Protein AF-A0A7C1VZD8-F1 (afdb_monomer_lite)

Structure (mmCIF, N/CA/C/O backbone):
data_AF-A0A7C1VZD8-F1
#
_entry.id   AF-A0A7C1VZD8-F1
#
loop_
_atom_site.group_PDB
_atom_site.id
_atom_site.type_symbol
_atom_site.label_atom_id
_atom_site.label_alt_id
_atom_site.label_comp_id
_atom_site.label_asym_id
_atom_site.label_entity_id
_atom_site.label_seq_id
_atom_site.pdbx_PDB_ins_code
_atom_site.Cartn_x
_atom_site.Cartn_y
_atom_site.Cartn_z
_atom_site.occupancy
_atom_site.B_iso_or_equiv
_atom_site.auth_seq_id
_atom_site.auth_comp_id
_atom_site.auth_asym_id
_atom_site.auth_atom_id
_atom_site.pdbx_PDB_model_num
ATOM 1 N N . MET A 1 1 ? -9.426 -2.039 14.376 1.00 81.44 1 MET A N 1
ATOM 2 C CA . MET A 1 1 ? -8.478 -1.097 13.747 1.00 81.44 1 MET A CA 1
ATOM 3 C C . MET A 1 1 ? -7.310 -0.818 14.687 1.00 81.44 1 MET A C 1
ATOM 5 O O . MET A 1 1 ? -7.542 -0.571 15.871 1.00 81.44 1 MET A O 1
ATOM 9 N N . HIS A 1 2 ? -6.087 -0.858 14.158 1.00 85.06 2 HIS A N 1
ATOM 10 C CA . HIS A 1 2 ? -4.889 -0.290 14.780 1.00 85.06 2 HIS A CA 1
ATOM 11 C C . HIS A 1 2 ? -4.402 0.874 13.913 1.00 85.06 2 HIS A C 1
ATOM 13 O O . HIS A 1 2 ? -4.507 0.777 12.693 1.00 85.06 2 HIS A O 1
ATOM 19 N N . VAL A 1 3 ? -3.887 1.949 14.512 1.00 86.88 3 VAL A N 1
ATOM 20 C CA . VAL A 1 3 ? -3.355 3.100 13.761 1.00 86.88 3 VAL A CA 1
ATOM 21 C C . VAL A 1 3 ? -1.915 3.380 14.165 1.00 86.88 3 VAL A C 1
ATOM 23 O O . VAL A 1 3 ? -1.589 3.503 15.343 1.00 86.88 3 VAL A O 1
ATOM 26 N N . PHE A 1 4 ? -1.063 3.496 13.156 1.00 83.94 4 PHE A N 1
ATOM 27 C CA . PHE A 1 4 ? 0.312 3.948 13.282 1.00 83.94 4 PHE A CA 1
ATOM 28 C C . PHE A 1 4 ? 0.388 5.307 12.574 1.00 83.94 4 PHE A C 1
ATOM 30 O O . PHE A 1 4 ? 0.749 5.410 11.405 1.00 83.94 4 PHE A O 1
ATOM 37 N N . SER A 1 5 ? -0.088 6.320 13.298 1.00 76.44 5 SER A N 1
ATOM 38 C CA . SER A 1 5 ? 0.194 7.749 13.129 1.00 76.44 5 SER A CA 1
ATOM 39 C C . SER A 1 5 ? 0.705 8.216 14.487 1.00 76.44 5 SER A C 1
ATOM 41 O O . SER A 1 5 ? 0.190 7.725 15.492 1.00 76.44 5 SER A O 1
ATOM 43 N N . ASP A 1 6 ? 1.692 9.105 14.593 1.00 64.38 6 ASP A N 1
ATOM 44 C CA . ASP A 1 6 ? 2.244 9.473 15.902 1.00 64.38 6 ASP A CA 1
ATOM 45 C C . ASP A 1 6 ? 1.178 10.272 16.639 1.00 64.38 6 ASP A C 1
ATOM 47 O O . ASP A 1 6 ? 0.973 11.459 16.556 1.00 64.38 6 ASP A O 1
ATOM 51 N N . CYS A 1 7 ? 0.492 9.573 17.489 1.00 49.19 7 CYS A N 1
ATOM 52 C CA . CYS A 1 7 ? 0.736 9.630 18.897 1.00 49.19 7 CYS A CA 1
ATOM 53 C C . CYS A 1 7 ? 2.180 10.140 19.173 1.00 49.19 7 CYS A C 1
ATOM 55 O O . CYS A 1 7 ? 3.157 9.419 19.245 1.00 49.19 7 CYS A O 1
ATOM 57 N N . SER A 1 8 ? 2.428 11.424 19.170 1.00 42.25 8 SER A N 1
ATOM 58 C CA . SER A 1 8 ? 2.022 12.219 20.284 1.00 42.25 8 SER A CA 1
ATOM 59 C C . SER A 1 8 ? 0.791 13.077 20.046 1.00 42.25 8 SER A C 1
ATOM 61 O O . SER A 1 8 ? 0.352 13.685 21.024 1.00 42.25 8 SER A O 1
ATOM 63 N N . ASP A 1 9 ? 0.263 13.198 18.805 1.00 41.56 9 ASP A N 1
ATOM 64 C CA . ASP A 1 9 ? -0.510 14.416 18.554 1.00 41.56 9 ASP A CA 1
ATOM 65 C C . ASP A 1 9 ? -1.787 14.456 19.325 1.00 41.56 9 ASP A C 1
ATOM 67 O O . ASP A 1 9 ? -2.596 13.523 19.432 1.00 41.56 9 ASP A O 1
ATOM 71 N N . HIS A 1 10 ? -1.863 15.607 19.955 1.00 36.16 10 HIS A N 1
ATOM 72 C CA . HIS A 1 10 ? -2.097 15.650 21.372 1.00 36.16 10 HIS A CA 1
ATOM 73 C C . HIS A 1 10 ? -3.589 15.645 21.628 1.00 36.16 10 HIS A C 1
ATOM 75 O O . HIS A 1 10 ? -4.029 15.929 22.736 1.00 36.16 10 HIS A O 1
ATOM 81 N N . LYS A 1 11 ? -4.352 15.381 20.557 1.00 42.53 11 LYS A N 1
ATOM 82 C CA . LYS A 1 11 ? -5.785 15.293 20.522 1.00 42.53 11 LYS A CA 1
ATOM 83 C C . LYS A 1 11 ? -6.443 14.018 19.949 1.00 42.53 11 LYS A C 1
ATOM 85 O O . LYS A 1 11 ? -7.629 14.047 19.633 1.00 42.53 11 LYS A O 1
ATOM 90 N N . THR A 1 12 ? -5.730 12.887 19.865 1.00 43.66 12 THR A N 1
ATOM 91 C CA . THR A 1 12 ? -6.313 11.553 19.570 1.00 43.66 12 THR A CA 1
ATOM 92 C C . THR A 1 12 ? -6.434 10.529 20.729 1.00 43.66 12 THR A C 1
ATOM 94 O O . THR A 1 12 ? -7.185 9.568 20.548 1.00 43.66 12 THR A O 1
ATOM 97 N N . GLY A 1 13 ? -5.735 10.611 21.879 1.00 48.62 13 GLY A N 1
ATOM 98 C CA . GLY A 1 13 ? -6.029 9.707 23.018 1.00 48.62 13 GLY A CA 1
ATOM 99 C C . GLY A 1 13 ? -5.150 9.528 24.279 1.00 48.62 13 GLY A C 1
ATOM 100 O O . GLY A 1 13 ? -5.128 10.311 25.219 1.00 48.62 13 GLY A O 1
ATOM 101 N N . GLY A 1 14 ? -4.555 8.348 24.345 1.00 56.91 14 GLY A N 1
ATOM 102 C CA . GLY A 1 14 ? -3.680 7.724 25.340 1.00 56.91 14 GLY A CA 1
ATOM 103 C C . GLY A 1 14 ? -2.943 6.596 24.590 1.00 56.91 14 GLY A C 1
ATOM 104 O O . GLY A 1 14 ? -3.444 6.206 23.531 1.00 56.91 14 GLY A O 1
ATOM 105 N N . PRO A 1 15 ? -1.776 6.076 25.021 1.00 65.56 15 PRO A N 1
ATOM 106 C CA . PRO A 1 15 ? -1.068 4.997 24.305 1.00 65.56 15 PRO A CA 1
ATOM 107 C C . PRO A 1 15 ? -1.916 3.706 24.285 1.00 65.56 15 PRO A C 1
ATOM 109 O O . PRO A 1 15 ? -1.866 2.895 25.210 1.00 65.56 15 PRO A O 1
ATOM 112 N N . GLY A 1 16 ? -2.850 3.603 23.333 1.00 72.19 16 GLY A N 1
ATOM 113 C CA . GLY A 1 16 ? -4.194 3.213 23.767 1.00 72.19 16 GLY A CA 1
ATOM 114 C C . GLY A 1 16 ? -5.362 3.518 22.821 1.00 72.19 16 GLY A C 1
ATOM 115 O O . GLY A 1 16 ? -5.214 3.931 21.664 1.00 72.19 16 GLY A O 1
ATOM 116 N N . ARG A 1 17 ? -6.559 3.216 23.341 1.00 77.31 17 ARG A N 1
ATOM 117 C CA . ARG A 1 17 ? -7.814 2.972 22.612 1.00 77.31 17 ARG A CA 1
ATOM 118 C C . ARG A 1 17 ? -8.834 4.091 22.833 1.00 77.31 17 ARG A C 1
ATOM 120 O O . ARG A 1 17 ? -9.324 4.249 23.944 1.00 77.31 17 ARG A O 1
ATOM 127 N N . HIS A 1 18 ? -9.190 4.800 21.763 1.00 74.19 18 HIS A N 1
ATOM 128 C CA . HIS A 1 18 ? -10.120 5.940 21.786 1.00 74.19 18 HIS A CA 1
ATOM 129 C C . HIS A 1 18 ? -11.065 5.811 20.596 1.00 74.19 18 HIS A C 1
ATOM 131 O O . HIS A 1 18 ? -10.627 5.392 19.525 1.00 74.19 18 HIS A O 1
ATOM 137 N N . ASP A 1 19 ? -12.360 6.041 20.821 1.00 73.50 19 ASP A N 1
ATOM 138 C CA . ASP A 1 19 ? -13.444 5.758 19.865 1.00 73.50 19 ASP A CA 1
ATOM 139 C C . ASP A 1 19 ? -13.342 4.352 19.225 1.00 73.50 19 ASP A C 1
ATOM 141 O O . ASP A 1 19 ? -13.612 4.135 18.050 1.00 73.50 19 ASP A O 1
ATOM 145 N N . GLY A 1 20 ? -12.890 3.370 20.018 1.00 75.94 20 GLY A N 1
ATOM 146 C CA . GLY A 1 20 ? -12.677 1.979 19.597 1.00 75.94 20 GLY A CA 1
ATOM 147 C C . GLY A 1 20 ? -11.326 1.678 18.926 1.00 75.94 20 GLY A C 1
ATOM 148 O O . GLY A 1 20 ? -10.952 0.505 18.839 1.00 75.94 20 GLY A O 1
ATOM 149 N N . VAL A 1 21 ? -10.558 2.693 18.522 1.00 79.06 21 VAL A N 1
ATOM 150 C CA . VAL A 1 21 ? -9.318 2.555 17.737 1.00 79.06 21 VAL A CA 1
ATOM 151 C C . VAL A 1 21 ? -8.070 2.670 18.622 1.00 79.06 21 VAL A C 1
ATOM 153 O O . VAL A 1 21 ? -7.893 3.648 19.352 1.00 79.06 21 VAL A O 1
ATOM 156 N N . LEU A 1 22 ? -7.185 1.669 18.546 1.00 81.81 22 LEU A N 1
ATOM 157 C CA . LEU A 1 22 ? -5.940 1.568 19.323 1.00 81.81 22 LEU A CA 1
ATOM 158 C C . LEU A 1 22 ? -4.736 2.027 18.492 1.00 81.81 22 LEU A C 1
ATOM 160 O O . LEU A 1 22 ? -4.415 1.381 17.497 1.00 81.81 22 LEU A O 1
ATOM 164 N N . TYR A 1 23 ? -4.056 3.099 18.898 1.00 83.44 23 TYR A N 1
ATOM 165 C CA . TYR A 1 23 ? -2.905 3.621 18.151 1.00 83.44 23 TYR A CA 1
ATOM 166 C C . TYR A 1 23 ? -1.556 3.267 18.833 1.00 83.44 23 TYR A C 1
ATOM 168 O O . TYR A 1 23 ? -1.548 3.002 20.040 1.00 83.44 23 TYR A O 1
ATOM 176 N N . LYS A 1 24 ? -0.446 3.195 18.072 1.00 81.88 24 LYS A N 1
ATOM 177 C CA . LYS A 1 24 ? 0.853 2.600 18.489 1.00 81.88 24 LYS A CA 1
ATOM 178 C C . LYS A 1 24 ? 2.099 3.133 17.733 1.00 81.88 24 LYS A C 1
ATOM 180 O O . LYS A 1 24 ? 1.961 3.389 16.541 1.00 81.88 24 LYS A O 1
ATOM 185 N N . PRO A 1 25 ? 3.306 3.214 18.362 1.00 82.94 25 PRO A N 1
ATOM 186 C CA . PRO A 1 25 ? 4.580 3.718 17.784 1.00 82.94 25 PRO A CA 1
ATOM 187 C C . PRO A 1 25 ? 4.912 3.231 16.368 1.00 82.94 25 PRO A C 1
ATOM 189 O O . PRO A 1 25 ? 4.816 2.032 16.143 1.00 82.94 25 PRO A O 1
ATOM 192 N N . ILE A 1 26 ? 5.411 4.077 15.442 1.00 80.81 26 ILE A N 1
ATOM 193 C CA . ILE A 1 26 ? 5.810 3.565 14.105 1.00 80.81 26 ILE A CA 1
ATOM 194 C C . ILE A 1 26 ? 7.038 2.671 14.198 1.00 80.81 26 ILE A C 1
ATOM 196 O O . ILE A 1 26 ? 7.235 1.764 13.398 1.00 80.81 26 ILE A O 1
ATOM 200 N N . GLN A 1 27 ? 7.856 2.906 15.220 1.00 80.62 27 GLN A N 1
ATOM 201 C CA . GLN A 1 27 ? 8.948 2.024 15.598 1.00 80.62 27 GLN A CA 1
ATOM 202 C C . GLN A 1 27 ? 8.392 0.625 15.918 1.00 80.62 27 GLN A C 1
ATOM 204 O O . GLN A 1 27 ? 8.942 -0.362 15.453 1.00 80.62 27 GLN A O 1
ATOM 209 N N . GLN A 1 28 ? 7.222 0.552 16.567 1.00 80.62 28 GLN A N 1
ATOM 210 C CA . GLN A 1 28 ? 6.455 -0.685 16.740 1.00 80.62 28 GLN A CA 1
ATOM 211 C C . GLN A 1 28 ? 5.629 -1.088 15.504 1.00 80.62 28 GLN A C 1
ATOM 213 O O . GLN A 1 28 ? 5.027 -2.155 15.539 1.00 80.62 28 GLN A O 1
ATOM 218 N N . THR A 1 29 ? 5.560 -0.313 14.410 1.00 82.12 29 THR A N 1
ATOM 219 C CA . THR A 1 29 ? 4.930 -0.797 13.164 1.00 82.12 29 THR A CA 1
ATOM 220 C C . THR A 1 29 ? 5.700 -1.983 12.629 1.00 82.12 29 THR A C 1
ATOM 222 O O . THR A 1 29 ? 5.065 -2.959 12.246 1.00 82.12 29 THR A O 1
ATOM 225 N N . ARG A 1 30 ? 7.042 -1.944 12.628 1.00 79.50 30 ARG A N 1
ATOM 226 C CA . ARG A 1 30 ? 7.817 -3.093 12.150 1.00 79.50 30 ARG A CA 1
ATOM 227 C C . ARG A 1 30 ? 7.597 -4.294 13.065 1.00 79.50 30 ARG A C 1
ATOM 229 O O . ARG A 1 30 ? 7.067 -5.284 12.583 1.00 79.50 30 ARG A O 1
ATOM 236 N N . ASP A 1 31 ? 7.828 -4.149 14.370 1.00 74.88 31 ASP A N 1
ATOM 237 C CA . ASP A 1 31 ? 7.596 -5.205 15.371 1.00 74.88 31 ASP A CA 1
ATOM 238 C C . ASP A 1 31 ? 6.164 -5.780 15.338 1.00 74.88 31 ASP A C 1
ATOM 240 O O . ASP A 1 31 ? 5.955 -6.961 15.599 1.00 74.88 31 ASP A O 1
ATOM 244 N N . TRP A 1 32 ? 5.152 -4.962 15.022 1.00 78.25 32 TRP A N 1
ATOM 245 C CA . TRP A 1 32 ? 3.752 -5.393 14.947 1.00 78.25 32 TRP A CA 1
ATOM 246 C C . TRP A 1 32 ? 3.393 -6.080 13.629 1.00 78.25 32 TRP A C 1
ATOM 248 O O . TRP A 1 32 ? 2.681 -7.081 13.656 1.00 78.25 32 TRP A O 1
ATOM 258 N N . LEU A 1 33 ? 3.876 -5.568 12.493 1.00 78.88 33 LEU A N 1
ATOM 259 C CA . LEU A 1 33 ? 3.722 -6.217 11.187 1.00 78.88 33 LEU A CA 1
ATOM 260 C C . LEU A 1 33 ? 4.546 -7.510 11.099 1.00 78.88 33 LEU A C 1
ATOM 262 O O . LEU A 1 33 ? 4.155 -8.440 10.399 1.00 78.88 33 LEU A O 1
ATOM 266 N N . ASP A 1 34 ? 5.657 -7.581 11.832 1.00 69.75 34 ASP A N 1
ATOM 267 C CA . ASP A 1 34 ? 6.426 -8.803 12.046 1.00 69.75 34 ASP A CA 1
ATOM 268 C C . ASP A 1 34 ? 5.788 -9.744 13.076 1.00 69.75 34 ASP A C 1
ATOM 270 O O . ASP A 1 34 ? 6.075 -10.940 13.036 1.00 69.75 34 ASP A O 1
ATOM 274 N N . GLY A 1 35 ? 4.968 -9.208 13.986 1.00 61.72 35 GLY A N 1
ATOM 275 C CA . GLY A 1 35 ? 4.457 -9.886 15.178 1.00 61.72 35 GLY A CA 1
ATOM 276 C C . GLY A 1 35 ? 2.990 -10.330 15.127 1.00 61.72 35 GLY A C 1
ATOM 277 O O . GLY A 1 35 ? 2.506 -10.912 16.097 1.00 61.72 35 GLY A O 1
ATOM 278 N N . CYS A 1 36 ? 2.256 -10.039 14.050 1.00 64.81 36 CYS A N 1
ATOM 279 C CA . CYS A 1 36 ? 0.861 -10.448 13.862 1.00 64.81 36 CYS A CA 1
ATOM 280 C C . CYS A 1 36 ? 0.439 -10.271 12.393 1.00 64.81 36 CYS A C 1
ATOM 282 O O . CYS A 1 36 ? 0.688 -9.218 11.803 1.00 64.81 36 CYS A O 1
ATOM 284 N N . ASP A 1 37 ? -0.305 -11.226 11.835 1.00 71.50 37 ASP A N 1
ATOM 285 C CA . ASP A 1 37 ? -1.021 -11.028 10.568 1.00 71.50 37 ASP A CA 1
ATOM 286 C C . ASP A 1 37 ? -2.099 -9.937 10.720 1.00 71.50 37 ASP A C 1
ATOM 288 O O . ASP A 1 37 ? -2.683 -9.764 11.796 1.00 71.50 37 ASP A O 1
ATOM 292 N N . GLN A 1 38 ? -2.367 -9.185 9.651 1.00 82.69 38 GLN A N 1
ATOM 293 C CA . GLN A 1 38 ? -3.371 -8.112 9.637 1.00 82.69 38 GLN A CA 1
ATOM 294 C C . GLN A 1 38 ? -4.395 -8.366 8.529 1.00 82.69 38 GLN A C 1
ATOM 296 O O . GLN A 1 38 ? -4.066 -8.951 7.503 1.00 82.69 38 GLN A O 1
ATOM 301 N N . ASP A 1 39 ? -5.614 -7.861 8.682 1.00 84.50 39 ASP A N 1
ATOM 302 C CA . ASP A 1 39 ? -6.614 -7.934 7.610 1.00 84.50 39 ASP A CA 1
ATOM 303 C C . ASP A 1 39 ? -6.273 -6.922 6.507 1.00 84.50 39 ASP A C 1
ATOM 305 O O . ASP A 1 39 ? -6.018 -7.281 5.362 1.00 84.50 39 ASP A O 1
ATOM 309 N N . ILE A 1 40 ? -6.153 -5.646 6.885 1.00 90.25 40 ILE A N 1
ATOM 310 C CA . ILE A 1 40 ? -5.876 -4.533 5.971 1.00 90.25 40 ILE A CA 1
ATOM 311 C C . ILE A 1 40 ? -4.768 -3.657 6.564 1.00 90.25 40 ILE A C 1
ATOM 313 O O . ILE A 1 40 ? -4.827 -3.275 7.736 1.00 90.25 40 ILE A O 1
ATOM 317 N N . LEU A 1 41 ? -3.777 -3.310 5.744 1.00 91.62 41 LEU A N 1
ATOM 318 C CA . LEU A 1 41 ? -2.768 -2.291 6.016 1.00 91.62 41 LEU A CA 1
ATOM 319 C C . LEU A 1 41 ? -2.993 -1.095 5.086 1.00 91.62 41 LEU A C 1
ATOM 321 O O . LEU A 1 41 ? -2.834 -1.204 3.873 1.00 91.62 41 LEU A O 1
ATOM 325 N N . ILE A 1 42 ? -3.304 0.059 5.674 1.00 92.62 42 ILE A N 1
ATOM 326 C CA . ILE A 1 42 ? -3.376 1.343 4.971 1.00 92.62 42 ILE A CA 1
ATOM 327 C C . ILE A 1 42 ? -2.182 2.188 5.418 1.00 92.62 42 ILE A C 1
ATOM 329 O O . ILE A 1 42 ? -2.046 2.481 6.607 1.00 92.62 42 ILE A O 1
ATOM 333 N N . ALA A 1 43 ? -1.326 2.594 4.483 1.00 90.38 43 ALA A N 1
ATOM 334 C CA . ALA A 1 43 ? -0.207 3.491 4.751 1.00 90.38 43 ALA A CA 1
ATOM 335 C C . ALA A 1 43 ? -0.498 4.878 4.164 1.00 90.38 43 ALA A C 1
ATOM 337 O O . ALA A 1 43 ? -0.535 5.055 2.947 1.00 90.38 43 ALA A O 1
ATOM 338 N N . GLN A 1 44 ? -0.707 5.879 5.020 1.00 88.00 44 GLN A N 1
ATOM 339 C CA . GLN A 1 44 ? -1.001 7.241 4.574 1.00 88.00 44 GLN A CA 1
ATOM 340 C C . GLN A 1 44 ? 0.294 7.961 4.173 1.00 88.00 44 GLN A C 1
ATOM 342 O O . GLN A 1 44 ? 1.182 8.171 4.999 1.00 88.00 44 GLN A O 1
ATOM 347 N N . ARG A 1 45 ? 0.418 8.310 2.885 1.00 79.56 45 ARG A N 1
ATOM 348 C CA . ARG A 1 45 ? 1.564 9.031 2.289 1.00 79.56 45 ARG A CA 1
ATOM 349 C C . ARG A 1 45 ? 2.948 8.442 2.619 1.00 79.56 45 ARG A C 1
ATOM 351 O O . ARG A 1 45 ? 3.954 9.154 2.582 1.00 79.56 45 ARG A O 1
ATOM 358 N N . SER A 1 46 ? 3.055 7.144 2.920 1.00 81.88 46 SER A N 1
ATOM 359 C CA . SER A 1 46 ? 4.330 6.488 3.241 1.00 81.88 46 SER A CA 1
ATOM 360 C C . SER A 1 46 ? 4.483 5.123 2.581 1.00 81.88 46 SER A C 1
ATOM 362 O O . SER A 1 46 ? 3.599 4.281 2.657 1.00 81.88 46 SER A O 1
ATOM 364 N N . LEU A 1 47 ? 5.656 4.902 1.987 1.00 81.44 47 LEU A N 1
ATOM 365 C CA . LEU A 1 47 ? 6.051 3.649 1.341 1.00 81.44 47 LEU A CA 1
ATOM 366 C C . LEU A 1 47 ? 6.849 2.728 2.277 1.00 81.44 47 LEU A C 1
ATOM 368 O O . LEU A 1 47 ? 7.071 1.567 1.949 1.00 81.44 47 LEU A O 1
ATOM 372 N N . SER A 1 48 ? 7.296 3.227 3.438 1.00 81.00 48 SER A N 1
ATOM 373 C CA . SER A 1 48 ? 8.184 2.476 4.336 1.00 81.00 48 SER A CA 1
ATOM 374 C C . SER A 1 48 ? 7.626 1.138 4.848 1.00 81.00 48 SER A C 1
ATOM 376 O O . SER A 1 48 ? 8.441 0.229 5.008 1.00 81.00 48 SER A O 1
ATOM 378 N N . PRO A 1 49 ? 6.303 0.932 5.050 1.00 85.19 49 PRO A N 1
ATOM 379 C CA . PRO A 1 49 ? 5.782 -0.391 5.401 1.00 85.19 49 PRO A CA 1
ATOM 380 C C . PRO A 1 49 ? 5.943 -1.419 4.274 1.00 85.19 49 PRO A C 1
ATOM 382 O O . PRO A 1 49 ? 6.110 -2.601 4.552 1.00 85.19 49 PRO A O 1
ATOM 385 N N . PHE A 1 50 ? 5.918 -0.973 3.014 1.00 87.25 50 PHE A N 1
ATOM 386 C CA . PHE A 1 50 ? 5.883 -1.837 1.831 1.00 87.25 50 PHE A CA 1
ATOM 387 C C . PHE A 1 50 ? 7.271 -2.208 1.283 1.00 87.25 50 PHE A C 1
ATOM 389 O O . PHE A 1 50 ? 7.373 -3.089 0.434 1.00 87.25 50 PHE A O 1
ATOM 396 N N . ALA A 1 51 ? 8.346 -1.594 1.788 1.00 80.50 51 ALA A N 1
ATOM 397 C CA . ALA A 1 51 ? 9.724 -1.889 1.375 1.00 80.50 51 ALA A CA 1
ATOM 398 C C . ALA A 1 51 ? 10.193 -3.324 1.715 1.00 80.50 51 ALA A C 1
ATOM 400 O O . ALA A 1 51 ? 11.173 -3.800 1.156 1.00 80.50 51 ALA A O 1
ATOM 401 N N . ASN A 1 52 ? 9.494 -4.009 2.624 1.00 77.12 52 ASN A N 1
ATOM 402 C CA . ASN A 1 52 ? 9.706 -5.408 2.997 1.00 77.12 52 ASN A CA 1
ATOM 403 C C . ASN A 1 52 ? 8.356 -6.136 2.984 1.00 77.12 52 ASN A C 1
ATOM 405 O O . ASN A 1 52 ? 7.328 -5.504 3.220 1.00 77.12 52 ASN A O 1
ATOM 409 N N . GLN A 1 53 ? 8.347 -7.457 2.774 1.00 77.50 53 GLN A N 1
ATOM 410 C CA . GLN A 1 53 ? 7.112 -8.254 2.750 1.00 77.50 53 GLN A CA 1
ATOM 411 C C . GLN A 1 53 ? 6.265 -8.028 4.012 1.00 77.50 53 GLN A C 1
ATOM 413 O O . GLN A 1 53 ? 6.791 -7.953 5.128 1.00 77.50 53 GLN A O 1
ATOM 418 N N . VAL A 1 54 ? 4.944 -7.950 3.821 1.00 77.44 54 VAL A N 1
ATOM 419 C CA . VAL A 1 54 ? 3.958 -7.844 4.904 1.00 77.44 54 VAL A CA 1
ATOM 420 C C . VAL A 1 54 ? 2.897 -8.944 4.770 1.00 77.44 54 VAL A C 1
ATOM 422 O O . VAL A 1 54 ? 2.576 -9.393 3.662 1.00 77.44 54 VAL A O 1
ATOM 425 N N . ARG A 1 55 ? 2.361 -9.381 5.917 1.00 72.50 55 ARG A N 1
ATOM 426 C CA . ARG A 1 55 ? 1.299 -10.397 6.053 1.00 72.50 55 ARG A CA 1
ATOM 427 C C . ARG A 1 55 ? -0.098 -9.821 6.282 1.00 72.50 55 ARG A C 1
ATOM 429 O O . ARG A 1 55 ? -1.015 -10.526 6.690 1.00 72.50 55 ARG A O 1
ATOM 436 N N . SER A 1 56 ? -0.273 -8.535 6.004 1.00 85.81 56 SER A N 1
ATOM 437 C CA . SER A 1 56 ? -1.588 -7.967 5.723 1.00 85.81 56 SER A CA 1
ATOM 438 C C . SER A 1 56 ? -2.229 -8.709 4.548 1.00 85.81 56 SER A C 1
ATOM 440 O O . SER A 1 56 ? -1.523 -9.039 3.587 1.00 85.81 56 SER A O 1
ATOM 442 N N . LYS A 1 57 ? -3.541 -8.963 4.596 1.00 86.25 57 LYS A N 1
ATOM 443 C CA . LYS A 1 57 ? -4.257 -9.546 3.451 1.00 86.25 57 LYS A CA 1
ATOM 444 C C . LYS A 1 57 ? -4.398 -8.514 2.324 1.00 86.25 57 LYS A C 1
ATOM 446 O O . LYS A 1 57 ? -4.057 -8.814 1.191 1.00 86.25 57 LYS A O 1
ATOM 451 N N . LEU A 1 58 ? -4.731 -7.268 2.668 1.00 89.56 58 LEU A N 1
ATOM 452 C CA . LEU A 1 58 ? -4.839 -6.143 1.731 1.00 89.56 58 LEU A CA 1
ATOM 453 C C . LEU A 1 58 ? -3.857 -5.000 2.078 1.00 89.56 58 LEU A C 1
ATOM 455 O O . LEU A 1 58 ? -3.737 -4.617 3.244 1.00 89.56 58 LEU A O 1
ATOM 459 N N . ASN A 1 59 ? -3.168 -4.446 1.076 1.00 91.44 59 ASN A N 1
ATOM 460 C CA . ASN A 1 59 ? -2.153 -3.387 1.174 1.00 91.44 59 ASN A CA 1
ATOM 461 C C . ASN A 1 59 ? -2.540 -2.153 0.342 1.00 91.44 59 ASN A C 1
ATOM 463 O O . ASN A 1 59 ? -2.505 -2.195 -0.888 1.00 91.44 59 ASN A O 1
ATOM 467 N N . ILE A 1 60 ? -2.831 -1.032 1.008 1.00 92.69 60 ILE A N 1
ATOM 468 C CA . ILE A 1 60 ? -3.288 0.209 0.363 1.00 92.69 60 ILE A CA 1
ATOM 469 C C . ILE A 1 60 ? -2.352 1.376 0.696 1.00 92.69 60 ILE A C 1
ATOM 471 O O . ILE A 1 60 ? -2.103 1.684 1.865 1.00 92.69 60 ILE A O 1
ATOM 475 N N . LEU A 1 61 ? -1.876 2.079 -0.330 1.00 91.50 61 LEU A N 1
ATOM 476 C CA . LEU A 1 61 ? -1.180 3.355 -0.194 1.00 91.50 61 LEU A CA 1
ATOM 477 C C . LEU A 1 61 ? -2.191 4.509 -0.279 1.00 91.50 61 LEU A C 1
ATOM 479 O O . LEU A 1 61 ? -2.612 4.896 -1.370 1.00 91.50 61 LEU A O 1
ATOM 483 N N . TRP A 1 62 ? -2.547 5.097 0.867 1.00 90.38 62 TRP A N 1
ATOM 484 C CA . TRP A 1 62 ? -3.397 6.291 0.905 1.00 90.38 62 TRP A CA 1
ATOM 485 C C . TRP A 1 62 ? -2.566 7.546 0.609 1.00 90.38 62 TRP A C 1
ATOM 487 O O . TRP A 1 62 ? -2.149 8.273 1.521 1.00 90.38 62 TRP A O 1
ATOM 497 N N . ASN A 1 63 ? -2.294 7.795 -0.673 1.00 83.31 63 ASN A N 1
ATOM 498 C CA . ASN A 1 63 ? -1.756 9.072 -1.126 1.00 83.31 63 ASN A CA 1
ATOM 499 C C . ASN A 1 63 ? -2.899 10.020 -1.519 1.00 83.31 63 ASN A C 1
ATOM 501 O O . ASN A 1 63 ? -3.808 9.643 -2.257 1.00 83.31 63 ASN A O 1
ATOM 505 N N . HIS A 1 64 ? -2.881 11.232 -0.971 1.00 74.00 64 HIS A N 1
ATOM 506 C CA . HIS A 1 64 ? -3.954 12.217 -1.139 1.00 74.00 64 HIS A CA 1
ATOM 507 C C . HIS A 1 64 ? -3.452 13.621 -1.498 1.00 74.00 64 HIS A C 1
ATOM 509 O O . HIS A 1 64 ? -4.268 14.520 -1.648 1.00 74.00 64 HIS A O 1
ATOM 515 N N . ASP A 1 65 ? -2.142 13.777 -1.706 1.00 69.56 65 ASP A N 1
ATOM 516 C CA . ASP A 1 65 ? -1.536 14.971 -2.299 1.00 69.56 65 ASP A CA 1
ATOM 517 C C . ASP A 1 65 ? -0.880 14.611 -3.640 1.00 69.56 65 ASP A C 1
ATOM 519 O O . ASP A 1 65 ? -0.747 13.434 -4.002 1.00 69.56 65 ASP A O 1
ATOM 523 N N . ILE A 1 66 ? -0.395 15.632 -4.348 1.00 67.44 66 ILE A N 1
ATOM 524 C CA . ILE A 1 66 ? 0.459 15.452 -5.522 1.00 67.44 66 ILE A CA 1
ATOM 525 C C . ILE A 1 66 ? 1.750 14.686 -5.180 1.00 67.44 66 ILE A C 1
ATOM 527 O O . ILE A 1 66 ? 2.362 14.865 -4.124 1.00 67.44 66 ILE A O 1
ATOM 531 N N . CYS A 1 67 ? 2.198 13.828 -6.094 1.00 69.81 67 CYS A N 1
ATOM 532 C CA . CYS A 1 67 ? 3.483 13.152 -5.982 1.00 69.81 67 CYS A CA 1
ATOM 533 C C . CYS A 1 67 ? 4.603 14.035 -6.556 1.00 69.81 67 CYS A C 1
ATOM 535 O O . CYS A 1 67 ? 4.458 14.640 -7.617 1.00 69.81 67 CYS A O 1
ATOM 537 N N . GLY A 1 68 ? 5.748 14.094 -5.873 1.00 65.94 68 GLY A N 1
ATOM 538 C CA . GLY A 1 68 ? 6.940 14.783 -6.371 1.00 65.94 68 GLY A CA 1
ATOM 539 C C . GLY A 1 68 ? 7.777 13.891 -7.293 1.00 65.94 68 GLY A C 1
ATOM 540 O O . GLY A 1 68 ? 8.093 12.754 -6.933 1.00 65.94 68 GLY A O 1
ATOM 541 N N . LYS A 1 69 ? 8.220 14.423 -8.444 1.00 63.72 69 LYS A N 1
ATOM 542 C CA . LYS A 1 69 ? 9.065 13.714 -9.437 1.00 63.72 69 LYS A CA 1
ATOM 543 C C . LYS A 1 69 ? 10.326 13.088 -8.812 1.00 63.72 69 LYS A C 1
ATOM 545 O O . LYS A 1 69 ? 10.707 11.976 -9.177 1.00 63.72 69 LYS A O 1
ATOM 550 N N . SER A 1 70 ? 10.881 13.725 -7.780 1.00 60.00 70 SER A N 1
ATOM 551 C CA . SER A 1 70 ? 12.037 13.262 -6.997 1.00 60.00 70 SER A CA 1
ATOM 552 C C . SER A 1 70 ? 11.818 11.984 -6.164 1.00 60.00 70 SER A C 1
ATOM 554 O O . SER A 1 70 ? 12.792 11.412 -5.672 1.00 60.00 70 SER A O 1
ATOM 556 N N . PHE A 1 71 ? 10.579 11.495 -6.016 1.00 63.16 71 PHE A N 1
ATOM 557 C CA . PHE A 1 71 ? 10.268 10.247 -5.302 1.00 63.16 71 PHE A CA 1
ATOM 558 C C . PHE A 1 71 ? 10.045 9.031 -6.215 1.00 63.16 71 PHE A C 1
ATOM 560 O O . PHE A 1 71 ? 9.996 7.915 -5.697 1.00 63.16 71 PHE A O 1
ATOM 567 N N . ARG A 1 72 ? 9.966 9.205 -7.548 1.00 76.56 72 ARG A N 1
ATOM 568 C CA . ARG A 1 72 ? 9.633 8.151 -8.537 1.00 76.56 72 ARG A CA 1
ATOM 569 C C . ARG A 1 72 ? 10.324 6.808 -8.264 1.00 76.56 72 ARG A C 1
ATOM 571 O O . ARG A 1 72 ? 9.659 5.780 -8.181 1.00 76.56 72 ARG A O 1
ATOM 578 N N . GLN A 1 73 ? 11.643 6.815 -8.075 1.00 71.19 73 GLN A N 1
ATOM 579 C CA . GLN A 1 73 ? 12.432 5.591 -7.868 1.00 71.19 73 GLN A CA 1
ATOM 580 C C . GLN A 1 73 ? 12.067 4.831 -6.580 1.00 71.19 73 GLN A C 1
ATOM 582 O O . GLN A 1 73 ? 12.150 3.609 -6.563 1.00 71.19 73 GLN A O 1
ATOM 587 N N . VAL A 1 74 ? 11.612 5.523 -5.528 1.00 75.00 74 VAL A N 1
ATOM 588 C CA . VAL A 1 74 ? 11.233 4.905 -4.242 1.00 75.00 74 VAL A CA 1
ATOM 589 C C . VAL A 1 74 ? 9.858 4.233 -4.327 1.00 75.00 74 VAL A C 1
ATOM 591 O O . VAL A 1 74 ? 9.644 3.189 -3.711 1.00 75.00 74 VAL A O 1
ATOM 594 N N . TYR A 1 75 ? 8.938 4.776 -5.134 1.00 80.94 75 TYR A N 1
ATOM 595 C CA . TYR A 1 75 ? 7.685 4.088 -5.472 1.00 80.94 75 TYR A CA 1
ATOM 596 C C . TYR A 1 75 ? 7.984 2.785 -6.230 1.00 80.94 75 TYR A C 1
ATOM 598 O O . TYR A 1 75 ? 7.546 1.718 -5.804 1.00 80.94 75 TYR A O 1
ATOM 606 N N . HIS A 1 76 ? 8.827 2.839 -7.267 1.00 80.12 76 HIS A N 1
ATOM 607 C CA . HIS A 1 76 ? 9.236 1.676 -8.079 1.00 80.12 76 HIS A CA 1
ATOM 608 C C . HIS A 1 76 ? 10.067 0.600 -7.342 1.00 80.12 76 HIS A C 1
ATOM 610 O O . HIS A 1 76 ? 10.402 -0.425 -7.935 1.00 80.12 76 HIS A O 1
ATOM 616 N N . THR A 1 77 ? 10.366 0.778 -6.050 1.00 79.88 77 THR A N 1
ATOM 617 C CA . THR A 1 77 ? 10.890 -0.293 -5.175 1.00 79.88 77 THR A CA 1
ATOM 618 C C . THR A 1 77 ? 9.852 -0.906 -4.227 1.00 79.88 77 THR A C 1
ATOM 620 O O . THR A 1 77 ? 10.135 -1.918 -3.592 1.00 79.88 77 THR A O 1
ATOM 623 N N . ALA A 1 78 ? 8.656 -0.318 -4.125 1.00 85.69 78 ALA A N 1
ATOM 624 C CA . ALA A 1 78 ? 7.605 -0.709 -3.180 1.00 85.69 78 ALA A CA 1
ATOM 625 C C . ALA A 1 78 ? 6.324 -1.251 -3.848 1.00 85.69 78 ALA A C 1
ATOM 627 O O . ALA A 1 78 ? 5.572 -1.977 -3.200 1.00 85.69 78 ALA A O 1
ATOM 628 N N . LEU A 1 79 ? 6.076 -0.939 -5.130 1.00 86.81 79 LEU A N 1
ATOM 629 C CA . LEU A 1 79 ? 4.843 -1.312 -5.850 1.00 86.81 79 LEU A CA 1
ATOM 630 C C . LEU A 1 79 ? 4.535 -2.820 -5.873 1.00 86.81 79 LEU A C 1
ATOM 632 O O . LEU A 1 79 ? 3.374 -3.181 -5.994 1.00 86.81 79 LEU A O 1
ATOM 636 N N . TRP A 1 80 ? 5.528 -3.705 -5.722 1.00 86.69 80 TRP A N 1
ATOM 637 C CA . TRP A 1 80 ? 5.324 -5.166 -5.732 1.00 86.69 80 TRP A CA 1
ATOM 638 C C . TRP A 1 80 ? 4.535 -5.678 -4.515 1.00 86.69 80 TRP A C 1
ATOM 640 O O . TRP A 1 80 ? 4.068 -6.812 -4.503 1.00 86.69 80 TRP A O 1
ATOM 650 N N . ASN A 1 81 ? 4.413 -4.840 -3.484 1.00 87.81 81 ASN A N 1
ATOM 651 C CA . ASN A 1 81 ? 3.793 -5.131 -2.196 1.00 87.81 81 ASN A CA 1
ATOM 652 C C . ASN A 1 81 ? 2.625 -4.165 -1.909 1.00 87.81 81 ASN A C 1
ATOM 654 O O . ASN A 1 81 ? 2.183 -4.055 -0.766 1.00 87.81 81 ASN A O 1
ATOM 658 N N . ILE A 1 82 ? 2.144 -3.441 -2.923 1.00 89.81 82 ILE A N 1
ATOM 659 C CA . ILE A 1 82 ? 1.005 -2.520 -2.849 1.00 89.81 82 ILE A CA 1
ATOM 660 C C . ILE A 1 82 ? -0.068 -3.060 -3.791 1.00 89.81 82 ILE A C 1
ATOM 662 O O . ILE A 1 82 ? 0.186 -3.187 -4.986 1.00 89.81 82 ILE A O 1
ATOM 666 N N . ASP A 1 83 ? -1.252 -3.351 -3.252 1.00 88.50 83 ASP A N 1
ATOM 667 C CA . ASP A 1 83 ? -2.380 -3.830 -4.055 1.00 88.50 83 ASP A CA 1
ATOM 668 C C . ASP A 1 83 ? -3.098 -2.632 -4.707 1.00 88.50 83 ASP A C 1
ATOM 670 O O . ASP A 1 83 ? -3.409 -2.670 -5.894 1.00 88.50 83 ASP A O 1
ATOM 674 N N . TYR A 1 84 ? -3.284 -1.531 -3.955 1.00 90.06 84 TYR A N 1
ATOM 675 C CA . TYR A 1 84 ? -3.943 -0.306 -4.438 1.00 90.06 84 TYR A CA 1
ATOM 676 C C . TYR A 1 84 ? -3.269 0.998 -3.975 1.00 90.06 84 TYR A C 1
ATOM 678 O O . TYR A 1 84 ? -2.748 1.100 -2.861 1.00 90.06 84 TYR A O 1
ATOM 686 N N . ILE A 1 85 ? -3.351 2.036 -4.809 1.00 89.56 85 ILE A N 1
ATOM 687 C CA . ILE A 1 85 ? -2.954 3.427 -4.543 1.00 89.56 85 ILE A CA 1
ATOM 688 C C . ILE A 1 85 ? -4.194 4.313 -4.666 1.00 89.56 85 ILE A C 1
ATOM 690 O O . ILE A 1 85 ? -4.942 4.208 -5.634 1.00 89.56 85 ILE A O 1
ATOM 694 N N . THR A 1 86 ? -4.421 5.224 -3.726 1.00 89.50 86 THR A N 1
ATOM 695 C CA . THR A 1 86 ? -5.557 6.154 -3.818 1.00 89.50 86 THR A CA 1
ATOM 696 C C . THR A 1 86 ? -5.221 7.463 -4.542 1.00 89.50 86 THR A C 1
ATOM 698 O O . THR A 1 86 ? -4.063 7.879 -4.618 1.00 89.50 86 THR A O 1
ATOM 701 N N . GLY A 1 87 ? -6.258 8.201 -4.933 1.00 83.94 87 GLY A N 1
ATOM 702 C CA . GLY A 1 87 ? -6.229 9.667 -5.032 1.00 83.94 87 GLY A CA 1
ATOM 703 C C . GLY A 1 87 ? -7.535 10.268 -4.502 1.00 83.94 87 GLY A C 1
ATOM 704 O O . GLY A 1 87 ? -8.534 9.559 -4.414 1.00 83.94 87 GLY A O 1
ATOM 705 N N . LEU A 1 88 ? -7.559 11.557 -4.140 1.00 78.12 88 LEU A N 1
ATOM 706 C CA . LEU A 1 88 ? -8.802 12.264 -3.754 1.00 78.12 88 LEU A CA 1
ATOM 707 C C . LEU A 1 88 ? -9.658 12.703 -4.949 1.00 78.12 88 LEU A C 1
ATOM 709 O O . LEU A 1 88 ? -10.751 13.240 -4.775 1.00 78.12 88 LEU A O 1
ATOM 713 N N . SER A 1 89 ? -9.098 12.597 -6.149 1.00 72.94 89 SER A N 1
ATOM 714 C CA . SER A 1 89 ? -9.645 13.154 -7.375 1.00 72.94 89 SER A CA 1
ATOM 715 C C . SER A 1 89 ? -8.921 12.522 -8.574 1.00 72.94 89 SER A C 1
ATOM 717 O O . SER A 1 89 ? -7.819 11.981 -8.421 1.00 72.94 89 SER A O 1
ATOM 719 N N . GLU A 1 90 ? -9.516 12.584 -9.757 1.00 78.94 90 GLU A N 1
ATOM 720 C CA . GLU A 1 90 ? -8.931 12.125 -11.014 1.00 78.94 90 GLU A CA 1
ATOM 721 C C . GLU A 1 90 ? -7.657 12.916 -11.353 1.00 78.94 90 GLU A C 1
ATOM 723 O O . GLU A 1 90 ? -6.647 12.314 -11.708 1.00 78.94 90 GLU A O 1
ATOM 728 N N . PHE A 1 91 ? -7.632 14.235 -11.112 1.00 74.62 91 PHE A N 1
ATOM 729 C CA . PHE A 1 91 ? -6.411 15.053 -11.176 1.00 74.62 91 PHE A CA 1
ATOM 730 C C . PHE A 1 91 ? -5.291 14.481 -10.290 1.00 74.62 91 PHE A C 1
ATOM 732 O O . PHE A 1 91 ? -4.165 14.325 -10.758 1.00 74.62 91 PHE A O 1
ATOM 739 N N . HIS A 1 92 ? -5.585 14.085 -9.045 1.00 75.62 92 HIS A N 1
ATOM 740 C CA . HIS A 1 92 ? -4.580 13.468 -8.164 1.00 75.62 92 HIS A CA 1
ATOM 741 C C . HIS A 1 92 ? -4.104 12.098 -8.667 1.00 75.62 92 HIS A C 1
ATOM 743 O O . HIS A 1 92 ? -2.962 11.721 -8.409 1.00 75.62 92 HIS A O 1
ATOM 749 N N . ILE A 1 93 ? -4.951 11.333 -9.357 1.00 84.00 93 ILE A N 1
ATOM 750 C CA . ILE A 1 93 ? -4.557 10.057 -9.970 1.00 84.00 93 ILE A CA 1
ATOM 751 C C . ILE A 1 93 ? -3.690 10.318 -11.204 1.00 84.00 93 ILE A C 1
ATOM 753 O O . ILE A 1 93 ? -2.600 9.766 -11.302 1.00 84.00 93 ILE A O 1
ATOM 757 N N . ASN A 1 94 ? -4.109 11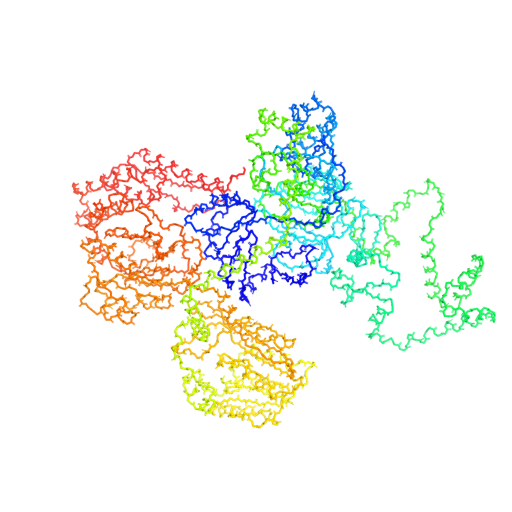.209 -12.099 1.00 82.12 94 ASN A N 1
ATOM 758 C CA . ASN A 1 94 ? -3.406 11.510 -13.345 1.00 82.12 94 ASN A CA 1
ATOM 759 C C . ASN A 1 94 ? -2.048 12.197 -13.089 1.00 82.12 94 ASN A C 1
ATOM 761 O O . ASN A 1 94 ? -1.049 11.842 -13.716 1.00 82.12 94 ASN A O 1
ATOM 765 N N . GLN A 1 95 ? -1.963 13.078 -12.087 1.00 84.25 95 GLN A N 1
ATOM 766 C CA . GLN A 1 95 ? -0.702 13.668 -11.623 1.00 84.25 95 GLN A CA 1
ATOM 767 C C . GLN A 1 95 ? 0.252 12.597 -11.059 1.00 84.25 95 GLN A C 1
ATOM 769 O O . GLN A 1 95 ? 1.456 12.631 -11.336 1.00 84.25 95 GLN A O 1
ATOM 774 N N . GLN A 1 96 ? -0.269 11.608 -10.320 1.00 82.38 96 GLN A N 1
ATOM 775 C CA . GLN A 1 96 ? 0.517 10.464 -9.846 1.00 82.38 96 GLN A CA 1
ATOM 776 C C . GLN A 1 96 ? 0.958 9.552 -10.999 1.00 82.38 96 GLN A C 1
ATOM 778 O O . GLN A 1 96 ? 2.126 9.160 -11.028 1.00 82.38 96 GLN A O 1
ATOM 783 N N . LYS A 1 97 ? 0.074 9.265 -11.964 1.00 83.81 97 LYS A N 1
ATOM 784 C CA . LYS A 1 97 ? 0.363 8.505 -13.191 1.00 83.81 97 LYS A CA 1
ATOM 785 C C . LYS A 1 97 ? 1.531 9.122 -13.968 1.00 83.81 97 LYS A C 1
ATOM 787 O O . LYS A 1 97 ? 2.561 8.467 -14.140 1.00 83.81 97 LYS A O 1
ATOM 792 N N . GLU A 1 98 ? 1.443 10.407 -14.332 1.00 81.25 98 GLU A N 1
ATOM 793 C CA . GLU A 1 98 ? 2.526 11.138 -15.019 1.00 81.25 98 GLU A CA 1
ATOM 794 C C . GLU A 1 98 ? 3.817 11.142 -14.184 1.00 81.25 98 GLU A C 1
ATOM 796 O O . GLU A 1 98 ? 4.898 10.769 -14.658 1.00 81.25 98 GLU A O 1
ATOM 801 N N . THR A 1 99 ? 3.713 11.517 -12.905 1.00 76.25 99 THR A N 1
ATOM 802 C CA . THR A 1 99 ? 4.876 11.635 -12.019 1.00 76.25 99 THR A CA 1
ATOM 803 C C . THR A 1 99 ? 5.616 10.316 -11.883 1.00 76.25 99 THR A C 1
ATOM 805 O O . THR A 1 99 ? 6.848 10.297 -11.948 1.00 76.25 99 THR A O 1
ATOM 808 N N . LEU A 1 100 ? 4.903 9.206 -11.726 1.00 76.06 100 LEU A N 1
ATOM 809 C CA . LEU A 1 100 ? 5.502 7.893 -11.522 1.00 76.06 100 LEU A CA 1
ATOM 810 C C . LEU A 1 100 ? 5.839 7.174 -12.840 1.00 76.06 100 LEU A C 1
ATOM 812 O O . LEU A 1 100 ? 6.539 6.164 -12.784 1.00 76.06 100 LEU A O 1
ATOM 816 N N . ARG A 1 101 ? 5.425 7.710 -14.003 1.00 75.62 101 ARG A N 1
ATOM 817 C CA . ARG A 1 101 ? 5.378 6.998 -15.297 1.00 75.62 101 ARG A CA 1
ATOM 818 C C . ARG A 1 101 ? 4.627 5.661 -15.145 1.00 75.62 101 ARG A C 1
ATOM 820 O O . ARG A 1 101 ? 5.140 4.610 -15.513 1.00 75.62 101 ARG A O 1
ATOM 827 N N . ILE A 1 102 ? 3.449 5.737 -14.521 1.00 76.06 102 ILE A N 1
ATOM 828 C CA . ILE A 1 102 ? 2.463 4.660 -14.372 1.00 76.06 102 ILE A CA 1
ATOM 829 C C . ILE A 1 102 ? 1.330 4.983 -15.344 1.00 76.06 102 ILE A C 1
ATOM 831 O O . ILE A 1 102 ? 0.522 5.863 -15.070 1.00 76.06 102 ILE A O 1
ATOM 835 N N . ASP A 1 103 ? 1.309 4.325 -16.497 1.00 70.19 103 ASP A N 1
ATOM 836 C CA . ASP A 1 103 ? 0.212 4.417 -17.466 1.00 70.19 103 ASP A CA 1
ATOM 837 C C . ASP A 1 103 ? -0.890 3.385 -17.164 1.00 70.19 103 ASP A C 1
ATOM 839 O O . ASP A 1 103 ? -0.771 2.568 -16.247 1.00 70.19 103 ASP A O 1
ATOM 843 N N . ASP A 1 104 ? -1.974 3.405 -17.941 1.00 66.75 104 ASP A N 1
ATOM 844 C CA . ASP A 1 104 ? -3.108 2.483 -17.773 1.00 66.75 104 ASP A CA 1
ATOM 845 C C . ASP A 1 104 ? -2.726 1.007 -17.994 1.00 66.75 104 ASP A C 1
ATOM 847 O O . ASP A 1 104 ? -3.453 0.101 -17.588 1.00 66.75 104 ASP A O 1
ATOM 851 N N . THR A 1 105 ? -1.550 0.724 -18.568 1.00 59.91 105 THR A N 1
ATOM 852 C CA . THR A 1 105 ? -1.066 -0.650 -18.735 1.00 59.91 105 THR A CA 1
ATOM 853 C C . THR A 1 105 ? -0.510 -1.254 -17.437 1.00 59.91 105 THR A C 1
ATOM 855 O O . THR A 1 105 ? -0.227 -2.450 -17.410 1.00 59.91 105 THR A O 1
ATOM 858 N N . PHE A 1 106 ? -0.383 -0.476 -16.353 1.00 63.84 106 PHE A N 1
ATOM 859 C CA . PHE A 1 106 ? -0.077 -0.972 -15.000 1.00 63.84 106 PHE A CA 1
ATOM 860 C C . PHE A 1 106 ? -1.309 -1.598 -14.304 1.00 63.84 106 PHE A C 1
ATOM 862 O O . PHE A 1 106 ? -1.173 -2.157 -13.215 1.00 63.84 106 PHE A O 1
ATOM 869 N N . GLY A 1 107 ? -2.494 -1.527 -14.927 1.00 60.47 107 GLY A N 1
ATOM 870 C CA . GLY A 1 107 ? -3.760 -2.044 -14.398 1.00 60.47 107 GLY A CA 1
ATOM 871 C C . GLY A 1 107 ? -4.452 -1.105 -13.403 1.00 60.47 107 GLY A C 1
ATOM 872 O O . GLY A 1 107 ? -3.904 -0.077 -12.999 1.00 60.47 107 GLY A O 1
ATOM 873 N N . ASP A 1 108 ? -5.660 -1.486 -12.976 1.00 70.50 108 ASP A N 1
ATOM 874 C CA . ASP A 1 108 ? -6.543 -0.697 -12.097 1.00 70.50 108 ASP A CA 1
ATOM 875 C C . ASP A 1 108 ? -6.102 -0.689 -10.617 1.00 70.50 108 ASP A C 1
ATOM 877 O O . ASP A 1 108 ? -6.895 -0.864 -9.690 1.00 70.50 108 ASP A O 1
ATOM 881 N N . ILE A 1 109 ? -4.813 -0.438 -10.371 1.00 82.31 109 ILE A N 1
ATOM 882 C CA . ILE A 1 109 ? -4.263 -0.218 -9.026 1.00 82.31 109 ILE A CA 1
ATOM 883 C C . ILE A 1 109 ? -4.737 1.110 -8.413 1.00 82.31 109 ILE A C 1
ATOM 885 O O . ILE A 1 109 ? -4.542 1.330 -7.220 1.00 82.31 109 ILE A O 1
ATOM 889 N N . PHE A 1 110 ? -5.321 2.023 -9.199 1.00 87.38 110 PHE A N 1
ATOM 890 C CA . PHE A 1 110 ? -5.756 3.334 -8.716 1.00 87.38 110 PHE A CA 1
ATOM 891 C C . PHE A 1 110 ? -7.213 3.344 -8.255 1.00 87.38 110 PHE A C 1
ATOM 893 O O . PHE A 1 110 ? -8.135 3.097 -9.027 1.00 87.38 110 PHE A O 1
ATOM 900 N N . TRP A 1 111 ? -7.428 3.743 -7.003 1.00 88.56 111 TRP A N 1
ATOM 901 C CA . TRP A 1 111 ? -8.752 3.928 -6.416 1.00 88.56 111 TRP A CA 1
ATOM 902 C C . TRP A 1 111 ? -9.030 5.416 -6.163 1.00 88.56 111 TRP A C 1
ATOM 904 O O . TRP A 1 111 ? -8.408 6.051 -5.307 1.00 88.56 111 TRP A O 1
ATOM 914 N N . GLN A 1 112 ? -9.995 5.987 -6.889 1.00 87.31 112 GLN A N 1
ATOM 915 C CA . GLN A 1 112 ? -10.500 7.321 -6.567 1.00 87.31 112 GLN A CA 1
ATOM 916 C C . GLN A 1 112 ? -11.323 7.275 -5.276 1.00 87.31 112 GLN A C 1
ATOM 918 O O . GLN A 1 112 ? -12.287 6.522 -5.146 1.00 87.31 112 GLN A O 1
ATOM 923 N N . THR A 1 113 ? -10.915 8.110 -4.331 1.00 84.94 113 THR A N 1
ATOM 924 C CA . THR A 1 113 ? -11.566 8.385 -3.047 1.00 84.94 113 THR A CA 1
ATOM 925 C C . THR A 1 113 ? -12.034 9.842 -3.037 1.00 84.94 113 THR A C 1
ATOM 927 O O . THR A 1 113 ? -11.837 10.565 -4.013 1.00 84.94 113 THR A O 1
ATOM 930 N N . ARG A 1 114 ? -12.646 10.304 -1.943 1.00 72.19 114 ARG A N 1
ATOM 931 C CA . ARG A 1 114 ? -13.115 11.689 -1.793 1.00 72.19 114 ARG A CA 1
ATOM 932 C C . ARG A 1 114 ? -13.026 12.161 -0.346 1.00 72.19 114 ARG A C 1
ATOM 934 O O . ARG A 1 114 ? -13.109 11.357 0.580 1.00 72.19 114 ARG A O 1
ATOM 941 N N . ASN A 1 115 ? -12.898 13.472 -0.155 1.00 69.75 115 ASN A N 1
ATOM 942 C CA . ASN A 1 115 ? -12.986 14.090 1.168 1.00 69.75 115 ASN A CA 1
ATOM 943 C C . ASN A 1 115 ? -14.431 14.096 1.696 1.00 69.75 115 ASN A C 1
ATOM 945 O O . ASN A 1 115 ? -15.388 14.172 0.922 1.00 69.75 115 ASN A O 1
ATOM 949 N N . GLY A 1 116 ? -14.575 14.080 3.023 1.00 71.56 116 GLY A N 1
ATOM 950 C CA . GLY A 1 116 ? -15.842 14.312 3.712 1.00 71.56 116 GLY A CA 1
ATOM 951 C C . GLY A 1 116 ? -15.871 15.633 4.489 1.00 71.56 116 GLY A C 1
ATOM 952 O O . GLY A 1 116 ? -14.837 16.202 4.840 1.00 71.56 116 GLY A O 1
ATOM 953 N N . ILE A 1 117 ? -17.079 16.099 4.807 1.00 71.88 117 ILE A N 1
ATOM 954 C CA . ILE A 1 117 ? -17.339 17.212 5.729 1.00 71.88 117 ILE A CA 1
ATOM 955 C C . ILE A 1 117 ? -18.150 16.754 6.941 1.00 71.88 117 ILE A C 1
ATOM 957 O O . ILE A 1 117 ? -18.938 15.804 6.882 1.00 71.88 117 ILE A O 1
ATOM 961 N N . ASP A 1 118 ? -17.989 17.466 8.055 1.00 76.56 118 ASP A N 1
ATOM 962 C CA . ASP A 1 118 ? -18.813 17.266 9.242 1.00 76.56 118 ASP A CA 1
ATOM 963 C C . ASP A 1 118 ? -20.128 18.051 9.119 1.00 76.56 118 ASP A C 1
ATOM 965 O O . ASP A 1 118 ? -20.202 19.261 9.349 1.00 76.56 118 ASP A O 1
ATOM 969 N N . LEU A 1 119 ? -21.197 17.351 8.733 1.00 76.00 119 LEU A N 1
ATOM 970 C CA . LEU A 1 119 ? -22.525 17.944 8.558 1.00 76.00 119 LEU A CA 1
ATOM 971 C C . LEU A 1 119 ? -23.124 18.486 9.872 1.00 76.00 119 LEU A C 1
ATOM 973 O O . LEU A 1 119 ? -24.103 19.237 9.821 1.00 76.00 119 LEU A O 1
ATOM 977 N N . ALA A 1 120 ? -22.566 18.148 11.043 1.00 75.44 120 ALA A N 1
ATOM 978 C CA . ALA A 1 120 ? -23.039 18.663 12.323 1.00 75.44 120 ALA A CA 1
ATOM 979 C C . ALA A 1 120 ? -22.617 20.118 12.585 1.00 75.44 120 ALA A C 1
ATOM 981 O O . ALA A 1 120 ? -23.382 20.846 13.223 1.00 75.44 120 ALA A O 1
ATOM 982 N N . ASP A 1 121 ? -21.467 20.562 12.073 1.00 71.06 121 ASP A N 1
ATOM 983 C CA . ASP A 1 121 ? -20.903 21.888 12.373 1.00 71.06 121 ASP A CA 1
ATOM 984 C C . ASP A 1 121 ? -21.696 23.045 11.720 1.00 71.06 121 ASP A C 1
ATOM 986 O O . ASP A 1 121 ? -21.705 24.177 12.209 1.00 71.06 121 ASP A O 1
ATOM 990 N N . PHE A 1 122 ? -22.463 22.763 10.661 1.00 69.56 122 PHE A N 1
ATOM 991 C CA . PHE A 1 122 ? -23.254 23.759 9.917 1.00 69.56 122 PHE A CA 1
ATOM 992 C C . PHE A 1 122 ? -24.570 24.181 10.602 1.00 69.56 122 PHE A C 1
ATOM 994 O O . PHE A 1 122 ? -25.264 25.075 10.112 1.00 69.56 122 PHE A O 1
ATOM 1001 N N . LYS A 1 123 ? -24.915 23.602 11.764 1.00 61.78 123 LYS A N 1
ATOM 1002 C CA . LYS A 1 123 ? -26.184 23.841 12.496 1.00 61.78 123 LYS A CA 1
ATOM 1003 C C . LYS A 1 123 ? -26.427 25.297 12.936 1.00 61.78 123 LYS A C 1
ATOM 1005 O O . LYS A 1 123 ? -27.535 25.625 13.352 1.00 61.78 123 LYS A O 1
ATOM 1010 N N . TYR A 1 124 ? -25.428 26.174 12.825 1.00 52.50 124 TYR A N 1
ATOM 1011 C CA . TYR A 1 124 ? -25.497 27.590 13.215 1.00 52.50 124 TYR A CA 1
ATOM 1012 C C . TYR A 1 124 ? -25.561 28.571 12.024 1.00 52.50 124 TYR A C 1
ATOM 1014 O O . TYR A 1 124 ? -25.493 29.787 12.217 1.00 52.50 124 TYR A O 1
ATOM 1022 N N . SER A 1 125 ? -25.737 28.061 10.799 1.00 58.91 125 SER A N 1
ATOM 1023 C CA . SER A 1 125 ? -25.843 28.825 9.544 1.00 58.91 125 SER A CA 1
ATOM 1024 C C . SER A 1 125 ? -27.172 29.602 9.417 1.00 58.91 125 SER A C 1
ATOM 1026 O O . SER A 1 125 ? -28.063 29.218 8.659 1.00 58.91 125 SER A O 1
ATOM 1028 N N . THR A 1 126 ? -27.332 30.700 10.168 1.00 55.00 126 THR A N 1
ATOM 1029 C CA . THR A 1 126 ? -28.608 31.451 10.288 1.00 55.00 126 THR A CA 1
ATOM 1030 C C . THR A 1 126 ? -28.564 32.916 9.832 1.00 55.00 126 THR A C 1
ATOM 1032 O O . THR A 1 126 ? -29.561 33.630 9.951 1.00 55.00 126 THR A O 1
ATOM 1035 N N . ALA A 1 127 ? -27.437 33.401 9.302 1.00 62.00 127 ALA A N 1
ATOM 1036 C CA . ALA A 1 127 ? -27.339 34.779 8.818 1.00 62.00 127 ALA A CA 1
ATOM 1037 C C . ALA A 1 127 ? -28.160 34.998 7.529 1.00 62.00 127 ALA A C 1
ATOM 1039 O O . ALA A 1 127 ? -28.207 34.141 6.648 1.00 62.00 127 ALA A O 1
ATOM 1040 N N . LYS A 1 128 ? -28.792 36.173 7.390 1.00 71.50 128 LYS A N 1
ATOM 1041 C CA . LYS A 1 128 ? -29.486 36.550 6.150 1.00 71.50 128 LYS A CA 1
ATOM 1042 C C . LYS A 1 128 ? -28.458 36.934 5.081 1.00 71.50 128 LYS A C 1
ATOM 1044 O O . LYS A 1 128 ? -27.807 37.971 5.207 1.00 71.50 128 LYS A O 1
ATOM 1049 N N . LYS A 1 129 ? -28.373 36.120 4.025 1.00 81.69 129 LYS A N 1
ATOM 1050 C CA . LYS A 1 129 ? -27.561 36.356 2.820 1.00 81.69 129 LYS A CA 1
ATOM 1051 C C . LYS A 1 129 ? -27.751 37.770 2.263 1.00 81.69 129 LYS A C 1
ATOM 1053 O O . LYS A 1 129 ? -28.887 38.227 2.100 1.00 81.69 129 LYS A O 1
ATOM 1058 N N . LYS A 1 130 ? -26.648 38.429 1.904 1.00 85.19 130 LYS A N 1
ATOM 1059 C CA . LYS A 1 130 ? -26.631 39.723 1.204 1.00 85.19 130 LYS A CA 1
ATOM 1060 C C . LYS A 1 130 ? -25.979 39.562 -0.171 1.00 85.19 130 LYS A C 1
ATOM 1062 O O . LYS A 1 130 ? -24.796 39.256 -0.244 1.00 85.19 130 LYS A O 1
ATOM 1067 N N . ARG A 1 131 ? -26.732 39.794 -1.256 1.00 83.44 131 ARG A N 1
ATOM 1068 C CA . ARG A 1 131 ? -26.290 39.536 -2.647 1.00 83.44 131 ARG A CA 1
ATOM 1069 C C . ARG A 1 131 ? -24.956 40.202 -3.017 1.00 83.44 131 ARG A C 1
ATOM 1071 O O . ARG A 1 131 ? -24.132 39.557 -3.644 1.00 83.44 131 ARG A O 1
ATOM 1078 N N . LYS A 1 132 ? -24.725 41.443 -2.576 1.00 90.19 132 LYS A N 1
ATOM 1079 C CA . LYS A 1 132 ? -23.506 42.226 -2.862 1.00 90.19 132 LYS A CA 1
ATOM 1080 C C . LYS A 1 132 ? -22.299 41.914 -1.951 1.00 90.19 132 LYS A C 1
ATOM 1082 O O . LYS A 1 132 ? -21.291 42.608 -2.023 1.00 90.19 132 LYS A O 1
ATOM 1087 N N . HIS A 1 133 ? -22.390 40.910 -1.070 1.00 93.69 133 HIS A N 1
ATOM 1088 C CA . HIS A 1 133 ? -21.283 40.500 -0.195 1.00 93.69 133 HIS A CA 1
ATOM 1089 C C . HIS A 1 133 ? -20.482 39.343 -0.818 1.00 93.69 133 HIS A C 1
ATOM 1091 O O . HIS A 1 133 ? -20.992 38.223 -0.939 1.00 93.69 133 HIS A O 1
ATOM 1097 N N . LEU A 1 134 ? -19.216 39.610 -1.136 1.00 94.25 134 LEU A N 1
ATOM 1098 C CA . LEU A 1 134 ? -18.197 38.639 -1.534 1.00 94.25 134 LEU A CA 1
ATOM 1099 C C . LEU A 1 134 ? -17.415 38.137 -0.312 1.00 94.25 134 LEU A C 1
ATOM 1101 O O . LEU A 1 134 ? -17.235 38.873 0.659 1.00 94.25 134 LEU A O 1
ATOM 1105 N N . VAL A 1 135 ? -16.893 36.915 -0.374 1.00 92.94 135 VAL A N 1
ATOM 1106 C CA . VAL A 1 135 ? -15.942 36.372 0.606 1.00 92.94 135 VAL A CA 1
ATOM 1107 C C . VAL A 1 135 ? -14.744 35.717 -0.086 1.00 92.94 135 VAL A C 1
ATOM 1109 O O . VAL A 1 135 ? -14.887 35.074 -1.123 1.00 92.94 135 VAL A O 1
ATOM 1112 N N . TYR A 1 136 ? -13.570 35.877 0.518 1.00 90.81 136 TYR A N 1
ATOM 1113 C CA . TYR A 1 136 ? -12.341 35.142 0.224 1.00 90.81 136 TYR A CA 1
ATOM 1114 C C . TYR A 1 136 ? -11.819 34.576 1.548 1.00 90.81 136 TYR A C 1
ATOM 1116 O O . TYR A 1 136 ? -11.784 35.305 2.537 1.00 90.81 136 TYR A O 1
ATOM 1124 N N . SER A 1 137 ? -11.430 33.302 1.606 1.00 85.81 137 SER A N 1
ATOM 1125 C CA . SER A 1 137 ? -10.905 32.694 2.845 1.00 85.81 137 SER A CA 1
ATOM 1126 C C . SER A 1 137 ? -9.870 31.606 2.564 1.00 85.81 137 SER A C 1
ATOM 1128 O O . SER A 1 137 ? -10.023 30.443 2.941 1.00 85.81 137 SER A O 1
ATOM 1130 N N . SER A 1 138 ? -8.844 32.003 1.821 1.00 75.62 138 SER A N 1
ATOM 1131 C CA . SER A 1 138 ? -7.733 31.155 1.407 1.00 75.62 138 SER A CA 1
ATOM 1132 C C . SER A 1 138 ? -6.402 31.877 1.605 1.00 75.62 138 SER A C 1
ATOM 1134 O O . SER A 1 138 ? -6.331 32.978 2.151 1.00 75.62 138 SER A O 1
ATOM 1136 N N . ARG A 1 139 ? -5.332 31.205 1.191 1.00 68.56 139 ARG A N 1
ATOM 1137 C CA . ARG A 1 139 ? -3.964 31.712 1.088 1.00 68.56 139 ARG A CA 1
ATOM 1138 C C . ARG A 1 139 ? -3.873 32.823 0.039 1.00 68.56 139 ARG A C 1
ATOM 1140 O O . ARG A 1 139 ? -4.185 32.510 -1.098 1.00 68.56 139 ARG A O 1
ATOM 1147 N N . PRO A 1 140 ? -3.466 34.064 0.358 1.00 77.69 140 PRO A N 1
ATOM 1148 C CA . PRO A 1 140 ? -3.412 35.160 -0.612 1.00 77.69 140 PRO A CA 1
ATOM 1149 C C . PRO A 1 140 ? -2.669 34.912 -1.933 1.00 77.69 140 PRO A C 1
ATOM 1151 O O . PRO A 1 140 ? -3.080 35.477 -2.947 1.00 77.69 140 PRO A O 1
ATOM 1154 N N . GLU A 1 141 ? -1.665 34.030 -1.961 1.00 74.19 141 GLU A N 1
ATOM 1155 C CA . GLU A 1 141 ? -0.998 33.555 -3.189 1.00 74.19 141 GLU A CA 1
ATOM 1156 C C . GLU A 1 141 ? -1.974 32.862 -4.154 1.00 74.19 141 GLU A C 1
ATOM 1158 O O . GLU A 1 141 ? -1.804 32.885 -5.370 1.00 74.19 141 GLU A O 1
ATOM 1163 N N . ARG A 1 142 ? -3.055 32.292 -3.616 1.00 75.56 142 ARG A N 1
ATOM 1164 C CA . ARG A 1 142 ? -4.165 31.666 -4.342 1.00 75.56 142 ARG A CA 1
ATOM 1165 C C . ARG A 1 142 ? -5.162 32.719 -4.828 1.00 75.56 142 ARG A C 1
ATOM 1167 O O . ARG A 1 142 ? -6.372 32.615 -4.615 1.00 75.56 142 ARG A O 1
ATOM 1174 N N . GLY A 1 143 ? -4.650 33.798 -5.418 1.00 78.25 143 GLY A N 1
ATOM 1175 C CA . GLY A 1 143 ? -5.452 34.767 -6.160 1.00 78.25 143 GLY A CA 1
ATOM 1176 C C . GLY A 1 143 ? -6.009 35.983 -5.416 1.00 78.25 143 GLY A C 1
ATOM 1177 O O . GLY A 1 143 ? -6.734 36.758 -6.043 1.00 78.25 143 GLY A O 1
ATOM 1178 N N . LEU A 1 144 ? -5.701 36.221 -4.132 1.00 88.62 144 LEU A N 1
ATOM 1179 C CA . LEU A 1 144 ? -6.182 37.445 -3.461 1.00 88.62 144 LEU A CA 1
ATOM 1180 C C . LEU A 1 144 ? -5.649 38.704 -4.156 1.00 88.62 144 LEU A C 1
ATOM 1182 O O . LEU A 1 144 ? -6.363 39.698 -4.274 1.00 88.62 144 LEU A O 1
ATOM 1186 N N . GLU A 1 145 ? -4.422 38.643 -4.672 1.00 89.94 145 GLU A N 1
ATOM 1187 C CA . GLU A 1 145 ? -3.822 39.714 -5.463 1.00 89.94 145 GLU A CA 1
ATOM 1188 C C . GLU A 1 145 ? -4.712 40.160 -6.629 1.00 89.94 145 GLU A C 1
ATOM 1190 O O . GLU A 1 145 ? -4.953 41.356 -6.792 1.00 89.94 145 GLU A O 1
ATOM 1195 N N . ASN A 1 146 ? -5.290 39.230 -7.392 1.00 90.56 146 ASN A N 1
ATOM 1196 C CA . ASN A 1 146 ? -6.170 39.563 -8.517 1.00 90.56 146 ASN A CA 1
ATOM 1197 C C . ASN A 1 146 ? -7.454 40.284 -8.084 1.00 90.56 146 ASN A C 1
ATOM 1199 O O . ASN A 1 146 ? -8.015 41.063 -8.861 1.00 90.56 146 ASN A O 1
ATOM 1203 N N . LEU A 1 147 ? -7.898 40.073 -6.840 1.00 91.31 147 LEU A N 1
ATOM 1204 C CA . LEU A 1 147 ? -9.026 40.801 -6.270 1.00 91.31 147 LEU A CA 1
ATOM 1205 C C . LEU A 1 147 ? -8.671 42.255 -5.924 1.00 91.31 147 LEU A C 1
ATOM 1207 O O . LEU A 1 147 ? -9.512 43.122 -6.150 1.00 91.31 147 LEU A O 1
ATOM 1211 N N . VAL A 1 148 ? -7.470 42.543 -5.401 1.00 92.62 148 VAL A N 1
ATOM 1212 C CA . VAL A 1 148 ? -7.190 43.822 -4.698 1.00 92.62 148 VAL A CA 1
ATOM 1213 C C . VAL A 1 148 ? -6.038 44.673 -5.260 1.00 92.62 148 VAL A C 1
ATOM 1215 O O . VAL A 1 148 ? -5.893 45.836 -4.870 1.00 92.62 148 VAL A O 1
ATOM 1218 N N . LYS A 1 149 ? -5.229 44.156 -6.194 1.00 88.81 149 LYS A N 1
ATOM 1219 C CA . LYS A 1 149 ? -4.150 44.919 -6.855 1.00 88.81 149 LYS A CA 1
ATOM 1220 C C . LYS A 1 149 ? -4.670 46.179 -7.585 1.00 88.81 149 LYS A C 1
ATOM 1222 O O . LYS A 1 149 ? -5.876 46.285 -7.828 1.00 88.81 149 LYS A O 1
ATOM 1227 N N . PRO A 1 150 ? -3.810 47.160 -7.922 1.00 86.75 150 PRO A N 1
ATOM 1228 C CA . PRO A 1 150 ? -4.183 48.274 -8.801 1.00 86.75 150 PRO A CA 1
ATOM 1229 C C . PRO A 1 150 ? -4.804 47.775 -10.114 1.00 86.75 150 PRO A C 1
ATOM 1231 O O . PRO A 1 150 ? -4.330 46.791 -10.679 1.00 86.75 150 PRO A O 1
ATOM 1234 N N . ASP A 1 151 ? -5.903 48.403 -10.544 1.00 85.38 151 ASP A N 1
ATOM 1235 C CA . ASP A 1 151 ? -6.770 47.951 -11.654 1.00 85.38 151 ASP A CA 1
ATOM 1236 C C . ASP A 1 151 ? -7.309 46.501 -11.541 1.00 85.38 151 ASP A C 1
ATOM 1238 O O . ASP A 1 151 ? -7.862 45.949 -12.496 1.00 85.38 151 ASP A O 1
ATOM 1242 N N . GLY A 1 152 ? -7.216 45.892 -10.354 1.00 87.69 152 GLY A N 1
ATOM 1243 C CA . GLY A 1 152 ? -7.764 44.574 -10.033 1.00 87.69 152 GLY A CA 1
ATOM 1244 C C . GLY A 1 152 ? -9.293 44.538 -9.929 1.00 87.69 152 GLY A C 1
ATOM 1245 O O . GLY A 1 152 ? -9.990 45.554 -10.031 1.00 87.69 152 GLY A O 1
ATOM 1246 N N . ILE A 1 153 ? -9.825 43.335 -9.698 1.00 93.19 153 ILE A N 1
ATOM 1247 C CA . ILE A 1 153 ? -11.262 43.030 -9.808 1.00 93.19 153 ILE A CA 1
ATOM 1248 C C . ILE A 1 153 ? -12.125 43.931 -8.908 1.00 93.19 153 ILE A C 1
ATOM 1250 O O . ILE A 1 153 ? -13.122 44.474 -9.384 1.00 93.19 153 ILE A O 1
ATOM 1254 N N . MET A 1 154 ? -11.747 44.159 -7.645 1.00 94.62 154 MET A N 1
ATOM 1255 C CA . MET A 1 154 ? -12.522 45.025 -6.745 1.00 94.62 154 MET A CA 1
ATOM 1256 C C . MET A 1 154 ? -12.497 46.492 -7.164 1.00 94.62 154 MET A C 1
ATOM 1258 O O . MET A 1 154 ? -13.530 47.154 -7.099 1.00 94.62 154 MET A O 1
ATOM 1262 N N . GLU A 1 155 ? -11.360 47.009 -7.633 1.00 92.12 155 GLU A N 1
ATOM 1263 C CA . GLU A 1 155 ? -11.273 48.410 -8.054 1.00 92.12 155 GLU A CA 1
ATOM 1264 C C . GLU A 1 155 ? -12.114 48.667 -9.315 1.00 92.12 155 GLU A C 1
ATOM 1266 O O . GLU A 1 155 ? -12.757 49.711 -9.430 1.00 92.12 155 GLU A O 1
ATOM 1271 N N . LYS A 1 156 ? -12.178 47.692 -10.233 1.00 92.62 156 LYS A N 1
ATOM 1272 C CA . LYS A 1 156 ? -13.098 47.708 -11.380 1.00 92.62 156 LYS A CA 1
ATOM 1273 C C . LYS A 1 156 ? -14.571 47.611 -10.940 1.00 92.62 156 LYS A C 1
ATOM 1275 O O . LYS A 1 156 ? -15.393 48.383 -11.426 1.00 92.62 156 LYS A O 1
ATOM 1280 N N . LEU A 1 157 ? -14.916 46.725 -9.998 1.00 93.06 157 LEU A N 1
ATOM 1281 C CA . LEU A 1 157 ? -16.293 46.552 -9.496 1.00 93.06 157 LEU A CA 1
ATOM 1282 C C . LEU A 1 157 ? -16.833 47.786 -8.767 1.00 93.06 157 LEU A C 1
ATOM 1284 O O . LEU A 1 157 ? -17.970 48.185 -9.007 1.00 93.06 157 LEU A O 1
ATOM 1288 N N . LEU A 1 158 ? -16.030 48.417 -7.909 1.00 91.88 158 LEU A N 1
ATOM 1289 C CA . LEU A 1 158 ? -16.444 49.581 -7.113 1.00 91.88 158 LEU A CA 1
ATOM 1290 C C . LEU A 1 158 ? -16.683 50.836 -7.976 1.00 91.88 158 LEU A C 1
ATOM 1292 O O . LEU A 1 158 ? -17.434 51.722 -7.574 1.00 91.88 158 LEU A O 1
ATOM 1296 N N . LYS A 1 159 ? -16.103 50.886 -9.187 1.00 92.25 159 LYS A N 1
ATOM 1297 C CA . LYS A 1 159 ? -16.407 51.887 -10.230 1.00 92.25 159 LYS A CA 1
ATOM 1298 C C . LYS A 1 159 ? -17.768 51.640 -10.917 1.00 92.25 159 LYS A C 1
ATOM 1300 O O . LYS A 1 159 ? -18.275 52.548 -11.569 1.00 92.25 159 LYS A O 1
ATOM 1305 N N . ILE A 1 160 ? -18.354 50.443 -10.777 1.00 91.88 160 ILE A N 1
ATOM 1306 C CA . ILE A 1 160 ? -19.646 50.035 -11.367 1.00 91.88 160 ILE A CA 1
ATOM 1307 C C . ILE A 1 160 ? -20.773 50.080 -10.321 1.00 91.88 160 ILE A C 1
ATOM 1309 O O . ILE A 1 160 ? -21.840 50.629 -10.589 1.00 91.88 160 ILE A O 1
ATOM 1313 N N . ASP A 1 161 ? -20.544 49.513 -9.134 1.00 90.75 161 ASP A N 1
ATOM 1314 C CA . ASP A 1 161 ? -21.515 49.442 -8.038 1.00 90.75 161 ASP A CA 1
ATOM 1315 C C . ASP A 1 161 ? -20.797 49.617 -6.682 1.00 90.75 161 ASP A C 1
ATOM 1317 O O . ASP A 1 161 ? -20.149 48.685 -6.194 1.00 90.75 161 ASP A O 1
ATOM 1321 N N . PRO A 1 162 ? -20.897 50.799 -6.045 1.00 88.81 162 PRO A N 1
ATOM 1322 C CA . PRO A 1 162 ? -20.164 51.097 -4.819 1.00 88.81 162 PRO A CA 1
ATOM 1323 C C . PRO A 1 162 ? -20.720 50.382 -3.576 1.00 88.81 162 PRO A C 1
ATOM 1325 O O . PRO A 1 162 ? -20.116 50.492 -2.514 1.00 88.81 162 PRO A O 1
ATOM 1328 N N . GLU A 1 163 ? -21.842 49.655 -3.658 1.00 90.12 163 GLU A N 1
ATOM 1329 C CA . GLU A 1 163 ? -22.364 48.861 -2.531 1.00 90.12 163 GLU A CA 1
ATOM 1330 C C . GLU A 1 163 ? -21.765 47.440 -2.456 1.00 90.12 163 GLU A C 1
ATOM 1332 O O . GLU A 1 163 ? -22.069 46.688 -1.524 1.00 90.12 163 GLU A O 1
ATOM 1337 N N . ILE A 1 164 ? -20.931 47.039 -3.423 1.00 94.19 164 ILE A N 1
ATOM 1338 C CA . ILE A 1 164 ? -20.239 45.742 -3.393 1.00 94.19 164 ILE A CA 1
ATOM 1339 C C . ILE A 1 164 ? -19.229 45.728 -2.242 1.00 94.19 164 ILE A C 1
ATOM 1341 O O . ILE A 1 164 ? -18.460 46.665 -2.061 1.00 94.19 164 ILE A O 1
ATOM 1345 N N . THR A 1 165 ? -19.250 44.660 -1.440 1.00 95.00 165 THR A N 1
ATOM 1346 C CA . THR A 1 165 ? -18.419 44.522 -0.234 1.00 95.00 165 THR A CA 1
ATOM 1347 C C . THR A 1 165 ? -17.633 43.211 -0.270 1.00 95.00 165 THR A C 1
ATOM 1349 O O . THR A 1 165 ? -18.241 42.158 -0.468 1.00 95.00 165 THR A O 1
ATOM 1352 N N . LEU A 1 166 ? -16.316 43.241 -0.038 1.00 95.38 166 LEU A N 1
ATOM 1353 C CA . LEU A 1 166 ? -15.457 42.046 0.023 1.00 95.38 166 LEU A CA 1
ATOM 1354 C C . LEU A 1 166 ? -14.957 41.783 1.447 1.00 95.38 166 LEU A C 1
ATOM 1356 O O . LEU A 1 166 ? -14.271 42.617 2.034 1.00 95.38 166 LEU A O 1
ATOM 1360 N N . PHE A 1 167 ? -15.234 40.583 1.958 1.00 94.50 167 PHE A N 1
ATOM 1361 C CA . PHE A 1 167 ? -14.729 40.095 3.240 1.00 94.50 167 PHE A CA 1
ATOM 1362 C C . PHE A 1 167 ? -13.589 39.100 3.022 1.00 94.50 167 PHE A C 1
ATOM 1364 O O . PHE A 1 167 ? -13.810 37.982 2.559 1.00 94.50 167 PHE A O 1
ATOM 1371 N N . VAL A 1 168 ? -12.372 39.495 3.381 1.00 90.94 168 VAL A N 1
ATOM 1372 C CA . VAL A 1 168 ? -11.182 38.642 3.306 1.00 90.94 168 VAL A CA 1
ATOM 1373 C C . VAL A 1 168 ? -10.959 38.012 4.679 1.00 90.94 168 VAL A C 1
ATOM 1375 O O . VAL A 1 168 ? -10.373 38.621 5.571 1.00 90.94 168 VAL A O 1
ATOM 1378 N N . ALA A 1 169 ? -11.460 36.793 4.867 1.00 85.19 169 ALA A N 1
ATOM 1379 C CA . ALA A 1 169 ? -11.115 35.930 5.996 1.00 85.19 169 ALA A CA 1
ATOM 1380 C C . ALA A 1 169 ? -9.825 35.161 5.680 1.00 85.19 169 ALA A C 1
ATOM 1382 O O . ALA A 1 169 ? -9.791 33.929 5.693 1.00 85.19 169 ALA A O 1
ATOM 1383 N N . GLY A 1 170 ? -8.775 35.901 5.319 1.00 66.69 170 GLY A N 1
ATOM 1384 C CA . GLY A 1 170 ? -7.437 35.343 5.231 1.00 66.69 170 GLY A CA 1
ATOM 1385 C C . GLY A 1 170 ? -7.008 34.904 6.624 1.00 66.69 170 GLY A C 1
ATOM 1386 O O . GLY A 1 170 ? -7.213 35.626 7.598 1.00 66.69 170 GLY A O 1
ATOM 1387 N N . TYR A 1 171 ? -6.420 33.718 6.736 1.00 57.94 171 TYR A N 1
ATOM 1388 C CA . TYR A 1 171 ? -5.716 33.342 7.957 1.00 57.94 171 TYR A CA 1
ATOM 1389 C C . TYR A 1 171 ? -4.506 34.268 8.076 1.00 57.94 171 TYR A C 1
ATOM 1391 O O . TYR A 1 171 ? -3.611 34.140 7.239 1.00 57.94 171 TYR A O 1
ATOM 1399 N N . ASP A 1 172 ? -4.481 35.169 9.065 1.00 50.44 172 ASP A N 1
ATOM 1400 C CA . ASP A 1 172 ? -3.608 36.364 9.062 1.00 50.44 172 ASP A CA 1
ATOM 1401 C C . ASP A 1 172 ? -2.100 36.064 8.948 1.00 50.44 172 ASP A C 1
ATOM 1403 O O . ASP A 1 172 ? -1.321 36.951 8.603 1.00 50.44 172 ASP A O 1
ATOM 1407 N N . HIS A 1 173 ? -1.682 34.809 9.167 1.00 50.03 173 HIS A N 1
ATOM 1408 C CA . HIS A 1 173 ? -0.290 34.418 9.026 1.00 50.03 173 HIS A CA 1
ATOM 1409 C C . HIS A 1 173 ? 0.219 34.757 7.605 1.00 50.03 173 HIS A C 1
ATOM 1411 O O . HIS A 1 173 ? -0.396 34.304 6.643 1.00 50.03 173 HIS A O 1
ATOM 1417 N N . THR A 1 174 ? 1.327 35.514 7.479 1.00 48.34 174 THR A N 1
ATOM 1418 C CA . THR A 1 174 ? 2.096 35.749 6.222 1.00 48.34 174 THR A CA 1
ATOM 1419 C C . THR A 1 174 ? 3.596 35.381 6.312 1.00 48.34 174 THR A C 1
ATOM 1421 O O . THR A 1 174 ? 4.164 35.554 7.400 1.00 48.34 174 THR A O 1
ATOM 1424 N N . VAL A 1 175 ? 4.222 34.841 5.238 1.00 51.22 175 VAL A N 1
ATOM 1425 C CA . VAL A 1 175 ? 5.610 34.301 5.265 1.00 51.22 175 VAL A CA 1
ATOM 1426 C C . VAL A 1 175 ? 6.752 35.200 4.822 1.00 51.22 175 VAL A C 1
ATOM 1428 O O . VAL A 1 175 ? 6.847 35.491 3.650 1.00 51.22 175 VAL A O 1
ATOM 1431 N N . PRO A 1 176 ? 7.741 35.440 5.691 1.00 52.16 176 PRO A N 1
ATOM 1432 C CA . PRO A 1 176 ? 9.498 36.671 5.432 1.00 52.16 176 PRO A CA 1
ATOM 1433 C C . PRO A 1 176 ? 10.106 36.822 4.033 1.00 52.16 176 PRO A C 1
ATOM 1435 O O . PRO A 1 176 ? 11.015 37.638 3.875 1.00 52.16 176 PRO A O 1
ATOM 1438 N N . ASP A 1 177 ? 9.466 36.231 3.019 1.00 51.38 177 ASP A N 1
ATOM 1439 C CA . ASP A 1 177 ? 9.608 36.611 1.600 1.00 51.38 177 ASP A CA 1
ATOM 1440 C C . ASP A 1 177 ? 8.303 37.208 0.992 1.00 51.38 177 ASP A C 1
ATOM 1442 O O . ASP A 1 177 ? 8.297 37.645 -0.157 1.00 51.38 177 ASP A O 1
ATOM 1446 N N . LEU A 1 178 ? 7.195 37.262 1.749 1.00 59.06 178 LEU A N 1
ATOM 1447 C CA . LEU A 1 178 ? 5.811 37.557 1.333 1.00 59.06 178 LEU A CA 1
ATOM 1448 C C . LEU A 1 178 ? 5.040 38.524 2.278 1.00 59.06 178 LEU A C 1
ATOM 1450 O O . LEU A 1 178 ? 3.882 38.798 1.998 1.00 59.06 178 LEU A O 1
ATOM 1454 N N . GLN A 1 179 ? 5.611 39.171 3.304 1.00 73.88 179 GLN A N 1
ATOM 1455 C CA . GLN A 1 179 ? 4.957 40.290 4.055 1.00 73.88 179 GLN A CA 1
ATOM 1456 C C . GLN A 1 179 ? 4.911 41.445 3.101 1.00 73.88 179 GLN A C 1
ATOM 1458 O O . GLN A 1 179 ? 3.913 42.124 2.990 1.00 73.88 179 GLN A O 1
ATOM 1463 N N . ASN A 1 180 ? 6.005 41.659 2.378 1.00 77.31 180 ASN A N 1
ATOM 1464 C CA . ASN A 1 180 ? 6.058 42.672 1.342 1.00 77.31 180 ASN A CA 1
ATOM 1465 C C . ASN A 1 180 ? 4.956 42.407 0.287 1.00 77.31 180 ASN A C 1
ATOM 1467 O O . ASN A 1 180 ? 4.484 43.347 -0.343 1.00 77.31 180 ASN A O 1
ATOM 1471 N N . TYR A 1 181 ? 4.493 41.151 0.171 1.00 79.19 181 TYR A N 1
ATOM 1472 C CA . TYR A 1 181 ? 3.322 40.736 -0.595 1.00 79.19 181 TYR A CA 1
ATOM 1473 C C . TYR A 1 181 ? 1.993 40.945 0.175 1.00 79.19 181 TYR A C 1
ATOM 1475 O O . TYR A 1 181 ? 1.187 41.753 -0.275 1.00 79.19 181 TYR A O 1
ATOM 1483 N N . TYR A 1 182 ? 1.718 40.341 1.344 1.00 83.94 182 TYR A N 1
ATOM 1484 C CA . TYR A 1 182 ? 0.411 40.537 2.005 1.00 83.94 182 TYR A CA 1
ATOM 1485 C C . TYR A 1 182 ? 0.253 41.907 2.684 1.00 83.94 182 TYR A C 1
ATOM 1487 O O . TYR A 1 182 ? -0.871 42.371 2.762 1.00 83.94 182 TYR A O 1
ATOM 1495 N N . ASP A 1 183 ? 1.293 42.589 3.168 1.00 84.19 183 ASP A N 1
ATOM 1496 C CA . ASP A 1 183 ? 1.206 43.988 3.638 1.00 84.19 183 ASP A CA 1
ATOM 1497 C C . ASP A 1 183 ? 0.796 44.896 2.477 1.00 84.19 183 ASP A C 1
ATOM 1499 O O . ASP A 1 183 ? -0.029 45.789 2.661 1.00 84.19 183 ASP A O 1
ATOM 1503 N N . MET A 1 184 ? 1.305 44.633 1.265 1.00 87.56 184 MET A N 1
ATOM 1504 C CA . MET A 1 184 ? 0.829 45.287 0.045 1.00 87.56 184 MET A CA 1
ATOM 1505 C C . MET A 1 184 ? -0.647 44.946 -0.203 1.00 87.56 184 MET A C 1
ATOM 1507 O O . MET A 1 184 ? -1.449 45.858 -0.392 1.00 87.56 184 MET A O 1
ATOM 1511 N N . LEU A 1 185 ? -1.049 43.670 -0.153 1.00 88.31 185 LEU A N 1
ATOM 1512 C CA . LEU A 1 185 ? -2.451 43.273 -0.373 1.00 88.31 185 LEU A CA 1
ATOM 1513 C C . LEU A 1 185 ? -3.410 43.796 0.715 1.00 88.31 185 LEU A C 1
ATOM 1515 O O . LEU A 1 185 ? -4.521 44.211 0.401 1.00 88.31 185 LEU A O 1
ATOM 1519 N N . ASN A 1 186 ? -2.983 43.843 1.975 1.00 87.75 186 ASN A N 1
ATOM 1520 C CA . ASN A 1 186 ? -3.747 44.346 3.116 1.00 87.75 186 ASN A CA 1
ATOM 1521 C C . ASN A 1 186 ? -3.811 45.878 3.122 1.00 87.75 186 ASN A C 1
ATOM 1523 O O . ASN A 1 186 ? -4.866 46.441 3.411 1.00 87.75 186 ASN A O 1
ATOM 1527 N N . GLY A 1 187 ? -2.730 46.555 2.722 1.00 88.62 187 GLY A N 1
ATOM 1528 C CA . GLY A 1 187 ? -2.732 47.986 2.422 1.00 88.62 187 GLY A CA 1
ATOM 1529 C C . GLY A 1 187 ? -3.733 48.310 1.314 1.00 88.62 187 GLY A C 1
ATOM 1530 O O . GLY A 1 187 ? -4.605 49.153 1.503 1.00 88.62 187 GLY A O 1
ATOM 1531 N N . ARG A 1 188 ? -3.714 47.549 0.213 1.00 91.75 188 ARG A N 1
ATOM 1532 C CA . ARG A 1 188 ? -4.709 47.649 -0.867 1.00 91.75 188 ARG A CA 1
ATOM 1533 C C . ARG A 1 188 ? -6.143 47.373 -0.401 1.00 91.75 188 ARG A C 1
ATOM 1535 O O . ARG A 1 188 ? -7.055 48.085 -0.810 1.00 91.75 188 ARG A O 1
ATOM 1542 N N . ILE A 1 189 ? -6.360 46.400 0.485 1.00 92.81 189 ILE A N 1
ATOM 1543 C CA . ILE A 1 189 ? -7.671 46.148 1.114 1.00 92.81 189 ILE A CA 1
ATOM 1544 C C . ILE A 1 189 ? -8.135 47.343 1.959 1.00 92.81 189 ILE A C 1
ATOM 1546 O O . ILE A 1 189 ? -9.329 47.620 1.980 1.00 92.81 189 ILE A O 1
ATOM 1550 N N . ALA A 1 190 ? -7.223 48.050 2.632 1.00 90.12 190 ALA A N 1
ATOM 1551 C CA . ALA A 1 190 ? -7.538 49.236 3.429 1.00 90.12 190 ALA A CA 1
ATOM 1552 C C . ALA A 1 190 ? -7.723 50.518 2.587 1.00 90.12 190 ALA A C 1
ATOM 1554 O O . ALA A 1 190 ? -8.460 51.413 2.999 1.00 90.12 190 ALA A O 1
ATOM 1555 N N . GLU A 1 191 ? -7.083 50.612 1.418 1.00 91.62 191 GLU A N 1
ATOM 1556 C CA . GLU A 1 191 ? -7.284 51.692 0.439 1.00 91.62 191 GLU A CA 1
ATOM 1557 C C . GLU A 1 191 ? -8.626 51.579 -0.304 1.00 91.62 191 GLU A C 1
ATOM 1559 O O . GLU A 1 191 ? -9.235 52.595 -0.646 1.00 91.62 191 GLU A O 1
ATOM 1564 N N . LEU A 1 192 ? -9.085 50.354 -0.581 1.00 89.94 192 LEU A N 1
ATOM 1565 C CA . LEU A 1 192 ? -10.304 50.100 -1.348 1.00 89.94 192 LEU A CA 1
ATOM 1566 C C . LEU A 1 192 ? -11.569 50.255 -0.478 1.00 89.94 192 LEU A C 1
ATOM 1568 O O . LEU A 1 192 ? -11.724 49.540 0.516 1.00 89.94 192 LEU A O 1
ATOM 1572 N N . PRO A 1 193 ? -12.535 51.119 -0.852 1.00 88.12 193 PRO A N 1
ATOM 1573 C CA . PRO A 1 193 ? -13.779 51.251 -0.100 1.00 88.12 193 PRO A CA 1
ATOM 1574 C C . PRO A 1 193 ? -14.573 49.939 -0.128 1.00 88.12 193 PRO A C 1
ATOM 1576 O O . PRO A 1 193 ? -14.649 49.268 -1.151 1.00 88.12 193 PRO A O 1
ATOM 1579 N N . ASN A 1 194 ? -15.187 49.582 1.002 1.00 89.62 194 ASN A N 1
ATOM 1580 C CA . ASN A 1 194 ? -15.967 48.349 1.187 1.00 89.62 194 ASN A CA 1
ATOM 1581 C C . ASN A 1 194 ? -15.188 47.025 0.986 1.00 89.62 194 ASN A C 1
ATOM 1583 O O . ASN A 1 194 ? -15.785 45.947 1.002 1.00 89.62 194 ASN A O 1
ATOM 1587 N N . CYS A 1 195 ? -13.857 47.063 0.907 1.00 92.94 195 CYS A N 1
ATOM 1588 C CA . CYS A 1 195 ? -13.017 45.904 1.204 1.00 92.94 195 CYS A CA 1
ATOM 1589 C C . CYS A 1 195 ? -12.767 45.818 2.723 1.00 92.94 195 CYS A C 1
ATOM 1591 O O . CYS A 1 195 ? -12.733 46.826 3.428 1.00 92.94 195 CYS A O 1
ATOM 1593 N N . THR A 1 196 ? -12.650 44.610 3.279 1.00 92.38 196 THR A N 1
ATOM 1594 C CA . THR A 1 196 ? -12.381 44.408 4.714 1.00 92.38 196 THR A CA 1
ATOM 1595 C C . THR A 1 196 ? -11.672 43.078 4.954 1.00 92.38 196 THR A C 1
ATOM 1597 O O . THR A 1 196 ? -12.245 42.015 4.707 1.00 92.38 196 THR A O 1
ATOM 1600 N N . HIS A 1 197 ? -10.456 43.119 5.505 1.00 88.25 197 HIS A N 1
ATOM 1601 C CA . HIS A 1 197 ? -9.830 41.933 6.088 1.00 88.25 197 HIS A CA 1
ATOM 1602 C C . HIS A 1 197 ? -10.496 41.647 7.442 1.00 88.25 197 HIS A C 1
ATOM 1604 O O . HIS A 1 197 ? -10.489 42.501 8.327 1.00 88.25 197 HIS A O 1
ATOM 1610 N N . VAL A 1 198 ? -11.118 40.476 7.592 1.00 86.06 198 VAL A N 1
ATOM 1611 C CA . VAL A 1 198 ? -11.774 40.041 8.845 1.00 86.06 198 VAL A CA 1
ATOM 1612 C C . VAL A 1 198 ? -10.947 39.030 9.636 1.00 86.06 198 VAL A C 1
ATOM 1614 O O . VAL A 1 198 ? -11.325 38.688 10.755 1.00 86.06 198 VAL A O 1
ATOM 1617 N N . GLY A 1 199 ? -9.834 38.583 9.055 1.00 79.12 199 GLY A N 1
ATOM 1618 C CA . GLY A 1 199 ? -8.867 37.701 9.686 1.00 79.12 199 GLY A CA 1
ATOM 1619 C C . GLY A 1 199 ? -9.305 36.247 9.836 1.00 79.12 199 GLY A C 1
ATOM 1620 O O . GLY A 1 199 ? -10.319 35.809 9.284 1.00 79.12 199 GLY A O 1
ATOM 1621 N N . HIS A 1 200 ? -8.512 35.495 10.595 1.00 79.38 200 HIS A N 1
ATOM 1622 C CA . HIS A 1 200 ? -8.713 34.081 10.866 1.00 79.38 200 HIS A CA 1
ATOM 1623 C C . HIS A 1 200 ? -9.996 33.833 11.674 1.00 79.38 200 HIS A C 1
ATOM 1625 O O . HIS A 1 200 ? -10.208 34.384 12.759 1.00 79.38 200 HIS A O 1
ATOM 1631 N N . LEU A 1 201 ? -10.843 32.930 11.171 1.00 72.94 201 LEU A N 1
ATOM 1632 C CA . LEU A 1 201 ? -12.105 32.551 11.799 1.00 72.94 201 LEU A CA 1
ATOM 1633 C C . LEU A 1 201 ? -12.151 31.034 12.063 1.00 72.94 201 LEU A C 1
ATOM 1635 O O . LEU A 1 201 ? -12.018 30.265 11.113 1.00 72.94 201 LEU A O 1
ATOM 1639 N N . PRO A 1 202 ? -12.437 30.570 13.299 1.00 66.62 202 PRO A N 1
ATOM 1640 C CA . PRO A 1 202 ? -12.720 29.153 13.550 1.00 66.62 202 PRO A CA 1
ATOM 1641 C C . PRO A 1 202 ? -13.982 28.712 12.787 1.00 66.62 202 PRO A C 1
ATOM 1643 O O . PRO A 1 202 ? -14.871 29.541 12.564 1.00 66.62 202 PRO A O 1
ATOM 1646 N N . LYS A 1 203 ? -14.099 27.424 12.417 1.00 68.88 203 LYS A N 1
ATOM 1647 C CA . LYS A 1 203 ? -15.107 26.918 11.458 1.00 68.88 203 LYS A CA 1
ATOM 1648 C C . LYS A 1 203 ? -16.519 27.458 11.675 1.00 68.88 203 LYS A C 1
ATOM 1650 O O . LYS A 1 203 ? -17.092 28.018 10.752 1.00 68.88 203 LYS A O 1
ATOM 1655 N N . HIS A 1 204 ? -17.081 27.426 12.884 1.00 70.50 204 HIS A N 1
ATOM 1656 C CA . HIS A 1 204 ? -18.446 27.934 13.119 1.00 70.50 204 HIS A CA 1
ATOM 1657 C C . HIS A 1 204 ? -18.597 29.461 12.930 1.00 70.50 204 HIS A C 1
ATOM 1659 O O . HIS A 1 204 ? -19.695 29.925 12.613 1.00 70.50 204 HIS A O 1
ATOM 1665 N N . ARG A 1 205 ? -17.526 30.260 13.075 1.00 76.56 205 ARG A N 1
ATOM 1666 C CA . ARG A 1 205 ? -17.504 31.685 12.677 1.00 76.56 205 ARG A CA 1
ATOM 1667 C C . ARG A 1 205 ? -17.270 31.859 11.180 1.00 76.56 205 ARG A C 1
ATOM 1669 O O . ARG A 1 205 ? -17.936 32.703 10.584 1.00 76.56 205 ARG A O 1
ATOM 1676 N N . LEU A 1 206 ? -16.392 31.061 10.576 1.00 81.12 206 LEU A N 1
ATOM 1677 C CA . LEU A 1 206 ? -16.158 31.058 9.131 1.00 81.12 206 LEU A CA 1
ATOM 1678 C C . LEU A 1 206 ? -17.452 30.709 8.376 1.00 81.12 206 LEU A C 1
ATOM 1680 O O . LEU A 1 206 ? -17.892 31.452 7.504 1.00 81.12 206 LEU A O 1
ATOM 1684 N N . TYR A 1 207 ? -18.162 29.674 8.824 1.00 82.69 207 TYR A N 1
ATOM 1685 C CA . TYR A 1 207 ? -19.469 29.268 8.306 1.00 82.69 207 TYR A CA 1
ATOM 1686 C C . TYR A 1 207 ? -20.524 30.356 8.524 1.00 82.69 207 TYR A C 1
ATOM 1688 O O . TYR A 1 207 ? -21.400 30.543 7.683 1.00 82.69 207 TYR A O 1
ATOM 1696 N N . LYS A 1 208 ? -20.448 31.126 9.618 1.00 80.56 208 LYS A N 1
ATOM 1697 C CA . LYS A 1 208 ? -21.328 32.283 9.851 1.00 80.56 208 LYS A CA 1
ATOM 1698 C C . LYS A 1 208 ? -21.016 33.452 8.906 1.00 80.56 208 LYS A C 1
ATOM 1700 O O . LYS A 1 208 ? -21.954 34.124 8.474 1.00 80.56 208 LYS A O 1
ATOM 1705 N N . LEU A 1 209 ? -19.749 33.674 8.545 1.00 84.81 209 LEU A N 1
ATOM 1706 C CA . LEU A 1 209 ? -19.364 34.623 7.494 1.00 84.81 209 LEU A CA 1
ATOM 1707 C C . LEU A 1 209 ? -19.885 34.152 6.131 1.00 84.81 209 LEU A C 1
ATOM 1709 O O . LEU A 1 209 ? -20.600 34.904 5.468 1.00 84.81 209 LEU A O 1
ATOM 1713 N N . PHE A 1 210 ? -19.622 32.894 5.765 1.00 86.25 210 PHE A N 1
ATOM 1714 C CA . PHE A 1 210 ? -20.175 32.255 4.570 1.00 86.25 210 PHE A CA 1
ATOM 1715 C C . PHE A 1 210 ? -21.705 32.377 4.531 1.00 86.25 210 PHE A C 1
ATOM 1717 O O . PHE A 1 210 ? -22.266 32.752 3.510 1.00 86.25 210 PHE A O 1
ATOM 1724 N N . SER A 1 211 ? -22.399 32.170 5.652 1.00 81.25 211 SER A N 1
ATOM 1725 C CA . SER A 1 211 ? -23.858 32.339 5.764 1.00 81.25 211 SER A CA 1
ATOM 1726 C C . SER A 1 211 ? -24.338 33.762 5.444 1.00 81.25 211 SER A C 1
ATOM 1728 O O . SER A 1 211 ? -25.463 33.933 4.980 1.00 81.25 211 SER A O 1
ATOM 1730 N N . GLY A 1 212 ? -23.522 34.789 5.704 1.00 83.00 212 GLY A N 1
ATOM 1731 C CA . GLY A 1 212 ? -23.838 36.184 5.380 1.00 83.00 212 GLY A CA 1
ATOM 1732 C C . GLY A 1 212 ? -23.475 36.574 3.943 1.00 83.00 212 GLY A C 1
ATOM 1733 O O . GLY A 1 212 ? -24.232 37.305 3.297 1.00 83.00 212 GLY A O 1
ATOM 1734 N N . ALA A 1 213 ? -22.345 36.073 3.441 1.00 87.62 213 ALA A N 1
ATOM 1735 C CA . ALA A 1 213 ? -21.862 36.314 2.085 1.00 87.62 213 ALA A CA 1
ATOM 1736 C C . ALA A 1 213 ? -22.676 35.549 1.028 1.00 87.62 213 ALA A C 1
ATOM 1738 O O . ALA A 1 213 ? -23.185 34.451 1.273 1.00 87.62 213 ALA A O 1
ATOM 1739 N N . ALA A 1 214 ? -22.804 36.127 -0.164 1.00 86.44 214 ALA A N 1
ATOM 1740 C CA . ALA A 1 214 ? -23.489 35.497 -1.287 1.00 86.44 214 ALA A CA 1
ATOM 1741 C C . ALA A 1 214 ? -22.537 34.684 -2.171 1.00 86.44 214 ALA A C 1
ATOM 1743 O O . ALA A 1 214 ? -22.921 33.598 -2.610 1.00 86.44 214 ALA A O 1
ATOM 1744 N N . ILE A 1 215 ? -21.326 35.191 -2.420 1.00 92.38 215 ILE A N 1
ATOM 1745 C CA . ILE A 1 215 ? -20.388 34.633 -3.403 1.00 92.38 215 ILE A CA 1
ATOM 1746 C C . ILE A 1 215 ? -19.008 34.441 -2.761 1.00 92.38 215 ILE A C 1
ATOM 1748 O O . ILE A 1 215 ? -18.518 35.349 -2.093 1.00 92.38 215 ILE A O 1
ATOM 1752 N N . TYR A 1 216 ? -18.382 33.288 -2.984 1.00 92.12 216 TYR A N 1
ATOM 1753 C CA . TYR A 1 216 ? -16.976 33.017 -2.693 1.00 92.12 216 TYR A CA 1
ATOM 1754 C C . TYR A 1 216 ? -16.200 33.226 -3.994 1.00 92.12 216 TYR A C 1
ATOM 1756 O O . TYR A 1 216 ? -16.482 32.551 -4.985 1.00 92.12 216 TYR A O 1
ATOM 1764 N N . ALA A 1 217 ? -15.296 34.202 -4.011 1.00 90.56 217 ALA A N 1
ATOM 1765 C CA . ALA A 1 217 ? -14.578 34.626 -5.212 1.00 90.56 217 ALA A CA 1
ATOM 1766 C C . ALA A 1 217 ? -13.124 34.147 -5.139 1.00 90.56 217 ALA A C 1
ATOM 1768 O O . ALA A 1 217 ? -12.426 34.510 -4.197 1.00 90.56 217 ALA A O 1
ATOM 1769 N N . TYR A 1 218 ? -12.666 33.351 -6.109 1.00 88.31 218 TYR A N 1
ATOM 1770 C CA . TYR A 1 218 ? -11.385 32.640 -6.028 1.00 88.31 218 TYR A CA 1
ATOM 1771 C C . TYR A 1 218 ? -10.586 32.597 -7.350 1.00 88.31 218 TYR A C 1
ATOM 1773 O O . TYR A 1 218 ? -10.443 31.536 -7.961 1.00 88.31 218 TYR A O 1
ATOM 1781 N N . PRO A 1 219 ? -10.059 33.746 -7.816 1.00 87.06 219 PRO A N 1
ATOM 1782 C CA . PRO A 1 219 ? -9.262 33.839 -9.042 1.00 87.06 219 PRO A CA 1
ATOM 1783 C C . PRO A 1 219 ? -7.801 33.403 -8.802 1.00 87.06 219 PRO A C 1
ATOM 1785 O O . PRO A 1 219 ? -6.892 34.236 -8.807 1.00 87.06 219 PRO A O 1
ATOM 1788 N N . SER A 1 220 ? -7.597 32.108 -8.539 1.00 81.12 220 SER A N 1
ATOM 1789 C CA . SER A 1 220 ? -6.306 31.468 -8.223 1.00 81.12 220 SER A CA 1
ATOM 1790 C C . SER A 1 220 ? -5.614 30.866 -9.455 1.00 81.12 220 SER A C 1
ATOM 1792 O O . SER A 1 220 ? -6.276 30.202 -10.245 1.00 81.12 220 SER A O 1
ATOM 1794 N N . ASP A 1 221 ? -4.291 31.019 -9.569 1.00 67.94 221 ASP A N 1
ATOM 1795 C CA . ASP A 1 221 ? -3.428 30.240 -10.485 1.00 67.94 221 ASP A CA 1
ATOM 1796 C C . ASP A 1 221 ? -2.577 29.186 -9.712 1.00 67.94 221 ASP A C 1
ATOM 1798 O O . ASP A 1 221 ? -1.604 28.657 -10.238 1.00 67.94 221 ASP A O 1
ATOM 1802 N N . PHE A 1 222 ? -2.888 28.909 -8.434 1.00 54.56 222 PHE A N 1
ATOM 1803 C CA . PHE A 1 222 ? -2.017 28.189 -7.482 1.00 54.56 222 PHE A CA 1
ATOM 1804 C C . PHE A 1 222 ? -2.548 26.798 -7.077 1.00 54.56 222 PHE A C 1
ATOM 1806 O O . PHE A 1 222 ? -3.711 26.666 -6.688 1.00 54.56 222 PHE A O 1
ATOM 1813 N N . GLU A 1 223 ? -1.663 25.791 -7.047 1.00 52.47 223 GLU A N 1
ATOM 1814 C CA . GLU A 1 223 ? -1.927 24.403 -6.612 1.00 52.47 223 GLU A CA 1
ATOM 1815 C C . GLU A 1 223 ? -1.647 24.191 -5.097 1.00 52.47 223 GLU A C 1
ATOM 1817 O O . GLU A 1 223 ? -0.610 24.589 -4.574 1.00 52.47 223 GLU A O 1
ATOM 1822 N N . GLU A 1 224 ? -2.581 23.603 -4.336 1.00 46.47 224 GLU A N 1
ATOM 1823 C CA . GLU A 1 224 ? -2.718 23.845 -2.880 1.00 46.47 224 GLU A CA 1
ATOM 1824 C C . GLU A 1 224 ? -1.932 22.930 -1.893 1.00 46.47 224 GLU A C 1
ATOM 1826 O O . GLU A 1 224 ? -2.306 21.774 -1.728 1.00 46.47 224 GLU A O 1
ATOM 1831 N N . ILE A 1 225 ? -0.942 23.432 -1.111 1.00 50.38 225 ILE A N 1
ATOM 1832 C CA . ILE A 1 225 ? -0.252 22.629 -0.046 1.00 50.38 225 ILE A CA 1
ATOM 1833 C C . ILE A 1 225 ? 0.533 23.457 1.032 1.00 50.38 225 ILE A C 1
ATOM 1835 O O . ILE A 1 225 ? 1.315 24.304 0.611 1.00 50.38 225 ILE A O 1
ATOM 1839 N N . SER A 1 226 ? 0.474 23.162 2.363 1.00 47.69 226 SER A N 1
ATOM 1840 C CA . SER A 1 226 ? 1.153 23.908 3.501 1.00 47.69 226 SER A CA 1
ATOM 1841 C C . SER A 1 226 ? 1.461 23.056 4.788 1.00 47.69 226 SER A C 1
ATOM 1843 O O . SER A 1 226 ? 0.639 22.193 5.079 1.00 47.69 226 SER A O 1
ATOM 1845 N N . CYS A 1 227 ? 2.593 23.207 5.553 1.00 70.19 227 CYS A N 1
ATOM 1846 C CA . CYS A 1 227 ? 3.032 22.220 6.620 1.00 70.19 227 CYS A CA 1
ATOM 1847 C C . CYS A 1 227 ? 4.158 22.641 7.666 1.00 70.19 227 CYS A C 1
ATOM 1849 O O . CYS A 1 227 ? 4.989 23.465 7.326 1.00 70.19 227 CYS A O 1
ATOM 1851 N N . VAL A 1 228 ? 4.344 22.003 8.853 1.00 75.88 228 VAL A N 1
ATOM 1852 C CA . VAL A 1 228 ? 5.482 22.163 9.850 1.00 75.88 228 VAL A CA 1
ATOM 1853 C C . VAL A 1 228 ? 6.519 21.021 9.928 1.00 75.88 228 VAL A C 1
ATOM 1855 O O . VAL A 1 228 ? 6.157 19.895 9.653 1.00 75.88 228 VAL A O 1
ATOM 1858 N N . THR A 1 229 ? 7.784 21.219 10.349 1.00 80.19 229 THR A N 1
ATOM 1859 C CA . THR A 1 229 ? 8.784 20.114 10.447 1.00 80.19 229 THR A CA 1
ATOM 1860 C C . THR A 1 229 ? 8.638 19.237 11.672 1.00 80.19 229 THR A C 1
ATOM 1862 O O . THR A 1 229 ? 8.158 19.661 12.717 1.00 80.19 229 THR A O 1
ATOM 1865 N N . GLY A 1 230 ? 9.172 18.023 11.549 1.00 80.06 230 GLY A N 1
ATOM 1866 C CA . GLY A 1 230 ? 9.038 16.942 12.513 1.00 80.06 230 GLY A CA 1
ATOM 1867 C C . GLY A 1 230 ? 9.517 17.202 13.942 1.00 80.06 230 GLY A C 1
ATOM 1868 O O . GLY A 1 230 ? 8.922 16.715 14.890 1.00 80.06 230 GLY A O 1
ATOM 1869 N N . ASP A 1 231 ? 10.554 17.987 14.159 1.00 82.25 231 ASP A N 1
ATOM 1870 C CA . ASP A 1 231 ? 11.049 18.269 15.511 1.00 82.25 231 ASP A CA 1
ATOM 1871 C C . ASP A 1 231 ? 10.149 19.222 16.333 1.00 82.25 231 ASP A C 1
ATOM 1873 O O . ASP A 1 231 ? 10.385 19.434 17.525 1.00 82.25 231 ASP A O 1
ATOM 1877 N N . THR A 1 232 ? 9.069 19.737 15.738 1.00 87.38 232 THR A N 1
ATOM 1878 C CA . THR A 1 232 ? 8.111 20.678 16.343 1.00 87.38 232 THR A CA 1
ATOM 1879 C C . THR A 1 232 ? 7.287 20.047 17.483 1.00 87.38 232 THR A C 1
ATOM 1881 O O . THR A 1 232 ? 6.291 19.369 17.252 1.00 87.38 232 THR A O 1
ATOM 1884 N N . LEU A 1 233 ? 7.706 20.267 18.733 1.00 88.69 233 LEU A N 1
ATOM 1885 C CA . LEU A 1 233 ? 7.069 19.862 19.992 1.00 88.69 233 LEU A CA 1
ATOM 1886 C C . LEU A 1 233 ? 5.646 20.434 20.200 1.00 88.69 233 LEU A C 1
ATOM 1888 O O . LEU A 1 233 ? 5.514 21.515 20.766 1.00 88.69 233 LEU A O 1
ATOM 1892 N N . ILE A 1 234 ? 4.557 19.728 19.888 1.00 90.69 234 ILE A N 1
ATOM 1893 C CA . ILE A 1 234 ? 3.207 20.205 20.271 1.00 90.69 234 ILE A CA 1
ATOM 1894 C C . ILE A 1 234 ? 2.980 20.023 21.790 1.00 90.69 234 ILE A C 1
ATOM 1896 O O . ILE A 1 234 ? 3.603 19.185 22.456 1.00 90.69 234 ILE A O 1
ATOM 1900 N N . ASP A 1 235 ? 2.105 20.850 22.373 1.00 84.94 235 ASP A N 1
ATOM 1901 C CA . ASP A 1 235 ? 2.029 21.094 23.811 1.00 84.94 235 ASP A CA 1
ATOM 1902 C C . ASP A 1 235 ? 0.617 20.913 24.423 1.00 84.94 235 ASP A C 1
ATOM 1904 O O . ASP A 1 235 ? -0.404 21.424 23.956 1.00 84.94 235 ASP A O 1
ATOM 1908 N N . CYS A 1 236 ? 0.556 20.092 25.480 1.00 88.56 236 CYS A N 1
ATOM 1909 C CA . CYS A 1 236 ? -0.619 19.255 25.753 1.00 88.56 236 CYS A CA 1
ATOM 1910 C C . CYS A 1 236 ? -0.648 18.546 27.140 1.00 88.56 236 CYS A C 1
ATOM 1912 O O . CYS A 1 236 ? 0.398 18.529 27.801 1.00 88.56 236 CYS A O 1
ATOM 1914 N N . PRO A 1 237 ? -1.793 17.979 27.597 1.00 86.38 237 PRO A N 1
ATOM 1915 C CA . PRO A 1 237 ? -1.937 17.163 28.816 1.00 86.38 237 PRO A CA 1
ATOM 1916 C C . PRO A 1 237 ? -1.161 15.839 28.760 1.00 86.38 237 PRO A C 1
ATOM 1918 O O . PRO A 1 237 ? -1.408 15.016 27.895 1.00 86.38 237 PRO A O 1
ATOM 1921 N N . ARG A 1 238 ? -0.231 15.578 29.678 1.00 83.00 238 ARG A N 1
ATOM 1922 C CA . ARG A 1 238 ? 0.641 14.388 29.591 1.00 83.00 238 ARG A CA 1
ATOM 1923 C C . ARG A 1 238 ? 1.123 13.901 30.948 1.00 83.00 238 ARG A C 1
ATOM 1925 O O . ARG A 1 238 ? 0.929 14.572 31.964 1.00 83.00 238 ARG A O 1
ATOM 1932 N N . ASP A 1 239 ? 1.828 12.771 30.942 1.00 81.75 239 ASP A N 1
ATOM 1933 C CA . ASP A 1 239 ? 2.851 12.513 31.950 1.00 81.75 239 ASP A CA 1
ATOM 1934 C C . ASP A 1 239 ? 4.056 13.433 31.709 1.00 81.75 239 ASP A C 1
ATOM 1936 O O . ASP A 1 239 ? 4.846 13.276 30.774 1.00 81.75 239 ASP A O 1
ATOM 1940 N N . TYR A 1 240 ? 4.183 14.412 32.596 1.00 67.81 240 TYR A N 1
ATOM 1941 C CA . TYR A 1 240 ? 5.228 15.423 32.581 1.00 67.81 240 TYR A CA 1
ATOM 1942 C C . TYR A 1 240 ? 6.582 14.961 33.134 1.00 67.81 240 TYR A C 1
ATOM 1944 O O . TYR A 1 240 ? 7.545 15.738 33.110 1.00 67.81 240 TYR A O 1
ATOM 1952 N N . ILE A 1 241 ? 6.673 13.732 33.646 1.00 73.94 241 ILE A N 1
ATOM 1953 C CA . ILE A 1 241 ? 7.941 13.057 33.945 1.00 73.94 241 ILE A CA 1
ATOM 1954 C C . ILE A 1 241 ? 8.491 12.454 32.649 1.00 73.94 241 ILE A C 1
ATOM 1956 O O . ILE A 1 241 ? 9.660 12.664 32.329 1.00 73.94 241 ILE A O 1
ATOM 1960 N N . LYS A 1 242 ? 7.631 11.768 31.888 1.00 65.31 242 LYS A N 1
ATOM 1961 C CA . LYS A 1 242 ? 7.976 11.106 30.623 1.00 65.31 242 LYS A CA 1
ATOM 1962 C C . LYS A 1 242 ? 8.254 12.103 29.492 1.00 65.31 242 LYS A C 1
ATOM 1964 O O . LYS A 1 242 ? 9.218 11.930 28.753 1.00 65.31 242 LYS A O 1
ATOM 1969 N N . TYR A 1 243 ? 7.462 13.176 29.405 1.00 76.25 243 TYR A N 1
ATOM 1970 C CA . TYR A 1 243 ? 7.597 14.211 28.377 1.00 76.25 243 TYR A CA 1
ATOM 1971 C C . TYR A 1 243 ? 7.610 15.616 28.993 1.00 76.25 243 TYR A C 1
ATOM 1973 O O . TYR A 1 243 ? 6.555 16.209 29.235 1.00 76.25 243 TYR A O 1
ATOM 1981 N N . PRO A 1 244 ? 8.793 16.192 29.270 1.00 70.38 244 PRO A N 1
ATOM 1982 C CA . PRO A 1 244 ? 8.888 17.468 29.970 1.00 70.38 244 PRO A CA 1
ATOM 1983 C C . PRO A 1 244 ? 8.328 18.645 29.151 1.00 70.38 244 PRO A C 1
ATOM 1985 O O . PRO A 1 244 ? 7.466 19.379 29.641 1.00 70.38 244 PRO A O 1
ATOM 1988 N N . SER A 1 245 ? 8.778 18.812 27.905 1.00 67.00 245 SER A N 1
ATOM 1989 C CA . SER A 1 245 ? 8.692 20.091 27.170 1.00 67.00 245 SER A CA 1
ATOM 1990 C C . SER A 1 245 ? 7.571 20.183 26.127 1.00 67.00 245 SER A C 1
ATOM 1992 O O . SER A 1 245 ? 7.327 21.251 25.590 1.00 67.00 245 SER A O 1
ATOM 1994 N N . GLY A 1 246 ? 6.888 19.077 25.856 1.00 76.44 246 GLY A N 1
ATOM 1995 C CA . GLY A 1 246 ? 6.071 18.866 24.659 1.00 76.44 246 GLY A CA 1
ATOM 1996 C C . GLY A 1 246 ? 6.568 17.589 23.989 1.00 76.44 246 GLY A C 1
ATOM 1997 O O . GLY A 1 246 ? 7.438 16.916 24.559 1.00 76.44 246 GLY A O 1
ATOM 1998 N N . ILE A 1 247 ? 6.024 17.229 22.830 1.00 82.38 247 ILE A N 1
ATOM 1999 C CA . ILE A 1 247 ? 6.431 16.010 22.116 1.00 82.38 247 ILE A CA 1
ATOM 2000 C C . ILE A 1 247 ? 6.468 16.299 20.584 1.00 82.38 247 ILE A C 1
ATOM 2002 O O . ILE A 1 247 ? 5.560 16.984 20.132 1.00 82.38 247 ILE A O 1
ATOM 2006 N N . PRO A 1 248 ? 7.523 15.938 19.807 1.00 88.94 248 PRO A N 1
ATOM 2007 C CA . PRO A 1 248 ? 7.787 16.488 18.441 1.00 88.94 248 PRO A CA 1
ATOM 2008 C C . PRO A 1 248 ? 6.825 16.035 17.328 1.00 88.94 248 PRO A C 1
ATOM 2010 O O . PRO A 1 248 ? 6.458 14.892 17.398 1.00 88.94 248 PRO A O 1
ATOM 2013 N N . ILE A 1 249 ? 6.501 16.776 16.253 1.00 81.06 249 ILE A N 1
ATOM 2014 C CA . ILE A 1 249 ? 5.496 16.393 15.209 1.00 81.06 249 ILE A CA 1
ATOM 2015 C C . ILE A 1 249 ? 5.881 15.339 14.160 1.00 81.06 249 ILE A C 1
ATOM 2017 O O . ILE A 1 249 ? 4.984 14.804 13.522 1.00 81.06 249 ILE A O 1
ATOM 2021 N N . ASN A 1 250 ? 7.140 14.902 14.032 1.00 76.56 250 ASN A N 1
ATOM 2022 C CA . ASN A 1 250 ? 7.420 13.591 13.437 1.00 76.56 250 ASN A CA 1
ATOM 2023 C C . ASN A 1 250 ? 6.923 12.571 14.436 1.00 76.56 250 ASN A C 1
ATOM 2025 O O . ASN A 1 250 ? 5.974 11.874 14.119 1.00 76.56 250 ASN A O 1
ATOM 2029 N N . VAL A 1 251 ? 7.413 12.687 15.676 1.00 81.56 251 VAL A N 1
ATOM 2030 C CA . VAL A 1 251 ? 6.921 12.034 16.892 1.00 81.56 251 VAL A CA 1
ATOM 2031 C C . VAL A 1 251 ? 5.448 12.399 17.212 1.00 81.56 251 VAL A C 1
ATOM 2033 O O . VAL A 1 251 ? 4.978 11.927 18.237 1.00 81.56 251 VAL A O 1
ATOM 2036 N N . LEU A 1 252 ? 4.710 13.174 16.377 1.00 70.56 252 LEU A N 1
ATOM 2037 C CA . LEU A 1 252 ? 3.255 13.428 16.375 1.00 70.56 252 LEU A CA 1
ATOM 2038 C C . LEU A 1 252 ? 2.564 13.177 14.977 1.00 70.56 252 LEU A C 1
ATOM 2040 O O . LEU A 1 252 ? 1.386 13.458 14.810 1.00 70.56 252 LEU A O 1
ATOM 2044 N N . ALA A 1 253 ? 3.237 12.595 13.969 1.00 64.19 253 ALA A N 1
ATOM 2045 C CA . ALA A 1 253 ? 2.643 11.895 12.816 1.00 64.19 253 ALA A CA 1
ATOM 2046 C C . ALA A 1 253 ? 3.117 10.442 12.437 1.00 64.19 253 ALA A C 1
ATOM 2048 O O . ALA A 1 253 ? 2.450 9.847 11.595 1.00 64.19 253 ALA A O 1
ATOM 2049 N N . GLU A 1 254 ? 4.119 9.773 13.057 1.00 69.19 254 GLU A N 1
ATOM 2050 C CA . GLU A 1 254 ? 4.457 8.320 12.881 1.00 69.19 254 GLU A CA 1
ATOM 2051 C C . GLU A 1 254 ? 3.702 7.206 13.727 1.00 69.19 254 GLU A C 1
ATOM 2053 O O . GLU A 1 254 ? 2.982 6.432 13.116 1.00 69.19 254 GLU A O 1
ATOM 2058 N N . GLY A 1 255 ? 3.834 7.009 15.067 1.00 69.81 255 GLY A N 1
ATOM 2059 C CA . GLY A 1 255 ? 2.938 6.184 15.946 1.00 69.81 255 GLY A CA 1
ATOM 2060 C C . GLY A 1 255 ? 2.734 6.295 17.530 1.00 69.81 255 GLY A C 1
ATOM 2061 O O . GLY A 1 255 ? 1.747 5.748 17.988 1.00 69.81 255 GLY A O 1
ATOM 2062 N N . LYS A 1 256 ? 3.555 6.869 18.441 1.00 71.19 256 LYS A N 1
ATOM 2063 C CA . LYS A 1 256 ? 3.855 6.468 19.884 1.00 71.19 256 LYS A CA 1
ATOM 2064 C C . LYS A 1 256 ? 2.847 6.771 21.044 1.00 71.19 256 LYS A C 1
ATOM 2066 O O . LYS A 1 256 ? 2.257 5.840 21.589 1.00 71.19 256 LYS A O 1
ATOM 2071 N N . GLU A 1 257 ? 2.664 8.029 21.466 1.00 68.50 257 GLU A N 1
ATOM 2072 C CA . GLU A 1 257 ? 1.903 8.520 22.645 1.00 68.50 257 GLU A CA 1
ATOM 2073 C C . GLU A 1 257 ? 0.495 9.111 22.377 1.00 68.50 257 GLU A C 1
ATOM 2075 O O . GLU A 1 257 ? 0.363 10.252 21.976 1.00 68.50 257 GLU A O 1
ATOM 2080 N N . LYS A 1 258 ? -0.624 8.411 22.572 1.00 69.12 258 LYS A N 1
ATOM 2081 C CA . LYS A 1 258 ? -1.951 9.079 22.504 1.00 69.12 258 LYS A CA 1
ATOM 2082 C C . LYS A 1 258 ? -2.045 10.260 23.489 1.00 69.12 258 LYS A C 1
ATOM 2084 O O . LYS A 1 258 ? -1.708 10.030 24.645 1.00 69.12 258 LYS A O 1
ATOM 2089 N N . VAL A 1 259 ? -2.617 11.414 23.128 1.00 73.44 259 VAL A N 1
ATOM 2090 C CA . VAL A 1 259 ? -3.283 12.340 24.082 1.00 73.44 259 VAL A CA 1
ATOM 2091 C C . VAL A 1 259 ? -4.592 12.860 23.467 1.00 73.44 259 VAL A C 1
ATOM 2093 O O . VAL A 1 259 ? -4.581 13.090 22.274 1.00 73.44 259 VAL A O 1
ATOM 2096 N N . ASP A 1 260 ? -5.731 12.954 24.177 1.00 75.50 260 ASP A N 1
ATOM 2097 C CA . ASP A 1 260 ? -7.079 13.266 23.611 1.00 75.50 260 ASP A CA 1
ATOM 2098 C C . ASP A 1 260 ? -7.376 14.757 23.342 1.00 75.50 260 ASP A C 1
ATOM 2100 O O . ASP A 1 260 ? -8.294 15.064 22.580 1.00 75.50 260 ASP A O 1
ATOM 2104 N N . PHE A 1 261 ? -6.599 15.698 23.897 1.00 84.56 261 PHE A N 1
ATOM 2105 C CA . PHE A 1 261 ? -6.863 17.142 23.797 1.00 84.56 261 PHE A CA 1
ATOM 2106 C C . PHE A 1 261 ? -5.596 18.049 23.818 1.00 84.56 261 PHE A C 1
ATOM 2108 O O . PHE A 1 261 ? -5.059 18.272 24.898 1.00 84.56 261 PHE A O 1
ATOM 2115 N N . VAL A 1 262 ? -5.134 18.663 22.704 1.00 90.19 262 VAL A N 1
ATOM 2116 C CA . VAL A 1 262 ? -4.060 19.698 22.762 1.00 90.19 262 VAL A CA 1
ATOM 2117 C C . VAL A 1 262 ? -4.629 20.988 23.331 1.00 90.19 262 VAL A C 1
ATOM 2119 O O . VAL A 1 262 ? -5.814 21.298 23.159 1.00 90.19 262 VAL A O 1
ATOM 2122 N N . TYR A 1 263 ? -3.737 21.802 23.890 1.00 88.38 263 TYR A N 1
ATOM 2123 C CA . TYR A 1 263 ? -4.025 23.197 24.175 1.00 88.38 263 TYR A CA 1
ATOM 2124 C C . TYR A 1 263 ? -4.131 24.026 22.889 1.00 88.38 263 TYR A C 1
ATOM 2126 O O . TYR A 1 263 ? -3.138 24.454 22.305 1.00 88.38 263 TYR A O 1
ATOM 2134 N N . ALA A 1 264 ? -5.364 24.225 22.434 1.00 88.12 264 ALA A N 1
ATOM 2135 C CA . ALA A 1 264 ? -5.703 25.204 21.409 1.00 88.12 264 ALA A CA 1
ATOM 2136 C C . ALA A 1 264 ? -5.981 26.565 22.069 1.00 88.12 264 ALA A C 1
ATOM 2138 O O . ALA A 1 264 ? -6.188 26.652 23.282 1.00 88.12 264 ALA A O 1
ATOM 2139 N N . TYR A 1 265 ? -6.046 27.631 21.281 1.00 85.38 265 TYR A N 1
ATOM 2140 C CA . TYR A 1 265 ? -6.487 28.941 21.745 1.00 85.38 265 TYR A CA 1
ATOM 2141 C C . TYR A 1 265 ? -7.921 29.227 21.291 1.00 85.38 265 TYR A C 1
ATOM 2143 O O . TYR A 1 265 ? -8.245 29.174 20.100 1.00 85.38 265 TYR A O 1
ATOM 2151 N N . ASP A 1 266 ? -8.792 29.539 22.250 1.00 82.62 266 ASP A N 1
ATOM 2152 C CA . ASP A 1 266 ? -10.150 30.006 21.987 1.00 82.62 266 ASP A CA 1
ATOM 2153 C C . ASP A 1 266 ? -10.113 31.524 21.800 1.00 82.62 266 ASP A C 1
ATOM 2155 O O . ASP A 1 266 ? -10.257 32.295 22.751 1.00 82.62 266 ASP A O 1
ATOM 2159 N N . ILE A 1 267 ? -9.896 31.942 20.550 1.00 71.19 267 ILE A N 1
ATOM 2160 C CA . ILE A 1 267 ? -9.791 33.351 20.136 1.00 71.19 267 ILE A CA 1
ATOM 2161 C C . ILE A 1 267 ? -11.025 34.161 20.579 1.00 71.19 267 ILE A C 1
ATOM 2163 O O . ILE A 1 267 ? -10.911 35.351 20.864 1.00 71.19 267 ILE A O 1
ATOM 2167 N N . GLU A 1 268 ? -12.204 33.535 20.707 1.00 68.69 268 GLU A N 1
ATOM 2168 C CA . GLU A 1 268 ? -13.421 34.230 21.147 1.00 68.69 268 GLU A CA 1
ATOM 2169 C C . GLU A 1 268 ? -13.403 34.613 22.625 1.00 68.69 268 GLU A C 1
ATOM 2171 O O . GLU A 1 268 ? -13.958 35.645 23.004 1.00 68.69 268 GLU A O 1
ATOM 2176 N N . LYS A 1 269 ? -12.812 33.754 23.458 1.00 74.56 269 LYS A N 1
ATOM 2177 C CA . LYS A 1 269 ? -12.704 33.942 24.910 1.00 74.56 269 LYS A CA 1
ATOM 2178 C C . LYS A 1 269 ? -11.352 34.513 25.341 1.00 74.56 269 LYS A C 1
ATOM 2180 O O . LYS A 1 269 ? -11.197 34.861 26.510 1.00 74.56 269 LYS A O 1
ATOM 2185 N N . GLN A 1 270 ? -10.398 34.586 24.411 1.00 77.81 270 GLN A N 1
ATOM 2186 C CA . GLN A 1 270 ? -8.994 34.933 24.636 1.00 77.81 270 GLN A CA 1
ATOM 2187 C C . GLN A 1 270 ? -8.331 34.072 25.729 1.00 77.81 270 GLN A C 1
ATOM 2189 O O . GLN A 1 270 ? -7.488 34.540 26.496 1.00 77.81 270 GLN A O 1
ATOM 2194 N N . GLU A 1 271 ? -8.718 32.793 25.811 1.00 83.50 271 GLU A N 1
ATOM 2195 C CA . GLU A 1 271 ? -8.185 31.840 26.788 1.00 83.50 271 GLU A CA 1
ATOM 2196 C C . GLU A 1 271 ? -7.714 30.534 26.138 1.00 83.50 271 GLU A C 1
ATOM 2198 O O . GLU A 1 271 ? -8.188 30.127 25.074 1.00 83.50 271 GLU A O 1
ATOM 2203 N N . ILE A 1 272 ? -6.759 29.866 26.791 1.00 87.06 272 ILE A N 1
ATOM 2204 C CA . ILE A 1 272 ? -6.351 28.507 26.416 1.00 87.06 272 ILE A CA 1
ATOM 2205 C C . ILE A 1 272 ? -7.552 27.569 26.591 1.00 87.06 272 ILE A C 1
ATOM 2207 O O . ILE A 1 272 ? -8.222 27.593 27.625 1.00 87.06 272 ILE A O 1
ATOM 2211 N N . ALA A 1 273 ? -7.797 26.731 25.589 1.00 88.06 273 ALA A N 1
ATOM 2212 C CA . ALA A 1 273 ? -8.875 25.754 25.511 1.00 88.06 273 ALA A CA 1
ATOM 2213 C C . ALA A 1 273 ? -8.335 24.363 25.146 1.00 88.06 273 ALA A C 1
ATOM 2215 O O . ALA A 1 273 ? -7.145 24.181 24.906 1.00 88.06 273 ALA A O 1
ATOM 2216 N N . MET A 1 274 ? -9.221 23.370 25.110 1.00 88.50 274 MET A N 1
ATOM 2217 C CA . MET A 1 274 ? -8.909 22.011 24.670 1.00 88.50 274 MET A CA 1
ATOM 2218 C C . MET A 1 274 ? -9.730 21.666 23.425 1.00 88.50 274 MET A C 1
ATOM 2220 O O . MET A 1 274 ? -10.956 21.769 23.454 1.00 88.50 274 MET A O 1
ATOM 2224 N N . GLY A 1 275 ? -9.064 21.268 22.340 1.00 78.25 275 GLY A N 1
ATOM 2225 C CA . GLY A 1 275 ? -9.698 20.787 21.101 1.00 78.25 275 GLY A CA 1
ATOM 2226 C C . GLY A 1 275 ? -9.337 19.330 20.815 1.00 78.25 275 GLY A C 1
ATOM 2227 O O . GLY A 1 275 ? -8.278 18.901 21.267 1.00 78.25 275 GLY A O 1
ATOM 2228 N N . LYS A 1 276 ? -10.174 18.603 20.056 1.00 81.69 276 LYS A N 1
ATOM 2229 C CA . LYS A 1 276 ? -9.965 17.198 19.631 1.00 81.69 276 LYS A CA 1
ATOM 2230 C C . LYS A 1 276 ? -9.293 17.106 18.235 1.00 81.69 276 LYS A C 1
ATOM 2232 O O . LYS A 1 276 ? -9.456 18.031 17.445 1.00 81.69 276 LYS A O 1
ATOM 2237 N N . VAL A 1 277 ? -8.479 16.088 17.925 1.00 68.75 277 VAL A N 1
ATOM 2238 C CA . VAL A 1 277 ? -7.840 15.885 16.612 1.00 68.75 277 VAL A CA 1
ATOM 2239 C C . VAL A 1 277 ? -8.891 15.186 15.779 1.00 68.75 277 VAL A C 1
ATOM 2241 O O . VAL A 1 277 ? -9.448 14.179 16.220 1.00 68.75 277 VAL A O 1
ATOM 2244 N N . LYS A 1 278 ? -9.113 15.682 14.564 1.00 64.69 278 LYS A N 1
ATOM 2245 C CA . LYS A 1 278 ? -9.737 14.862 13.518 1.00 64.69 278 LYS A CA 1
ATOM 2246 C C . LYS A 1 278 ? -8.666 14.118 12.714 1.00 64.69 278 LYS A C 1
ATOM 2248 O O . LYS A 1 278 ? -8.854 12.947 12.408 1.00 64.69 278 LYS A O 1
ATOM 2253 N N . TRP A 1 279 ? -7.506 14.741 12.483 1.00 65.56 279 TRP A N 1
ATOM 2254 C CA . TRP A 1 279 ? -6.366 14.126 11.796 1.00 65.56 279 TRP A CA 1
ATOM 2255 C C . TRP A 1 279 ? -5.013 14.764 12.155 1.00 65.56 279 TRP A C 1
ATOM 2257 O O . TRP A 1 279 ? -4.961 15.944 12.483 1.00 65.56 279 TRP A O 1
ATOM 2267 N N . VAL A 1 280 ? -3.921 14.002 12.056 1.00 59.94 280 VAL A N 1
ATOM 2268 C CA . VAL A 1 280 ? -2.539 14.509 12.056 1.00 59.94 280 VAL A CA 1
ATOM 2269 C C . VAL A 1 280 ? -1.671 13.619 11.169 1.00 59.94 280 VAL A C 1
ATOM 2271 O O . VAL A 1 280 ? -1.736 12.394 11.285 1.00 59.94 280 VAL A O 1
ATOM 2274 N N . ALA A 1 281 ? -0.882 14.207 10.266 1.00 54.88 281 ALA A N 1
ATOM 2275 C CA . ALA A 1 281 ? -0.010 13.440 9.376 1.00 54.88 281 ALA A CA 1
ATOM 2276 C C . ALA A 1 281 ? 1.096 14.284 8.717 1.00 54.88 281 ALA A C 1
ATOM 2278 O O . ALA A 1 281 ? 1.002 15.502 8.598 1.00 54.88 281 ALA A O 1
ATOM 2279 N N . LYS A 1 282 ? 2.116 13.600 8.180 1.00 63.16 282 LYS A N 1
ATOM 2280 C CA . LYS A 1 282 ? 3.155 14.163 7.297 1.00 63.16 282 LYS A CA 1
ATOM 2281 C C . LYS A 1 282 ? 2.546 14.649 5.980 1.00 63.16 282 LYS A C 1
ATOM 2283 O O . LYS A 1 282 ? 2.127 13.793 5.207 1.00 63.16 282 LYS A O 1
ATOM 2288 N N . THR A 1 283 ? 2.485 15.959 5.745 1.00 49.09 283 THR A N 1
ATOM 2289 C CA . THR A 1 283 ? 1.765 16.649 4.654 1.00 49.09 283 THR A CA 1
ATOM 2290 C C . THR A 1 283 ? 2.599 17.030 3.433 1.00 49.09 283 THR A C 1
ATOM 2292 O O . THR A 1 283 ? 2.054 17.074 2.340 1.00 49.09 283 THR A O 1
ATOM 2295 N N . LYS A 1 284 ? 3.911 17.252 3.554 1.00 52.88 284 LYS A N 1
ATOM 2296 C CA . LYS A 1 284 ? 4.830 17.323 2.398 1.00 52.88 284 LYS A CA 1
ATOM 2297 C C . LYS A 1 284 ? 6.151 16.635 2.760 1.00 52.88 284 LYS A C 1
ATOM 2299 O O . LYS A 1 284 ? 6.485 16.459 3.933 1.00 52.88 284 LYS A O 1
ATOM 2304 N N . LYS A 1 285 ? 6.917 16.224 1.749 1.00 56.69 285 LYS A N 1
ATOM 2305 C CA . LYS A 1 285 ? 8.244 15.608 1.915 1.00 56.69 285 LYS A CA 1
ATOM 2306 C C . LYS A 1 285 ? 9.287 16.385 1.146 1.00 56.69 285 LYS A C 1
ATOM 2308 O O . LYS A 1 285 ? 9.041 16.704 -0.015 1.00 56.69 285 LYS A O 1
ATOM 2313 N N . LYS A 1 286 ? 10.434 16.656 1.775 1.00 54.78 286 LYS A N 1
ATOM 2314 C CA . LYS A 1 286 ? 11.440 17.601 1.255 1.00 54.78 286 LYS A CA 1
ATOM 2315 C C . LYS A 1 286 ? 10.799 18.889 0.721 1.00 54.78 286 LYS A C 1
ATOM 2317 O O . LYS A 1 286 ? 11.180 19.373 -0.342 1.00 54.78 286 LYS A O 1
ATOM 2322 N N . ALA A 1 287 ? 9.800 19.419 1.423 1.00 55.00 287 ALA A N 1
ATOM 2323 C CA . ALA A 1 287 ? 9.364 20.773 1.118 1.00 55.00 287 ALA A CA 1
ATOM 2324 C C . ALA A 1 287 ? 10.520 21.725 1.436 1.00 55.00 287 ALA A C 1
ATOM 2326 O O . ALA A 1 287 ? 11.350 21.398 2.285 1.00 55.00 287 ALA A O 1
ATOM 2327 N N . GLU A 1 288 ? 10.572 22.889 0.789 1.00 79.44 288 GLU A N 1
ATOM 2328 C CA . GLU A 1 288 ? 11.400 23.997 1.274 1.00 79.44 288 GLU A CA 1
ATOM 2329 C C . GLU A 1 288 ? 11.116 24.179 2.774 1.00 79.44 288 GLU A C 1
ATOM 2331 O O . GLU A 1 288 ? 9.973 24.015 3.199 1.00 79.44 288 GLU A O 1
ATOM 2336 N N . VAL A 1 289 ? 12.132 24.429 3.597 1.00 80.44 289 VAL A N 1
ATOM 2337 C CA . VAL A 1 289 ? 11.973 24.556 5.048 1.00 80.44 289 VAL A CA 1
ATOM 2338 C C . VAL A 1 289 ? 12.833 25.685 5.591 1.00 80.44 289 VAL A C 1
ATOM 2340 O O . VAL A 1 289 ? 14.027 25.800 5.306 1.00 80.44 289 VAL A O 1
ATOM 2343 N N . TRP A 1 290 ? 12.204 26.493 6.434 1.00 89.00 290 TRP A N 1
ATOM 2344 C CA . TRP A 1 290 ? 12.823 27.575 7.187 1.00 89.00 290 TRP A CA 1
ATOM 2345 C C . TRP A 1 290 ? 12.807 27.227 8.665 1.00 89.00 290 TRP A C 1
ATOM 2347 O O . TRP A 1 290 ? 11.946 26.469 9.109 1.00 89.00 290 TRP A O 1
ATOM 2357 N N . LYS A 1 291 ? 13.749 27.784 9.424 1.00 89.19 291 LYS A N 1
ATOM 2358 C CA . LYS A 1 291 ? 13.845 27.623 10.874 1.00 89.19 291 LYS A CA 1
ATOM 2359 C C . LYS A 1 291 ? 13.766 28.977 11.559 1.00 89.19 291 LYS A C 1
ATOM 2361 O O . LYS A 1 291 ? 14.575 29.863 11.300 1.00 89.19 291 LYS A O 1
ATOM 2366 N N . LEU A 1 292 ? 12.826 29.079 12.486 1.00 89.19 292 LEU A N 1
ATOM 2367 C CA . LEU A 1 292 ? 12.665 30.133 13.475 1.00 89.19 292 LEU A CA 1
ATOM 2368 C C . LEU A 1 292 ? 13.383 29.754 14.766 1.00 89.19 292 LEU A C 1
ATOM 2370 O O . LEU A 1 292 ? 13.299 28.616 15.220 1.00 89.19 292 LEU A O 1
ATOM 2374 N N . ILE A 1 293 ? 14.028 30.734 15.385 1.00 88.56 293 ILE A N 1
ATOM 2375 C CA . ILE A 1 293 ? 14.634 30.639 16.713 1.00 88.56 293 ILE A CA 1
ATOM 2376 C C . ILE A 1 293 ? 14.004 31.725 17.590 1.00 88.56 293 ILE A C 1
ATOM 2378 O O . ILE A 1 293 ? 13.890 32.875 17.154 1.00 88.56 293 ILE A O 1
ATOM 2382 N N . LEU A 1 294 ? 13.580 31.384 18.810 1.00 86.56 294 LEU A N 1
ATOM 2383 C CA . LEU A 1 294 ? 12.969 32.318 19.765 1.00 86.56 294 LEU A CA 1
ATOM 2384 C C . LEU A 1 294 ? 13.973 32.929 20.765 1.00 86.56 294 LEU A C 1
ATOM 2386 O O . LEU A 1 294 ? 15.129 32.517 20.844 1.00 86.56 294 LEU A O 1
ATOM 2390 N N . ASP A 1 295 ? 13.525 33.914 21.555 1.00 78.31 295 ASP A N 1
ATOM 2391 C CA . ASP A 1 295 ? 14.311 34.686 22.536 1.00 78.31 295 ASP A CA 1
ATOM 2392 C C . ASP A 1 295 ? 14.855 33.872 23.723 1.00 78.31 295 ASP A C 1
ATOM 2394 O O . ASP A 1 295 ? 15.588 34.404 24.556 1.00 78.31 295 ASP A O 1
ATOM 2398 N N . ASP A 1 296 ? 14.546 32.579 23.766 1.00 72.69 296 ASP A N 1
ATOM 2399 C CA . ASP A 1 296 ? 15.106 31.587 24.681 1.00 72.69 296 ASP A CA 1
ATOM 2400 C C . ASP A 1 296 ? 15.820 30.409 24.007 1.00 72.69 296 ASP A C 1
ATOM 2402 O O . ASP A 1 296 ? 16.201 29.453 24.683 1.00 72.69 296 ASP A O 1
ATOM 2406 N N . GLY A 1 297 ? 16.039 30.482 22.693 1.00 70.00 297 GLY A N 1
ATOM 2407 C CA . GLY A 1 297 ? 16.657 29.411 21.916 1.00 70.00 297 GLY A CA 1
ATOM 2408 C C . GLY A 1 297 ? 15.706 28.268 21.557 1.00 70.00 297 GLY A C 1
ATOM 2409 O O . GLY A 1 297 ? 16.167 27.256 21.036 1.00 70.00 297 GLY A O 1
ATOM 2410 N N . THR A 1 298 ? 14.397 28.403 21.799 1.00 80.94 298 THR A N 1
ATOM 2411 C CA . THR A 1 298 ? 13.410 27.461 21.258 1.00 80.94 298 THR A CA 1
ATOM 2412 C C . THR A 1 298 ? 13.400 27.561 19.734 1.00 80.94 298 THR A C 1
ATOM 2414 O O . THR A 1 298 ? 13.001 28.586 19.181 1.00 80.94 298 THR A O 1
ATOM 2417 N N . GLU A 1 299 ? 13.845 26.506 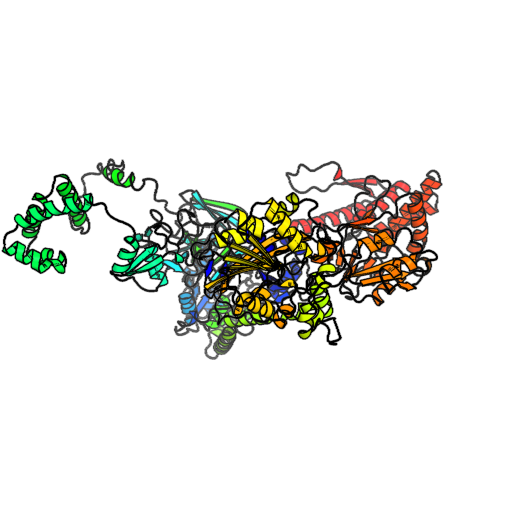19.053 1.00 87.00 299 GLU A N 1
ATOM 2418 C CA . GLU A 1 299 ? 13.786 26.406 17.593 1.00 87.00 299 GLU A CA 1
ATOM 2419 C C . GLU A 1 299 ? 12.457 25.785 17.144 1.00 87.00 299 GLU A C 1
ATOM 2421 O O . GLU A 1 299 ? 11.930 24.891 17.809 1.00 87.00 299 GLU A O 1
ATOM 2426 N N . ILE A 1 300 ? 11.917 26.246 16.015 1.00 88.00 300 ILE A N 1
ATOM 2427 C CA . ILE A 1 300 ? 10.771 25.648 15.319 1.00 88.00 300 ILE A CA 1
ATOM 2428 C C . ILE A 1 300 ? 11.020 25.765 13.820 1.00 88.00 300 ILE A C 1
ATOM 2430 O O . ILE A 1 300 ? 11.455 26.818 13.355 1.00 88.00 300 ILE A O 1
ATOM 2434 N N . LYS A 1 301 ? 10.731 24.723 13.046 1.00 91.56 301 LYS A N 1
ATOM 2435 C CA . LYS A 1 301 ? 10.884 24.759 11.591 1.00 91.56 301 LYS A CA 1
ATOM 2436 C C . LYS A 1 301 ? 9.594 24.322 10.900 1.00 91.56 301 LYS A C 1
ATOM 2438 O O . LYS A 1 301 ? 8.723 23.681 11.488 1.00 91.56 301 LYS A O 1
ATOM 2443 N N . ALA A 1 302 ? 9.427 24.739 9.654 1.00 86.81 302 ALA A N 1
ATOM 2444 C CA . ALA A 1 302 ? 8.234 24.482 8.856 1.00 86.81 302 ALA A CA 1
ATOM 2445 C C . ALA A 1 302 ? 8.487 24.781 7.386 1.00 86.81 302 ALA A C 1
ATOM 2447 O O . ALA A 1 302 ? 9.553 25.286 7.031 1.00 86.81 302 ALA A O 1
ATOM 2448 N N . THR A 1 303 ? 7.486 24.516 6.546 1.00 78.50 303 THR A N 1
ATOM 2449 C CA . THR A 1 303 ? 7.497 24.976 5.161 1.00 78.50 303 THR A CA 1
ATOM 2450 C C . THR A 1 303 ? 7.711 26.480 5.092 1.00 78.50 303 THR A C 1
ATOM 2452 O O . THR A 1 303 ? 7.376 27.162 6.070 1.00 78.50 303 THR A O 1
ATOM 2455 N N . PRO A 1 304 ? 8.216 27.011 3.951 1.00 73.25 304 PRO A N 1
ATOM 2456 C CA . PRO A 1 304 ? 8.260 28.438 3.689 1.00 73.25 304 PRO A CA 1
ATOM 2457 C C . PRO A 1 304 ? 6.997 29.076 4.221 1.00 73.25 304 PRO A C 1
ATOM 2459 O O . PRO A 1 304 ? 7.130 29.934 5.082 1.00 73.25 304 PRO A O 1
ATOM 2462 N N . ASP A 1 305 ? 5.865 28.501 3.764 1.00 62.69 305 ASP A N 1
ATOM 2463 C CA . ASP A 1 305 ? 4.437 28.809 3.844 1.00 62.69 305 ASP A CA 1
ATOM 2464 C C . ASP A 1 305 ? 3.686 28.410 5.149 1.00 62.69 305 ASP A C 1
ATOM 2466 O O . ASP A 1 305 ? 2.463 28.389 5.116 1.00 62.69 305 ASP A O 1
ATOM 2470 N N . HIS A 1 306 ? 4.303 28.101 6.305 1.00 70.56 306 HIS A N 1
ATOM 2471 C CA . HIS A 1 306 ? 3.515 27.711 7.512 1.00 70.56 306 HIS A CA 1
ATOM 2472 C C . HIS A 1 306 ? 3.246 28.800 8.570 1.00 70.56 306 HIS A C 1
ATOM 2474 O O . HIS A 1 306 ? 4.032 29.706 8.805 1.00 70.56 306 HIS A O 1
ATOM 2480 N N . LYS A 1 307 ? 2.118 28.641 9.262 1.00 75.06 307 LYS A N 1
ATOM 2481 C CA . LYS A 1 307 ? 1.266 29.582 9.994 1.00 75.06 307 LYS A CA 1
ATOM 2482 C C . LYS A 1 307 ? 1.508 29.612 11.546 1.00 75.06 307 LYS A C 1
ATOM 2484 O O . LYS A 1 307 ? 1.091 28.688 12.222 1.00 75.06 307 LYS A O 1
ATOM 2489 N N . PHE A 1 308 ? 2.133 30.673 12.122 1.00 82.81 308 PHE A N 1
ATOM 2490 C CA . PHE A 1 308 ? 2.510 30.944 13.560 1.00 82.81 308 PHE A CA 1
ATOM 2491 C C . PHE A 1 308 ? 1.885 32.175 14.322 1.00 82.81 308 PHE A C 1
ATOM 2493 O O . PHE A 1 308 ? 1.995 33.337 13.943 1.00 82.81 308 PHE A O 1
ATOM 2500 N N . MET A 1 309 ? 1.193 31.989 15.448 1.00 79.75 309 MET A N 1
ATOM 2501 C CA . MET A 1 309 ? 0.297 33.019 16.025 1.00 79.75 309 MET A CA 1
ATOM 2502 C C . MET A 1 309 ? 1.059 34.115 16.785 1.00 79.75 309 MET A C 1
ATOM 2504 O O . MET A 1 309 ? 1.897 33.804 17.628 1.00 79.75 309 MET A O 1
ATOM 2508 N N . LEU A 1 310 ? 0.707 35.389 16.576 1.00 83.12 310 LEU A N 1
ATOM 2509 C CA . LEU A 1 310 ? 1.178 36.531 17.367 1.00 83.12 310 LEU A CA 1
ATOM 2510 C C . LEU A 1 310 ? 0.367 36.709 18.654 1.00 83.12 310 LEU A C 1
ATOM 2512 O O . LEU A 1 310 ? -0.812 36.375 18.750 1.00 83.12 310 LEU A O 1
ATOM 2516 N N . ARG A 1 311 ? 0.966 37.360 19.651 1.00 77.25 311 ARG A N 1
ATOM 2517 C CA . ARG A 1 311 ? 0.337 37.629 20.954 1.00 77.25 311 ARG A CA 1
ATOM 2518 C C . ARG A 1 311 ? -0.892 38.557 20.905 1.00 77.25 311 ARG A C 1
ATOM 2520 O O . ARG A 1 311 ? -1.591 38.668 21.908 1.00 77.25 311 ARG A O 1
ATOM 2527 N N . GLY A 1 312 ? -1.170 39.192 19.762 1.00 68.50 312 GLY A N 1
ATOM 2528 C CA . GLY A 1 312 ? -2.425 39.913 19.498 1.00 68.50 312 GLY A CA 1
ATOM 2529 C C . GLY A 1 312 ? -3.642 38.993 19.324 1.00 68.50 312 GLY A C 1
ATOM 2530 O O . GLY A 1 312 ? -4.775 39.433 19.497 1.00 68.50 312 GLY A O 1
ATOM 2531 N N . SER A 1 313 ? -3.418 37.692 19.100 1.00 66.00 313 SER A N 1
ATOM 2532 C CA . SER A 1 313 ? -4.348 36.724 18.486 1.00 66.00 313 SER A CA 1
ATOM 2533 C C . SER A 1 313 ? -4.436 36.835 16.966 1.00 66.00 313 SER A C 1
ATOM 2535 O O . SER A 1 313 ? -4.974 35.915 16.359 1.00 66.00 313 SER A O 1
ATOM 2537 N N . ASP A 1 314 ? -3.864 37.891 16.376 1.00 65.56 314 ASP A N 1
ATOM 2538 C CA . ASP A 1 314 ? -3.489 37.928 14.965 1.00 65.56 314 ASP A CA 1
ATOM 2539 C C . ASP A 1 314 ? -2.399 36.892 14.676 1.00 65.56 314 ASP A C 1
ATOM 2541 O O . ASP A 1 314 ? -1.650 36.444 15.549 1.00 65.56 314 ASP A O 1
ATOM 2545 N N . TYR A 1 315 ? -2.318 36.494 13.426 1.00 68.06 315 TYR A N 1
ATOM 2546 C CA . TYR A 1 315 ? -1.531 35.380 12.936 1.00 68.06 315 TYR A CA 1
ATOM 2547 C C . TYR A 1 315 ? -0.307 35.925 12.116 1.00 68.06 315 TYR A C 1
ATOM 2549 O O . TYR A 1 315 ? -0.442 36.924 11.423 1.00 68.06 315 TYR A O 1
ATOM 2557 N N . LYS A 1 316 ? 0.910 35.332 12.175 1.00 70.25 316 LYS A N 1
ATOM 2558 C CA . LYS A 1 316 ? 2.074 35.588 11.255 1.00 70.25 316 LYS A CA 1
ATOM 2559 C C . LYS A 1 316 ? 2.769 34.267 10.841 1.00 70.25 316 LYS A C 1
ATOM 2561 O O . LYS A 1 316 ? 2.507 33.257 11.451 1.00 70.25 316 LYS A O 1
ATOM 2566 N N . GLU A 1 317 ? 3.549 34.133 9.782 1.00 77.75 317 GLU A N 1
ATOM 2567 C CA . GLU A 1 317 ? 3.926 32.799 9.217 1.00 77.75 317 GLU A CA 1
ATOM 2568 C C . GLU A 1 317 ? 5.469 32.615 9.281 1.00 77.75 317 GLU A C 1
ATOM 2570 O O . GLU A 1 317 ? 6.139 33.468 9.864 1.00 77.75 317 GLU A O 1
ATOM 2575 N N . LEU A 1 318 ? 6.064 31.518 8.774 1.00 78.00 318 LEU A N 1
ATOM 2576 C CA . LEU A 1 318 ? 7.423 31.096 9.171 1.00 78.00 318 LEU A CA 1
ATOM 2577 C C . LEU A 1 318 ? 8.655 31.761 8.525 1.00 78.00 318 LEU A C 1
ATOM 2579 O O . LEU A 1 318 ? 9.547 32.073 9.297 1.00 78.00 318 LEU A O 1
ATOM 2583 N N . LYS A 1 319 ? 8.729 31.994 7.200 1.00 74.56 319 LYS A N 1
ATOM 2584 C CA . LYS A 1 319 ? 9.649 32.955 6.482 1.00 74.56 319 LYS A CA 1
ATOM 2585 C C . LYS A 1 319 ? 9.697 34.648 6.430 1.00 74.56 319 LYS A C 1
ATOM 2587 O O . LYS A 1 319 ? 10.657 34.579 5.608 1.00 74.56 319 LYS A O 1
ATOM 2592 N N . ASP A 1 320 ? 8.661 36.417 7.488 1.00 73.62 320 ASP A N 1
ATOM 2593 C CA . ASP A 1 320 ? 8.327 37.865 7.711 1.00 73.62 320 ASP A CA 1
ATOM 2594 C C . ASP A 1 320 ? 8.242 38.206 9.204 1.00 73.62 320 ASP A C 1
ATOM 2596 O O . ASP A 1 320 ? 8.314 39.386 9.568 1.00 73.62 320 ASP A O 1
ATOM 2600 N N . LEU A 1 321 ? 7.954 37.211 10.064 1.00 73.88 321 LEU A N 1
ATOM 2601 C CA . LEU A 1 321 ? 8.259 37.245 11.489 1.00 73.88 321 LEU A CA 1
ATOM 2602 C C . LEU A 1 321 ? 9.651 37.870 11.640 1.00 73.88 321 LEU A C 1
ATOM 2604 O O . LEU A 1 321 ? 10.665 37.316 11.227 1.00 73.88 321 LEU A O 1
ATOM 2608 N N . LYS A 1 322 ? 9.679 39.100 12.145 1.00 82.88 322 LYS A N 1
ATOM 2609 C CA . LYS A 1 322 ? 10.881 39.927 12.242 1.00 82.88 322 LYS A CA 1
ATOM 2610 C C . LYS A 1 322 ? 11.426 39.800 13.656 1.00 82.88 322 LYS A C 1
ATOM 2612 O O . LYS A 1 322 ? 10.658 39.668 14.608 1.00 82.88 322 LYS A O 1
ATOM 2617 N N . CYS A 1 323 ? 12.748 39.854 13.807 1.00 81.75 323 CYS A N 1
ATOM 2618 C CA . CYS A 1 323 ? 13.420 39.786 15.105 1.00 81.75 323 CYS A CA 1
ATOM 2619 C C . CYS A 1 323 ? 12.785 40.785 16.098 1.00 81.75 323 CYS A C 1
ATOM 2621 O O . CYS A 1 323 ? 12.859 41.998 15.902 1.00 81.75 323 CYS A O 1
ATOM 2623 N N . GLY A 1 324 ? 12.143 40.274 17.153 1.00 78.94 324 GLY A N 1
ATOM 2624 C CA . GLY A 1 324 ? 11.375 41.039 18.141 1.00 78.94 324 GLY A CA 1
ATOM 2625 C C . GLY A 1 324 ? 9.853 40.818 18.131 1.00 78.94 324 GLY A C 1
ATOM 2626 O O . GLY A 1 324 ? 9.217 41.091 19.162 1.00 78.94 324 GLY A O 1
ATOM 2627 N N . ASP A 1 325 ? 9.271 40.296 17.044 1.00 80.25 325 ASP A N 1
ATOM 2628 C CA . ASP A 1 325 ? 7.852 39.906 16.966 1.00 80.25 325 ASP A CA 1
ATOM 2629 C C . ASP A 1 325 ? 7.527 38.884 18.062 1.00 80.25 325 ASP A C 1
ATOM 2631 O O . ASP A 1 325 ? 8.347 38.030 18.383 1.00 80.25 325 ASP A O 1
ATOM 2635 N N . SER A 1 326 ? 6.358 39.001 18.700 1.00 84.88 326 SER A N 1
ATOM 2636 C CA . SER A 1 326 ? 6.018 38.229 19.911 1.00 84.88 326 SER A CA 1
ATOM 2637 C C . SER A 1 326 ? 4.892 37.245 19.628 1.00 84.88 326 SER A C 1
ATOM 2639 O O . SER A 1 326 ? 3.780 37.675 19.315 1.00 84.88 326 SER A O 1
ATOM 2641 N N . LEU A 1 327 ? 5.163 35.948 19.765 1.00 88.75 327 LEU A N 1
ATOM 2642 C CA . LEU A 1 327 ? 4.193 34.891 19.494 1.00 88.75 327 LEU A CA 1
ATOM 2643 C C . LEU A 1 327 ? 3.202 34.701 20.657 1.00 88.75 327 LEU A C 1
ATOM 2645 O O . LEU A 1 327 ? 3.433 35.175 21.773 1.00 88.75 327 LEU A O 1
ATOM 2649 N N . MET A 1 328 ? 2.069 34.045 20.392 1.00 88.88 328 MET A N 1
ATOM 2650 C CA . MET A 1 328 ? 1.046 33.713 21.390 1.00 88.88 328 MET A CA 1
ATOM 2651 C C . MET A 1 328 ? 1.488 32.495 22.212 1.00 88.88 328 MET A C 1
ATOM 2653 O O . MET A 1 328 ? 1.534 31.409 21.641 1.00 88.88 328 MET A O 1
ATOM 2657 N N . PRO A 1 329 ? 1.769 32.627 23.522 1.00 85.62 329 PRO A N 1
ATOM 2658 C CA . PRO A 1 329 ? 2.437 31.580 24.286 1.00 85.62 329 PRO A CA 1
ATOM 2659 C C . PRO A 1 329 ? 1.488 30.736 25.156 1.00 85.62 329 PRO A C 1
ATOM 2661 O O . PRO A 1 329 ? 0.507 31.235 25.715 1.00 85.62 329 PRO A O 1
ATOM 2664 N N . LEU A 1 330 ? 1.853 29.475 25.387 1.00 83.94 330 LEU A N 1
ATOM 2665 C CA . LEU A 1 330 ? 1.237 28.575 26.360 1.00 83.94 330 LEU A CA 1
ATOM 2666 C C . LEU A 1 330 ? 2.106 28.469 27.622 1.00 83.94 330 LEU A C 1
ATOM 2668 O O . LEU A 1 330 ? 3.068 27.709 27.688 1.00 83.94 330 LEU A O 1
ATOM 2672 N N . TYR A 1 331 ? 1.743 29.200 28.677 1.00 78.94 331 TYR A N 1
ATOM 2673 C CA . TYR A 1 331 ? 2.501 29.160 29.930 1.00 78.94 331 TYR A CA 1
ATOM 2674 C C . TYR A 1 331 ? 2.021 28.063 30.892 1.00 78.94 331 TYR A C 1
ATOM 2676 O O . TYR A 1 331 ? 0.870 28.053 31.342 1.00 78.94 331 TYR A O 1
ATOM 2684 N N . LYS A 1 332 ? 2.959 27.202 31.301 1.00 71.38 332 LYS A N 1
ATOM 2685 C CA . LYS A 1 332 ? 2.789 26.152 32.319 1.00 71.38 332 LYS A CA 1
ATOM 2686 C C . LYS A 1 332 ? 3.765 26.361 33.478 1.00 71.38 332 LYS A C 1
ATOM 2688 O O . LYS A 1 332 ? 4.893 26.802 33.271 1.00 71.38 332 LYS A O 1
ATOM 2693 N N . HIS A 1 333 ? 3.351 26.043 34.704 1.00 65.81 333 HIS A N 1
ATOM 2694 C CA . HIS A 1 333 ? 4.187 26.171 35.900 1.00 65.81 333 HIS A CA 1
ATOM 2695 C C . HIS A 1 333 ? 4.191 24.880 36.716 1.00 65.81 333 HIS A C 1
ATOM 2697 O O . HIS A 1 333 ? 3.163 24.222 36.882 1.00 65.81 333 HIS A O 1
ATOM 2703 N N . ALA A 1 334 ? 5.386 24.503 37.187 1.00 60.81 334 ALA A N 1
ATOM 2704 C CA . ALA A 1 334 ? 5.662 23.268 37.927 1.00 60.81 334 ALA A CA 1
ATOM 2705 C C . ALA A 1 334 ? 5.092 21.981 37.285 1.00 60.81 334 ALA A C 1
ATOM 2707 O O . ALA A 1 334 ? 4.993 20.962 37.958 1.00 60.81 334 ALA A O 1
ATOM 2708 N N . ARG A 1 335 ? 4.735 22.024 35.990 1.00 61.34 335 ARG A N 1
ATOM 2709 C CA . ARG A 1 335 ? 4.089 20.940 35.232 1.00 61.34 335 ARG A CA 1
ATOM 2710 C C . ARG A 1 335 ? 2.765 20.426 35.846 1.00 61.34 335 ARG A C 1
ATOM 2712 O O . ARG A 1 335 ? 2.415 19.265 35.666 1.00 61.34 335 ARG A O 1
ATOM 2719 N N . ILE A 1 336 ? 2.055 21.284 36.592 1.00 65.88 336 ILE A N 1
ATOM 2720 C CA . ILE A 1 336 ? 0.771 20.964 37.262 1.00 65.88 336 ILE A CA 1
ATOM 2721 C C . ILE A 1 336 ? -0.259 22.106 37.256 1.00 65.88 336 ILE A C 1
ATOM 2723 O O . ILE A 1 336 ? -1.445 21.855 37.483 1.00 65.88 336 ILE A O 1
ATOM 2727 N N . ASP A 1 337 ? 0.171 23.346 37.005 1.00 73.31 337 ASP A N 1
ATOM 2728 C CA . ASP A 1 337 ? -0.698 24.509 36.825 1.00 73.31 337 ASP A CA 1
ATOM 2729 C C . ASP A 1 337 ? -0.524 25.071 35.404 1.00 73.31 337 ASP A C 1
ATOM 2731 O O . ASP A 1 337 ? 0.600 25.243 34.920 1.00 73.31 337 ASP A O 1
ATOM 2735 N N . VAL A 1 338 ? -1.637 25.413 34.754 1.00 80.62 338 VAL A N 1
ATOM 2736 C CA . VAL A 1 338 ? -1.684 26.070 33.437 1.00 80.62 338 VAL A CA 1
ATOM 2737 C C . VAL A 1 338 ? -2.253 27.483 33.579 1.00 80.62 338 VAL A C 1
ATOM 2739 O O . VAL A 1 338 ? -3.173 27.722 34.370 1.00 80.62 338 VAL A O 1
ATOM 2742 N N . ASN A 1 339 ? -1.693 28.440 32.841 1.00 80.88 339 ASN A N 1
ATOM 2743 C CA . ASN A 1 339 ? -2.220 29.798 32.755 1.00 80.88 339 ASN A CA 1
ATOM 2744 C C . ASN A 1 339 ? -3.164 29.885 31.556 1.00 80.88 339 ASN A C 1
ATOM 2746 O O . ASN A 1 339 ? -2.746 29.672 30.421 1.00 80.88 339 ASN A O 1
ATOM 2750 N N . LEU A 1 340 ? -4.425 30.245 31.788 1.00 79.12 340 LEU A N 1
ATOM 2751 C CA . LEU A 1 340 ? -5.440 30.322 30.730 1.00 79.12 340 LEU A CA 1
ATOM 2752 C C . LEU A 1 340 ? -5.329 31.611 29.890 1.00 79.12 340 LEU A C 1
ATOM 2754 O O . LEU A 1 340 ? -6.343 32.172 29.496 1.00 79.12 340 LEU A O 1
ATOM 2758 N N . ASN A 1 341 ? -4.115 32.136 29.703 1.00 73.25 341 ASN A N 1
ATOM 2759 C CA . ASN A 1 341 ? -3.756 33.454 29.144 1.00 73.25 341 ASN A CA 1
ATOM 2760 C C . ASN A 1 341 ? -4.416 34.694 29.809 1.00 73.25 341 ASN A C 1
ATOM 2762 O O . ASN A 1 341 ? -3.979 35.823 29.618 1.00 73.25 341 ASN A O 1
ATOM 2766 N N . ASN A 1 342 ? -5.402 34.502 30.687 1.00 66.56 342 ASN A N 1
ATOM 2767 C CA . ASN A 1 342 ? -6.148 35.547 31.395 1.00 66.56 342 ASN A CA 1
ATOM 2768 C C . ASN A 1 342 ? -5.550 35.923 32.773 1.00 66.56 342 ASN A C 1
ATOM 2770 O O . ASN A 1 342 ? -6.237 36.468 33.644 1.00 66.56 342 ASN A O 1
ATOM 2774 N N . GLY A 1 343 ? -4.272 35.592 32.998 1.00 63.50 343 GLY A N 1
ATOM 2775 C CA . GLY A 1 343 ? -3.525 35.870 34.231 1.00 63.50 343 GLY A CA 1
ATOM 2776 C C . GLY A 1 343 ? -3.870 34.964 35.420 1.00 63.50 343 GLY A C 1
ATOM 2777 O O . GLY A 1 343 ? -3.271 35.109 36.490 1.00 63.50 343 GLY A O 1
ATOM 2778 N N . LYS A 1 344 ? -4.816 34.029 35.264 1.00 64.94 344 LYS A N 1
ATOM 2779 C CA . LYS A 1 344 ? -5.197 33.065 36.302 1.00 64.94 344 LYS A CA 1
ATOM 2780 C C . LYS A 1 344 ? -4.532 31.725 36.020 1.00 64.94 344 LYS A C 1
ATOM 2782 O O . LYS A 1 344 ? -4.802 31.074 35.014 1.00 64.94 344 LYS A O 1
ATOM 2787 N N . TRP A 1 345 ? -3.719 31.298 36.976 1.00 78.75 345 TRP A N 1
ATOM 2788 C CA . TRP A 1 345 ? -3.251 29.923 37.068 1.00 78.75 345 TRP A CA 1
ATOM 2789 C C . TRP A 1 345 ? -4.365 29.040 37.631 1.00 78.75 345 TRP A C 1
ATOM 2791 O O . TRP A 1 345 ? -4.995 29.389 38.635 1.00 78.75 345 TRP A O 1
ATOM 2801 N N . THR A 1 346 ? -4.598 27.900 36.991 1.00 78.75 346 THR A N 1
ATOM 2802 C CA . THR A 1 346 ? -5.458 26.828 37.495 1.00 78.75 346 THR A CA 1
ATOM 2803 C C . THR A 1 346 ? -4.699 25.514 37.464 1.00 78.75 346 THR A C 1
ATOM 2805 O O . THR A 1 346 ? -3.916 25.276 36.547 1.00 78.75 346 THR A O 1
ATOM 2808 N N . SER A 1 347 ? -5.009 24.634 38.418 1.00 81.69 347 SER A N 1
ATOM 2809 C CA . SER A 1 347 ? -4.547 23.253 38.365 1.00 81.69 347 SER A CA 1
ATOM 2810 C C . SER A 1 347 ? -5.031 22.617 37.067 1.00 81.69 347 SER A C 1
ATOM 2812 O O . SER A 1 347 ? -6.219 22.688 36.726 1.00 81.69 347 SER A O 1
ATOM 2814 N N . GLU A 1 348 ? -4.082 22.046 36.338 1.00 82.50 348 GLU A N 1
ATOM 2815 C CA . GLU A 1 348 ? -4.242 21.583 34.968 1.00 82.50 348 GLU A CA 1
ATOM 2816 C C . GLU A 1 348 ? -5.259 20.438 34.887 1.00 82.50 348 GLU A C 1
ATOM 2818 O O . GLU A 1 348 ? -6.216 20.519 34.121 1.00 82.50 348 GLU A O 1
ATOM 2823 N N . SER A 1 349 ? -5.162 19.443 35.775 1.00 82.50 349 SER A N 1
ATOM 2824 C CA . SER A 1 349 ? -6.134 18.345 35.877 1.00 82.50 349 SER A CA 1
ATOM 2825 C C . SER A 1 349 ? -7.572 18.822 36.132 1.00 82.50 349 SER A C 1
ATOM 2827 O O . SER A 1 349 ? -8.524 18.258 35.588 1.00 82.50 349 SER A O 1
ATOM 2829 N N . ARG A 1 350 ? -7.762 19.901 36.910 1.00 86.44 350 ARG A N 1
ATOM 2830 C CA . ARG A 1 350 ? -9.093 20.502 37.124 1.00 86.44 350 ARG A CA 1
ATOM 2831 C C . ARG A 1 350 ? -9.596 21.246 35.887 1.00 86.44 350 ARG A C 1
ATOM 2833 O O . ARG A 1 350 ? -10.807 21.286 35.684 1.00 86.44 350 ARG A O 1
ATOM 2840 N N . PHE A 1 351 ? -8.706 21.828 35.087 1.00 86.25 351 PHE A N 1
ATOM 2841 C CA . PHE A 1 351 ? -9.066 22.448 33.814 1.00 86.25 351 PHE A CA 1
ATOM 2842 C C . PHE A 1 351 ? -9.471 21.392 32.779 1.00 86.25 351 PHE A C 1
ATOM 2844 O O . PHE A 1 351 ? -10.575 21.468 32.243 1.00 86.25 351 PHE A O 1
ATOM 2851 N N . ILE A 1 352 ? -8.633 20.369 32.590 1.00 88.62 352 ILE A N 1
ATOM 2852 C CA . ILE A 1 352 ? -8.845 19.242 31.670 1.00 88.62 352 ILE A CA 1
ATOM 2853 C C . ILE A 1 352 ? -10.221 18.609 31.892 1.00 88.62 352 ILE A C 1
ATOM 2855 O O . ILE A 1 352 ? -11.046 18.587 30.978 1.00 88.62 352 ILE A O 1
ATOM 2859 N N . MET A 1 353 ? -10.529 18.201 33.129 1.00 86.31 353 MET A N 1
ATOM 2860 C CA . MET A 1 353 ? -11.820 17.571 33.419 1.00 86.31 353 MET A CA 1
ATOM 2861 C C . MET A 1 353 ? -13.018 18.508 33.238 1.00 86.31 353 MET A C 1
ATOM 2863 O O . MET A 1 353 ? -14.096 18.022 32.921 1.00 86.31 353 MET A O 1
ATOM 2867 N N . GLN A 1 354 ? -12.861 19.831 33.382 1.00 87.50 354 GLN A N 1
ATOM 2868 C CA . GLN A 1 354 ? -13.944 20.788 33.107 1.00 87.50 354 GLN A CA 1
ATOM 2869 C C . GLN A 1 354 ? -14.208 20.989 31.611 1.00 87.50 354 GLN A C 1
ATOM 2871 O O . GLN A 1 354 ? -15.359 21.202 31.232 1.00 87.50 354 GLN A O 1
ATOM 2876 N N . GLN A 1 355 ? -13.178 20.896 30.764 1.00 84.19 355 GLN A N 1
ATOM 2877 C CA . GLN A 1 355 ? -13.367 20.902 29.310 1.00 84.19 355 GLN A CA 1
ATOM 2878 C C . GLN A 1 355 ? -14.048 19.604 28.850 1.00 84.19 355 GLN A C 1
ATOM 2880 O O . GLN A 1 355 ? -15.027 19.668 28.112 1.00 84.19 355 GLN A O 1
ATOM 2885 N N . ILE A 1 356 ? -13.604 18.447 29.358 1.00 83.38 356 ILE A N 1
ATOM 2886 C CA . ILE A 1 356 ? -14.137 17.122 28.985 1.00 83.38 356 ILE A CA 1
ATOM 2887 C C . ILE A 1 356 ? -15.622 16.970 29.350 1.00 83.38 356 ILE A C 1
ATOM 2889 O O . ILE A 1 356 ? -16.407 16.509 28.527 1.00 83.38 356 ILE A O 1
ATOM 2893 N N . ILE A 1 357 ? -16.045 17.388 30.550 1.00 83.75 357 ILE A N 1
ATOM 2894 C CA . ILE A 1 357 ? -17.461 17.291 30.964 1.00 83.75 357 ILE A CA 1
ATOM 2895 C C . ILE A 1 357 ? -18.339 18.457 30.472 1.00 83.75 357 ILE A C 1
ATOM 2897 O O . ILE A 1 357 ? -19.514 18.527 30.831 1.00 83.75 357 ILE A O 1
ATOM 2901 N N . GLY A 1 358 ? -17.776 19.422 29.735 1.00 79.00 358 GLY A N 1
ATOM 2902 C CA . GLY A 1 358 ? -18.489 20.600 29.223 1.00 79.00 358 GLY A CA 1
ATOM 2903 C C . GLY A 1 358 ? -19.049 21.565 30.281 1.00 79.00 358 GLY A C 1
ATOM 2904 O O . GLY A 1 358 ? -19.783 22.493 29.936 1.00 79.00 358 GLY A O 1
ATOM 2905 N N . ARG A 1 359 ? -18.732 21.376 31.570 1.00 88.56 359 ARG A N 1
ATOM 2906 C CA . ARG A 1 359 ? -19.216 22.210 32.683 1.00 88.56 359 ARG A CA 1
ATOM 2907 C C . ARG A 1 359 ? -18.154 22.422 33.756 1.00 88.56 359 ARG A C 1
ATOM 2909 O O . ARG A 1 359 ? -17.195 21.667 33.888 1.00 88.56 359 ARG A O 1
ATOM 2916 N N . LYS A 1 360 ? -18.375 23.428 34.603 1.00 83.62 360 LYS A N 1
ATOM 2917 C CA . LYS A 1 360 ? -17.569 23.619 35.815 1.00 83.62 360 LYS A CA 1
ATOM 2918 C C . LYS A 1 360 ? -17.848 22.496 36.820 1.00 83.62 360 LYS A C 1
ATOM 2920 O O . LYS A 1 360 ? -18.976 22.014 36.940 1.00 83.62 360 LYS A O 1
ATOM 2925 N N . LEU A 1 361 ? -16.799 22.100 37.538 1.00 81.44 361 LEU A N 1
ATOM 2926 C CA . LEU A 1 361 ? -16.883 21.150 38.644 1.00 81.44 361 LEU A CA 1
ATOM 2927 C C . LEU A 1 361 ? -17.378 21.868 39.900 1.00 81.44 361 LEU A C 1
ATOM 2929 O O . LEU A 1 361 ? -16.847 22.924 40.268 1.00 81.44 361 LEU A O 1
ATOM 2933 N N . GLU A 1 362 ? -18.340 21.260 40.580 1.00 83.62 362 GLU A N 1
ATOM 2934 C CA . GLU A 1 362 ? -18.939 21.763 41.810 1.00 83.62 362 GLU A CA 1
ATOM 2935 C C . GLU A 1 362 ? -17.925 21.818 42.971 1.00 83.62 362 GLU A C 1
ATOM 2937 O O . GLU A 1 362 ? -16.916 21.102 42.966 1.00 83.62 362 GLU A O 1
ATOM 2942 N N . PRO A 1 363 ? -18.180 22.609 44.034 1.00 72.56 363 PRO A N 1
ATOM 2943 C CA . PRO A 1 363 ? -17.311 22.673 45.216 1.00 72.56 363 PRO A CA 1
ATOM 2944 C C . PRO A 1 363 ? -17.197 21.362 46.014 1.00 72.56 363 PRO A C 1
ATOM 2946 O O . PRO A 1 363 ? -16.413 21.295 46.957 1.00 72.56 363 PRO A O 1
ATOM 2949 N N . LYS A 1 364 ? -18.002 20.345 45.676 1.00 75.69 364 LYS A N 1
ATOM 2950 C CA . LYS A 1 364 ? -17.973 18.994 46.263 1.00 75.69 364 LYS A CA 1
ATOM 2951 C C . LYS A 1 364 ? -17.334 17.949 45.337 1.00 75.69 364 LYS A C 1
ATOM 2953 O O . LYS A 1 364 ? -17.159 16.814 45.772 1.00 75.69 364 LYS A O 1
ATOM 2958 N N . GLU A 1 365 ? -17.006 18.323 44.099 1.00 79.44 365 GLU A N 1
ATOM 2959 C CA . GLU A 1 365 ? -16.420 17.453 43.075 1.00 79.44 365 GLU A CA 1
ATOM 2960 C C . GLU A 1 365 ? -14.908 17.687 42.981 1.00 79.44 365 GLU A C 1
ATOM 2962 O O . GLU A 1 365 ? -14.423 18.779 42.641 1.00 79.44 365 GLU A O 1
ATOM 2967 N N . HIS A 1 366 ? -14.154 16.647 43.318 1.00 82.44 366 HIS A N 1
ATOM 2968 C CA . HIS A 1 366 ? -12.698 16.633 43.339 1.00 82.44 366 HIS A CA 1
ATOM 2969 C C . HIS A 1 366 ? -12.187 15.758 42.193 1.00 82.44 366 HIS A C 1
ATOM 2971 O O . HIS A 1 366 ? -12.662 14.638 42.022 1.00 82.44 366 HIS A O 1
ATOM 2977 N N . VAL A 1 367 ? -11.199 16.252 41.444 1.00 83.69 367 VAL A N 1
ATOM 2978 C CA . VAL A 1 367 ? -10.466 15.422 40.478 1.00 83.69 367 VAL A CA 1
ATOM 2979 C C . VAL A 1 367 ? -9.458 14.574 41.246 1.00 83.69 367 VAL A C 1
ATOM 2981 O O . VAL A 1 367 ? -8.734 15.111 42.086 1.00 83.69 367 VAL A O 1
ATOM 2984 N N . HIS A 1 368 ? -9.436 13.275 40.973 1.00 85.06 368 HIS A N 1
ATOM 2985 C CA . HIS A 1 368 ? -8.509 12.310 41.551 1.00 85.06 368 HIS A CA 1
ATOM 2986 C C . HIS A 1 368 ? -7.581 11.783 40.456 1.00 85.06 368 HIS A C 1
ATOM 2988 O O . HIS A 1 368 ? -8.059 11.315 39.424 1.00 85.06 368 HIS A O 1
ATOM 2994 N N . HIS A 1 369 ? -6.271 11.851 40.695 1.00 86.06 369 HIS A N 1
ATOM 2995 C CA . HIS A 1 369 ? -5.269 11.131 39.910 1.00 86.06 369 HIS A CA 1
ATOM 2996 C C . HIS A 1 369 ? -5.320 9.654 40.307 1.00 86.06 369 HIS A C 1
ATOM 2998 O O . HIS A 1 369 ? -5.046 9.329 41.465 1.00 86.06 369 HIS A O 1
ATOM 3004 N N . ILE A 1 370 ? -5.702 8.778 39.377 1.00 82.56 370 ILE A N 1
ATOM 3005 C CA . ILE A 1 370 ? -5.983 7.355 39.635 1.00 82.56 370 ILE A CA 1
ATOM 3006 C C . ILE A 1 370 ? -4.700 6.603 40.031 1.00 82.56 370 ILE A C 1
ATOM 3008 O O . ILE A 1 370 ? -4.727 5.774 40.940 1.00 82.56 370 ILE A O 1
ATOM 3012 N N . ASP A 1 371 ? -3.565 6.949 39.421 1.00 74.00 371 ASP A N 1
ATOM 3013 C CA . ASP A 1 371 ? -2.225 6.466 39.789 1.00 74.00 371 ASP A CA 1
ATOM 3014 C C . ASP A 1 371 ? -1.629 7.138 41.050 1.00 74.00 371 ASP A C 1
ATOM 3016 O O . ASP A 1 371 ? -0.580 6.727 41.552 1.00 74.00 371 ASP A O 1
ATOM 3020 N N . GLY A 1 372 ? -2.278 8.180 41.581 1.00 69.94 372 GLY A N 1
ATOM 3021 C CA . GLY A 1 372 ? -1.776 9.004 42.683 1.00 69.94 372 GLY A CA 1
ATOM 3022 C C . GLY A 1 372 ? -0.602 9.935 42.332 1.00 69.94 372 GLY A C 1
ATOM 3023 O O . GLY A 1 372 ? -0.112 10.639 43.223 1.00 69.94 372 GLY A O 1
ATOM 3024 N N . ASN A 1 373 ? -0.157 9.977 41.073 1.00 73.75 373 ASN A N 1
ATOM 3025 C CA . ASN A 1 373 ? 0.896 10.857 40.571 1.00 73.75 373 ASN A CA 1
ATOM 3026 C C . ASN A 1 373 ? 0.294 12.164 40.034 1.00 73.75 373 ASN A C 1
ATOM 3028 O O . ASN A 1 373 ? -0.202 12.245 38.912 1.00 73.75 373 ASN A O 1
ATOM 3032 N N . THR A 1 374 ? 0.423 13.241 40.809 1.00 71.50 374 THR A N 1
ATOM 3033 C CA . THR A 1 374 ? -0.121 14.560 40.447 1.00 71.50 374 THR A CA 1
ATOM 3034 C C . THR A 1 374 ? 0.545 15.232 39.237 1.00 71.50 374 THR A C 1
ATOM 3036 O O . THR A 1 374 ? 0.100 16.307 38.848 1.00 71.50 374 THR A O 1
ATOM 3039 N N . PHE A 1 375 ? 1.603 14.642 38.664 1.00 73.81 375 PHE A N 1
ATOM 3040 C CA . PHE A 1 375 ? 2.271 15.106 37.438 1.00 73.81 375 PHE A CA 1
ATOM 3041 C C . PHE A 1 375 ? 1.833 14.342 36.175 1.00 73.81 375 PHE A C 1
ATOM 3043 O O . PHE A 1 375 ? 2.252 14.698 35.075 1.00 73.81 375 PHE A O 1
ATOM 3050 N N . ASN A 1 376 ? 0.986 13.315 36.309 1.00 81.06 376 ASN A N 1
ATOM 3051 C CA . ASN A 1 376 ? 0.357 12.635 35.181 1.00 81.06 376 ASN A CA 1
ATOM 3052 C C . ASN A 1 376 ? -1.040 13.221 34.941 1.00 81.06 376 ASN A C 1
ATOM 3054 O O . ASN A 1 376 ? -2.043 12.708 35.436 1.00 81.06 376 ASN A O 1
ATOM 3058 N N . ASN A 1 377 ? -1.102 14.321 34.188 1.00 81.00 377 ASN A N 1
ATOM 3059 C CA . ASN A 1 377 ? -2.354 15.018 33.879 1.00 81.00 377 ASN A CA 1
ATOM 3060 C C . ASN A 1 377 ? -3.041 14.477 32.610 1.00 81.00 377 ASN A C 1
ATOM 3062 O O . ASN A 1 377 ? -3.937 15.124 32.080 1.00 81.00 377 ASN A O 1
ATOM 3066 N N . SER A 1 378 ? -2.650 13.298 32.119 1.00 85.94 378 SER A N 1
ATOM 3067 C CA . SER A 1 378 ? -3.303 12.633 30.983 1.00 85.94 378 SER A CA 1
ATOM 3068 C C . SER A 1 378 ? -4.798 12.394 31.282 1.00 85.94 378 SER A C 1
ATOM 3070 O O . SER A 1 378 ? -5.100 11.904 32.372 1.00 85.94 378 SER A O 1
ATOM 3072 N N . PRO A 1 379 ? -5.746 12.679 30.362 1.00 85.31 379 PRO A N 1
ATOM 3073 C CA . PRO A 1 379 ? -7.190 12.597 30.630 1.00 85.31 379 PRO A CA 1
ATOM 3074 C C . PRO A 1 379 ? -7.671 11.271 31.234 1.00 85.31 379 PRO A C 1
ATOM 3076 O O . PRO A 1 379 ? -8.499 11.263 32.141 1.00 85.31 379 PRO A O 1
ATOM 3079 N N . SER A 1 380 ? -7.104 10.150 30.784 1.00 82.56 380 SER A N 1
ATOM 3080 C CA . SER A 1 380 ? -7.413 8.796 31.259 1.00 82.56 380 SER A CA 1
ATOM 3081 C C . SER A 1 380 ? -6.969 8.499 32.700 1.00 82.56 380 SER A C 1
ATOM 3083 O O . SER A 1 380 ? -7.432 7.520 33.280 1.00 82.56 380 SER A O 1
ATOM 3085 N N . ASN A 1 381 ? -6.113 9.333 33.301 1.00 83.62 381 ASN A N 1
ATOM 3086 C CA . ASN A 1 381 ? -5.691 9.223 34.701 1.00 83.62 381 ASN A CA 1
ATOM 3087 C C . ASN A 1 381 ? -6.579 10.037 35.668 1.00 83.62 381 ASN A C 1
ATOM 3089 O O . ASN A 1 381 ? -6.315 10.066 36.869 1.00 83.62 381 ASN A O 1
ATOM 3093 N N . LEU A 1 382 ? -7.607 10.735 35.173 1.00 85.62 382 LEU A N 1
ATOM 3094 C CA . LEU A 1 382 ? -8.370 11.714 35.948 1.00 85.62 382 LEU A CA 1
ATOM 3095 C C . LEU A 1 382 ? -9.839 11.290 36.108 1.00 85.62 382 LEU A C 1
ATOM 3097 O O . LEU A 1 382 ? -10.633 11.383 35.176 1.00 85.62 382 LEU A O 1
ATOM 3101 N N . GLU A 1 383 ? -10.237 10.890 37.319 1.00 88.56 383 GLU A N 1
ATOM 3102 C CA . GLU A 1 383 ? -11.652 10.650 37.660 1.00 88.56 383 GLU A CA 1
ATOM 3103 C C . GLU A 1 383 ? -12.243 11.797 38.498 1.00 88.56 383 GLU A C 1
ATOM 3105 O O . GLU A 1 383 ? -11.529 12.522 39.195 1.00 88.56 383 GLU A O 1
ATOM 3110 N N . ILE A 1 384 ? -13.569 11.960 38.462 1.00 88.25 384 ILE A N 1
ATOM 3111 C CA . ILE A 1 384 ? -14.297 12.928 39.295 1.00 88.25 384 ILE A CA 1
ATOM 3112 C C . ILE A 1 384 ? -14.983 12.174 40.432 1.00 88.25 384 ILE A C 1
ATOM 3114 O O . ILE A 1 384 ? -15.840 11.325 40.203 1.00 88.25 384 ILE A O 1
ATOM 3118 N N . LEU A 1 385 ? -14.637 12.526 41.668 1.00 84.12 385 LEU A N 1
ATOM 3119 C CA . LEU A 1 385 ? -15.179 11.920 42.880 1.00 84.12 385 LEU A CA 1
ATOM 3120 C C . LEU A 1 385 ? -15.856 12.961 43.767 1.00 84.12 385 LEU A C 1
ATOM 3122 O O . LEU A 1 385 ? -15.493 14.142 43.766 1.00 84.12 385 LEU A O 1
ATOM 3126 N N . SER A 1 386 ? -16.783 12.511 44.615 1.00 80.25 386 SER A N 1
ATOM 3127 C CA . SER A 1 386 ? -17.230 13.347 45.726 1.00 80.25 386 SER A CA 1
ATOM 3128 C C . SER A 1 386 ? -16.080 13.569 46.719 1.00 80.25 386 SER A C 1
ATOM 3130 O O . SER A 1 386 ? -15.195 12.723 46.882 1.00 80.25 386 SER A O 1
ATOM 3132 N N . ALA A 1 387 ? -16.112 14.681 47.451 1.00 67.25 387 ALA A N 1
ATOM 3133 C CA . ALA A 1 387 ? -15.142 14.960 48.511 1.00 67.25 387 ALA A CA 1
ATOM 3134 C C . ALA A 1 387 ? -15.105 13.883 49.626 1.00 67.25 387 ALA A C 1
ATOM 3136 O O . ALA A 1 387 ? -14.086 13.759 50.308 1.00 67.25 387 ALA A O 1
ATOM 3137 N N . SER A 1 388 ? -16.177 13.092 49.803 1.00 67.56 388 SER A N 1
ATOM 3138 C CA . SER A 1 388 ? -16.181 11.899 50.671 1.00 67.56 388 SER A CA 1
ATOM 3139 C C . SER A 1 388 ? -15.303 10.801 50.080 1.00 67.56 388 SER A C 1
ATOM 3141 O O . SER A 1 388 ? -14.408 10.280 50.745 1.00 67.56 388 SER A O 1
ATOM 3143 N N . ASP A 1 389 ? -15.526 10.473 48.814 1.00 70.88 389 ASP A N 1
ATOM 3144 C CA . ASP A 1 389 ? -15.037 9.225 48.228 1.00 70.88 389 ASP A CA 1
ATOM 3145 C C . ASP A 1 389 ? -13.600 9.392 47.734 1.00 70.88 389 ASP A C 1
ATOM 3147 O O . ASP A 1 389 ? -12.773 8.502 47.930 1.00 70.88 389 ASP A O 1
ATOM 3151 N N . HIS A 1 390 ? -13.253 10.600 47.271 1.00 76.12 390 HIS A N 1
ATOM 3152 C CA . HIS A 1 390 ? -11.866 11.036 47.123 1.00 76.12 390 HIS A CA 1
ATOM 3153 C C . HIS A 1 390 ? -11.112 10.909 48.453 1.00 76.12 390 HIS A C 1
ATOM 3155 O O . HIS A 1 390 ? -9.975 10.435 48.476 1.00 76.12 390 HIS A O 1
ATOM 3161 N N . ALA A 1 391 ? -11.706 11.318 49.581 1.00 61.25 391 ALA A N 1
ATOM 3162 C CA . ALA A 1 391 ? -11.057 11.180 50.882 1.00 61.25 391 ALA A CA 1
ATOM 3163 C C . ALA A 1 391 ? -10.930 9.704 51.297 1.00 61.25 391 ALA A C 1
ATOM 3165 O O . ALA A 1 391 ? -9.862 9.311 51.764 1.00 61.25 391 ALA A O 1
ATOM 3166 N N . GLN A 1 392 ? -11.955 8.871 51.082 1.00 60.47 392 GLN A N 1
ATOM 3167 C CA . GLN A 1 392 ? -11.873 7.434 51.360 1.00 60.47 392 GLN A CA 1
ATOM 3168 C C . GLN A 1 392 ? -10.779 6.753 50.525 1.00 60.47 392 GLN A C 1
ATOM 3170 O O . GLN A 1 392 ? -9.885 6.151 51.123 1.00 60.47 392 GLN A O 1
ATOM 3175 N N . LYS A 1 393 ? -10.772 6.912 49.191 1.00 64.56 393 LYS A N 1
ATOM 3176 C CA . LYS A 1 393 ? -9.710 6.394 48.303 1.00 64.56 393 LYS A CA 1
ATOM 3177 C C . LYS A 1 393 ? -8.321 6.883 48.747 1.00 64.56 393 LYS A C 1
ATOM 3179 O O . LYS A 1 393 ? -7.439 6.068 48.997 1.00 64.56 393 LYS A O 1
ATOM 3184 N N . THR A 1 394 ? -8.156 8.183 49.018 1.00 58.66 394 THR A N 1
ATOM 3185 C CA . THR A 1 394 ? -6.868 8.778 49.459 1.00 58.66 394 THR A CA 1
ATOM 3186 C C . THR A 1 394 ? -6.392 8.308 50.852 1.00 58.66 394 THR A C 1
ATOM 3188 O O . THR A 1 394 ? -5.207 8.443 51.182 1.00 58.66 394 THR A O 1
ATOM 3191 N N . PHE A 1 395 ? -7.278 7.780 51.709 1.00 46.44 395 PHE A N 1
ATOM 3192 C CA . PHE A 1 395 ? -6.932 7.360 53.077 1.00 46.44 395 PHE A CA 1
ATOM 3193 C C . PHE A 1 395 ? -7.001 5.847 53.346 1.00 46.44 395 PHE A C 1
ATOM 3195 O O . PHE A 1 395 ? -6.470 5.421 54.381 1.00 46.44 395 PHE A O 1
ATOM 3202 N N . LYS A 1 396 ? -7.566 5.024 52.449 1.00 44.19 396 LYS A N 1
ATOM 3203 C CA . LYS A 1 396 ? -7.672 3.557 52.596 1.00 44.19 396 LYS A CA 1
ATOM 3204 C C . LYS A 1 396 ? -6.300 2.875 52.439 1.00 44.19 396 LYS A C 1
ATOM 3206 O O . LYS A 1 396 ? -5.966 2.312 51.409 1.00 44.19 396 LYS A O 1
ATOM 3211 N N . GLY A 1 397 ? -5.498 2.958 53.501 1.00 45.81 397 GLY A N 1
ATOM 3212 C CA . GLY A 1 397 ? -4.145 2.391 53.607 1.00 45.81 397 GLY A CA 1
ATOM 3213 C C . GLY A 1 397 ? -3.282 3.053 54.692 1.00 45.81 397 GLY A C 1
ATOM 3214 O O . GLY A 1 397 ? -2.405 2.423 55.280 1.00 45.81 397 GLY A O 1
ATOM 3215 N N . ARG A 1 398 ? -3.557 4.316 55.054 1.00 41.34 398 ARG A N 1
ATOM 3216 C CA . ARG A 1 398 ? -2.728 5.086 56.003 1.00 41.34 398 ARG A CA 1
ATOM 3217 C C . ARG A 1 398 ? -3.133 4.877 57.473 1.00 41.34 398 ARG A C 1
ATOM 3219 O O . ARG A 1 398 ? -3.712 5.770 58.098 1.00 41.34 398 ARG A O 1
ATOM 3226 N N . LYS A 1 399 ? -2.749 3.735 58.066 1.00 36.91 399 LYS A N 1
ATOM 3227 C CA . LYS A 1 399 ? -2.752 3.529 59.536 1.00 36.91 399 LYS A CA 1
ATOM 3228 C C . LYS A 1 399 ? -1.834 4.564 60.220 1.00 36.91 399 LYS A C 1
ATOM 3230 O O . LYS A 1 399 ? -0.620 4.392 60.275 1.00 36.91 399 LYS A O 1
ATOM 3235 N N . LYS A 1 400 ? -2.400 5.653 60.756 1.00 41.59 400 LYS A N 1
ATOM 3236 C CA . LYS A 1 400 ? -1.648 6.675 61.519 1.00 41.59 400 LYS A CA 1
ATOM 3237 C C . LYS A 1 400 ? -1.253 6.146 62.904 1.00 41.59 400 LYS A C 1
ATOM 3239 O O . LYS A 1 400 ? -2.084 5.560 63.596 1.00 41.59 400 LYS A O 1
ATOM 3244 N N . SER A 1 401 ? -0.005 6.380 63.316 1.00 41.59 401 SER A N 1
ATOM 3245 C CA . SER A 1 401 ? 0.558 5.811 64.550 1.00 41.59 401 SER A CA 1
ATOM 3246 C C . SER A 1 401 ? -0.095 6.361 65.837 1.00 41.59 401 SER A C 1
ATOM 3248 O O . SER A 1 401 ? -0.554 7.513 65.855 1.00 41.59 401 SER A O 1
ATOM 3250 N N . PRO A 1 402 ? -0.115 5.587 66.947 1.00 40.81 402 PRO A N 1
ATOM 3251 C CA . PRO A 1 402 ? -0.775 5.986 68.198 1.00 40.81 402 PRO A CA 1
ATOM 3252 C C . PRO A 1 402 ? -0.308 7.338 68.757 1.00 40.81 402 PRO A C 1
ATOM 3254 O O . PRO A 1 402 ? -1.130 8.141 69.203 1.00 40.81 402 PRO A O 1
ATOM 3257 N N . GLN A 1 403 ? 0.991 7.639 68.643 1.00 42.69 403 GLN A N 1
ATOM 3258 C CA . GLN A 1 403 ? 1.597 8.897 69.101 1.00 42.69 403 GLN A CA 1
ATOM 3259 C C . GLN A 1 403 ? 0.926 10.152 68.506 1.00 42.69 403 GLN A C 1
ATOM 3261 O O . GLN A 1 403 ? 0.896 11.202 69.153 1.00 42.69 403 GLN A O 1
ATOM 3266 N N . SER A 1 404 ? 0.348 10.059 67.299 1.00 39.12 404 SER A N 1
ATOM 3267 C CA . SER A 1 404 ? -0.342 11.186 66.661 1.00 39.12 404 SER A CA 1
ATOM 3268 C C . SER A 1 404 ? -1.719 11.487 67.261 1.00 39.12 404 SER A C 1
ATOM 3270 O O . SER A 1 404 ? -2.175 12.623 67.130 1.00 39.12 404 SER A O 1
ATOM 3272 N N . LYS A 1 405 ? -2.395 10.520 67.901 1.00 42.12 405 LYS A N 1
ATOM 3273 C CA . LYS A 1 405 ? -3.703 10.760 68.544 1.00 42.12 405 LYS A CA 1
ATOM 3274 C C . LYS A 1 405 ? -3.542 11.522 69.861 1.00 42.12 405 LYS A C 1
ATOM 3276 O O . LYS A 1 405 ? -4.313 12.434 70.148 1.00 42.12 405 LYS A O 1
ATOM 3281 N N . GLN A 1 406 ? -2.518 11.185 70.644 1.00 44.22 406 GLN A N 1
ATOM 3282 C CA . GLN A 1 406 ? -2.378 11.683 72.015 1.00 44.22 406 GLN A CA 1
ATOM 3283 C C . GLN A 1 406 ? -2.079 13.192 72.069 1.00 44.22 406 GLN A C 1
ATOM 3285 O O . GLN A 1 406 ? -2.727 13.920 72.816 1.00 44.22 406 GLN A O 1
ATOM 3290 N N . LYS A 1 407 ? -1.201 13.705 71.191 1.00 48.47 407 LYS A N 1
ATOM 3291 C CA . LYS A 1 407 ? -0.819 15.135 71.172 1.00 48.47 407 LYS A CA 1
ATOM 3292 C C . LYS A 1 407 ? -1.949 16.115 70.799 1.00 48.47 407 LYS A C 1
ATOM 3294 O O . LYS A 1 407 ? -1.792 17.308 71.049 1.00 48.47 407 LYS A O 1
ATOM 3299 N N . GLN A 1 408 ? -3.075 15.662 70.232 1.00 43.72 408 GLN A N 1
ATOM 3300 C CA . GLN A 1 408 ? -4.232 16.535 69.953 1.00 43.72 408 GLN A CA 1
ATOM 3301 C C . GLN A 1 408 ? -5.201 16.690 71.141 1.00 43.72 408 GLN A C 1
ATOM 3303 O O . GLN A 1 408 ? -5.881 17.712 71.222 1.00 43.72 408 GLN A O 1
ATOM 3308 N N . SER A 1 409 ? -5.242 15.733 72.077 1.00 49.56 409 SER A N 1
ATOM 3309 C CA . SER A 1 409 ? -6.157 15.752 73.234 1.00 49.56 409 SER A CA 1
ATOM 3310 C C . SER A 1 409 ? -5.963 16.997 74.111 1.00 49.56 409 SER A C 1
ATOM 3312 O O . SER A 1 409 ? -6.913 17.716 74.430 1.00 49.56 409 SER A O 1
ATOM 3314 N N . ASP A 1 410 ? -4.721 17.269 74.508 1.00 51.94 410 ASP A N 1
ATOM 3315 C CA . ASP A 1 410 ? -4.494 18.015 75.751 1.00 51.94 410 ASP A CA 1
ATOM 3316 C C . ASP A 1 410 ? -4.470 19.537 75.562 1.00 51.94 410 ASP A C 1
ATOM 3318 O O . ASP A 1 410 ? -4.846 20.279 76.470 1.00 51.94 410 ASP A O 1
ATOM 3322 N N . SER A 1 411 ? -4.130 20.021 74.361 1.00 52.50 411 SER A N 1
ATOM 3323 C CA . SER A 1 411 ? -4.301 21.441 74.015 1.00 52.50 411 SER A CA 1
ATOM 3324 C C . SER A 1 411 ? -5.784 21.797 73.835 1.00 52.50 411 SER A C 1
ATOM 3326 O O . SER A 1 411 ? -6.216 22.848 74.310 1.00 52.50 411 SER A O 1
ATOM 3328 N N . TYR A 1 412 ? -6.594 20.898 73.253 1.00 55.59 412 TYR A N 1
ATOM 3329 C CA . TYR A 1 412 ? -8.042 21.110 73.137 1.00 55.59 412 TYR A CA 1
ATOM 3330 C C . TYR A 1 412 ? -8.727 21.107 74.511 1.00 55.59 412 TYR A C 1
ATOM 3332 O O . TYR A 1 412 ? -9.529 21.998 74.781 1.00 55.59 412 TYR A O 1
ATOM 3340 N N . LYS A 1 413 ? -8.358 20.183 75.413 1.00 57.22 413 LYS A N 1
ATOM 3341 C CA . LYS A 1 413 ? -8.839 20.180 76.809 1.00 57.22 413 LYS A CA 1
ATOM 3342 C C . LYS A 1 413 ? -8.515 21.489 77.537 1.00 57.22 413 LYS A C 1
ATOM 3344 O O . LYS A 1 413 ? -9.411 22.072 78.138 1.00 57.22 413 LYS A O 1
ATOM 3349 N N . LYS A 1 414 ? -7.272 21.985 77.452 1.00 58.78 414 LYS A N 1
ATOM 3350 C CA . LYS A 1 414 ? -6.877 23.253 78.100 1.00 58.78 414 LYS A CA 1
ATOM 3351 C C . LYS A 1 414 ? -7.643 24.460 77.549 1.00 58.78 414 LYS A C 1
ATOM 3353 O O . LYS A 1 414 ? -8.126 25.262 78.341 1.00 58.78 414 LYS A O 1
ATOM 3358 N N . PHE A 1 415 ? -7.826 24.548 76.230 1.00 59.38 415 PHE A N 1
ATOM 3359 C CA . PHE A 1 415 ? -8.667 25.587 75.624 1.00 59.38 415 PHE A CA 1
ATOM 3360 C C . PHE A 1 415 ? -10.130 25.486 76.082 1.00 59.38 415 PHE A C 1
ATOM 3362 O O . PHE A 1 415 ? -10.698 26.473 76.537 1.00 59.38 415 PHE A O 1
ATOM 3369 N N . TYR A 1 416 ? -10.725 24.293 76.046 1.00 61.53 416 TYR A N 1
ATOM 3370 C CA . TYR A 1 416 ? -12.116 24.074 76.455 1.00 61.53 416 TYR A CA 1
ATOM 3371 C C . TYR A 1 416 ? -12.367 24.428 77.935 1.00 61.53 416 TYR A C 1
ATOM 3373 O O . TYR A 1 416 ? -13.426 24.951 78.272 1.00 61.53 416 TYR A O 1
ATOM 3381 N N . ILE A 1 417 ? -11.382 24.205 78.814 1.00 62.31 417 ILE A N 1
ATOM 3382 C CA . ILE A 1 417 ? -11.433 24.604 80.232 1.00 62.31 417 ILE A CA 1
ATOM 3383 C C . ILE A 1 417 ? -11.291 26.130 80.410 1.00 62.31 417 ILE A C 1
ATOM 3385 O O . ILE A 1 417 ? -11.868 26.676 81.344 1.00 62.31 417 ILE A O 1
ATOM 3389 N N . SER A 1 418 ? -10.591 26.834 79.513 1.00 58.91 418 SER A N 1
ATOM 3390 C CA . SER A 1 418 ? -10.439 28.302 79.575 1.00 58.91 418 SER A CA 1
ATOM 3391 C C . SER A 1 418 ? -11.669 29.108 79.125 1.00 58.91 418 SER A C 1
ATOM 3393 O O . SER A 1 418 ? -11.675 30.326 79.277 1.00 58.91 418 SER A O 1
ATOM 3395 N N . LEU A 1 419 ? -12.699 28.446 78.587 1.00 65.25 419 LEU A N 1
ATOM 3396 C CA . LEU A 1 419 ? -13.960 29.072 78.175 1.00 65.25 419 LEU A CA 1
ATOM 3397 C C . LEU A 1 419 ? -14.976 29.129 79.330 1.00 65.25 419 LEU A C 1
ATOM 3399 O O . LEU A 1 419 ? -14.994 28.222 80.171 1.00 65.25 419 LEU A O 1
ATOM 3403 N N . THR A 1 420 ? -15.858 30.132 79.334 1.00 65.94 420 THR A N 1
ATOM 3404 C CA . THR A 1 420 ? -17.018 30.240 80.243 1.00 65.94 420 THR A CA 1
ATOM 3405 C C . THR A 1 420 ? -18.076 29.173 79.942 1.00 65.94 420 THR A C 1
ATOM 3407 O O . THR A 1 420 ? -18.018 28.480 78.924 1.00 65.94 420 THR A O 1
ATOM 3410 N N . GLU A 1 421 ? -19.068 28.995 80.819 1.00 59.50 421 GLU A N 1
ATOM 3411 C CA . GLU A 1 421 ? -20.094 27.969 80.594 1.00 59.50 421 GLU A CA 1
ATOM 3412 C C . GLU A 1 421 ? -20.996 28.277 79.383 1.00 59.50 421 GLU A C 1
ATOM 3414 O O . GLU A 1 421 ? -21.390 27.362 78.659 1.00 59.50 421 GLU A O 1
ATOM 3419 N N . GLU A 1 422 ? -21.262 29.554 79.102 1.00 58.88 422 GLU A N 1
ATOM 3420 C CA . GLU A 1 422 ? -22.023 29.986 77.924 1.00 58.88 422 GLU A CA 1
ATOM 3421 C C . GLU A 1 422 ? -21.197 29.859 76.637 1.00 58.88 422 GLU A C 1
ATOM 3423 O O . GLU A 1 422 ? -21.680 29.271 75.667 1.00 58.88 422 GLU A O 1
ATOM 3428 N N . GLU A 1 423 ? -19.916 30.257 76.655 1.00 61.09 423 GLU A N 1
ATOM 3429 C CA . GLU A 1 423 ? -18.976 30.002 75.551 1.00 61.09 423 GLU A CA 1
ATOM 3430 C C . GLU A 1 423 ? -18.882 28.492 75.238 1.00 61.09 423 GLU A C 1
ATOM 3432 O O . GLU A 1 423 ? -18.867 28.091 74.072 1.00 61.09 423 GLU A O 1
ATOM 3437 N N . ARG A 1 424 ? -18.876 27.617 76.259 1.00 65.19 424 ARG A N 1
ATOM 3438 C CA . ARG A 1 424 ? -18.909 26.148 76.082 1.00 65.19 424 ARG A CA 1
ATOM 3439 C C . ARG A 1 424 ? -20.249 25.646 75.538 1.00 65.19 424 ARG A C 1
ATOM 3441 O O . ARG A 1 424 ? -20.248 24.711 74.732 1.00 65.19 424 ARG A O 1
ATOM 3448 N N . LYS A 1 425 ? -21.378 26.225 75.964 1.00 58.44 425 LYS A N 1
ATOM 3449 C CA . LYS A 1 425 ? -22.718 25.895 75.445 1.00 58.44 425 LYS A CA 1
ATOM 3450 C C . LYS A 1 425 ? -22.804 26.236 73.953 1.00 58.44 425 LYS A C 1
ATOM 3452 O O . LYS A 1 425 ? -23.169 25.354 73.176 1.00 58.44 425 LYS A O 1
ATOM 3457 N N . GLU A 1 426 ? -22.358 27.418 73.521 1.00 57.81 426 GLU A N 1
ATOM 3458 C CA . GLU A 1 426 ? -22.237 27.764 72.092 1.00 57.81 426 GLU A CA 1
ATOM 3459 C C . GLU A 1 426 ? -21.269 26.843 71.333 1.00 57.81 426 GLU A C 1
ATOM 3461 O O . GLU A 1 426 ? -21.619 26.324 70.269 1.00 57.81 426 GLU A O 1
ATOM 3466 N N . LEU A 1 427 ? -20.070 26.591 71.873 1.00 62.00 427 LEU A N 1
ATOM 3467 C CA . LEU A 1 427 ? -19.058 25.750 71.221 1.00 62.00 427 LEU A CA 1
ATOM 3468 C C . LEU A 1 427 ? -19.555 24.309 71.001 1.00 62.00 427 LEU A C 1
ATOM 3470 O O . LEU A 1 427 ? -19.213 23.684 69.996 1.00 62.00 427 LEU A O 1
ATOM 3474 N N . ASN A 1 428 ? -20.367 23.776 71.920 1.00 59.56 428 ASN A N 1
ATOM 3475 C CA . ASN A 1 428 ? -21.003 22.468 71.762 1.00 59.56 428 ASN A CA 1
ATOM 3476 C C . ASN A 1 428 ? -22.226 22.507 70.835 1.00 59.56 428 ASN A C 1
ATOM 3478 O O . ASN A 1 428 ? -22.393 21.588 70.035 1.00 59.56 428 ASN A O 1
ATOM 3482 N N . LYS A 1 429 ? -23.046 23.563 70.883 1.00 57.03 429 LYS A N 1
ATOM 3483 C CA . LYS A 1 429 ? -24.210 23.731 69.993 1.00 57.03 429 LYS A CA 1
ATOM 3484 C C . LYS A 1 429 ? -23.784 23.840 68.521 1.00 57.03 429 LYS A C 1
ATOM 3486 O O . LYS A 1 429 ? -24.417 23.255 67.651 1.00 57.03 429 LYS A O 1
ATOM 3491 N N . ASN A 1 430 ? -22.648 24.490 68.256 1.00 51.50 430 ASN A N 1
ATOM 3492 C CA . ASN A 1 430 ? -22.056 24.636 66.921 1.00 51.50 430 ASN A CA 1
ATOM 3493 C C . ASN A 1 430 ? -21.096 23.495 66.512 1.00 51.50 430 ASN A C 1
ATOM 3495 O O . ASN A 1 430 ? -20.512 23.541 65.428 1.00 51.50 430 ASN A O 1
ATOM 3499 N N . LYS A 1 431 ? -20.925 22.451 67.338 1.00 48.00 431 LYS A N 1
ATOM 3500 C CA . LYS A 1 431 ? -19.902 21.400 67.146 1.00 48.00 431 LYS A CA 1
ATOM 3501 C C . LYS A 1 431 ? -20.108 20.544 65.890 1.00 48.00 431 LYS A C 1
ATOM 3503 O O . LYS A 1 431 ? -19.133 20.010 65.370 1.00 48.00 431 LYS A O 1
ATOM 3508 N N . TYR A 1 432 ? -21.346 20.455 65.397 1.00 44.72 432 TYR A N 1
ATOM 3509 C CA . TYR A 1 432 ? -21.714 19.731 64.173 1.00 44.72 432 TYR A CA 1
ATOM 3510 C C . TYR A 1 432 ? -21.750 20.604 62.903 1.00 44.72 432 TYR A C 1
ATOM 3512 O O . TYR A 1 432 ? -21.544 20.080 61.814 1.00 44.72 432 TYR A O 1
ATOM 3520 N N . ASN A 1 433 ? -21.936 21.927 63.017 1.00 40.78 433 ASN A N 1
ATOM 3521 C CA . ASN A 1 433 ? -22.177 22.812 61.860 1.00 40.78 433 ASN A CA 1
ATOM 3522 C C . ASN A 1 433 ? -20.915 23.515 61.316 1.00 40.78 433 ASN A C 1
ATOM 3524 O O . ASN A 1 433 ? -20.990 24.304 60.375 1.00 40.78 433 ASN A O 1
ATOM 3528 N N . GLY A 1 434 ? -19.743 23.219 61.883 1.00 38.22 434 GLY A N 1
ATOM 3529 C CA . GLY A 1 434 ? -18.459 23.754 61.430 1.00 38.22 434 GLY A CA 1
ATOM 3530 C C . GLY A 1 434 ? -18.177 25.190 61.894 1.00 38.22 434 GLY A C 1
ATOM 3531 O O . GLY A 1 434 ? -19.064 26.010 62.121 1.00 38.22 434 GLY A O 1
ATOM 3532 N N . GLY A 1 435 ? -16.890 25.523 62.030 1.00 45.88 435 GLY A N 1
ATOM 3533 C CA . GLY A 1 435 ? -16.427 26.742 62.716 1.00 45.88 435 GLY A CA 1
ATOM 3534 C C . GLY A 1 435 ? -16.773 28.091 62.065 1.00 45.88 435 GLY A C 1
ATOM 3535 O O . GLY A 1 435 ? -16.349 29.120 62.584 1.00 45.88 435 GLY A O 1
ATOM 3536 N N . ARG A 1 436 ? -17.515 28.112 60.949 1.00 45.69 436 ARG A N 1
ATOM 3537 C CA . ARG A 1 436 ? -17.902 29.340 60.234 1.00 45.69 436 ARG A CA 1
ATOM 3538 C C . ARG A 1 436 ? -19.092 30.052 60.887 1.00 45.69 436 ARG A C 1
ATOM 3540 O O . ARG A 1 436 ? -19.137 31.273 60.849 1.00 45.69 436 ARG A O 1
ATOM 3547 N N . ALA A 1 437 ? -19.999 29.311 61.532 1.00 46.44 437 ALA A N 1
ATOM 3548 C CA . ALA A 1 437 ? -21.102 29.898 62.297 1.00 46.44 437 ALA A CA 1
ATOM 3549 C C . ALA A 1 437 ? -20.577 30.708 63.496 1.00 46.44 437 ALA A C 1
ATOM 3551 O O . ALA A 1 437 ? -20.890 31.886 63.624 1.00 46.44 437 ALA A O 1
ATOM 3552 N N . LEU A 1 438 ? -19.682 30.109 64.293 1.00 52.88 438 LEU A N 1
ATOM 3553 C CA . LEU A 1 438 ? -19.042 30.764 65.440 1.00 52.88 438 LEU A CA 1
ATOM 3554 C C . LEU A 1 438 ? -18.188 31.977 65.029 1.00 52.88 438 LEU A C 1
ATOM 3556 O O . LEU A 1 438 ? -18.158 32.978 65.725 1.00 52.88 438 LEU A O 1
ATOM 3560 N N . TRP A 1 439 ? -17.504 31.925 63.880 1.00 54.69 439 TRP A N 1
ATOM 3561 C CA . TRP A 1 439 ? -16.737 33.079 63.385 1.00 54.69 439 TRP A CA 1
ATOM 3562 C C . TRP A 1 439 ? -17.627 34.296 63.073 1.00 54.69 439 TRP A C 1
ATOM 3564 O O . TRP A 1 439 ? -17.202 35.442 63.230 1.00 54.69 439 TRP A O 1
ATOM 3574 N N . ASN A 1 440 ? -18.867 34.032 62.655 1.00 53.00 440 ASN A N 1
ATOM 3575 C CA . ASN A 1 440 ? -19.848 35.039 62.273 1.00 53.00 440 ASN A CA 1
ATOM 3576 C C . ASN A 1 440 ? -20.748 35.499 63.439 1.00 53.00 440 ASN A C 1
ATOM 3578 O O . ASN A 1 440 ? -21.426 36.508 63.269 1.00 53.00 440 ASN A O 1
ATOM 3582 N N . SER A 1 441 ? -20.776 34.808 64.590 1.00 53.66 441 SER A N 1
ATOM 3583 C CA . SER A 1 441 ? -21.551 35.251 65.766 1.00 53.66 441 SER A CA 1
ATOM 3584 C C . SER A 1 441 ? -20.868 36.378 66.551 1.00 53.66 441 SER A C 1
ATOM 3586 O O . SER A 1 441 ? -21.559 37.172 67.188 1.00 53.66 441 SER A O 1
ATOM 3588 N N . PHE A 1 442 ? -19.540 36.508 66.446 1.00 65.94 442 PHE A N 1
ATOM 3589 C CA . PHE A 1 442 ? -18.804 37.687 66.916 1.00 65.94 442 PHE A CA 1
ATOM 3590 C C . PHE A 1 442 ? -19.195 38.932 66.105 1.00 65.94 442 PHE A C 1
ATOM 3592 O O . PHE A 1 442 ? -19.138 38.918 64.868 1.00 65.94 442 PHE A O 1
ATOM 3599 N N . LYS A 1 443 ? -19.562 40.008 66.805 1.00 58.81 443 LYS A N 1
ATOM 3600 C CA . LYS A 1 443 ? -20.190 41.227 66.266 1.00 58.81 443 LYS A CA 1
ATOM 3601 C C . LYS A 1 443 ? -19.199 42.193 65.617 1.00 58.81 443 LYS A C 1
ATOM 3603 O O . LYS A 1 443 ? -19.586 42.967 64.747 1.00 58.81 443 LYS A O 1
ATOM 3608 N N . ASN A 1 444 ? -17.940 42.162 66.041 1.00 62.81 444 ASN A N 1
ATOM 3609 C CA . ASN A 1 444 ? -16.871 43.072 65.617 1.00 62.81 444 ASN A CA 1
ATOM 3610 C C . ASN A 1 444 ? -15.531 42.315 65.491 1.00 62.81 444 ASN A C 1
ATOM 3612 O O . ASN A 1 444 ? -15.463 41.104 65.722 1.00 62.81 444 ASN A O 1
ATOM 3616 N N . GLU A 1 445 ? -14.469 42.998 65.056 1.00 51.22 445 GLU A N 1
ATOM 3617 C CA . GLU A 1 445 ? -13.150 42.367 64.898 1.00 51.22 445 GLU A CA 1
ATOM 3618 C C . GLU A 1 445 ? -12.394 42.195 66.223 1.00 51.22 445 GLU A C 1
ATOM 3620 O O . GLU A 1 445 ? -11.614 41.251 66.340 1.00 51.22 445 GLU A O 1
ATOM 3625 N N . ASP A 1 446 ? -12.673 43.016 67.237 1.00 60.81 446 ASP A N 1
ATOM 3626 C CA . ASP A 1 446 ? -12.027 42.931 68.552 1.00 60.81 446 ASP A CA 1
ATOM 3627 C C . ASP A 1 446 ? -12.453 41.671 69.325 1.00 60.81 446 ASP A C 1
ATOM 3629 O O . ASP A 1 446 ? -11.597 40.929 69.804 1.00 60.81 446 ASP A O 1
ATOM 3633 N N . GLU A 1 447 ? -13.750 41.335 69.340 1.00 62.41 447 GLU A N 1
ATOM 3634 C CA . GLU A 1 447 ? -14.273 40.059 69.862 1.00 62.41 447 GLU A CA 1
ATOM 3635 C C . GLU A 1 447 ? -13.601 38.855 69.172 1.00 62.41 447 GLU A C 1
ATOM 3637 O O . GLU A 1 447 ? -13.230 37.870 69.820 1.00 62.41 447 GLU A O 1
ATOM 3642 N N . ARG A 1 448 ? -13.384 38.938 67.849 1.00 58.34 448 ARG A N 1
ATOM 3643 C CA . ARG A 1 448 ? -12.678 37.895 67.083 1.00 58.34 448 ARG A CA 1
ATOM 3644 C C . ARG A 1 448 ? -11.204 37.825 67.481 1.00 58.34 448 ARG A C 1
ATOM 3646 O O . ARG A 1 448 ? -10.691 36.725 67.697 1.00 58.34 448 ARG A O 1
ATOM 3653 N N . ALA A 1 449 ? -10.525 38.964 67.599 1.00 56.00 449 ALA A N 1
ATOM 3654 C CA . ALA A 1 449 ? -9.124 39.044 68.000 1.00 56.00 449 ALA A CA 1
ATOM 3655 C C . ALA A 1 449 ? -8.904 38.500 69.421 1.00 56.00 449 ALA A C 1
ATOM 3657 O O . ALA A 1 449 ? -7.976 37.716 69.639 1.00 56.00 449 ALA A O 1
ATOM 3658 N N . GLU A 1 450 ? -9.787 38.826 70.366 1.00 60.75 450 GLU A N 1
ATOM 3659 C CA . GLU A 1 450 ? -9.729 38.342 71.746 1.00 60.75 450 GLU A CA 1
ATOM 3660 C C . GLU A 1 450 ? -10.009 36.831 71.836 1.00 60.75 450 GLU A C 1
ATOM 3662 O O . GLU A 1 450 ? -9.266 36.100 72.498 1.00 60.75 450 GLU A O 1
ATOM 3667 N N . PHE A 1 451 ? -10.996 36.310 71.097 1.00 63.84 451 PHE A N 1
ATOM 3668 C CA . PHE A 1 451 ? -11.236 34.864 71.007 1.00 63.84 451 PHE A CA 1
ATOM 3669 C C . PHE A 1 451 ? -10.040 34.107 70.394 1.00 63.84 451 PHE A C 1
ATOM 3671 O O . PHE A 1 451 ? -9.659 33.028 70.866 1.00 63.84 451 PHE A O 1
ATOM 3678 N N . ILE A 1 452 ? -9.387 34.681 69.377 1.00 56.69 452 ILE A N 1
ATOM 3679 C CA . ILE A 1 452 ? -8.144 34.146 68.794 1.00 56.69 452 ILE A CA 1
ATOM 3680 C C . ILE A 1 452 ? -6.991 34.202 69.810 1.00 56.69 452 ILE A C 1
ATOM 3682 O O . ILE A 1 452 ? -6.205 33.250 69.889 1.00 56.69 452 ILE A O 1
ATOM 3686 N N . ALA A 1 453 ? -6.889 35.262 70.616 1.00 59.91 453 ALA A N 1
ATOM 3687 C CA . ALA A 1 453 ? -5.885 35.400 71.671 1.00 59.91 453 ALA A CA 1
ATOM 3688 C C . ALA A 1 453 ? -6.085 34.356 72.786 1.00 59.91 453 ALA A C 1
ATOM 3690 O O . ALA A 1 453 ? -5.148 33.607 73.085 1.00 59.91 453 ALA A O 1
ATOM 3691 N N . LYS A 1 454 ? -7.315 34.206 73.310 1.00 62.31 454 LYS A N 1
ATOM 3692 C CA . LYS A 1 454 ? -7.712 33.110 74.219 1.00 62.31 454 LYS A CA 1
ATOM 3693 C C . LYS A 1 454 ? -7.258 31.763 73.646 1.00 62.31 454 LYS A C 1
ATOM 3695 O O . LYS A 1 454 ? -6.485 31.044 74.282 1.00 62.31 454 LYS A O 1
ATOM 3700 N N . ARG A 1 455 ? -7.641 31.457 72.399 1.00 58.06 455 ARG A N 1
ATOM 3701 C CA . ARG A 1 455 ? -7.358 30.167 71.747 1.00 58.06 455 ARG A CA 1
ATOM 3702 C C . ARG A 1 455 ? -5.876 29.903 71.470 1.00 58.06 455 ARG A C 1
ATOM 3704 O O . ARG A 1 455 ? -5.441 28.764 71.622 1.00 58.06 455 ARG A O 1
ATOM 3711 N N . THR A 1 456 ? -5.096 30.911 71.078 1.00 53.22 456 THR A N 1
ATOM 3712 C CA . THR A 1 456 ? -3.646 30.763 70.834 1.00 53.22 456 THR A CA 1
ATOM 3713 C C . THR A 1 456 ? -2.837 30.695 72.133 1.00 53.22 456 THR A C 1
ATOM 3715 O O . THR A 1 456 ? -1.791 30.041 72.165 1.00 53.22 456 THR A O 1
ATOM 3718 N N . SER A 1 457 ? -3.319 31.291 73.230 1.00 52.12 457 SER A N 1
ATOM 3719 C CA . SER A 1 457 ? -2.645 31.221 74.534 1.00 52.12 457 SER A CA 1
ATOM 3720 C C . SER A 1 457 ? -2.466 29.771 75.024 1.00 52.12 457 SER A C 1
ATOM 3722 O O . SER A 1 457 ? -1.387 29.412 75.502 1.00 52.12 457 SER A O 1
ATOM 3724 N N . CYS A 1 458 ? -3.463 28.908 74.796 1.00 50.25 458 CYS A N 1
ATOM 3725 C CA . CYS A 1 458 ? -3.493 27.501 75.217 1.00 50.25 458 CYS A CA 1
ATOM 3726 C C . CYS A 1 458 ? -2.630 26.545 74.363 1.00 50.25 458 CYS A C 1
ATOM 3728 O O . CYS A 1 458 ? -2.686 25.324 74.553 1.00 50.25 458 CYS A O 1
ATOM 3730 N N . VAL A 1 459 ? -1.846 27.070 73.415 1.00 49.97 459 VAL A N 1
ATOM 3731 C CA . VAL A 1 459 ? -0.983 26.290 72.514 1.00 49.97 459 VAL A CA 1
ATOM 3732 C C . VAL A 1 459 ? 0.496 26.570 72.809 1.00 49.97 459 VAL A C 1
ATOM 3734 O O . VAL A 1 459 ? 0.869 27.674 73.217 1.00 49.97 459 VAL A O 1
ATOM 3737 N N . SER A 1 460 ? 1.353 25.565 72.598 1.00 53.47 460 SER A N 1
ATOM 3738 C CA . SER A 1 460 ? 2.812 25.682 72.725 1.00 53.47 460 SER A CA 1
ATOM 3739 C C . SER A 1 460 ? 3.400 26.737 71.772 1.00 53.47 460 SER A C 1
ATOM 3741 O O . SER A 1 460 ? 2.758 27.136 70.796 1.00 53.47 460 SER A O 1
ATOM 3743 N N . LYS A 1 461 ? 4.644 27.178 72.032 1.00 44.56 461 LYS A N 1
ATOM 3744 C CA . LYS A 1 461 ? 5.330 28.225 71.244 1.00 44.56 461 LYS A CA 1
ATOM 3745 C C . LYS A 1 461 ? 5.276 27.961 69.726 1.00 44.56 461 LYS A C 1
ATOM 3747 O O . LYS A 1 461 ? 4.935 28.872 68.973 1.00 44.56 461 LYS A O 1
ATOM 3752 N N . ASP A 1 462 ? 5.497 26.722 69.284 1.00 45.72 462 ASP A N 1
ATOM 3753 C CA . ASP A 1 462 ? 5.441 26.348 67.858 1.00 45.72 462 ASP A CA 1
ATOM 3754 C C . ASP A 1 462 ? 4.028 26.399 67.262 1.00 45.72 462 ASP A C 1
ATOM 3756 O O . ASP A 1 462 ? 3.846 26.752 66.095 1.00 45.72 462 ASP A O 1
ATOM 3760 N N . GLY A 1 463 ? 3.005 26.080 68.060 1.00 47.00 463 GLY A N 1
ATOM 3761 C CA . GLY A 1 463 ? 1.610 26.188 67.639 1.00 47.00 463 GLY A CA 1
ATOM 3762 C C . GLY A 1 463 ? 1.161 27.641 67.493 1.00 47.00 463 GLY A C 1
ATOM 3763 O O . GLY A 1 463 ? 0.531 27.983 66.492 1.00 47.00 463 GLY A O 1
ATOM 3764 N N . ARG A 1 464 ? 1.575 28.522 68.419 1.00 47.56 464 ARG A N 1
ATOM 3765 C CA . ARG A 1 464 ? 1.378 29.978 68.290 1.00 47.56 464 ARG A CA 1
ATOM 3766 C C . ARG A 1 464 ? 2.036 30.519 67.023 1.00 47.56 464 ARG A C 1
ATOM 3768 O O . ARG A 1 464 ? 1.409 31.294 66.305 1.00 47.56 464 ARG A O 1
ATOM 3775 N N . LYS A 1 465 ? 3.264 30.076 66.719 1.00 43.62 465 LYS A N 1
ATOM 3776 C CA . LYS A 1 465 ? 3.982 30.452 65.492 1.00 43.62 465 LYS A CA 1
ATOM 3777 C C . LYS A 1 465 ? 3.179 30.069 64.241 1.00 43.62 465 LYS A C 1
ATOM 3779 O O . LYS A 1 465 ? 2.825 30.952 63.464 1.00 43.62 465 LYS A O 1
ATOM 3784 N N . ARG A 1 466 ? 2.773 28.798 64.115 1.00 44.72 466 ARG A N 1
ATOM 3785 C CA . ARG A 1 466 ? 1.985 28.311 62.964 1.00 44.72 466 ARG A CA 1
ATOM 3786 C C . ARG A 1 466 ? 0.612 28.975 62.823 1.00 44.72 466 ARG A C 1
ATOM 3788 O O . ARG A 1 466 ? 0.185 29.229 61.701 1.00 44.72 466 ARG A O 1
ATOM 3795 N N . GLN A 1 467 ? -0.088 29.280 63.919 1.00 44.12 467 GLN A N 1
ATOM 3796 C CA . GLN A 1 467 ? -1.377 29.985 63.837 1.00 44.12 467 GLN A CA 1
ATOM 3797 C C . GLN A 1 467 ? -1.218 31.467 63.466 1.00 44.12 467 GLN A C 1
ATOM 3799 O O . GLN A 1 467 ? -2.024 31.977 62.688 1.00 44.12 467 GLN A O 1
ATOM 3804 N N . LYS A 1 468 ? -0.158 32.145 63.933 1.00 43.06 468 LYS A N 1
ATOM 3805 C CA . LYS A 1 468 ? 0.148 33.525 63.520 1.00 43.06 468 LYS A CA 1
ATOM 3806 C C . LYS A 1 468 ? 0.559 33.597 62.042 1.00 43.06 468 LYS A C 1
ATOM 3808 O O . LYS A 1 468 ? 0.094 34.478 61.326 1.00 43.06 468 LYS A O 1
ATOM 3813 N N . GLU A 1 469 ? 1.346 32.631 61.565 1.00 41.59 469 GLU A N 1
ATOM 3814 C CA . GLU A 1 469 ? 1.689 32.457 60.142 1.00 41.59 469 GLU A CA 1
ATOM 3815 C C . GLU A 1 469 ? 0.456 32.156 59.267 1.00 41.59 469 GLU A C 1
ATOM 3817 O O . GLU A 1 469 ? 0.374 32.636 58.137 1.00 41.59 469 GLU A O 1
ATOM 3822 N N . ALA A 1 470 ? -0.521 31.397 59.778 1.00 41.00 470 ALA A N 1
ATOM 3823 C CA . ALA A 1 470 ? -1.771 31.125 59.069 1.00 41.00 470 ALA A CA 1
ATOM 3824 C C . ALA A 1 470 ? -2.662 32.374 58.943 1.00 41.00 470 ALA A C 1
ATOM 3826 O O . ALA A 1 470 ? -3.183 32.635 57.862 1.00 41.00 470 ALA A O 1
ATOM 3827 N N . LEU A 1 471 ? -2.800 33.172 60.009 1.00 38.50 471 LEU A N 1
ATOM 3828 C CA . LEU A 1 471 ? -3.584 34.416 59.990 1.00 38.50 471 LEU A CA 1
ATOM 3829 C C . LEU A 1 471 ? -2.946 35.499 59.106 1.00 38.50 471 LEU A C 1
ATOM 3831 O O . LEU A 1 471 ? -3.649 36.125 58.317 1.00 38.50 471 LEU A O 1
ATOM 3835 N N . LEU A 1 472 ? -1.615 35.647 59.130 1.00 40.12 472 LEU A N 1
ATOM 3836 C CA . LEU A 1 472 ? -0.893 36.559 58.227 1.00 40.12 472 LEU A CA 1
ATOM 3837 C C . LEU A 1 472 ? -1.093 36.226 56.734 1.00 40.12 472 LEU A C 1
ATOM 3839 O O . LEU A 1 472 ? -1.008 37.116 55.892 1.00 40.12 472 LEU A O 1
ATOM 3843 N N . LYS A 1 473 ? -1.407 34.969 56.389 1.00 38.41 473 LYS A N 1
ATOM 3844 C CA . LYS A 1 473 ? -1.761 34.574 55.013 1.00 38.41 473 LYS A CA 1
ATOM 3845 C C . LYS A 1 473 ? -3.198 34.920 54.607 1.00 38.41 473 LYS A C 1
ATOM 3847 O O . LYS A 1 473 ? -3.482 34.905 53.412 1.00 38.41 473 LYS A O 1
ATOM 3852 N N . VAL A 1 474 ? -4.094 35.227 55.548 1.00 35.44 474 VAL A N 1
ATOM 3853 C CA . VAL A 1 474 ? -5.488 35.599 55.243 1.00 35.44 474 VAL A CA 1
ATOM 3854 C C . VAL A 1 474 ? -5.578 37.069 54.824 1.00 35.44 474 VAL A C 1
ATOM 3856 O O . VAL A 1 474 ? -6.208 37.372 53.813 1.00 35.44 474 VAL A O 1
ATOM 3859 N N . CYS A 1 475 ? -4.886 37.973 55.525 1.00 33.34 475 CYS A N 1
ATOM 3860 C CA . CYS A 1 475 ? -4.980 39.418 55.271 1.00 33.34 475 CYS A CA 1
ATOM 3861 C C . CYS A 1 475 ? -4.419 39.860 53.904 1.00 33.34 475 CYS A C 1
ATOM 3863 O O . CYS A 1 475 ? -4.812 40.900 53.393 1.00 33.34 475 CYS A O 1
ATOM 3865 N N . HIS A 1 476 ? -3.548 39.071 53.265 1.00 37.41 476 HIS A N 1
ATOM 3866 C CA . HIS A 1 476 ? -2.973 39.408 51.953 1.00 37.41 476 HIS A CA 1
ATOM 3867 C C . HIS A 1 476 ? -3.851 39.042 50.737 1.00 37.41 476 HIS A C 1
ATOM 3869 O O . HIS A 1 476 ? -3.391 39.182 49.605 1.00 37.41 476 HIS A O 1
ATOM 3875 N N . LYS A 1 477 ? -5.101 38.587 50.929 1.00 35.12 477 LYS A N 1
ATOM 3876 C CA . LYS A 1 477 ? -6.044 38.295 49.825 1.00 35.12 477 LYS A CA 1
ATOM 3877 C C . LYS A 1 477 ? -7.145 39.341 49.592 1.00 35.12 477 LYS A C 1
ATOM 3879 O O . LYS A 1 477 ? -7.945 39.154 48.680 1.00 35.12 477 LYS A O 1
ATOM 3884 N N . GLY A 1 478 ? -7.166 40.437 50.351 1.00 27.38 478 GLY A N 1
ATOM 3885 C CA . GLY A 1 478 ? -8.009 41.608 50.086 1.00 27.38 478 GLY A CA 1
ATOM 3886 C C . GLY A 1 478 ? -7.163 42.877 50.121 1.00 27.38 478 GLY A C 1
ATOM 3887 O O . GLY A 1 478 ? -6.694 43.262 51.185 1.00 27.38 478 GLY A O 1
ATOM 3888 N N . GLY A 1 479 ? -6.922 43.498 48.965 1.00 27.66 479 GLY A N 1
ATOM 3889 C CA . GLY A 1 479 ? -6.087 44.695 48.861 1.00 27.66 479 GLY A CA 1
ATOM 3890 C C . GLY A 1 479 ? -6.910 45.975 48.742 1.00 27.66 479 GLY A C 1
ATOM 3891 O O . GLY A 1 479 ? -7.556 46.180 47.720 1.00 27.66 479 GLY A O 1
ATOM 3892 N N . ILE A 1 480 ? -6.825 46.856 49.742 1.00 28.16 480 ILE A N 1
ATOM 3893 C CA . ILE A 1 480 ? -7.204 48.276 49.657 1.00 28.16 480 ILE A CA 1
ATOM 3894 C C . ILE A 1 480 ? -6.136 49.094 50.402 1.00 28.16 480 ILE A C 1
ATOM 3896 O O . ILE A 1 480 ? -5.775 48.713 51.507 1.00 28.16 480 ILE A O 1
ATOM 3900 N N . ALA A 1 481 ? -5.678 50.194 49.782 1.00 28.58 481 ALA A N 1
ATOM 3901 C CA . ALA A 1 481 ? -4.892 51.326 50.321 1.00 28.58 481 ALA A CA 1
ATOM 3902 C C . ALA A 1 481 ? -3.671 51.014 51.234 1.00 28.58 481 ALA A C 1
ATOM 3904 O O . ALA A 1 481 ? -3.763 50.405 52.289 1.00 28.58 481 ALA A O 1
ATOM 3905 N N . CYS A 1 482 ? -2.478 51.537 50.945 1.00 29.75 482 CYS A N 1
ATOM 3906 C CA . CYS A 1 482 ? -2.238 52.983 50.987 1.00 29.75 482 CYS A CA 1
ATOM 3907 C C . CYS A 1 482 ? -1.061 53.427 50.090 1.00 29.75 482 CYS A C 1
ATOM 3909 O O . CYS A 1 482 ? -0.248 52.607 49.668 1.00 29.75 482 CYS A O 1
ATOM 3911 N N . GLN A 1 483 ? -0.970 54.727 49.800 1.00 31.27 483 GLN A N 1
ATOM 3912 C CA . GLN A 1 483 ? 0.013 55.320 48.881 1.00 31.27 483 GLN A CA 1
ATOM 3913 C C . GLN A 1 483 ? 1.167 56.029 49.613 1.00 31.27 483 GLN A C 1
ATOM 3915 O O . GLN A 1 483 ? 0.987 56.544 50.714 1.00 31.27 483 GLN A O 1
ATOM 3920 N N . THR A 1 484 ? 2.324 56.158 48.956 1.00 31.16 484 THR A N 1
ATOM 3921 C CA . THR A 1 484 ? 3.008 57.455 48.706 1.00 31.16 484 THR A CA 1
ATOM 3922 C C . THR A 1 484 ? 4.186 57.248 47.727 1.00 31.16 484 THR A C 1
ATOM 3924 O O . THR A 1 484 ? 4.765 56.162 47.735 1.00 31.16 484 THR A O 1
ATOM 3927 N N . PRO A 1 485 ? 4.536 58.209 46.840 1.00 34.97 485 PRO A N 1
ATOM 3928 C CA . PRO A 1 485 ? 5.171 57.834 45.562 1.00 34.97 485 PRO A CA 1
ATOM 3929 C C . PRO A 1 485 ? 6.711 57.850 45.522 1.00 34.97 485 PRO A C 1
ATOM 3931 O O . PRO A 1 485 ? 7.309 57.084 44.774 1.00 34.97 485 PRO A O 1
ATOM 3934 N N . GLU A 1 486 ? 7.376 58.720 46.287 1.00 34.69 486 GLU A N 1
ATOM 3935 C CA . GLU A 1 486 ? 8.756 59.149 45.964 1.00 34.69 486 GLU A CA 1
ATOM 3936 C C . GLU A 1 486 ? 9.863 58.478 46.801 1.00 34.69 486 GLU A C 1
ATOM 3938 O O . GLU A 1 486 ? 11.049 58.783 46.657 1.00 34.69 486 GLU A O 1
ATOM 3943 N N . LYS A 1 487 ? 9.507 57.558 47.706 1.00 32.19 487 LYS A N 1
ATOM 3944 C CA . LYS A 1 487 ? 10.456 56.841 48.578 1.00 32.19 487 LYS A CA 1
ATOM 3945 C C . LYS A 1 487 ? 10.085 55.350 48.631 1.00 32.19 487 LYS A C 1
ATOM 3947 O O . LYS A 1 487 ? 9.031 55.018 49.149 1.00 32.19 487 LYS A O 1
ATOM 3952 N N . ARG A 1 488 ? 10.917 54.402 48.174 1.00 32.47 488 ARG A N 1
ATOM 3953 C CA . ARG A 1 488 ? 12.338 54.481 47.761 1.00 32.47 488 ARG A CA 1
ATOM 3954 C C . ARG A 1 488 ? 12.670 53.518 46.614 1.00 32.47 488 ARG A C 1
ATOM 3956 O O . ARG A 1 488 ? 12.548 52.304 46.771 1.00 32.47 488 ARG A O 1
ATOM 3963 N N . ASN A 1 489 ? 13.283 54.054 45.557 1.00 34.19 489 ASN A N 1
ATOM 3964 C CA . ASN A 1 489 ? 13.855 53.296 44.434 1.00 34.19 489 ASN A CA 1
ATOM 3965 C C . ASN A 1 489 ? 15.069 52.405 44.791 1.00 34.19 489 ASN A C 1
ATOM 3967 O O . ASN A 1 489 ? 15.642 51.797 43.900 1.00 34.19 489 ASN A O 1
ATOM 3971 N N . THR A 1 490 ? 15.432 52.252 46.070 1.00 36.84 490 THR A N 1
ATOM 3972 C CA . THR A 1 490 ? 16.528 51.373 46.532 1.00 36.84 490 THR A CA 1
ATOM 3973 C C . THR A 1 490 ? 16.051 50.043 47.128 1.00 36.84 490 THR A C 1
ATOM 3975 O O . THR A 1 490 ? 16.769 49.045 47.074 1.00 36.84 490 THR A O 1
ATOM 3978 N N . GLN A 1 491 ? 14.798 49.932 47.601 1.00 30.34 491 GLN A N 1
ATOM 3979 C CA . GLN A 1 491 ? 14.220 48.600 47.871 1.00 30.34 491 GLN A CA 1
ATOM 3980 C C . GLN A 1 491 ? 13.976 47.831 46.555 1.00 30.34 491 GLN A C 1
ATOM 3982 O O . GLN A 1 491 ? 14.008 46.597 46.535 1.00 30.34 491 GLN A O 1
ATOM 3987 N N . SER A 1 492 ? 13.860 48.584 45.452 1.00 35.28 492 SER A N 1
ATOM 3988 C CA . SER A 1 492 ? 13.938 48.123 44.061 1.00 35.28 492 SER A CA 1
ATOM 3989 C C . SER A 1 492 ? 15.275 47.458 43.700 1.00 35.28 492 SER A C 1
ATOM 3991 O O . SER A 1 492 ? 15.367 46.885 42.624 1.00 35.28 492 SER A O 1
ATOM 3993 N N . GLU A 1 493 ? 16.312 47.486 44.543 1.00 33.16 493 GLU A N 1
ATOM 3994 C CA . GLU A 1 493 ? 17.612 46.859 44.238 1.00 33.16 493 GLU A CA 1
ATOM 3995 C C . GLU A 1 493 ? 17.917 45.648 45.125 1.00 33.16 493 GLU A C 1
ATOM 3997 O O . GLU A 1 493 ? 18.439 44.652 44.633 1.00 33.16 493 GLU A O 1
ATOM 4002 N N . TYR A 1 494 ? 17.518 45.645 46.402 1.00 31.33 494 TYR A N 1
ATOM 4003 C CA . TYR A 1 494 ? 17.870 44.530 47.297 1.00 31.33 494 TYR A CA 1
ATOM 4004 C C . TYR A 1 494 ? 16.824 43.403 47.367 1.00 31.33 494 TYR A C 1
ATOM 4006 O O . TYR A 1 494 ? 17.183 42.247 47.581 1.00 31.33 494 TYR A O 1
ATOM 4014 N N . MET A 1 495 ? 15.539 43.670 47.082 1.00 32.72 495 MET A N 1
ATOM 4015 C CA . MET A 1 495 ? 14.569 42.582 46.840 1.00 32.72 495 MET A CA 1
ATOM 4016 C C . MET A 1 495 ? 14.701 41.966 45.434 1.00 32.72 495 MET A C 1
ATOM 4018 O O . MET A 1 495 ? 14.183 40.867 45.221 1.00 32.72 495 MET A O 1
ATOM 4022 N N . LYS A 1 496 ? 15.458 42.594 44.514 1.00 40.53 496 LYS A N 1
ATOM 4023 C CA . LYS A 1 496 ? 15.959 41.927 43.296 1.00 40.53 496 LYS A CA 1
ATOM 4024 C C . LYS A 1 496 ? 16.980 40.822 43.628 1.00 40.53 496 LYS A C 1
ATOM 4026 O O . LYS A 1 496 ? 17.010 39.823 42.923 1.00 40.53 496 LYS A O 1
ATOM 4031 N N . ASN A 1 497 ? 17.700 40.924 44.754 1.00 33.34 497 ASN A N 1
ATOM 4032 C CA . ASN A 1 497 ? 18.755 39.981 45.165 1.00 33.34 497 ASN A CA 1
ATOM 4033 C C . ASN A 1 497 ? 18.309 38.875 46.153 1.00 33.34 497 ASN A C 1
ATOM 4035 O O . ASN A 1 497 ? 19.138 38.242 46.799 1.00 33.34 497 ASN A O 1
ATOM 4039 N N . GLY A 1 498 ? 17.004 38.583 46.235 1.00 39.59 498 GLY A N 1
ATOM 4040 C CA . GLY A 1 498 ? 16.495 37.314 46.778 1.00 39.59 498 GLY A CA 1
ATOM 4041 C C . GLY A 1 498 ? 16.630 37.104 48.297 1.00 39.59 498 GLY A C 1
ATOM 4042 O O . GLY A 1 498 ? 17.484 36.358 48.757 1.00 39.59 498 GLY A O 1
ATOM 4043 N N . GLY A 1 499 ? 15.699 37.662 49.081 1.00 33.94 499 GLY A N 1
ATOM 4044 C CA . GLY A 1 499 ? 15.560 37.376 50.522 1.00 33.94 499 GLY A CA 1
ATOM 4045 C C . GLY A 1 499 ? 14.439 36.375 50.840 1.00 33.94 499 GLY A C 1
ATOM 4046 O O . GLY A 1 499 ? 14.625 35.161 50.848 1.00 33.94 499 GLY A O 1
ATOM 4047 N N . SER A 1 500 ? 13.224 36.878 51.077 1.00 32.28 500 SER A N 1
ATOM 4048 C CA . SER A 1 500 ? 12.051 36.045 51.402 1.00 32.28 500 SER A CA 1
ATOM 4049 C C . SER A 1 500 ? 11.370 35.428 50.179 1.00 32.28 500 SER A C 1
ATOM 4051 O O . SER A 1 500 ? 10.755 34.369 50.307 1.00 32.28 500 SER A O 1
ATOM 4053 N N . LYS A 1 501 ? 11.554 36.011 48.979 1.00 35.31 501 LYS A N 1
ATOM 4054 C CA . LYS A 1 501 ? 11.347 35.253 47.738 1.00 35.31 501 LYS A CA 1
ATOM 4055 C C . LYS A 1 501 ? 12.251 34.021 47.755 1.00 35.31 501 LYS A C 1
ATOM 4057 O O . LYS A 1 501 ? 11.697 32.943 47.628 1.00 35.31 501 LYS A O 1
ATOM 4062 N N . LYS A 1 502 ? 13.559 34.125 48.056 1.00 32.00 502 LYS A N 1
ATOM 4063 C CA . LYS A 1 502 ? 14.475 32.964 48.122 1.00 32.00 502 LYS A CA 1
ATOM 4064 C C . LYS A 1 502 ? 14.019 31.847 49.068 1.00 32.00 502 LYS A C 1
ATOM 4066 O O . LYS A 1 502 ? 14.149 30.697 48.693 1.00 32.00 502 LYS A O 1
ATOM 4071 N N . ALA A 1 503 ? 13.356 32.104 50.196 1.00 29.98 503 ALA A N 1
ATOM 4072 C CA . ALA A 1 503 ? 12.830 31.004 51.030 1.00 29.98 503 ALA A CA 1
ATOM 4073 C C . ALA A 1 503 ? 11.764 30.116 50.336 1.00 29.98 503 ALA A C 1
ATOM 4075 O O . ALA A 1 503 ? 11.663 28.931 50.649 1.00 29.98 503 ALA A O 1
ATOM 4076 N N . ASN A 1 504 ? 10.993 30.660 49.383 1.00 31.86 504 ASN A N 1
ATOM 4077 C CA . ASN A 1 504 ? 10.082 29.887 48.525 1.00 31.86 504 ASN A CA 1
ATOM 4078 C C . ASN A 1 504 ? 10.593 29.721 47.083 1.00 31.86 504 ASN A C 1
ATOM 4080 O O . ASN A 1 504 ? 10.075 28.871 46.384 1.00 31.86 504 ASN A O 1
ATOM 4084 N N . LYS A 1 505 ? 11.629 30.447 46.653 1.00 32.53 505 LYS A N 1
ATOM 4085 C CA . LYS A 1 505 ? 12.333 30.270 45.374 1.00 32.53 505 LYS A CA 1
ATOM 4086 C C . LYS A 1 505 ? 13.441 29.210 45.445 1.00 32.53 505 LYS A C 1
ATOM 4088 O O . LYS A 1 505 ? 13.755 28.602 44.446 1.00 32.53 505 LYS A O 1
ATOM 4093 N N . ILE A 1 506 ? 13.969 28.911 46.630 1.00 35.59 506 ILE A N 1
ATOM 4094 C CA . ILE A 1 506 ? 14.853 27.759 46.903 1.00 35.59 506 ILE A CA 1
ATOM 4095 C C . ILE A 1 506 ? 14.013 26.499 47.198 1.00 35.59 506 ILE A C 1
ATOM 4097 O O . ILE A 1 506 ? 14.534 25.392 47.268 1.00 35.59 506 ILE A O 1
ATOM 4101 N N . ARG A 1 507 ? 12.684 26.646 47.337 1.00 34.22 507 ARG A N 1
ATOM 4102 C CA . ARG A 1 507 ? 11.738 25.519 47.388 1.00 34.22 507 ARG A CA 1
ATOM 4103 C C . ARG A 1 507 ? 10.866 25.370 46.132 1.00 34.22 507 ARG A C 1
ATOM 4105 O O . ARG A 1 507 ? 10.234 24.333 45.984 1.00 34.22 507 ARG A O 1
ATOM 4112 N N . TRP A 1 508 ? 10.869 26.376 45.256 1.00 38.84 508 TRP A N 1
ATOM 4113 C CA . TRP A 1 508 ? 10.204 26.431 43.950 1.00 38.84 508 TRP A CA 1
ATOM 4114 C C . TRP A 1 508 ? 11.027 27.380 43.036 1.00 38.84 508 TRP A C 1
ATOM 4116 O O . TRP A 1 508 ? 10.733 28.575 42.982 1.00 38.84 508 TRP A O 1
ATOM 4126 N N . GLY A 1 509 ? 12.107 26.871 42.411 1.00 27.33 509 GLY A N 1
ATOM 4127 C CA . GLY A 1 509 ? 13.123 27.610 41.613 1.00 27.33 509 GLY A CA 1
ATOM 4128 C C . GLY A 1 509 ? 12.563 28.772 40.781 1.00 27.33 509 GLY A C 1
ATOM 4129 O O . GLY A 1 509 ? 11.533 28.634 40.136 1.00 27.33 509 GLY A O 1
ATOM 4130 N N . GLU A 1 510 ? 13.154 29.964 40.660 1.00 34.25 510 GLU A N 1
ATOM 4131 C CA . GLU A 1 510 ? 14.582 30.330 40.505 1.00 34.25 510 GLU A CA 1
ATOM 4132 C C . GLU A 1 510 ? 15.323 29.676 39.325 1.00 34.25 510 GLU A C 1
ATOM 4134 O O . GLU A 1 510 ? 16.415 30.121 39.002 1.00 34.25 510 GLU A O 1
ATOM 4139 N N . GLU A 1 511 ? 14.659 28.773 38.597 1.00 35.00 511 GLU A N 1
ATOM 4140 C CA . GLU A 1 511 ? 15.052 28.298 37.258 1.00 35.00 511 GLU A CA 1
ATOM 4141 C C . GLU A 1 511 ? 14.062 28.759 36.171 1.00 35.00 511 GLU A C 1
ATOM 4143 O O . GLU A 1 511 ? 14.438 28.910 35.016 1.00 35.00 511 GLU A O 1
ATOM 4148 N N . ALA A 1 512 ? 12.808 29.070 36.530 1.00 39.50 512 ALA A N 1
ATOM 4149 C CA . ALA A 1 512 ? 11.834 29.652 35.605 1.00 39.50 512 ALA A CA 1
ATOM 4150 C C . ALA A 1 512 ? 12.096 31.157 35.376 1.00 39.50 512 ALA A C 1
ATOM 4152 O O . ALA A 1 512 ? 11.446 32.020 35.982 1.00 39.50 512 ALA A O 1
ATOM 4153 N N . THR A 1 513 ? 13.062 31.483 34.514 1.00 39.53 513 THR A N 1
ATOM 4154 C CA . THR A 1 513 ? 13.116 32.786 33.833 1.00 39.53 513 THR A CA 1
ATOM 4155 C C . THR A 1 513 ? 11.932 32.922 32.873 1.00 39.53 513 THR A C 1
ATOM 4157 O O . THR A 1 513 ? 11.493 31.955 32.260 1.00 39.53 513 THR A O 1
ATOM 4160 N N . LEU A 1 514 ? 11.352 34.124 32.803 1.00 52.19 514 LEU A N 1
ATOM 4161 C CA . LEU A 1 514 ? 10.166 34.403 31.990 1.00 52.19 514 LEU A CA 1
ATOM 4162 C C . LEU A 1 514 ? 10.582 34.824 30.581 1.00 52.19 514 LEU A C 1
ATOM 4164 O O . LEU A 1 514 ? 10.854 36.000 30.338 1.00 52.19 514 LEU A O 1
ATOM 4168 N N . ASN A 1 515 ? 10.594 33.854 29.676 1.00 51.44 515 ASN A N 1
ATOM 4169 C CA . ASN A 1 515 ? 10.902 34.048 28.265 1.00 51.44 515 ASN A CA 1
ATOM 4170 C C . ASN A 1 515 ? 9.641 34.508 27.514 1.00 51.44 515 ASN A C 1
ATOM 4172 O O . ASN A 1 515 ? 8.531 34.046 27.816 1.00 51.44 515 ASN A O 1
ATOM 4176 N N . ASN A 1 516 ? 9.766 35.438 26.562 1.00 58.38 516 ASN A N 1
ATOM 4177 C CA . ASN A 1 516 ? 8.595 36.088 25.961 1.00 58.38 516 ASN A CA 1
ATOM 4178 C C . ASN A 1 516 ? 8.112 35.467 24.648 1.00 58.38 516 ASN A C 1
ATOM 4180 O O . ASN A 1 516 ? 7.106 35.950 24.124 1.00 58.38 516 ASN A O 1
ATOM 4184 N N . HIS A 1 517 ? 8.759 34.392 24.186 1.00 76.00 517 HIS A N 1
ATOM 4185 C CA . HIS A 1 517 ? 8.434 33.679 22.946 1.00 76.00 517 HIS A CA 1
ATOM 4186 C C . HIS A 1 517 ? 8.473 34.654 21.756 1.00 76.00 517 HIS A C 1
ATOM 4188 O O . HIS A 1 517 ? 7.552 34.748 20.942 1.00 76.00 517 HIS A O 1
ATOM 4194 N N . LYS A 1 518 ? 9.533 35.468 21.725 1.00 82.81 518 LYS A N 1
ATOM 4195 C CA . LYS A 1 518 ? 9.813 36.439 20.667 1.00 82.81 518 LYS A CA 1
ATOM 4196 C C . LYS A 1 518 ? 10.718 35.831 19.615 1.00 82.81 518 LYS A C 1
ATOM 4198 O O . LYS A 1 518 ? 11.644 35.123 19.968 1.00 82.81 518 LYS A O 1
ATOM 4203 N N . VAL A 1 519 ? 10.524 36.189 18.355 1.00 87.12 519 VAL A N 1
ATOM 4204 C CA . VAL A 1 519 ? 11.448 35.864 17.261 1.00 87.12 519 VAL A CA 1
ATOM 4205 C C . VAL A 1 519 ? 12.830 36.448 17.571 1.00 87.12 519 VAL A C 1
ATOM 4207 O O . VAL A 1 519 ? 12.953 37.661 17.747 1.00 87.12 519 VAL A O 1
ATOM 4210 N N . ALA A 1 520 ? 13.865 35.613 17.616 1.00 82.00 520 ALA A N 1
ATOM 4211 C CA . ALA A 1 520 ? 15.262 36.030 17.738 1.00 82.00 520 ALA A CA 1
ATOM 4212 C C . ALA A 1 520 ? 15.945 36.090 16.364 1.00 82.00 520 ALA A C 1
ATOM 4214 O O . ALA A 1 520 ? 16.552 37.106 16.027 1.00 82.00 520 ALA A O 1
ATOM 4215 N N . SER A 1 521 ? 15.786 35.048 15.547 1.00 83.19 521 SER A N 1
ATOM 4216 C CA . SER A 1 521 ? 16.255 34.985 14.157 1.00 83.19 521 SER A CA 1
ATOM 4217 C C . SER A 1 521 ? 15.447 33.964 13.364 1.00 83.19 521 SER A C 1
ATOM 4219 O O . SER A 1 521 ? 14.810 33.086 13.948 1.00 83.19 521 SER A O 1
ATOM 4221 N N . ILE A 1 522 ? 15.474 34.084 12.036 1.00 84.00 522 ILE A N 1
ATOM 4222 C CA . ILE A 1 522 ? 14.893 33.102 11.120 1.00 84.00 522 ILE A CA 1
ATOM 4223 C C . ILE A 1 522 ? 15.824 32.955 9.922 1.00 84.00 522 ILE A C 1
ATOM 4225 O O . ILE A 1 522 ? 16.356 33.947 9.423 1.00 84.00 522 ILE A O 1
ATOM 4229 N N . GLU A 1 523 ? 16.036 31.718 9.495 1.00 83.25 523 GLU A N 1
ATOM 4230 C CA . GLU A 1 523 ? 16.968 31.345 8.436 1.00 83.25 523 GLU A CA 1
ATOM 4231 C C . GLU A 1 523 ? 16.365 30.253 7.544 1.00 83.25 523 GLU A C 1
ATOM 4233 O O . GLU A 1 523 ? 15.665 29.358 8.029 1.00 83.25 523 GLU A O 1
ATOM 4238 N N . PHE A 1 524 ? 16.637 30.308 6.236 1.00 81.06 524 PHE A N 1
ATOM 4239 C CA . PHE A 1 524 ? 16.396 29.162 5.361 1.00 81.06 524 PHE A CA 1
ATOM 4240 C C . PHE A 1 524 ? 17.251 27.992 5.858 1.00 81.06 524 PHE A C 1
ATOM 4242 O O . PHE A 1 524 ? 18.462 28.131 6.032 1.00 81.06 524 PHE A O 1
ATOM 4249 N N . TYR A 1 525 ? 16.612 26.853 6.114 1.00 78.94 525 TYR A N 1
ATOM 4250 C CA . TYR A 1 525 ? 17.226 25.737 6.829 1.00 78.94 525 TYR A CA 1
ATOM 4251 C C . TYR A 1 525 ? 17.544 24.555 5.908 1.00 78.94 525 TYR A C 1
ATOM 4253 O O . TYR A 1 525 ? 18.534 23.855 6.119 1.00 78.94 525 TYR A O 1
ATOM 4261 N N . GLY A 1 526 ? 16.740 24.340 4.864 1.00 74.12 526 GLY A N 1
ATOM 4262 C CA . GLY A 1 526 ? 16.967 23.287 3.881 1.00 74.12 526 GLY A CA 1
ATOM 4263 C C . GLY A 1 526 ? 15.665 22.742 3.311 1.00 74.12 526 GLY A C 1
ATOM 4264 O O . GLY A 1 526 ? 14.726 23.489 3.055 1.00 74.12 526 GLY A O 1
ATOM 4265 N N . TYR A 1 527 ? 15.620 21.423 3.122 1.00 78.75 527 TYR A N 1
ATOM 4266 C CA . TYR A 1 527 ? 14.449 20.712 2.618 1.00 78.75 527 TYR A CA 1
ATOM 4267 C C . TYR A 1 527 ? 14.145 19.506 3.511 1.00 78.75 527 TYR A C 1
ATOM 4269 O O . TYR A 1 527 ? 14.835 18.489 3.424 1.00 78.75 527 TYR A O 1
ATOM 4277 N N . GLU A 1 528 ? 13.128 19.604 4.372 1.00 72.88 528 GLU A N 1
ATOM 4278 C CA . GLU A 1 528 ? 12.768 18.543 5.327 1.00 72.88 528 GLU A CA 1
ATOM 4279 C C . GLU A 1 528 ? 11.360 17.973 5.087 1.00 72.88 528 GLU A C 1
ATOM 4281 O O . GLU A 1 528 ? 10.553 18.487 4.309 1.00 72.88 528 GLU A O 1
ATOM 4286 N N . ASP A 1 529 ? 11.079 16.854 5.755 1.00 68.38 529 ASP A N 1
ATOM 4287 C CA . ASP A 1 529 ? 9.735 16.293 5.844 1.00 68.38 529 ASP A CA 1
ATOM 4288 C C . ASP A 1 529 ? 8.899 17.084 6.852 1.00 68.38 529 ASP A C 1
ATOM 4290 O O . ASP A 1 529 ? 9.349 17.403 7.957 1.00 68.38 529 ASP A O 1
ATOM 4294 N N . VAL A 1 530 ? 7.661 17.368 6.459 1.00 71.50 530 VAL A N 1
ATOM 4295 C CA . VAL A 1 530 ? 6.779 18.320 7.128 1.00 71.50 530 VAL A CA 1
ATOM 4296 C C . VAL A 1 530 ? 5.348 17.774 7.251 1.00 71.50 530 VAL A C 1
ATOM 4298 O O . VAL A 1 530 ? 4.960 16.852 6.539 1.00 71.50 530 VAL A O 1
ATOM 4301 N N . TYR A 1 531 ? 4.575 18.313 8.188 1.00 77.38 531 TYR A N 1
ATOM 4302 C CA . TYR A 1 531 ? 3.449 17.694 8.886 1.00 77.38 531 TYR A CA 1
ATOM 4303 C C . TYR A 1 531 ? 2.344 18.728 9.178 1.00 77.38 531 TYR A C 1
ATOM 4305 O O . TYR A 1 531 ? 2.624 19.920 9.219 1.00 77.38 531 TYR A O 1
ATOM 4313 N N . ASP A 1 532 ? 1.090 18.319 9.368 1.00 73.12 532 ASP A N 1
ATOM 4314 C CA . ASP A 1 532 ? 0.001 19.215 9.804 1.00 73.12 532 ASP A CA 1
ATOM 4315 C C . ASP A 1 532 ? -1.083 18.437 10.577 1.00 73.12 532 ASP A C 1
ATOM 4317 O O . ASP A 1 532 ? -1.099 17.200 10.553 1.00 73.12 532 ASP A O 1
ATOM 4321 N N . MET A 1 533 ? -1.976 19.151 11.271 1.00 61.84 533 MET A N 1
ATOM 4322 C CA . MET A 1 533 ? -2.972 18.593 12.190 1.00 61.84 533 MET A CA 1
ATOM 4323 C C . MET A 1 533 ? -4.335 19.310 12.111 1.00 61.84 533 MET A C 1
ATOM 4325 O O . MET A 1 533 ? -4.468 20.484 12.468 1.00 61.84 533 MET A O 1
ATOM 4329 N N . GLU A 1 534 ? -5.404 18.577 11.763 1.00 64.56 534 GLU A N 1
ATOM 4330 C CA . GLU A 1 534 ? -6.766 19.090 11.922 1.00 64.56 534 GLU A CA 1
ATOM 4331 C C . GLU A 1 534 ? -7.199 19.063 13.386 1.00 64.56 534 GLU A C 1
ATOM 4333 O O . GLU A 1 534 ? -7.288 18.033 14.062 1.00 64.56 534 GLU A O 1
ATOM 4338 N N . VAL A 1 535 ? -7.616 20.249 13.810 1.00 55.09 535 VAL A N 1
ATOM 4339 C CA . VAL A 1 535 ? -8.196 20.544 15.105 1.00 55.09 535 VAL A CA 1
ATOM 4340 C C . VAL A 1 535 ? -9.703 20.699 14.981 1.00 55.09 535 VAL A C 1
ATOM 4342 O O . VAL A 1 535 ? -10.164 21.665 14.381 1.00 55.09 535 VAL A O 1
ATOM 4345 N N . GLU A 1 536 ? -10.479 19.839 15.628 1.00 53.91 536 GLU A N 1
ATOM 4346 C CA . GLU A 1 536 ? -11.910 20.059 15.813 1.00 53.91 536 GLU A CA 1
ATOM 4347 C C . GLU A 1 536 ? -12.165 21.433 16.450 1.00 53.91 536 GLU A C 1
ATOM 4349 O O . GLU A 1 536 ? -11.537 21.783 17.458 1.00 53.91 536 GLU A O 1
ATOM 4354 N N . LYS A 1 537 ? -13.116 22.188 15.877 1.00 51.19 537 LYS A N 1
ATOM 4355 C CA . LYS A 1 537 ? -13.703 23.444 16.386 1.00 51.19 537 LYS A CA 1
ATOM 4356 C C . LYS A 1 537 ? -12.771 24.665 16.478 1.00 51.19 537 LYS A C 1
ATOM 4358 O O . LYS A 1 537 ? -13.257 25.788 16.355 1.00 51.19 537 LYS A O 1
ATOM 4363 N N . TYR A 1 538 ? -11.469 24.489 16.704 1.00 57.69 538 TYR A N 1
ATOM 4364 C CA . TYR A 1 538 ? -10.529 25.594 16.952 1.00 57.69 538 TYR A CA 1
ATOM 4365 C C . TYR A 1 538 ? -9.579 25.888 15.786 1.00 57.69 538 TYR A C 1
ATOM 4367 O O . TYR A 1 538 ? -9.132 27.025 15.659 1.00 57.69 538 TYR A O 1
ATOM 4375 N N . HIS A 1 539 ? -9.279 24.892 14.947 1.00 59.91 539 HIS A N 1
ATOM 4376 C CA . HIS A 1 539 ? -8.403 25.002 13.762 1.00 59.91 539 HIS A CA 1
ATOM 4377 C C . HIS A 1 539 ? -6.984 25.523 14.058 1.00 59.91 539 HIS A C 1
ATOM 4379 O O . HIS A 1 539 ? -6.281 25.965 13.156 1.00 59.91 539 HIS A O 1
ATOM 4385 N N . ASN A 1 540 ? -6.556 25.420 15.326 1.00 74.56 540 ASN A N 1
ATOM 4386 C CA . ASN A 1 540 ? -5.254 25.877 15.801 1.00 74.56 540 ASN A CA 1
ATOM 4387 C C . ASN A 1 540 ? -4.672 25.030 16.962 1.00 74.56 540 ASN A C 1
ATOM 4389 O O . ASN A 1 540 ? -5.419 24.368 17.695 1.00 74.56 540 ASN A O 1
ATOM 4393 N N . PHE A 1 541 ? -3.343 25.003 17.122 1.00 83.38 541 PHE A N 1
ATOM 4394 C CA . PHE A 1 541 ? -2.646 24.116 18.069 1.00 83.38 541 PHE A CA 1
ATOM 4395 C C . PHE A 1 541 ? -1.309 24.644 18.611 1.00 83.38 541 PHE A C 1
ATOM 4397 O O . PHE A 1 541 ? -0.587 25.316 17.894 1.00 83.38 541 PHE A O 1
ATOM 4404 N N . ALA A 1 542 ? -0.969 24.351 19.873 1.00 86.06 542 ALA A N 1
ATOM 4405 C CA . ALA A 1 542 ? 0.250 24.855 20.519 1.00 86.06 542 ALA A CA 1
ATOM 4406 C C . ALA A 1 542 ? 1.531 24.076 20.142 1.00 86.06 542 ALA A C 1
ATOM 4408 O O . ALA A 1 542 ? 1.818 23.063 20.765 1.00 86.06 542 ALA A O 1
ATOM 4409 N N . ALA A 1 543 ? 2.316 24.569 19.187 1.00 84.19 543 ALA A N 1
ATOM 4410 C CA . ALA A 1 543 ? 3.661 24.140 18.798 1.00 84.19 543 ALA A CA 1
ATOM 4411 C C . ALA A 1 543 ? 4.800 24.864 19.523 1.00 84.19 543 ALA A C 1
ATOM 4413 O O . ALA A 1 543 ? 4.883 26.081 19.495 1.00 84.19 543 ALA A O 1
ATOM 4414 N N . ASN A 1 544 ? 5.719 24.126 20.139 1.00 84.25 544 ASN A N 1
ATOM 4415 C CA . ASN A 1 544 ? 6.894 24.602 20.879 1.00 84.25 544 ASN A CA 1
ATOM 4416 C C . ASN A 1 544 ? 6.548 25.748 21.850 1.00 84.25 544 ASN A C 1
ATOM 4418 O O . ASN A 1 544 ? 7.267 26.737 21.969 1.00 84.25 544 ASN A O 1
ATOM 4422 N N . GLY A 1 545 ? 5.396 25.629 22.518 1.00 74.81 545 GLY A N 1
ATOM 4423 C CA . GLY A 1 545 ? 4.864 26.652 23.416 1.00 74.81 545 GLY A CA 1
ATOM 4424 C C . GLY A 1 545 ? 4.149 27.832 22.738 1.00 74.81 545 GLY A C 1
ATOM 4425 O O . GLY A 1 545 ? 3.715 28.722 23.461 1.00 74.81 545 GLY A O 1
ATOM 4426 N N . VAL A 1 546 ? 3.977 27.863 21.409 1.00 82.88 546 VAL A N 1
ATOM 4427 C CA . VAL A 1 546 ? 3.279 28.919 20.633 1.00 82.88 546 VAL A CA 1
ATOM 4428 C C . VAL A 1 546 ? 2.188 28.354 19.708 1.00 82.88 546 VAL A C 1
ATOM 4430 O O . VAL A 1 546 ? 2.214 27.176 19.419 1.00 82.88 546 VAL A O 1
ATOM 4433 N N . ILE A 1 547 ? 1.193 29.112 19.233 1.00 85.94 547 ILE A N 1
ATOM 4434 C CA . ILE A 1 547 ? 0.039 28.516 18.500 1.00 85.94 547 ILE A CA 1
ATOM 4435 C C . ILE A 1 547 ? 0.198 28.522 16.952 1.00 85.94 547 ILE A C 1
ATOM 4437 O O . ILE A 1 547 ? 0.696 29.506 16.423 1.00 85.94 547 ILE A O 1
ATOM 4441 N N . ILE A 1 548 ? -0.251 27.484 16.222 1.00 77.88 548 ILE A N 1
ATOM 4442 C CA . ILE A 1 548 ? -0.207 27.297 14.737 1.00 77.88 548 ILE A CA 1
ATOM 4443 C C . ILE A 1 548 ? -1.551 26.760 14.142 1.00 77.88 548 ILE A C 1
ATOM 4445 O O . ILE A 1 548 ? -2.493 26.643 14.922 1.00 77.88 548 ILE A O 1
ATOM 4449 N N . HIS A 1 549 ? -1.710 26.475 12.825 1.00 64.44 549 HIS A N 1
ATOM 4450 C CA . HIS A 1 549 ? -3.020 26.451 12.081 1.00 64.44 549 HIS A CA 1
ATOM 4451 C C . HIS A 1 549 ? -3.203 25.384 10.937 1.00 64.44 549 HIS A C 1
ATOM 4453 O O . HIS A 1 549 ? -2.203 24.950 10.386 1.00 64.44 549 HIS A O 1
ATOM 4459 N N . ASN A 1 550 ? -4.454 25.057 10.497 1.00 51.97 550 ASN A N 1
ATOM 4460 C CA . ASN A 1 550 ? -4.831 24.059 9.434 1.00 51.97 550 ASN A CA 1
ATOM 4461 C C . ASN A 1 550 ? -6.024 24.461 8.470 1.00 51.97 550 ASN A C 1
ATOM 4463 O O . ASN A 1 550 ? -6.864 25.267 8.857 1.00 51.97 550 ASN A O 1
ATOM 4467 N N . CYS A 1 551 ? -6.174 23.881 7.249 1.00 46.56 551 CYS A N 1
ATOM 4468 C CA . CYS A 1 551 ? -7.010 24.388 6.104 1.00 46.56 551 CYS A CA 1
ATOM 4469 C C . CYS A 1 551 ? -7.998 23.382 5.409 1.00 46.56 551 CYS A C 1
ATOM 4471 O O . CYS A 1 551 ? -7.554 22.305 5.029 1.00 46.56 551 CYS A O 1
ATOM 4473 N N . ILE A 1 552 ? -9.293 23.732 5.150 1.00 50.50 552 ILE A N 1
ATOM 4474 C CA . ILE A 1 552 ? -10.339 22.856 4.492 1.00 50.50 552 ILE A CA 1
ATOM 4475 C C . ILE A 1 552 ? -11.362 23.580 3.528 1.00 50.50 552 ILE A C 1
ATOM 4477 O O . ILE A 1 552 ? -12.240 22.960 2.929 1.00 50.50 552 ILE A O 1
ATOM 4481 N N . THR A 1 553 ? -11.241 24.890 3.295 1.00 58.00 553 THR A N 1
ATOM 4482 C CA . THR A 1 553 ? -12.273 25.849 2.802 1.00 58.00 553 THR A CA 1
ATOM 4483 C C . THR A 1 553 ? -13.387 25.433 1.796 1.00 58.00 553 THR A C 1
ATOM 4485 O O . THR A 1 553 ? -14.538 25.832 1.988 1.00 58.00 553 THR A O 1
ATOM 4488 N N . ALA A 1 554 ? -13.121 24.723 0.690 1.00 60.16 554 ALA A N 1
ATOM 4489 C CA . ALA A 1 554 ? -14.023 24.751 -0.486 1.00 60.16 554 ALA A CA 1
ATOM 4490 C C . ALA A 1 554 ? -15.405 24.073 -0.300 1.00 60.16 554 ALA A C 1
ATOM 4492 O O . ALA A 1 554 ? -16.445 24.656 -0.624 1.00 60.16 554 ALA A O 1
ATOM 4493 N N . MET A 1 555 ? -15.447 22.854 0.250 1.00 64.81 555 MET A N 1
ATOM 4494 C CA . MET A 1 555 ? -16.704 22.106 0.473 1.00 64.81 555 MET A CA 1
ATOM 4495 C C . MET A 1 555 ? -17.624 22.813 1.487 1.00 64.81 555 MET A C 1
ATOM 4497 O O . MET A 1 555 ? -18.853 22.706 1.444 1.00 64.81 555 MET A O 1
ATOM 4501 N N . GLU A 1 556 ? -17.018 23.581 2.391 1.00 71.75 556 GLU A N 1
ATOM 4502 C CA . GLU A 1 556 ? -17.684 24.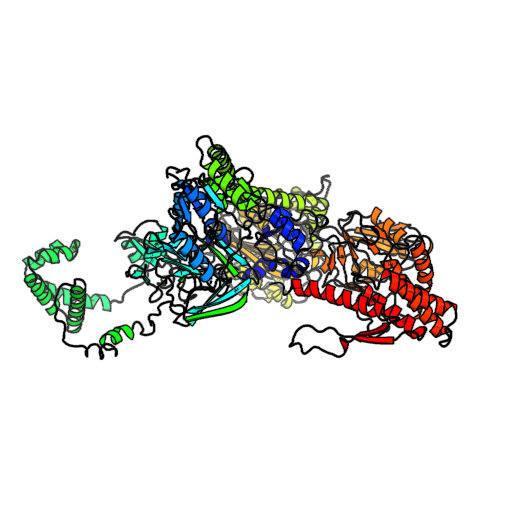313 3.464 1.00 71.75 556 GLU A CA 1
ATOM 4503 C C . GLU A 1 556 ? -18.498 25.503 2.921 1.00 71.75 556 GLU A C 1
ATOM 4505 O O . GLU A 1 556 ? -19.567 25.828 3.452 1.00 71.75 556 GLU A O 1
ATOM 4510 N N . CYS A 1 557 ? -18.058 26.107 1.809 1.00 76.50 557 CYS A N 1
ATOM 4511 C CA . CYS A 1 557 ? -18.800 27.143 1.087 1.00 76.50 557 CYS A CA 1
ATOM 4512 C C . CYS A 1 557 ? -20.102 26.606 0.463 1.00 76.50 557 CYS A C 1
ATOM 4514 O O . CYS A 1 557 ? -21.156 27.233 0.626 1.00 76.50 557 CYS A O 1
ATOM 4516 N N . LEU A 1 558 ? -20.056 25.426 -0.177 1.00 79.50 558 LEU A N 1
ATOM 4517 C CA . LEU A 1 558 ? -21.232 24.766 -0.767 1.00 79.50 558 LEU A CA 1
ATOM 4518 C C . LEU A 1 558 ? -22.304 24.500 0.300 1.00 79.50 558 LEU A C 1
ATOM 4520 O O . LEU A 1 558 ? -23.459 24.920 0.160 1.00 79.50 558 LEU A O 1
ATOM 4524 N N . ARG A 1 559 ? -21.912 23.877 1.422 1.00 83.12 559 ARG A N 1
ATOM 4525 C CA . ARG A 1 559 ? -22.837 23.577 2.527 1.00 83.12 559 ARG A CA 1
ATOM 4526 C C . ARG A 1 559 ? -23.380 24.840 3.207 1.00 83.12 559 ARG A C 1
ATOM 4528 O O . ARG A 1 559 ? -24.515 24.841 3.676 1.00 83.12 559 ARG A O 1
ATOM 4535 N N . SER A 1 560 ? -22.628 25.940 3.170 1.00 83.31 560 SER A N 1
ATOM 4536 C CA . SER A 1 560 ? -23.040 27.262 3.669 1.00 83.31 560 SER A CA 1
ATOM 4537 C C . SER A 1 560 ? -23.878 28.088 2.673 1.00 83.31 560 SER A C 1
ATOM 4539 O O . SER A 1 560 ? -24.098 29.284 2.900 1.00 83.31 560 SER A O 1
ATOM 4541 N N . LYS A 1 561 ? -24.349 27.498 1.561 1.00 85.00 561 LYS A N 1
ATOM 4542 C CA . LYS A 1 561 ? -25.129 28.167 0.495 1.00 85.00 561 LYS A CA 1
ATOM 4543 C C . LYS A 1 561 ? -24.434 29.404 -0.086 1.00 85.00 561 LYS A C 1
ATOM 4545 O O . LYS A 1 561 ? -25.057 30.456 -0.253 1.00 85.00 561 LYS A O 1
ATOM 4550 N N . VAL A 1 562 ? -23.126 29.324 -0.309 1.00 87.81 562 VAL A N 1
ATOM 4551 C CA . VAL A 1 562 ? -22.346 30.353 -1.012 1.00 87.81 562 VAL A CA 1
ATOM 4552 C C . VAL A 1 562 ? -22.153 29.906 -2.459 1.00 87.81 562 VAL A C 1
ATOM 4554 O O . VAL A 1 562 ? -21.804 28.754 -2.696 1.00 87.81 562 VAL A O 1
ATOM 4557 N N . ALA A 1 563 ? -22.393 30.795 -3.425 1.00 88.62 563 ALA A N 1
ATOM 4558 C CA . ALA A 1 563 ? -22.074 30.512 -4.823 1.00 88.62 563 ALA A CA 1
ATOM 4559 C C . ALA A 1 563 ? -20.561 30.643 -5.016 1.00 88.62 563 ALA A C 1
ATOM 4561 O O . ALA A 1 563 ? -19.989 31.649 -4.606 1.00 88.62 563 ALA A O 1
ATOM 4562 N N . ILE A 1 564 ? -19.909 29.655 -5.620 1.00 89.62 564 ILE A N 1
ATOM 4563 C CA . ILE A 1 564 ? -18.466 29.708 -5.883 1.00 89.62 564 ILE A CA 1
ATOM 4564 C C . ILE A 1 564 ? -18.247 30.264 -7.296 1.00 89.62 564 ILE A C 1
ATOM 4566 O O . ILE A 1 564 ? -18.892 29.808 -8.240 1.00 89.62 564 ILE A O 1
ATOM 4570 N N . LEU A 1 565 ? -17.346 31.238 -7.428 1.00 91.31 565 LEU A N 1
ATOM 4571 C CA . LEU A 1 565 ? -16.761 31.678 -8.696 1.00 91.31 565 LEU A CA 1
ATOM 4572 C C . LEU A 1 565 ? -15.239 31.546 -8.577 1.00 91.31 565 LEU A C 1
ATOM 4574 O O . LEU A 1 565 ? -14.639 32.239 -7.754 1.00 91.31 565 LEU A O 1
ATOM 4578 N N . ALA A 1 566 ? -14.626 30.669 -9.368 1.00 88.69 566 ALA A N 1
ATOM 4579 C CA . ALA A 1 566 ? -13.207 30.334 -9.254 1.00 88.69 566 ALA A CA 1
ATOM 4580 C C . ALA A 1 566 ? -12.533 30.114 -10.618 1.00 88.69 566 ALA A C 1
ATOM 4582 O O . ALA A 1 566 ? -13.205 30.040 -11.646 1.00 88.69 566 ALA A O 1
ATOM 4583 N N . SER A 1 567 ? -11.207 29.987 -10.622 1.00 85.00 567 SER A N 1
ATOM 4584 C CA . SER A 1 567 ? -10.468 29.409 -11.753 1.00 85.00 567 SER A CA 1
ATOM 4585 C C . SER A 1 567 ? -10.685 27.900 -11.850 1.00 85.00 567 SER A C 1
ATOM 4587 O O . SER A 1 567 ? -10.861 27.236 -10.827 1.00 85.00 567 SER A O 1
ATOM 4589 N N . ASP A 1 568 ? -10.597 27.352 -13.059 1.00 77.31 568 ASP A N 1
ATOM 4590 C CA . ASP A 1 568 ? -10.594 25.904 -13.298 1.00 77.31 568 ASP A CA 1
ATOM 4591 C C . ASP A 1 568 ? -9.160 25.334 -13.224 1.00 77.31 568 ASP A C 1
ATOM 4593 O O . ASP A 1 568 ? -8.521 25.062 -14.239 1.00 77.31 568 ASP A O 1
ATOM 4597 N N . VAL A 1 569 ? -8.603 25.256 -12.006 1.00 65.88 569 VAL A N 1
ATOM 4598 C CA . VAL A 1 569 ? -7.207 24.844 -11.746 1.00 65.88 569 VAL A CA 1
ATOM 4599 C C . VAL A 1 569 ? -7.146 23.788 -10.638 1.00 65.88 569 VAL A C 1
ATOM 4601 O O . VAL A 1 569 ? -7.660 23.989 -9.535 1.00 65.88 569 VAL A O 1
ATOM 4604 N N . GLY A 1 570 ? -6.485 22.661 -10.919 1.00 61.62 570 GLY A N 1
ATOM 4605 C CA . GLY A 1 570 ? -6.359 21.529 -9.997 1.00 61.62 570 GLY A CA 1
ATOM 4606 C C . GLY A 1 570 ? -7.703 20.874 -9.641 1.00 61.62 570 GLY A C 1
ATOM 4607 O O . GLY A 1 570 ? -8.698 20.993 -10.352 1.00 61.62 570 GLY A O 1
ATOM 4608 N N . ALA A 1 571 ? -7.760 20.189 -8.497 1.00 52.81 571 ALA A N 1
ATOM 4609 C CA . ALA A 1 571 ? -8.918 19.385 -8.080 1.00 52.81 571 ALA A CA 1
ATOM 4610 C C . ALA A 1 571 ? -10.191 20.180 -7.685 1.00 52.81 571 ALA A C 1
ATOM 4612 O O . ALA A 1 571 ? -11.163 19.594 -7.187 1.00 52.81 571 ALA A O 1
ATOM 4613 N N . ILE A 1 572 ? -10.225 21.508 -7.871 1.00 66.06 572 ILE A N 1
ATOM 4614 C CA . ILE A 1 572 ? -11.398 22.321 -7.516 1.00 66.06 572 ILE A CA 1
ATOM 4615 C C . ILE A 1 572 ? -12.608 21.985 -8.395 1.00 66.06 572 ILE A C 1
ATOM 4617 O O . ILE A 1 572 ? -13.708 21.839 -7.857 1.00 66.06 572 ILE A O 1
ATOM 4621 N N . GLY A 1 573 ? -12.402 21.782 -9.703 1.00 65.75 573 GLY A N 1
ATOM 4622 C CA . GLY A 1 573 ? -13.467 21.485 -10.663 1.00 65.75 573 GLY A CA 1
ATOM 4623 C C . GLY A 1 573 ? -14.223 20.203 -10.322 1.00 65.75 573 GLY A C 1
ATOM 4624 O O . GLY A 1 573 ? -15.449 20.211 -10.208 1.00 65.75 573 GLY A O 1
ATOM 4625 N N . GLU A 1 574 ? -13.494 19.127 -10.019 1.00 66.94 574 GLU A N 1
ATOM 4626 C CA . GLU A 1 574 ? -14.065 17.863 -9.535 1.00 66.94 574 GLU A CA 1
ATOM 4627 C C . GLU A 1 574 ? -14.827 18.026 -8.211 1.00 66.94 574 GLU A C 1
ATOM 4629 O O . GLU A 1 574 ? -15.907 17.459 -8.020 1.00 66.94 574 GLU A O 1
ATOM 4634 N N . THR A 1 575 ? -14.287 18.828 -7.289 1.00 66.69 575 THR A N 1
ATOM 4635 C CA . THR A 1 575 ? -14.894 19.059 -5.971 1.00 66.69 575 THR A CA 1
ATOM 4636 C C . THR A 1 575 ? -16.270 19.717 -6.115 1.00 66.69 575 THR A C 1
ATOM 4638 O O . THR A 1 575 ? -17.265 19.228 -5.564 1.00 66.69 575 THR A O 1
ATOM 4641 N N . VAL A 1 576 ? -16.363 20.803 -6.889 1.00 69.06 576 VAL A N 1
ATOM 4642 C CA . VAL A 1 576 ? -17.579 21.634 -6.966 1.00 69.06 576 VAL A CA 1
ATOM 4643 C C . VAL A 1 576 ? -18.543 21.228 -8.085 1.00 69.06 576 VAL A C 1
ATOM 4645 O O . VAL A 1 576 ? -19.755 21.312 -7.884 1.00 69.06 576 VAL A O 1
ATOM 4648 N N . GLY A 1 577 ? -18.047 20.751 -9.228 1.00 73.62 577 GLY A N 1
ATOM 4649 C CA . GLY A 1 577 ? -18.852 20.453 -10.415 1.00 73.62 577 GLY A CA 1
ATOM 4650 C C . GLY A 1 577 ? -19.668 21.654 -10.912 1.00 73.62 577 GLY A C 1
ATOM 4651 O O . GLY A 1 577 ? -19.283 22.812 -10.756 1.00 73.62 577 GLY A O 1
ATOM 4652 N N . ASP A 1 578 ? -20.863 21.389 -11.442 1.00 77.88 578 ASP A N 1
ATOM 4653 C CA . ASP A 1 578 ? -21.800 22.407 -11.944 1.00 77.88 578 ASP A CA 1
ATOM 4654 C C . ASP A 1 578 ? -22.403 23.314 -10.844 1.00 77.88 578 ASP A C 1
ATOM 4656 O O . ASP A 1 578 ? -23.245 24.172 -11.122 1.00 77.88 578 ASP A O 1
ATOM 4660 N N . CYS A 1 579 ? -22.005 23.127 -9.582 1.00 82.81 579 CYS A N 1
ATOM 4661 C CA . CYS A 1 579 ? -22.430 23.932 -8.436 1.00 82.81 579 CYS A CA 1
ATOM 4662 C C . CYS A 1 579 ? -21.573 25.196 -8.223 1.00 82.81 579 CYS A C 1
ATOM 4664 O O . CYS A 1 579 ? -21.769 25.911 -7.236 1.00 82.81 579 CYS A O 1
ATOM 4666 N N . ALA A 1 580 ? -20.645 25.481 -9.137 1.00 85.88 580 ALA A N 1
ATOM 4667 C CA . ALA A 1 580 ? -19.860 26.709 -9.205 1.00 85.88 580 ALA A CA 1
ATOM 4668 C C . ALA A 1 580 ? -19.925 27.323 -10.613 1.00 85.88 580 ALA A C 1
ATOM 4670 O O . ALA A 1 580 ? -20.453 26.726 -11.550 1.00 85.88 580 ALA A O 1
ATOM 4671 N N . ILE A 1 581 ? -19.356 28.517 -10.755 1.00 89.50 581 ILE A N 1
ATOM 4672 C CA . ILE A 1 581 ? -18.892 29.041 -12.039 1.00 89.50 581 ILE A CA 1
ATOM 4673 C C . ILE A 1 581 ? -17.367 28.912 -12.030 1.00 89.50 581 ILE A C 1
ATOM 4675 O O . ILE A 1 581 ? -16.710 29.399 -11.109 1.00 89.50 581 ILE A O 1
ATOM 4679 N N . LEU A 1 582 ? -16.818 28.239 -13.036 1.00 86.62 582 LEU A N 1
ATOM 4680 C CA . LEU A 1 582 ? -15.383 28.025 -13.208 1.00 86.62 582 LEU A CA 1
ATOM 4681 C C . LEU A 1 582 ? -14.938 28.741 -14.484 1.00 86.62 582 LEU A C 1
ATOM 4683 O O . LEU A 1 582 ? -15.672 28.730 -15.473 1.00 86.62 582 LEU A O 1
ATOM 4687 N N . LEU A 1 583 ? -13.789 29.415 -14.436 1.00 87.19 583 LEU A N 1
ATOM 4688 C CA . LEU A 1 583 ? -13.273 30.231 -15.536 1.00 87.19 583 LEU A CA 1
ATOM 4689 C C . LEU A 1 583 ? -11.871 29.795 -15.967 1.00 87.19 583 LEU A C 1
ATOM 4691 O O . LEU A 1 583 ? -11.017 29.462 -15.146 1.00 87.19 583 LEU A O 1
ATOM 4695 N N . ASP A 1 584 ? -11.667 29.840 -17.280 1.00 84.94 584 ASP A N 1
ATOM 4696 C CA . ASP A 1 584 ? -10.490 29.381 -18.008 1.00 84.94 584 ASP A CA 1
ATOM 4697 C C . ASP A 1 584 ? -9.479 30.506 -18.293 1.00 84.94 584 ASP A C 1
ATOM 4699 O O . ASP A 1 584 ? -9.846 31.652 -18.596 1.00 84.94 584 ASP A O 1
ATOM 4703 N N . GLY A 1 585 ? -8.197 30.133 -18.281 1.00 79.56 585 GLY A N 1
ATOM 4704 C CA . GLY A 1 585 ? -7.063 31.004 -18.595 1.00 79.56 585 GLY A CA 1
ATOM 4705 C C . GLY A 1 585 ? -6.405 31.648 -17.364 1.00 79.56 585 GLY A C 1
ATOM 4706 O O . GLY A 1 585 ? -6.956 31.594 -16.267 1.00 79.56 585 GLY A O 1
ATOM 4707 N N . PRO A 1 586 ? -5.215 32.254 -17.536 1.00 81.19 586 PRO A N 1
ATOM 4708 C CA . PRO A 1 586 ? -4.424 32.793 -16.432 1.00 81.19 586 PRO A CA 1
ATOM 4709 C C . PRO A 1 586 ? -5.101 34.008 -15.791 1.00 81.19 586 PRO A C 1
ATOM 4711 O O . PRO A 1 586 ? -5.445 34.979 -16.474 1.00 81.19 586 PRO A O 1
ATOM 4714 N N . THR A 1 587 ? -5.227 33.997 -14.465 1.00 83.19 587 THR A N 1
ATOM 4715 C CA . THR A 1 587 ? -5.996 35.004 -13.704 1.00 83.19 587 THR A CA 1
ATOM 4716 C C . THR A 1 587 ? -5.451 36.430 -13.809 1.00 83.19 587 THR A C 1
ATOM 4718 O O . THR A 1 587 ? -6.165 37.416 -13.595 1.00 83.19 587 THR A O 1
ATOM 4721 N N . SER A 1 588 ? -4.173 36.552 -14.165 1.00 78.25 588 SER A N 1
ATOM 4722 C CA . SER A 1 588 ? -3.497 37.822 -14.405 1.00 78.25 588 SER A CA 1
ATOM 4723 C C . SER A 1 588 ? -3.972 38.543 -15.676 1.00 78.25 588 SER A C 1
ATOM 4725 O O . SER A 1 588 ? -3.847 39.770 -15.733 1.00 78.25 588 SER A O 1
ATOM 4727 N N . ALA A 1 589 ? -4.551 37.838 -16.656 1.00 85.88 589 ALA A N 1
ATOM 4728 C CA . ALA A 1 589 ? -4.948 38.407 -17.944 1.00 85.88 589 ALA A CA 1
ATOM 4729 C C . ALA A 1 589 ? -6.174 39.347 -17.842 1.00 85.88 589 ALA A C 1
ATOM 4731 O O . ALA A 1 589 ? -7.127 39.038 -17.119 1.00 85.88 589 ALA A O 1
ATOM 4732 N N . PRO A 1 590 ? -6.224 40.458 -18.611 1.00 85.75 590 PRO A N 1
ATOM 4733 C CA . PRO A 1 590 ? -7.382 41.358 -18.627 1.00 85.75 590 PRO A CA 1
ATOM 4734 C C . PRO A 1 590 ? -8.688 40.650 -19.007 1.00 85.75 590 PRO A C 1
ATOM 4736 O O . PRO A 1 590 ? -9.703 40.836 -18.343 1.00 85.75 590 PRO A O 1
ATOM 4739 N N . GLU A 1 591 ? -8.643 39.774 -20.015 1.00 87.88 591 GLU A N 1
ATOM 4740 C CA . GLU A 1 591 ? -9.804 39.010 -20.489 1.00 87.88 591 GLU A CA 1
ATOM 4741 C C . GLU A 1 591 ? -10.386 38.099 -19.399 1.00 87.88 591 GLU A C 1
ATOM 4743 O O . GLU A 1 591 ? -11.605 38.039 -19.239 1.00 87.88 591 GLU A O 1
ATOM 4748 N N . TYR A 1 592 ? -9.534 37.443 -18.600 1.00 90.69 592 TYR A N 1
ATOM 4749 C CA . TYR A 1 592 ? -9.980 36.655 -17.448 1.00 90.69 592 TYR A CA 1
ATOM 4750 C C . TYR A 1 592 ? -10.674 37.548 -16.414 1.00 90.69 592 TYR A C 1
ATOM 4752 O O . TYR A 1 592 ? -11.769 37.229 -15.954 1.00 90.69 592 TYR A O 1
ATOM 4760 N N . GLN A 1 593 ? -10.072 38.685 -16.052 1.00 89.31 593 GLN A N 1
ATOM 4761 C CA . GLN A 1 593 ? -10.652 39.587 -15.051 1.00 89.31 593 GLN A CA 1
ATOM 4762 C C . GLN A 1 593 ? -12.012 40.126 -15.497 1.00 89.31 593 GLN A C 1
ATOM 4764 O O . GLN A 1 593 ? -12.940 40.193 -14.693 1.00 89.31 593 GLN A O 1
ATOM 4769 N N . ASP A 1 594 ? -12.153 40.467 -16.775 1.00 90.31 594 ASP A N 1
ATOM 4770 C CA . ASP A 1 594 ? -13.384 41.034 -17.312 1.00 90.31 594 ASP A CA 1
ATOM 4771 C C . ASP A 1 594 ? -14.474 39.944 -17.473 1.00 90.31 594 ASP A C 1
ATOM 4773 O O . ASP A 1 594 ? -15.638 40.195 -17.134 1.00 90.31 594 ASP A O 1
ATOM 4777 N N . LYS A 1 595 ? -14.106 38.690 -17.821 1.00 92.00 595 LYS A N 1
ATOM 4778 C CA . LYS A 1 595 ? -14.975 37.498 -17.648 1.00 92.00 595 LYS A CA 1
ATOM 4779 C C . LYS A 1 595 ? -15.435 37.368 -16.184 1.00 92.00 595 LYS A C 1
ATOM 4781 O O . LYS A 1 595 ? -16.626 37.181 -15.931 1.00 92.00 595 LYS A O 1
ATOM 4786 N N . PHE A 1 596 ? -14.515 37.457 -15.221 1.00 93.19 596 PHE A N 1
ATOM 4787 C CA . PHE A 1 596 ? -14.769 37.249 -13.787 1.00 93.19 596 PHE A CA 1
ATOM 4788 C C . PHE A 1 596 ? -15.717 38.315 -13.213 1.00 93.19 596 PHE A C 1
ATOM 4790 O O . PHE A 1 596 ? -16.697 37.992 -12.541 1.00 93.19 596 PHE A O 1
ATOM 4797 N N . ILE A 1 597 ? -15.487 39.586 -13.551 1.00 93.88 597 ILE A N 1
ATOM 4798 C CA . ILE A 1 597 ? -16.339 40.728 -13.180 1.00 93.88 597 ILE A CA 1
ATOM 4799 C C . ILE A 1 597 ? -17.756 40.568 -13.737 1.00 93.88 597 ILE A C 1
ATOM 4801 O O . ILE A 1 597 ? -18.724 40.772 -13.003 1.00 93.88 597 ILE A O 1
ATOM 4805 N N . SER A 1 598 ? -17.890 40.157 -15.002 1.00 93.31 598 SER A N 1
ATOM 4806 C CA . SER A 1 598 ? -19.196 39.924 -15.632 1.00 93.31 598 SER A CA 1
ATOM 4807 C C . SER A 1 598 ? -20.025 38.883 -14.863 1.00 93.31 598 SER A C 1
ATOM 4809 O O . SER A 1 598 ? -21.184 39.137 -14.520 1.00 93.31 598 SER A O 1
ATOM 4811 N N . HIS A 1 599 ? -19.413 37.751 -14.494 1.00 93.25 599 HIS A N 1
ATOM 4812 C CA . HIS A 1 599 ? -20.083 36.691 -13.733 1.00 93.25 599 HIS A CA 1
ATOM 4813 C C . HIS A 1 599 ? -20.389 37.090 -12.280 1.00 93.25 599 HIS A C 1
ATOM 4815 O O . HIS A 1 599 ? -21.464 36.749 -11.779 1.00 93.25 599 HIS A O 1
ATOM 4821 N N . LEU A 1 600 ? -19.517 37.858 -11.610 1.00 93.00 600 LEU A N 1
ATOM 4822 C CA . LEU A 1 600 ? -19.825 38.423 -10.289 1.00 93.00 600 LEU A CA 1
ATOM 4823 C C . LEU A 1 600 ? -21.064 39.323 -10.334 1.00 93.00 600 LEU A C 1
ATOM 4825 O O . LEU A 1 600 ? -21.969 39.160 -9.514 1.00 93.00 600 LEU A O 1
ATOM 4829 N N . LEU A 1 601 ? -21.129 40.240 -11.301 1.00 92.06 601 LEU A N 1
ATOM 4830 C CA . LEU A 1 601 ? -22.272 41.137 -11.459 1.00 92.06 601 LEU A CA 1
ATOM 4831 C C . LEU A 1 601 ? -23.556 40.361 -11.787 1.00 92.06 601 LEU A C 1
ATOM 4833 O O . LEU A 1 601 ? -24.616 40.702 -11.266 1.00 92.06 601 LEU A O 1
ATOM 4837 N N . ASP A 1 602 ? -23.487 39.299 -12.595 1.00 91.88 602 ASP A N 1
ATOM 4838 C CA . ASP A 1 602 ? -24.660 38.476 -12.918 1.00 91.88 602 ASP A CA 1
ATOM 4839 C C . ASP A 1 602 ? -25.195 37.678 -11.717 1.00 91.88 602 ASP A C 1
ATOM 4841 O O . ASP A 1 602 ? -26.402 37.675 -11.465 1.00 91.88 602 ASP A O 1
ATOM 4845 N N . LEU A 1 603 ? -24.308 37.105 -10.895 1.00 90.69 603 LEU A N 1
ATOM 4846 C CA . LEU A 1 603 ? -24.676 36.477 -9.618 1.00 90.69 603 LEU A CA 1
ATOM 4847 C C . LEU A 1 603 ? -25.368 37.465 -8.655 1.00 90.69 603 LEU A C 1
ATOM 4849 O O . LEU A 1 603 ? -26.262 37.076 -7.897 1.00 90.69 603 LEU A O 1
ATOM 4853 N N . MET A 1 604 ? -24.996 38.748 -8.682 1.00 90.06 604 MET A N 1
ATOM 4854 C CA . MET A 1 604 ? -25.601 39.766 -7.815 1.00 90.06 604 MET A CA 1
ATOM 4855 C C . MET A 1 604 ? -27.011 40.192 -8.253 1.00 90.06 604 MET A C 1
ATOM 4857 O O . MET A 1 604 ? -27.821 40.517 -7.379 1.00 90.06 604 MET A O 1
ATOM 4861 N N . LYS A 1 605 ? -27.340 40.159 -9.554 1.00 88.31 605 LYS A N 1
ATOM 4862 C CA . LYS A 1 605 ? -28.638 40.615 -10.099 1.00 88.31 605 LYS A CA 1
ATOM 4863 C C . LYS A 1 605 ? -29.830 39.897 -9.467 1.00 88.31 605 LYS A C 1
ATOM 4865 O O . LYS A 1 605 ? -29.841 38.673 -9.299 1.00 88.31 605 LYS A O 1
ATOM 4870 N N . GLU A 1 606 ? -30.901 40.638 -9.190 1.00 80.12 606 GLU A N 1
ATOM 4871 C CA . GLU A 1 606 ? -32.200 40.019 -8.917 1.00 80.12 606 GLU A CA 1
ATOM 4872 C C . GLU A 1 606 ? -32.685 39.258 -10.162 1.00 80.12 606 GLU A C 1
ATOM 4874 O O . GLU A 1 606 ? -32.508 39.714 -11.287 1.00 80.12 606 GLU A O 1
ATOM 4879 N N . GLY A 1 607 ? -33.209 38.045 -9.969 1.00 77.44 607 GLY A N 1
ATOM 4880 C CA . GLY A 1 607 ? -33.472 37.096 -11.061 1.00 77.44 607 GLY A CA 1
ATOM 4881 C C . GLY A 1 607 ? -32.245 36.335 -11.600 1.00 77.44 607 GLY A C 1
ATOM 4882 O O . GLY A 1 607 ? -32.437 35.334 -12.284 1.00 77.44 607 GLY A O 1
ATOM 4883 N N . GLY A 1 608 ? -31.014 36.740 -11.259 1.00 81.56 608 GLY A N 1
ATOM 4884 C CA . GLY A 1 608 ? -29.772 36.090 -11.704 1.00 81.56 608 GLY A CA 1
ATOM 4885 C C . GLY A 1 608 ? -29.551 34.658 -11.171 1.00 81.56 608 GLY A C 1
ATOM 4886 O O . GLY A 1 608 ? -30.208 34.233 -10.209 1.00 81.56 608 GLY A O 1
ATOM 4887 N N . PRO A 1 609 ? -28.590 33.907 -11.751 1.00 86.69 609 PRO A N 1
ATOM 4888 C CA . PRO A 1 609 ? -28.437 32.452 -11.599 1.00 86.69 609 PRO A CA 1
ATOM 4889 C C . PRO A 1 609 ? -28.051 31.982 -10.189 1.00 86.69 609 PRO A C 1
ATOM 4891 O O . PRO A 1 609 ? -28.197 30.798 -9.872 1.00 86.69 609 PRO A O 1
ATOM 4894 N N . TRP A 1 610 ? -27.609 32.902 -9.324 1.00 88.81 610 TRP A N 1
ATOM 4895 C CA . TRP A 1 610 ? -27.142 32.649 -7.957 1.00 88.81 610 TRP A CA 1
ATOM 4896 C C . TRP A 1 610 ? -28.016 31.674 -7.162 1.00 88.81 610 TRP A C 1
ATOM 4898 O O . TRP A 1 610 ? -27.487 30.750 -6.547 1.00 88.81 610 TRP A O 1
ATOM 4908 N N . LYS A 1 611 ? -29.349 31.834 -7.206 1.00 85.31 611 LYS A N 1
ATOM 4909 C CA . LYS A 1 611 ? -30.273 30.976 -6.445 1.00 85.31 611 LYS A CA 1
ATOM 4910 C C . LYS A 1 611 ? -30.140 29.502 -6.855 1.00 85.31 611 LYS A C 1
ATOM 4912 O O . LYS A 1 611 ? -30.000 28.644 -5.990 1.00 85.31 611 LYS A O 1
ATOM 4917 N N . GLY A 1 612 ? -30.151 29.219 -8.159 1.00 85.38 612 GLY A N 1
ATOM 4918 C CA . GLY A 1 612 ? -30.050 27.850 -8.667 1.00 85.38 612 GLY A CA 1
ATOM 4919 C C . GLY A 1 612 ? -28.695 27.214 -8.356 1.00 85.38 612 GLY A C 1
ATOM 4920 O O . GLY A 1 612 ? -28.639 26.035 -8.023 1.00 85.38 612 GLY A O 1
ATOM 4921 N N . ILE A 1 613 ? -27.618 28.004 -8.402 1.00 86.06 613 ILE A N 1
ATOM 4922 C CA . ILE A 1 613 ? -26.256 27.556 -8.074 1.00 86.06 613 ILE A CA 1
ATOM 4923 C C . ILE A 1 613 ? -26.165 27.133 -6.597 1.00 86.06 613 ILE A C 1
ATOM 4925 O O . ILE A 1 613 ? -25.740 26.014 -6.311 1.00 86.06 613 ILE A O 1
ATOM 4929 N N . ILE A 1 614 ? -26.639 27.962 -5.654 1.00 87.31 614 ILE A N 1
ATOM 4930 C CA . ILE A 1 614 ? -26.583 27.613 -4.220 1.00 87.31 614 ILE A CA 1
ATOM 4931 C C . ILE A 1 614 ? -27.528 26.471 -3.828 1.00 87.31 614 ILE A C 1
ATOM 4933 O O . ILE A 1 614 ? -27.271 25.785 -2.839 1.00 87.31 614 ILE A O 1
ATOM 4937 N N . GLU A 1 615 ? -28.618 26.254 -4.568 1.00 86.38 615 GLU A N 1
ATOM 4938 C CA . GLU A 1 615 ? -29.543 25.143 -4.320 1.00 86.38 615 GLU A CA 1
ATOM 4939 C C . GLU A 1 615 ? -28.953 23.807 -4.799 1.00 86.38 615 GLU A C 1
ATOM 4941 O O . GLU A 1 615 ? -29.011 22.831 -4.047 1.00 86.38 615 GLU A O 1
ATOM 4946 N N . ARG A 1 616 ? -28.279 23.773 -5.961 1.00 84.00 616 ARG A N 1
ATOM 4947 C CA . ARG A 1 616 ? -27.503 22.595 -6.397 1.00 84.00 616 ARG A CA 1
ATOM 4948 C C . ARG A 1 616 ? -26.322 22.316 -5.463 1.00 84.00 616 ARG A C 1
ATOM 4950 O O . ARG A 1 616 ? -26.203 21.199 -4.965 1.00 84.00 616 ARG A O 1
ATOM 4957 N N . GLY A 1 617 ? -25.527 23.336 -5.128 1.00 80.94 617 GLY A N 1
ATOM 4958 C CA . GLY A 1 617 ? -24.361 23.195 -4.245 1.00 80.94 617 GLY A CA 1
ATOM 4959 C C . GLY A 1 617 ? -24.702 22.680 -2.847 1.00 80.94 617 GLY A C 1
ATOM 4960 O O . GLY A 1 617 ? -24.020 21.797 -2.328 1.00 80.94 617 GLY A O 1
ATOM 4961 N N . TYR A 1 618 ? -25.801 23.159 -2.260 1.00 82.19 618 TYR A N 1
ATOM 4962 C CA . TYR A 1 618 ? -26.265 22.666 -0.963 1.00 82.19 618 TYR A CA 1
ATOM 4963 C C . TYR A 1 618 ? -26.698 21.198 -1.002 1.00 82.19 618 TYR A C 1
ATOM 4965 O O . TYR A 1 618 ? -26.426 20.478 -0.045 1.00 82.19 618 TYR A O 1
ATOM 4973 N N . SER A 1 619 ? -27.343 20.771 -2.096 1.00 82.06 619 SER A N 1
ATOM 4974 C CA . SER A 1 619 ? -27.769 19.383 -2.318 1.00 82.06 619 SER A CA 1
ATOM 4975 C C . SER A 1 619 ? -26.568 18.452 -2.535 1.00 82.06 619 SER A C 1
ATOM 4977 O O . SER A 1 619 ? -26.453 17.428 -1.864 1.00 82.06 619 SER A O 1
ATOM 4979 N N . ARG A 1 620 ? -25.597 18.855 -3.376 1.00 78.62 620 ARG A N 1
ATOM 4980 C CA . ARG A 1 620 ? -24.325 18.130 -3.582 1.00 78.62 620 ARG A CA 1
ATOM 4981 C C . ARG A 1 620 ? -23.589 17.902 -2.257 1.00 78.62 620 ARG A C 1
ATOM 4983 O O . ARG A 1 620 ? -23.106 16.801 -2.005 1.00 78.62 620 ARG A O 1
ATOM 4990 N N . ALA A 1 621 ? -23.571 18.909 -1.383 1.00 76.31 621 ALA A N 1
ATOM 4991 C CA . ALA A 1 621 ? -22.917 18.830 -0.080 1.00 76.31 621 ALA A CA 1
ATOM 4992 C C . ALA A 1 621 ? -23.596 17.882 0.935 1.00 76.31 621 ALA A C 1
ATOM 4994 O O . ALA A 1 621 ? -22.958 17.517 1.919 1.00 76.31 621 ALA A O 1
ATOM 4995 N N . GLU A 1 622 ? -24.849 17.446 0.737 1.00 76.25 622 GLU A N 1
ATOM 4996 C CA . GLU A 1 622 ? -25.491 16.466 1.639 1.00 76.25 622 GLU A CA 1
ATOM 4997 C C . GLU A 1 622 ? -24.952 15.046 1.437 1.00 76.25 622 GLU A C 1
ATOM 4999 O O . GLU A 1 622 ? -24.819 14.303 2.408 1.00 76.25 622 GLU A O 1
ATOM 5004 N N . GLY A 1 623 ? -24.518 14.709 0.218 1.00 71.94 623 GLY A N 1
ATOM 5005 C CA . GLY A 1 623 ? -23.816 13.455 -0.077 1.00 71.94 623 GLY A CA 1
ATOM 5006 C C . GLY A 1 623 ? -22.355 13.410 0.395 1.00 71.94 623 GLY A C 1
ATOM 5007 O O . GLY A 1 623 ? -21.710 12.372 0.266 1.00 71.94 623 GLY A O 1
ATOM 5008 N N . MET A 1 624 ? -21.811 14.507 0.936 1.00 74.94 624 MET A N 1
ATOM 5009 C CA . MET A 1 624 ? -20.392 14.649 1.313 1.00 74.94 624 MET A CA 1
ATOM 5010 C C . MET A 1 624 ? -20.116 14.398 2.810 1.00 74.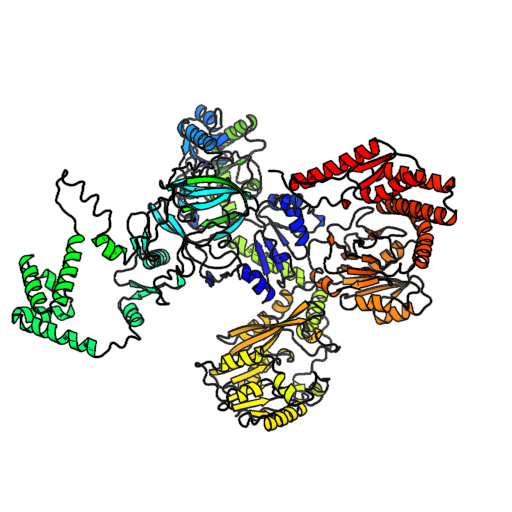94 624 MET A C 1
ATOM 5012 O O . MET A 1 624 ? -19.051 14.744 3.311 1.00 74.94 624 MET A O 1
ATOM 5016 N N . GLY A 1 625 ? -21.053 13.815 3.563 1.00 80.88 625 GLY A N 1
ATOM 5017 C CA . GLY A 1 625 ? -20.835 13.495 4.980 1.00 80.88 625 GLY A CA 1
ATOM 5018 C C . GLY A 1 625 ? -19.858 12.329 5.191 1.00 80.88 625 GLY A C 1
ATOM 5019 O O . GLY A 1 625 ? -19.988 11.298 4.534 1.00 80.88 625 GLY A O 1
ATOM 5020 N N . TRP A 1 626 ? -18.940 12.441 6.163 1.00 81.75 626 TRP A N 1
ATOM 5021 C CA . TRP A 1 626 ? -17.935 11.400 6.471 1.00 81.75 626 TRP A CA 1
ATOM 5022 C C . TRP A 1 626 ? -18.499 9.982 6.668 1.00 81.75 626 TRP A C 1
ATOM 5024 O O . TRP A 1 626 ? -17.837 9.018 6.301 1.00 81.75 626 TRP A O 1
ATOM 5034 N N . ALA A 1 627 ? -19.725 9.834 7.181 1.00 82.12 627 ALA A N 1
ATOM 5035 C CA . ALA A 1 627 ? -20.376 8.527 7.320 1.00 82.12 627 ALA A CA 1
ATOM 5036 C C . ALA A 1 627 ? -20.631 7.823 5.968 1.00 82.12 627 ALA A C 1
ATOM 5038 O O . ALA A 1 627 ? -20.533 6.604 5.892 1.00 82.12 627 ALA A O 1
ATOM 5039 N N . SER A 1 628 ? -20.907 8.576 4.894 1.00 79.31 628 SER A N 1
ATOM 5040 C CA . SER A 1 628 ? -21.048 8.014 3.541 1.00 79.31 628 SER A CA 1
ATOM 5041 C C . SER A 1 628 ? -19.698 7.587 2.965 1.00 79.31 628 SER A C 1
ATOM 5043 O O . SER A 1 628 ? -19.627 6.547 2.321 1.00 79.31 628 SER A O 1
ATOM 5045 N N . VAL A 1 629 ? -18.635 8.357 3.225 1.00 82.56 629 VAL A N 1
ATOM 5046 C CA . VAL A 1 629 ? -17.269 8.019 2.790 1.00 82.56 629 VAL A CA 1
ATOM 5047 C C . VAL A 1 629 ? -16.761 6.771 3.523 1.00 82.56 629 VAL A C 1
ATOM 5049 O O . VAL A 1 629 ? -16.132 5.916 2.913 1.00 82.56 629 VAL A O 1
ATOM 5052 N N . ALA A 1 630 ? -17.083 6.623 4.813 1.00 85.19 630 ALA A N 1
ATOM 5053 C CA . ALA A 1 630 ? -16.730 5.437 5.590 1.00 85.19 630 ALA A CA 1
ATOM 5054 C C . ALA A 1 630 ? -17.404 4.157 5.063 1.00 85.19 630 ALA A C 1
ATOM 5056 O O . ALA A 1 630 ? -16.722 3.144 4.932 1.00 85.19 630 ALA A O 1
ATOM 5057 N N . GLN A 1 631 ? -18.698 4.210 4.711 1.00 86.56 631 GLN A N 1
ATOM 5058 C CA . GLN A 1 631 ? -19.395 3.064 4.110 1.00 86.56 631 GLN A CA 1
ATOM 5059 C C . GLN A 1 631 ? -18.796 2.698 2.745 1.00 86.56 631 GLN A C 1
ATOM 5061 O O . GLN A 1 631 ? -18.459 1.548 2.510 1.00 86.56 631 GLN A O 1
ATOM 5066 N N . GLU A 1 632 ? -18.565 3.690 1.882 1.00 87.12 632 GLU A N 1
ATOM 5067 C CA . GLU A 1 632 ? -17.934 3.503 0.567 1.00 87.12 632 GLU A CA 1
ATOM 5068 C C . GLU A 1 632 ? -16.549 2.835 0.657 1.00 87.12 632 GLU A C 1
ATOM 5070 O O . GLU A 1 632 ? -16.179 2.049 -0.215 1.00 87.12 632 GLU A O 1
ATOM 5075 N N . TRP A 1 633 ? -15.786 3.122 1.718 1.00 89.62 633 TRP A N 1
ATOM 5076 C CA . TRP A 1 633 ? -14.504 2.471 1.993 1.00 89.62 633 TRP A CA 1
ATOM 5077 C C . TRP A 1 633 ? -14.670 1.040 2.518 1.00 89.62 633 TRP A C 1
ATOM 5079 O O . TRP A 1 633 ? -13.922 0.162 2.099 1.00 89.62 633 TRP A O 1
ATOM 5089 N N . GLU A 1 634 ? -15.643 0.787 3.396 1.00 89.12 634 GLU A N 1
ATOM 5090 C CA . GLU A 1 634 ? -15.962 -0.559 3.892 1.00 89.12 634 GLU A CA 1
ATOM 5091 C C . GLU A 1 634 ? -16.412 -1.484 2.749 1.00 89.12 634 GLU A C 1
ATOM 5093 O O . GLU A 1 634 ? -15.828 -2.552 2.558 1.00 89.12 634 GLU A O 1
ATOM 5098 N N . ASP A 1 635 ? -17.356 -1.026 1.923 1.00 88.62 635 ASP A N 1
ATOM 5099 C CA . ASP A 1 635 ? -17.858 -1.737 0.743 1.00 88.62 635 ASP A CA 1
ATOM 5100 C C . ASP A 1 635 ? -16.710 -2.062 -0.239 1.00 88.62 635 ASP A C 1
ATOM 5102 O O . ASP A 1 635 ? -16.616 -3.172 -0.770 1.00 88.62 635 ASP A O 1
ATOM 5106 N N . LYS A 1 636 ? -15.781 -1.112 -0.442 1.00 90.75 636 LYS A N 1
ATOM 5107 C CA . LYS A 1 636 ? -14.574 -1.312 -1.260 1.00 90.75 636 LYS A CA 1
ATOM 5108 C C . LYS A 1 636 ? -13.617 -2.339 -0.663 1.00 90.75 636 LYS A C 1
ATOM 5110 O O . LYS A 1 636 ? -13.111 -3.177 -1.404 1.00 90.75 636 LYS A O 1
ATOM 5115 N N . PHE A 1 637 ? -13.373 -2.308 0.647 1.00 89.75 637 PHE A N 1
ATOM 5116 C CA . PHE A 1 637 ? -12.493 -3.275 1.307 1.00 89.75 637 PHE A CA 1
ATOM 5117 C C . PHE A 1 637 ? -13.014 -4.709 1.206 1.00 89.75 637 PHE A C 1
ATOM 5119 O O . PHE A 1 637 ? -12.215 -5.613 0.960 1.00 89.75 637 PHE A O 1
ATOM 5126 N N . PHE A 1 638 ? -14.325 -4.920 1.347 1.00 86.94 638 PHE A N 1
ATOM 5127 C CA . PHE A 1 638 ? -14.920 -6.239 1.134 1.00 86.94 638 PHE A CA 1
ATOM 5128 C C . PHE A 1 638 ? -14.771 -6.693 -0.322 1.00 86.94 638 PHE A C 1
ATOM 5130 O O . PHE A 1 638 ? -14.211 -7.762 -0.548 1.00 86.94 638 PHE A O 1
ATOM 5137 N N . GLY A 1 639 ? -15.127 -5.854 -1.302 1.00 87.94 639 GLY A N 1
ATOM 5138 C CA . GLY A 1 639 ? -14.966 -6.195 -2.723 1.00 87.94 639 GLY A CA 1
ATOM 5139 C C . GLY A 1 639 ? -13.515 -6.491 -3.140 1.00 87.94 639 GLY A C 1
ATOM 5140 O O . GLY A 1 639 ? -13.277 -7.364 -3.973 1.00 87.94 639 GLY A O 1
ATOM 5141 N N . PHE A 1 640 ? -12.523 -5.824 -2.537 1.00 88.75 640 PHE A N 1
ATOM 5142 C CA . PHE A 1 640 ? -11.105 -6.123 -2.773 1.00 88.75 640 PHE A CA 1
ATOM 5143 C C . PHE A 1 640 ? -10.666 -7.478 -2.181 1.00 88.75 640 PHE A C 1
ATOM 5145 O O . PHE A 1 640 ? -9.849 -8.166 -2.790 1.00 88.75 640 PHE A O 1
ATOM 5152 N N . LEU A 1 641 ? -11.204 -7.885 -1.025 1.00 86.06 641 LEU A N 1
ATOM 5153 C CA . LEU A 1 641 ? -10.932 -9.203 -0.428 1.00 86.06 641 LEU A CA 1
ATOM 5154 C C . LEU A 1 641 ? -11.657 -10.334 -1.179 1.00 86.06 641 LEU A C 1
ATOM 5156 O O . LEU A 1 641 ? -11.079 -11.401 -1.391 1.00 86.06 641 LEU A O 1
ATOM 5160 N N . GLU A 1 642 ? -12.885 -10.089 -1.646 1.00 84.62 642 GLU A N 1
ATOM 5161 C CA . GLU A 1 642 ? -13.631 -11.012 -2.514 1.00 84.62 642 GLU A CA 1
ATOM 5162 C C . GLU A 1 642 ? -12.863 -11.272 -3.821 1.00 84.62 642 GLU A C 1
ATOM 5164 O O . GLU A 1 642 ? -12.590 -12.425 -4.153 1.00 84.62 642 GLU A O 1
ATOM 5169 N N . ALA A 1 643 ? -12.397 -10.221 -4.507 1.00 84.50 643 ALA A N 1
ATOM 5170 C CA . ALA A 1 643 ? -11.619 -10.350 -5.743 1.00 84.50 643 ALA A CA 1
ATOM 5171 C C . ALA A 1 643 ? -10.298 -11.133 -5.563 1.00 84.50 643 ALA A C 1
ATOM 5173 O O . ALA A 1 643 ? -9.900 -11.897 -6.443 1.00 84.50 643 ALA A O 1
ATOM 5174 N N . GLN A 1 644 ? -9.623 -11.000 -4.413 1.00 80.38 644 GLN A N 1
ATOM 5175 C CA . GLN A 1 644 ? -8.414 -11.783 -4.107 1.00 80.38 644 GLN A CA 1
ATOM 5176 C C . GLN A 1 644 ? -8.698 -13.277 -3.859 1.00 80.38 644 GLN A C 1
ATOM 5178 O O . GLN A 1 644 ? -7.782 -14.097 -3.982 1.00 80.38 644 GLN A O 1
ATOM 5183 N N . THR A 1 645 ? -9.935 -13.643 -3.506 1.00 82.75 645 THR A N 1
ATOM 5184 C CA . THR A 1 645 ? -10.312 -14.996 -3.052 1.00 82.75 645 THR A CA 1
ATOM 5185 C C . THR A 1 645 ? -11.273 -15.738 -3.989 1.00 82.75 645 THR A C 1
ATOM 5187 O O . THR A 1 645 ? -11.444 -16.948 -3.836 1.00 82.75 645 THR A O 1
ATOM 5190 N N . GLU A 1 646 ? -11.809 -15.074 -5.021 1.00 82.12 646 GLU A N 1
ATOM 5191 C CA . GLU A 1 646 ? -12.687 -15.652 -6.055 1.00 82.12 646 GLU A CA 1
ATOM 5192 C C . GLU A 1 646 ? -12.075 -16.885 -6.756 1.00 82.12 646 GLU A C 1
ATOM 5194 O O . GLU A 1 646 ? -12.770 -17.866 -7.044 1.00 82.12 646 GLU A O 1
ATOM 5199 N N . ASN A 1 647 ? -10.754 -16.893 -6.981 1.00 83.12 647 ASN A N 1
ATOM 5200 C CA . ASN A 1 647 ? -10.054 -18.048 -7.547 1.00 83.12 647 ASN A CA 1
ATOM 5201 C C . ASN A 1 647 ? -9.887 -19.171 -6.501 1.00 83.12 647 ASN A C 1
ATOM 5203 O O . ASN A 1 647 ? -8.854 -19.292 -5.835 1.00 83.12 647 ASN A O 1
ATOM 5207 N N . LYS A 1 648 ? -10.899 -20.045 -6.415 1.00 82.06 648 LYS A N 1
ATOM 5208 C CA . LYS A 1 648 ? -10.939 -21.222 -5.524 1.00 82.06 648 LYS A CA 1
ATOM 5209 C C . LYS A 1 648 ? -9.717 -22.138 -5.634 1.00 82.06 648 LYS A C 1
ATOM 5211 O O . LYS A 1 648 ? -9.294 -22.694 -4.626 1.00 82.06 648 LYS A O 1
ATOM 5216 N N . ALA A 1 649 ? -9.130 -22.300 -6.823 1.00 79.88 649 ALA A N 1
ATOM 5217 C CA . ALA A 1 649 ? -7.941 -23.138 -7.000 1.00 79.88 649 ALA A CA 1
ATOM 5218 C C . ALA A 1 649 ? -6.712 -22.499 -6.333 1.00 79.88 649 ALA A C 1
ATOM 5220 O O . ALA A 1 649 ? -6.011 -23.155 -5.562 1.00 79.88 649 ALA A O 1
ATOM 5221 N N . ARG A 1 650 ? -6.512 -21.191 -6.546 1.00 84.31 650 ARG A N 1
ATOM 5222 C CA . ARG A 1 650 ? -5.473 -20.390 -5.880 1.00 84.31 650 ARG A CA 1
ATOM 5223 C C . ARG A 1 650 ? -5.661 -20.400 -4.352 1.00 84.31 650 ARG A C 1
ATOM 5225 O O . ARG A 1 650 ? -4.694 -20.564 -3.607 1.00 84.31 650 ARG A O 1
ATOM 5232 N N . LEU A 1 651 ? -6.909 -20.298 -3.885 1.00 85.81 651 LEU A N 1
ATOM 5233 C CA . LEU A 1 651 ? -7.281 -20.365 -2.467 1.00 85.81 651 LEU A CA 1
ATOM 5234 C C . LEU A 1 651 ? -7.035 -21.756 -1.847 1.00 85.81 651 LEU A C 1
ATOM 5236 O O . LEU A 1 651 ? -6.492 -21.842 -0.745 1.00 85.81 651 LEU A O 1
ATOM 5240 N N . LYS A 1 652 ? -7.329 -22.846 -2.570 1.00 85.00 652 LYS A N 1
ATOM 5241 C CA . LYS A 1 652 ? -7.007 -24.218 -2.142 1.00 85.00 652 LYS A CA 1
ATOM 5242 C C . LYS A 1 652 ? -5.500 -24.427 -1.990 1.00 85.00 652 LYS A C 1
ATOM 5244 O O . LYS A 1 652 ? -5.061 -24.914 -0.951 1.00 85.00 652 LYS A O 1
ATOM 5249 N N . SER A 1 653 ? -4.704 -24.012 -2.978 1.00 82.31 653 SER A N 1
ATOM 5250 C CA . SER A 1 653 ? -3.237 -24.106 -2.916 1.00 82.31 653 SER A CA 1
ATOM 5251 C C . SER A 1 653 ? -2.643 -23.286 -1.767 1.00 82.31 653 SER A C 1
ATOM 5253 O O . SER A 1 653 ? -1.666 -23.711 -1.154 1.00 82.31 653 SER A O 1
ATOM 5255 N N . HIS A 1 654 ? -3.250 -22.145 -1.419 1.00 86.69 654 HIS A N 1
ATOM 5256 C CA . HIS A 1 654 ? -2.886 -21.372 -0.226 1.00 86.69 654 HIS A CA 1
ATOM 5257 C C . HIS A 1 654 ? -3.152 -22.150 1.068 1.00 86.69 654 HIS A C 1
ATOM 5259 O O . HIS A 1 654 ? -2.243 -22.273 1.884 1.00 86.69 654 HIS A O 1
ATOM 5265 N N . PHE A 1 655 ? -4.344 -22.729 1.247 1.00 87.06 655 PHE A N 1
ATOM 5266 C CA . PHE A 1 655 ? -4.644 -23.535 2.438 1.00 87.06 655 PHE A CA 1
ATOM 5267 C C . PHE A 1 655 ? -3.729 -24.767 2.560 1.00 87.06 655 PHE A C 1
ATOM 5269 O O . PHE A 1 655 ? -3.123 -24.967 3.613 1.00 87.06 655 PHE A O 1
ATOM 5276 N N . LEU A 1 656 ? -3.518 -25.514 1.468 1.00 82.56 656 LEU A N 1
ATOM 5277 C CA . LEU A 1 656 ? -2.595 -26.659 1.430 1.00 82.56 656 LEU A CA 1
ATOM 5278 C C . LEU A 1 656 ? -1.133 -26.272 1.712 1.00 82.56 656 LEU A C 1
ATOM 5280 O O . LEU A 1 656 ? -0.402 -27.046 2.326 1.00 82.56 656 LEU A O 1
ATOM 5284 N N . TYR A 1 657 ? -0.685 -25.082 1.299 1.00 81.44 657 TYR A N 1
ATOM 5285 C CA . TYR A 1 657 ? 0.673 -24.609 1.592 1.00 81.44 657 TYR A CA 1
ATOM 5286 C C . TYR A 1 657 ? 0.909 -24.373 3.093 1.00 81.44 657 TYR A C 1
ATOM 5288 O O . TYR A 1 657 ? 2.007 -24.652 3.579 1.00 81.44 657 TYR A O 1
ATOM 5296 N N . TYR A 1 658 ? -0.116 -23.906 3.814 1.00 83.06 658 TYR A N 1
ATOM 5297 C CA . TYR A 1 658 ? -0.073 -23.673 5.262 1.00 83.06 658 TYR A CA 1
ATOM 5298 C C . TYR A 1 658 ? -0.478 -24.888 6.117 1.00 83.06 658 TYR A C 1
ATOM 5300 O O . TYR A 1 658 ? -0.459 -24.768 7.336 1.00 83.06 658 TYR A O 1
ATOM 5308 N N . GLY A 1 659 ? -0.819 -26.036 5.519 1.00 81.38 659 GLY A N 1
ATOM 5309 C CA . GLY A 1 659 ? -1.249 -27.239 6.250 1.00 81.38 659 GLY A CA 1
ATOM 5310 C C . GLY A 1 659 ? -2.727 -27.245 6.671 1.00 81.38 659 GLY A C 1
ATOM 5311 O O . GLY A 1 659 ? -3.146 -28.108 7.436 1.00 81.38 659 GLY A O 1
ATOM 5312 N N . ASP A 1 660 ? -3.550 -26.310 6.178 1.00 88.75 660 ASP A N 1
ATOM 5313 C CA . ASP A 1 660 ? -4.979 -26.279 6.508 1.00 88.75 660 ASP A CA 1
ATOM 5314 C C . ASP A 1 660 ? -5.790 -27.185 5.575 1.00 88.75 660 ASP A C 1
ATOM 5316 O O . ASP A 1 660 ? -6.252 -26.786 4.502 1.00 88.75 660 ASP A O 1
ATOM 5320 N N . ARG A 1 661 ? -5.934 -28.444 5.981 1.00 85.44 661 ARG A N 1
ATOM 5321 C CA . ARG A 1 661 ? -6.624 -29.474 5.202 1.00 85.44 661 ARG A CA 1
ATOM 5322 C C . ARG A 1 661 ? -8.139 -29.281 5.219 1.00 85.44 661 ARG A C 1
ATOM 5324 O O . ARG A 1 661 ? -8.765 -29.422 4.174 1.00 85.44 661 ARG A O 1
ATOM 5331 N N . ILE A 1 662 ? -8.732 -28.895 6.353 1.00 86.75 662 ILE A N 1
ATOM 5332 C CA . ILE A 1 662 ? -10.192 -28.716 6.453 1.00 86.75 662 ILE A CA 1
ATOM 5333 C C . ILE A 1 662 ? -10.685 -27.542 5.591 1.00 86.75 662 ILE A C 1
ATOM 5335 O O . ILE A 1 662 ? -11.727 -27.662 4.941 1.00 86.75 662 ILE A O 1
ATOM 5339 N N . ALA A 1 663 ? -9.950 -26.427 5.525 1.00 88.25 663 ALA A N 1
ATOM 5340 C CA . ALA A 1 663 ? -10.298 -25.321 4.634 1.00 88.25 663 ALA A CA 1
ATOM 5341 C C . ALA A 1 663 ? -9.997 -25.635 3.157 1.00 88.25 663 ALA A C 1
ATOM 5343 O O . ALA A 1 663 ? -10.736 -25.174 2.286 1.00 88.25 663 ALA A O 1
ATOM 5344 N N . ALA A 1 664 ? -8.963 -26.436 2.864 1.00 86.38 664 ALA A N 1
ATOM 5345 C CA . ALA A 1 664 ? -8.642 -26.873 1.504 1.00 86.38 664 ALA A CA 1
ATOM 5346 C C . ALA A 1 664 ? -9.674 -27.856 0.922 1.00 86.38 664 ALA A C 1
ATOM 5348 O O . ALA A 1 664 ? -10.102 -27.676 -0.218 1.00 86.38 664 ALA A O 1
ATOM 5349 N N . ASP A 1 665 ? -10.101 -28.867 1.683 1.00 82.81 665 ASP A N 1
ATOM 5350 C CA . ASP A 1 665 ? -11.084 -29.866 1.236 1.00 82.81 665 ASP A CA 1
ATOM 5351 C C . ASP A 1 665 ? -12.446 -29.213 0.928 1.00 82.81 665 ASP A C 1
ATOM 5353 O O . ASP A 1 665 ? -13.114 -29.575 -0.040 1.00 82.81 665 ASP A O 1
ATOM 5357 N N . GLN A 1 666 ? -12.824 -28.165 1.672 1.00 81.25 666 GLN A N 1
ATOM 5358 C CA . GLN A 1 666 ? -14.046 -27.387 1.420 1.00 81.25 666 GLN A CA 1
ATOM 5359 C C . GLN A 1 666 ? -14.010 -26.527 0.139 1.00 81.25 666 GLN A C 1
ATOM 5361 O O . GLN A 1 666 ? -15.020 -25.907 -0.198 1.00 81.25 666 GLN A O 1
ATOM 5366 N N . MET A 1 667 ? -12.891 -26.479 -0.595 1.00 79.06 667 MET A N 1
ATOM 5367 C CA . MET A 1 667 ? -12.809 -25.806 -1.902 1.00 79.06 667 MET A CA 1
ATOM 5368 C C . MET A 1 667 ? -13.328 -26.664 -3.066 1.00 79.06 667 MET A C 1
ATOM 5370 O O . MET A 1 667 ? -13.619 -26.119 -4.134 1.00 79.06 667 MET A O 1
ATOM 5374 N N . ASP A 1 668 ? -13.463 -27.983 -2.890 1.00 66.44 668 ASP A N 1
ATOM 5375 C CA . ASP A 1 668 ? -13.876 -28.883 -3.968 1.00 66.44 668 ASP A CA 1
ATOM 5376 C C . ASP A 1 668 ? -15.402 -28.908 -4.150 1.00 66.44 668 ASP A C 1
ATOM 5378 O O . ASP A 1 668 ? -16.144 -29.532 -3.395 1.00 66.44 668 ASP A O 1
ATOM 5382 N N . GLU A 1 669 ? -15.887 -28.303 -5.240 1.00 49.16 669 GLU A N 1
ATOM 5383 C CA . GLU A 1 669 ? -17.321 -28.267 -5.596 1.00 49.16 669 GLU A CA 1
ATOM 5384 C C . GLU A 1 669 ? -17.953 -29.655 -5.806 1.00 49.16 669 GLU A C 1
ATOM 5386 O O . GLU A 1 669 ? -19.176 -29.809 -5.815 1.00 49.16 669 GLU A O 1
ATOM 5391 N N . LYS A 1 670 ? -17.119 -30.681 -5.995 1.00 43.34 670 LYS A N 1
ATOM 5392 C CA . LYS A 1 670 ? -17.524 -32.084 -6.031 1.00 43.34 670 LYS A CA 1
ATOM 5393 C C . LYS A 1 670 ? -17.150 -32.716 -4.701 1.00 43.34 670 LYS A C 1
ATOM 5395 O O . LYS A 1 670 ? -16.082 -33.312 -4.607 1.00 43.34 670 LYS A O 1
ATOM 5400 N N . GLY A 1 671 ? -18.057 -32.636 -3.726 1.00 45.47 671 GLY A N 1
ATOM 5401 C CA . GLY A 1 671 ? -17.969 -33.424 -2.497 1.00 45.47 671 GLY A CA 1
ATOM 5402 C C . GLY A 1 671 ? -17.748 -34.898 -2.844 1.00 45.47 671 GLY A C 1
ATOM 5403 O O . GLY A 1 671 ? -18.631 -35.547 -3.410 1.00 45.47 671 GLY A O 1
ATOM 5404 N N . LYS A 1 672 ? -16.530 -35.376 -2.589 1.00 33.41 672 LYS A N 1
ATOM 5405 C CA . LYS A 1 672 ? -16.024 -36.687 -2.993 1.00 33.41 672 LYS A CA 1
ATOM 5406 C C . LYS A 1 672 ? -14.993 -37.164 -1.983 1.00 33.41 672 LYS A C 1
ATOM 5408 O O . LYS A 1 672 ? -13.822 -36.834 -2.123 1.00 33.41 672 LYS A O 1
ATOM 5413 N N . ASP A 1 673 ? -15.450 -37.967 -1.031 1.00 34.34 673 ASP A N 1
ATOM 5414 C CA . ASP A 1 673 ? -14.689 -39.048 -0.397 1.00 34.34 673 ASP A CA 1
ATOM 5415 C C . ASP A 1 673 ? -13.192 -38.773 -0.126 1.00 34.34 673 ASP A C 1
ATOM 5417 O O . ASP A 1 673 ? -12.345 -39.640 -0.357 1.00 34.34 673 ASP A O 1
ATOM 5421 N N . THR A 1 674 ? -12.848 -37.595 0.412 1.00 33.50 674 THR A N 1
ATOM 5422 C CA . THR A 1 674 ? -11.649 -37.508 1.247 1.00 33.50 674 THR A CA 1
ATOM 5423 C C . THR A 1 674 ? -11.903 -38.355 2.494 1.00 33.50 674 THR A C 1
ATOM 5425 O O . THR A 1 674 ? -13.048 -38.552 2.912 1.00 33.50 674 THR A O 1
ATOM 5428 N N . LEU A 1 675 ? -10.846 -38.973 3.027 1.00 32.12 675 LEU A N 1
ATOM 5429 C CA . LEU A 1 675 ? -10.947 -40.003 4.067 1.00 32.12 675 LEU A CA 1
ATOM 5430 C C . LEU A 1 675 ? -11.265 -39.394 5.442 1.00 32.12 675 LEU A C 1
ATOM 5432 O O . LEU A 1 675 ? -10.430 -39.384 6.344 1.00 32.12 675 LEU A O 1
ATOM 5436 N N . PHE A 1 676 ? -12.494 -38.907 5.599 1.00 32.34 676 PHE A N 1
ATOM 5437 C CA . PHE A 1 676 ? -13.083 -38.600 6.894 1.00 32.34 676 PHE A CA 1
ATOM 5438 C C . PHE A 1 676 ? -13.287 -39.906 7.670 1.00 32.34 676 PHE A C 1
ATOM 5440 O O . PHE A 1 676 ? -14.154 -40.716 7.326 1.00 32.34 676 PHE A O 1
ATOM 5447 N N . LEU A 1 677 ? -12.498 -40.090 8.733 1.00 30.62 677 LEU A N 1
ATOM 5448 C CA . LEU A 1 677 ? -12.879 -40.960 9.845 1.00 30.62 677 LEU A CA 1
ATOM 5449 C C . LEU A 1 677 ? -14.248 -40.489 10.343 1.00 30.62 677 LEU A C 1
ATOM 5451 O O . LEU A 1 677 ? -14.460 -39.296 10.564 1.00 30.62 677 LEU A O 1
ATOM 5455 N N . LYS A 1 678 ? -15.208 -41.402 10.457 1.00 29.47 678 LYS A N 1
ATOM 5456 C CA . LYS A 1 678 ? -16.579 -41.043 10.825 1.00 29.47 678 LYS A CA 1
ATOM 5457 C C . LYS A 1 678 ? -16.651 -40.756 12.325 1.00 29.47 678 LYS A C 1
ATOM 5459 O O . LYS A 1 678 ? -15.854 -41.298 13.085 1.00 29.47 678 LYS A O 1
ATOM 5464 N N . PRO A 1 679 ? -17.662 -40.009 12.799 1.00 34.09 679 PRO A N 1
ATOM 5465 C CA . PRO A 1 679 ? -17.905 -39.860 14.235 1.00 34.09 679 PRO A CA 1
ATOM 5466 C C . PRO A 1 679 ? -18.066 -41.201 14.977 1.00 34.09 679 PRO A C 1
ATOM 5468 O O . PRO A 1 679 ? -17.718 -41.298 16.150 1.00 34.09 679 PRO A O 1
ATOM 5471 N N . ASP A 1 680 ? -18.538 -42.246 14.288 1.00 36.59 680 ASP A N 1
ATOM 5472 C CA . ASP A 1 680 ? -18.646 -43.610 14.824 1.00 36.59 680 ASP A CA 1
ATOM 5473 C C . ASP A 1 680 ? -17.277 -44.323 14.957 1.00 36.59 680 ASP A C 1
ATOM 5475 O O . ASP A 1 680 ? -17.134 -45.246 15.760 1.00 36.59 680 ASP A O 1
ATOM 5479 N N . ASP A 1 681 ? -16.248 -43.863 14.232 1.00 35.91 681 ASP A N 1
ATOM 5480 C CA . ASP A 1 681 ? -14.873 -44.381 14.282 1.00 35.91 681 ASP A CA 1
ATOM 5481 C C . ASP A 1 681 ? -14.079 -43.834 15.493 1.00 35.91 681 ASP A C 1
ATOM 5483 O O . ASP A 1 681 ? -12.898 -44.133 15.653 1.00 35.91 681 ASP A O 1
ATOM 5487 N N . LEU A 1 682 ? -14.719 -43.110 16.426 1.00 37.69 682 LEU A N 1
ATOM 5488 C CA . LEU A 1 682 ? -14.129 -42.755 17.730 1.00 37.69 682 LEU A CA 1
ATOM 5489 C C . LEU A 1 682 ? -13.739 -43.985 18.579 1.00 37.69 682 LEU A C 1
ATOM 5491 O O . LEU A 1 682 ? -12.910 -43.869 19.476 1.00 37.69 682 LEU A O 1
ATOM 5495 N N . ALA A 1 683 ? -14.288 -45.169 18.283 1.00 36.06 683 ALA A N 1
ATOM 5496 C CA . ALA A 1 683 ? -13.841 -46.444 18.858 1.00 36.06 683 ALA A CA 1
ATOM 5497 C C . ALA A 1 683 ? -12.656 -47.090 18.101 1.00 36.06 683 ALA A C 1
ATOM 5499 O O . ALA A 1 683 ? -12.050 -48.034 18.608 1.00 36.06 683 ALA A O 1
ATOM 5500 N N . ALA A 1 684 ? -12.325 -46.587 16.907 1.00 35.16 684 ALA A N 1
ATOM 5501 C CA . ALA A 1 684 ? -11.169 -46.976 16.097 1.00 35.16 684 ALA A CA 1
ATOM 5502 C C . ALA A 1 684 ? -9.968 -46.023 16.275 1.00 35.16 684 ALA A C 1
ATOM 5504 O O . ALA A 1 684 ? -8.940 -46.203 15.633 1.00 35.16 684 ALA A O 1
ATOM 5505 N N . PHE A 1 685 ? -10.052 -45.062 17.204 1.00 38.28 685 PHE A N 1
ATOM 5506 C CA . PHE A 1 685 ? -8.934 -44.231 17.672 1.00 38.28 685 PHE A CA 1
ATOM 5507 C C . PHE A 1 685 ? -7.919 -45.009 18.549 1.00 38.28 685 PHE A C 1
ATOM 5509 O O . PHE A 1 685 ? -7.311 -44.444 19.453 1.00 38.28 685 PHE A O 1
ATOM 5516 N N . ASN A 1 686 ? -7.727 -46.306 18.288 1.00 40.22 686 ASN A N 1
ATOM 5517 C CA . ASN A 1 686 ? -6.700 -47.139 18.915 1.00 40.22 686 ASN A CA 1
ATOM 5518 C C . ASN A 1 686 ? -5.553 -47.403 17.929 1.00 40.22 686 ASN A C 1
ATOM 5520 O O . ASN A 1 686 ? -5.776 -47.622 16.739 1.00 40.22 686 ASN A O 1
ATOM 5524 N N . ASP A 1 687 ? -4.340 -47.437 18.474 1.00 35.66 687 ASP A N 1
ATOM 5525 C CA . ASP A 1 687 ? -3.098 -47.920 17.864 1.00 35.66 687 ASP A CA 1
ATOM 5526 C C . ASP A 1 687 ? -2.590 -47.150 16.614 1.00 35.66 687 ASP A C 1
ATOM 5528 O O . ASP A 1 687 ? -1.630 -46.379 16.716 1.00 35.66 687 ASP A O 1
ATOM 5532 N N . ASP A 1 688 ? -3.199 -47.308 15.435 1.00 33.94 688 ASP A N 1
ATOM 5533 C CA . ASP A 1 688 ? -2.531 -47.001 14.151 1.00 33.94 688 ASP A CA 1
ATOM 5534 C C . ASP A 1 688 ? -2.225 -45.507 13.893 1.00 33.94 688 ASP A C 1
ATOM 5536 O O . ASP A 1 688 ? -1.187 -45.184 13.308 1.00 33.94 688 ASP A O 1
ATOM 5540 N N . TYR A 1 689 ? -3.074 -44.564 14.329 1.00 38.41 689 TYR A N 1
ATOM 5541 C CA . TYR A 1 689 ? -2.887 -43.135 13.991 1.00 38.41 689 TYR A CA 1
ATOM 5542 C C . TYR A 1 689 ? -1.649 -42.511 14.667 1.00 38.41 689 TYR A C 1
ATOM 5544 O O . TYR A 1 689 ? -1.024 -41.602 14.116 1.00 38.41 689 TYR A O 1
ATOM 5552 N N . PHE A 1 690 ? -1.256 -43.028 15.838 1.00 41.66 690 PHE A N 1
ATOM 5553 C CA . PHE A 1 690 ? -0.025 -42.626 16.527 1.00 41.66 690 PHE A CA 1
ATOM 5554 C C . PHE A 1 690 ? 1.178 -43.480 16.093 1.00 41.66 690 PHE A C 1
ATOM 5556 O O . PHE A 1 690 ? 2.275 -42.939 15.971 1.00 41.66 690 PHE A O 1
ATOM 5563 N N . LEU A 1 691 ? 0.988 -44.761 15.750 1.00 36.56 691 LEU A N 1
ATOM 5564 C CA . LEU A 1 691 ? 2.056 -45.619 15.203 1.00 36.56 691 LEU A CA 1
ATOM 5565 C C . LEU A 1 691 ? 2.559 -45.173 13.816 1.00 36.56 691 LEU A C 1
ATOM 5567 O O . LEU A 1 691 ? 3.695 -45.466 13.448 1.00 36.56 691 LEU A O 1
ATOM 5571 N N . ALA A 1 692 ? 1.768 -44.404 13.061 1.00 31.44 692 ALA A N 1
ATOM 5572 C CA . ALA A 1 692 ? 2.207 -43.770 11.813 1.00 31.44 692 ALA A CA 1
ATOM 5573 C C . ALA A 1 692 ? 3.289 -42.678 12.002 1.00 31.44 692 ALA A C 1
ATOM 5575 O O . ALA A 1 692 ? 3.805 -42.136 11.019 1.00 31.44 692 ALA A O 1
ATOM 5576 N N . HIS A 1 693 ? 3.637 -42.317 13.242 1.00 38.78 693 HIS A N 1
ATOM 5577 C CA . HIS A 1 693 ? 4.652 -41.308 13.528 1.00 38.78 693 HIS A CA 1
ATOM 5578 C C . HIS A 1 693 ? 6.060 -41.917 13.497 1.00 38.78 693 HIS A C 1
ATOM 5580 O O . HIS A 1 693 ? 6.594 -42.358 14.513 1.00 38.78 693 HIS A O 1
ATOM 5586 N N . GLY A 1 694 ? 6.714 -41.838 12.332 1.00 36.41 694 GLY A N 1
ATOM 5587 C CA . GLY A 1 694 ? 8.179 -41.809 12.298 1.00 36.41 694 GLY A CA 1
ATOM 5588 C C . GLY A 1 694 ? 8.685 -40.715 13.256 1.00 36.41 694 GLY A C 1
ATOM 5589 O O . GLY A 1 694 ? 8.069 -39.643 13.304 1.00 36.41 694 GLY A O 1
ATOM 5590 N N . PRO A 1 695 ? 9.732 -40.979 14.055 1.00 35.28 695 PRO A N 1
ATOM 5591 C CA . PRO A 1 695 ? 10.003 -40.199 15.255 1.00 35.28 695 PRO A CA 1
ATOM 5592 C C . PRO A 1 695 ? 10.373 -38.746 14.936 1.00 35.28 695 PRO A C 1
ATOM 5594 O O . PRO A 1 695 ? 11.381 -38.491 14.275 1.00 35.28 695 PRO A O 1
ATOM 5597 N N . ASP A 1 696 ? 9.641 -37.793 15.529 1.00 46.00 696 ASP A N 1
ATOM 5598 C CA . ASP A 1 696 ? 10.317 -36.599 16.051 1.00 46.00 696 ASP A CA 1
ATOM 5599 C C . ASP A 1 696 ? 11.452 -37.109 16.953 1.00 46.00 696 ASP A C 1
ATOM 5601 O O . ASP A 1 696 ? 11.205 -38.045 17.719 1.00 46.00 696 ASP A O 1
ATOM 5605 N N . PRO A 1 697 ? 12.688 -36.592 16.813 1.00 46.88 697 PRO A N 1
ATOM 5606 C CA . PRO A 1 697 ? 13.907 -37.289 17.215 1.00 46.88 697 PRO A CA 1
ATOM 5607 C C . PRO A 1 697 ? 13.825 -37.759 18.666 1.00 46.88 697 PRO A C 1
ATOM 5609 O O . PRO A 1 697 ? 13.956 -36.963 19.598 1.00 46.88 697 PRO A O 1
ATOM 5612 N N . PHE A 1 698 ? 13.565 -39.062 18.827 1.00 52.56 698 PHE A N 1
ATOM 5613 C CA . PHE A 1 698 ? 13.270 -39.664 20.119 1.00 52.56 698 PHE A CA 1
ATOM 5614 C C . PHE A 1 698 ? 14.476 -39.403 21.024 1.00 52.56 698 PHE A C 1
ATOM 5616 O O . PHE A 1 698 ? 15.591 -39.752 20.627 1.00 52.56 698 PHE A O 1
ATOM 5623 N N . PRO A 1 699 ? 14.300 -38.756 22.189 1.00 56.53 699 PRO A N 1
ATOM 5624 C CA . PRO A 1 699 ? 15.428 -38.326 23.000 1.00 56.53 699 PRO A CA 1
ATOM 5625 C C . PRO A 1 699 ? 16.250 -39.545 23.435 1.00 56.53 699 PRO A C 1
ATOM 5627 O O . PRO A 1 699 ? 15.822 -40.312 24.298 1.00 56.53 699 PRO A O 1
ATOM 5630 N N . GLU A 1 700 ? 17.429 -39.720 22.820 1.00 58.03 700 GLU A N 1
ATOM 5631 C CA . GLU A 1 700 ? 18.279 -40.914 22.978 1.00 58.03 700 GLU A CA 1
ATOM 5632 C C . GLU A 1 700 ? 18.662 -41.170 24.442 1.00 58.03 700 GLU A C 1
ATOM 5634 O O . GLU A 1 700 ? 18.971 -42.299 24.829 1.00 58.03 700 GLU A O 1
ATOM 5639 N N . THR A 1 701 ? 18.609 -40.129 25.280 1.00 62.72 701 THR A N 1
ATOM 5640 C CA . THR A 1 701 ? 18.678 -40.258 26.730 1.00 62.72 701 THR A CA 1
ATOM 5641 C C . THR A 1 701 ? 17.536 -39.519 27.434 1.00 62.72 701 THR A C 1
ATOM 5643 O O . THR A 1 701 ? 17.071 -38.459 27.011 1.00 62.72 701 THR A O 1
ATOM 5646 N N . VAL A 1 702 ? 17.173 -40.019 28.621 1.00 63.84 702 VAL A N 1
ATOM 5647 C CA . VAL A 1 702 ? 16.273 -39.358 29.589 1.00 63.84 702 VAL A CA 1
ATOM 5648 C C . VAL A 1 702 ? 16.665 -37.895 29.860 1.00 63.84 702 VAL A C 1
ATOM 5650 O O . VAL A 1 702 ? 15.810 -37.059 30.146 1.00 63.84 702 VAL A O 1
ATOM 5653 N N . LYS A 1 703 ? 17.954 -37.551 29.746 1.00 65.00 703 LYS A N 1
ATOM 5654 C CA . LYS A 1 703 ? 18.457 -36.191 29.964 1.00 65.00 703 LYS A CA 1
ATOM 5655 C C . LYS A 1 703 ? 18.034 -35.223 28.854 1.00 65.00 703 LYS A C 1
ATOM 5657 O O . LYS A 1 703 ? 17.787 -34.055 29.144 1.00 65.00 703 LYS A O 1
ATOM 5662 N N . ASP A 1 704 ? 17.934 -35.705 27.619 1.00 65.56 704 ASP A N 1
ATOM 5663 C CA . ASP A 1 704 ? 17.546 -34.899 26.460 1.00 65.56 704 ASP A CA 1
ATOM 5664 C C . ASP A 1 704 ? 16.024 -34.687 26.445 1.00 65.56 704 ASP A C 1
ATOM 5666 O O . ASP A 1 704 ? 15.555 -33.579 26.187 1.00 65.56 704 ASP A O 1
ATOM 5670 N N . ALA A 1 705 ? 15.254 -35.693 26.884 1.00 61.78 705 ALA A N 1
ATOM 5671 C CA . ALA A 1 705 ? 13.810 -35.582 27.110 1.00 61.78 705 ALA A CA 1
ATOM 5672 C C . ALA A 1 705 ? 13.462 -34.472 28.123 1.00 61.78 705 ALA A C 1
ATOM 5674 O O . ALA A 1 705 ? 12.553 -33.671 27.902 1.00 61.78 705 ALA A O 1
ATOM 5675 N N . ILE A 1 706 ? 14.238 -34.372 29.210 1.00 61.72 706 ILE A N 1
ATOM 5676 C CA . ILE A 1 706 ? 14.098 -33.328 30.242 1.00 61.72 706 ILE A CA 1
ATOM 5677 C C . ILE A 1 706 ? 14.404 -31.918 29.691 1.00 61.72 706 ILE A C 1
ATOM 5679 O O . ILE A 1 706 ? 13.923 -30.932 30.247 1.00 61.72 706 ILE A O 1
ATOM 5683 N N . ALA A 1 707 ? 15.176 -31.801 28.606 1.00 61.09 707 ALA A N 1
ATOM 5684 C CA . ALA A 1 707 ? 15.531 -30.525 27.979 1.00 61.09 707 ALA A CA 1
ATOM 5685 C C . ALA A 1 707 ? 14.580 -30.095 26.839 1.00 61.09 707 ALA A C 1
ATOM 5687 O O . ALA A 1 707 ? 14.736 -28.999 26.303 1.00 61.09 707 ALA A O 1
ATOM 5688 N N . TYR A 1 708 ? 13.606 -30.933 26.465 1.00 67.06 708 TYR A N 1
ATOM 5689 C CA . TYR A 1 708 ? 12.841 -30.793 25.218 1.00 67.06 708 TYR A CA 1
ATOM 5690 C C . TYR A 1 708 ? 11.742 -29.709 25.245 1.00 67.06 708 TYR A C 1
ATOM 5692 O O . TYR A 1 708 ? 11.326 -29.212 24.198 1.00 67.06 708 TYR A O 1
ATOM 5700 N N . CYS A 1 709 ? 11.245 -29.311 26.422 1.00 71.00 709 CYS A N 1
ATOM 5701 C CA . CYS A 1 709 ? 10.164 -28.323 26.504 1.00 71.00 709 CYS A CA 1
ATOM 5702 C C . CYS A 1 709 ? 10.647 -26.910 26.132 1.00 71.00 709 CYS A C 1
ATOM 5704 O O . CYS A 1 709 ? 11.445 -26.302 26.847 1.00 71.00 709 CYS A O 1
ATOM 5706 N N . HIS A 1 710 ? 10.090 -26.335 25.059 1.00 74.69 710 HIS A N 1
ATOM 5707 C CA . HIS A 1 710 ? 10.427 -24.974 24.635 1.00 74.69 710 HIS A CA 1
ATOM 5708 C C . HIS A 1 710 ? 10.139 -23.938 25.750 1.00 74.69 710 HIS A C 1
ATOM 5710 O O . HIS A 1 710 ? 9.003 -23.884 26.242 1.00 74.69 710 HIS A O 1
ATOM 5716 N N . PRO A 1 711 ? 11.103 -23.071 26.136 1.00 78.81 711 PRO A N 1
ATOM 5717 C CA . PRO A 1 711 ? 10.973 -22.213 27.318 1.00 78.81 711 PRO A CA 1
ATOM 5718 C C . PRO A 1 711 ? 9.756 -21.279 27.335 1.00 78.81 711 PRO A C 1
ATOM 5720 O O . PRO A 1 711 ? 9.264 -20.948 28.412 1.00 78.81 711 PRO A O 1
ATOM 5723 N N . SER A 1 712 ? 9.232 -20.867 26.174 1.00 80.88 712 SER A N 1
ATOM 5724 C CA . SER A 1 712 ? 8.028 -20.024 26.106 1.00 80.88 712 SER A CA 1
ATOM 5725 C C . SER A 1 712 ? 6.760 -20.749 26.573 1.00 80.88 712 SER A C 1
ATOM 5727 O O . SER A 1 712 ? 5.926 -20.127 27.232 1.00 80.88 712 SER A O 1
ATOM 5729 N N . LYS A 1 713 ? 6.628 -22.054 26.277 1.00 84.56 713 LYS A N 1
ATOM 5730 C CA . LYS A 1 713 ? 5.473 -22.876 26.675 1.00 84.56 713 LYS A CA 1
ATOM 5731 C C . LYS A 1 713 ? 5.450 -23.042 28.196 1.00 84.56 713 LYS A C 1
ATOM 5733 O O . LYS A 1 713 ? 4.463 -22.691 28.842 1.00 84.56 713 LYS A O 1
ATOM 5738 N N . ALA A 1 714 ? 6.590 -23.424 28.774 1.00 85.62 714 ALA A N 1
ATOM 5739 C CA . ALA A 1 714 ? 6.775 -23.486 30.222 1.00 85.62 714 ALA A CA 1
ATOM 5740 C C . ALA A 1 714 ? 6.567 -22.124 30.913 1.00 85.62 714 ALA A C 1
ATOM 5742 O O . ALA A 1 714 ? 5.887 -22.057 31.935 1.00 85.62 714 ALA A O 1
ATOM 5743 N N . TYR A 1 715 ? 7.106 -21.029 30.359 1.00 87.75 715 TYR A N 1
ATOM 5744 C CA . TYR A 1 715 ? 6.953 -19.686 30.933 1.00 87.75 715 TYR A CA 1
ATOM 5745 C C . TYR A 1 715 ? 5.492 -19.220 30.968 1.00 87.75 715 TYR A C 1
ATOM 5747 O O . TYR A 1 715 ? 5.049 -18.710 31.998 1.00 87.75 715 TYR A O 1
ATOM 5755 N N . PHE A 1 716 ? 4.731 -19.420 29.884 1.00 89.31 716 PHE A N 1
ATOM 5756 C CA . PHE A 1 716 ? 3.307 -19.073 29.840 1.00 89.31 716 PHE A CA 1
ATOM 5757 C C . PHE A 1 716 ? 2.511 -19.811 30.922 1.00 89.31 716 PHE A C 1
ATOM 5759 O O . PHE A 1 716 ? 1.792 -19.176 31.696 1.00 89.31 716 PHE A O 1
ATOM 5766 N N . VAL A 1 717 ? 2.676 -21.135 31.020 1.00 90.12 717 VAL A N 1
ATOM 5767 C CA . VAL A 1 717 ? 1.945 -21.931 32.013 1.00 90.12 717 VAL A CA 1
ATOM 5768 C C . VAL A 1 717 ? 2.369 -21.554 33.435 1.00 90.12 717 VAL A C 1
ATOM 5770 O O . VAL A 1 717 ? 1.503 -21.298 34.267 1.00 90.12 717 VAL A O 1
ATOM 5773 N N . LYS A 1 718 ? 3.672 -21.406 33.715 1.00 91.19 718 LYS A N 1
ATOM 5774 C CA . LYS A 1 718 ? 4.172 -20.958 35.031 1.00 91.19 718 LYS A CA 1
ATOM 5775 C C . LYS A 1 718 ? 3.614 -19.590 35.437 1.00 91.19 718 LYS A C 1
ATOM 5777 O O . LYS A 1 718 ? 3.144 -19.438 36.560 1.00 91.19 718 LYS A O 1
ATOM 5782 N N . ALA A 1 719 ? 3.560 -18.625 34.517 1.00 89.12 719 ALA A N 1
ATOM 5783 C CA . ALA A 1 719 ? 2.971 -17.309 34.781 1.00 89.12 719 ALA A CA 1
ATOM 5784 C C . ALA A 1 719 ? 1.475 -17.379 35.158 1.00 89.12 719 ALA A C 1
ATOM 5786 O O . ALA A 1 719 ? 1.012 -16.574 35.966 1.00 89.12 719 ALA A O 1
ATOM 5787 N N . MET A 1 720 ? 0.733 -18.355 34.623 1.00 88.88 720 MET A N 1
ATOM 5788 C CA . MET A 1 720 ? -0.658 -18.623 35.010 1.00 88.88 720 MET A CA 1
ATOM 5789 C C . MET A 1 720 ? -0.759 -19.411 36.326 1.00 88.88 720 MET A C 1
ATOM 5791 O O . MET A 1 720 ? -1.632 -19.128 37.140 1.00 88.88 720 MET A O 1
ATOM 5795 N N . MET A 1 721 ? 0.155 -20.351 36.587 1.00 86.75 721 MET A N 1
ATOM 5796 C CA . MET A 1 721 ? 0.200 -21.133 37.832 1.00 86.75 721 MET A CA 1
ATOM 5797 C C . MET A 1 721 ? 0.645 -20.329 39.065 1.00 86.75 721 MET A C 1
ATOM 5799 O O . MET A 1 721 ? 0.296 -20.715 40.187 1.00 86.75 721 MET A O 1
ATOM 5803 N N . ASP A 1 722 ? 1.378 -19.232 38.853 1.00 87.19 722 ASP A N 1
ATOM 5804 C CA . ASP A 1 722 ? 1.761 -18.225 39.855 1.00 87.19 722 ASP A CA 1
ATOM 5805 C C . ASP A 1 722 ? 0.681 -17.143 40.075 1.00 87.19 722 ASP A C 1
ATOM 5807 O O . ASP A 1 722 ? 0.821 -16.299 40.973 1.00 87.19 722 ASP A O 1
ATOM 5811 N N . ASN A 1 723 ? -0.394 -17.133 39.274 1.00 79.19 723 ASN A N 1
ATOM 5812 C CA . ASN A 1 723 ? -1.458 -16.141 39.389 1.00 79.19 723 ASN A CA 1
ATOM 5813 C C . ASN A 1 723 ? -2.249 -16.333 40.694 1.00 79.19 723 ASN A C 1
ATOM 5815 O O . ASN A 1 723 ? -2.935 -17.330 40.898 1.00 79.19 723 ASN A O 1
ATOM 5819 N N . LYS A 1 724 ? -2.182 -15.332 41.577 1.00 64.69 724 LYS A N 1
ATOM 5820 C CA . LYS A 1 724 ? -2.747 -15.383 42.936 1.00 64.69 724 LYS A CA 1
ATOM 5821 C C . LYS A 1 724 ? -4.270 -15.314 42.989 1.00 64.69 724 LYS A C 1
ATOM 5823 O O . LYS A 1 724 ? -4.829 -15.553 44.056 1.00 64.69 724 LYS A O 1
ATOM 5828 N N . ASP A 1 725 ? -4.912 -14.992 41.871 1.00 67.38 725 ASP A N 1
ATOM 5829 C CA . ASP A 1 725 ? -6.368 -14.959 41.752 1.00 67.38 725 ASP A CA 1
ATOM 5830 C C . ASP A 1 725 ? -6.959 -16.330 41.335 1.00 67.38 725 ASP A C 1
ATOM 5832 O O . ASP A 1 725 ? -8.180 -16.458 41.253 1.00 67.38 725 ASP A O 1
ATOM 5836 N N . ALA A 1 726 ? -6.124 -17.360 41.109 1.00 69.81 726 ALA A N 1
ATOM 5837 C CA . ALA A 1 726 ? -6.537 -18.720 40.742 1.00 69.81 726 ALA A CA 1
ATOM 5838 C C . ALA A 1 726 ? -5.965 -19.788 41.704 1.00 69.81 726 ALA A C 1
ATOM 5840 O O . ALA A 1 726 ? -4.752 -19.973 41.806 1.00 69.81 726 ALA A O 1
ATOM 5841 N N . ASP A 1 727 ? -6.838 -20.536 42.387 1.00 82.44 727 ASP A N 1
ATOM 5842 C CA . ASP A 1 727 ? -6.458 -21.568 43.371 1.00 82.44 727 ASP A CA 1
ATOM 5843 C C . ASP A 1 727 ? -6.162 -22.927 42.700 1.00 82.44 727 ASP A C 1
ATOM 5845 O O . ASP A 1 727 ? -6.846 -23.928 42.904 1.00 82.44 727 ASP A O 1
ATOM 5849 N N . ILE A 1 728 ? -5.158 -22.939 41.816 1.00 91.00 728 ILE A N 1
ATOM 5850 C CA . ILE A 1 728 ? -4.770 -24.123 41.036 1.00 91.00 728 ILE A CA 1
ATOM 5851 C C . ILE A 1 728 ? -3.929 -25.066 41.906 1.00 91.00 728 ILE A C 1
ATOM 5853 O O . ILE A 1 728 ? -2.758 -24.759 42.162 1.00 91.00 728 ILE A O 1
ATOM 5857 N N . ASN A 1 729 ? -4.476 -26.223 42.289 1.00 90.38 729 ASN A N 1
ATOM 5858 C CA . ASN A 1 729 ? -3.795 -27.254 43.082 1.00 90.38 729 ASN A CA 1
ATOM 5859 C C . ASN A 1 729 ? -3.621 -28.578 42.316 1.00 90.38 729 ASN A C 1
ATOM 5861 O O . ASN A 1 729 ? -2.579 -29.214 42.463 1.00 90.38 729 ASN A O 1
ATOM 5865 N N . ASN A 1 730 ? -4.589 -28.957 41.481 1.00 92.75 730 ASN A N 1
ATOM 5866 C CA . ASN A 1 730 ? -4.593 -30.166 40.655 1.00 92.75 730 ASN A CA 1
ATOM 5867 C C . ASN A 1 730 ? -4.664 -29.794 39.165 1.00 92.75 730 ASN A C 1
ATOM 5869 O O . ASN A 1 730 ? -5.544 -29.026 38.760 1.00 92.75 730 ASN A O 1
ATOM 5873 N N . VAL A 1 731 ? -3.755 -30.339 38.354 1.00 94.88 731 VAL A N 1
ATOM 5874 C CA . VAL A 1 731 ? -3.578 -29.981 36.935 1.00 94.88 731 VAL A CA 1
ATOM 5875 C C . VAL A 1 731 ? -3.666 -31.215 36.038 1.00 94.88 731 VAL A C 1
ATOM 5877 O O . VAL A 1 731 ? -2.997 -32.212 36.300 1.00 94.88 731 VAL A O 1
ATOM 5880 N N . LEU A 1 732 ? -4.439 -31.119 34.957 1.00 93.06 732 LEU A N 1
ATOM 5881 C CA . LEU A 1 732 ? -4.429 -32.056 33.830 1.00 93.06 732 LEU A CA 1
ATOM 5882 C C . LEU A 1 732 ? -3.631 -31.451 32.669 1.00 93.06 732 LEU A C 1
ATOM 5884 O O . LEU A 1 732 ? -3.901 -30.316 32.287 1.00 93.06 732 LEU A O 1
ATOM 5888 N N . ASP A 1 733 ? -2.699 -32.208 32.098 1.00 92.75 733 ASP A N 1
ATOM 5889 C CA . ASP A 1 733 ? -2.029 -31.910 30.826 1.00 92.75 733 ASP A CA 1
ATOM 5890 C C . ASP A 1 733 ? -2.465 -32.969 29.802 1.00 92.75 733 ASP A C 1
ATOM 5892 O O . ASP A 1 733 ? -2.148 -34.150 29.965 1.00 92.75 733 ASP A O 1
ATOM 5896 N N . PHE A 1 734 ? -3.280 -32.581 28.816 1.00 88.69 734 PHE A N 1
ATOM 5897 C CA . PHE A 1 734 ? -3.897 -33.508 27.859 1.00 88.69 734 PHE A CA 1
ATOM 5898 C C . PHE A 1 734 ? -3.227 -33.397 26.484 1.00 88.69 734 PHE A C 1
ATOM 5900 O O . PHE A 1 734 ? -3.182 -32.315 25.898 1.00 88.69 734 PHE A O 1
ATOM 5907 N N . GLY A 1 735 ? -2.730 -34.524 25.969 1.00 85.56 735 GLY A N 1
ATOM 5908 C CA . GLY A 1 735 ? -1.705 -34.552 24.923 1.00 85.56 735 GLY A CA 1
ATOM 5909 C C . GLY A 1 735 ? -0.310 -34.276 25.492 1.00 85.56 735 GLY A C 1
ATOM 5910 O O . GLY A 1 735 ? 0.444 -33.500 24.914 1.00 85.56 735 GLY A O 1
ATOM 5911 N N . CYS A 1 736 ? 0.023 -34.842 26.661 1.00 85.25 736 CYS A N 1
ATOM 5912 C CA . CYS A 1 736 ? 1.267 -34.510 27.370 1.00 85.25 736 CYS A CA 1
ATOM 5913 C C . CYS A 1 736 ? 2.551 -35.042 26.703 1.00 85.25 736 CYS A C 1
ATOM 5915 O O . CYS A 1 736 ? 3.651 -34.722 27.168 1.00 85.25 736 CYS A O 1
ATOM 5917 N N . ASP A 1 737 ? 2.432 -35.873 25.660 1.00 82.88 737 ASP A N 1
ATOM 5918 C CA . ASP A 1 737 ? 3.534 -36.622 25.054 1.00 82.88 737 ASP A CA 1
ATOM 5919 C C . ASP A 1 737 ? 4.309 -37.429 26.126 1.00 82.88 737 ASP A C 1
ATOM 5921 O O . ASP A 1 737 ? 3.740 -37.833 27.144 1.00 82.88 737 ASP A O 1
ATOM 5925 N N . PHE A 1 738 ? 5.623 -37.606 25.975 1.00 83.56 738 PHE A N 1
ATOM 5926 C CA . PHE A 1 738 ? 6.517 -38.117 27.023 1.00 83.56 738 PHE A CA 1
ATOM 5927 C C . PHE A 1 738 ? 6.690 -37.176 28.244 1.00 83.56 738 PHE A C 1
ATOM 5929 O O . PHE A 1 738 ? 7.629 -37.338 29.021 1.00 83.56 738 PHE A O 1
ATOM 5936 N N . GLY A 1 739 ? 5.816 -36.180 28.439 1.00 83.69 739 GLY A N 1
ATOM 5937 C CA . GLY A 1 739 ? 5.697 -35.392 29.673 1.00 83.69 739 GLY A CA 1
ATOM 5938 C C . GLY A 1 739 ? 6.585 -34.146 29.786 1.00 83.69 739 GLY A C 1
ATOM 5939 O O . GLY A 1 739 ? 6.692 -33.572 30.871 1.00 83.69 739 GLY A O 1
ATOM 5940 N N . SER A 1 740 ? 7.237 -33.710 28.701 1.00 82.31 740 SER A N 1
ATOM 5941 C CA . SER A 1 740 ? 8.286 -32.669 28.743 1.00 82.31 740 SER A CA 1
ATOM 5942 C C . SER A 1 740 ? 7.875 -31.358 29.440 1.00 82.31 740 SER A C 1
ATOM 5944 O O . SER A 1 740 ? 8.666 -30.802 30.204 1.00 82.31 740 SER A O 1
ATOM 5946 N N . LEU A 1 741 ? 6.644 -30.879 29.221 1.00 86.88 741 LEU A N 1
ATOM 5947 C CA . LEU A 1 741 ? 6.096 -29.686 29.874 1.00 86.88 741 LEU A CA 1
ATOM 5948 C C . LEU A 1 741 ? 5.783 -29.957 31.351 1.00 86.88 741 LEU A C 1
ATOM 5950 O O . LEU A 1 741 ? 6.246 -29.232 32.236 1.00 86.88 741 LEU A O 1
ATOM 5954 N N . VAL A 1 742 ? 5.017 -31.014 31.627 1.00 89.00 742 VAL A N 1
ATOM 5955 C CA . VAL A 1 742 ? 4.509 -31.296 32.973 1.00 89.00 742 VAL A CA 1
ATOM 5956 C C . VAL A 1 742 ? 5.618 -31.647 33.977 1.00 89.00 742 VAL A C 1
ATOM 5958 O O . VAL A 1 742 ? 5.483 -31.312 35.153 1.00 89.00 742 VAL A O 1
ATOM 5961 N N . PHE A 1 743 ? 6.770 -32.181 33.545 1.00 87.56 743 PHE A N 1
ATOM 5962 C CA . PHE A 1 743 ? 7.944 -32.357 34.419 1.00 87.56 743 PHE A CA 1
ATOM 5963 C C . PHE A 1 743 ? 8.503 -31.047 34.981 1.00 87.56 743 PHE A C 1
ATOM 5965 O O . PHE A 1 743 ? 8.856 -30.978 36.163 1.00 87.56 743 PHE A O 1
ATOM 5972 N N . ASP A 1 744 ? 8.608 -30.012 34.149 1.00 86.44 744 ASP A N 1
ATOM 5973 C CA . ASP A 1 744 ? 9.135 -28.707 34.557 1.00 86.44 744 ASP A CA 1
ATOM 5974 C C . ASP A 1 744 ? 8.150 -27.969 35.489 1.00 86.44 744 ASP A C 1
ATOM 5976 O O . ASP A 1 744 ? 8.551 -27.211 36.378 1.00 86.44 744 ASP A O 1
ATOM 5980 N N . LEU A 1 745 ? 6.850 -28.253 35.355 1.00 89.75 745 LEU A N 1
ATOM 5981 C CA . LEU A 1 745 ? 5.811 -27.782 36.274 1.00 89.75 745 LEU A CA 1
ATOM 5982 C C . LEU A 1 745 ? 5.821 -28.561 37.601 1.00 89.75 745 LEU A C 1
ATOM 5984 O O . LEU A 1 745 ? 5.825 -27.940 38.665 1.00 89.75 745 LEU A O 1
ATOM 5988 N N . ALA A 1 746 ? 5.899 -29.894 37.563 1.00 90.31 746 ALA A N 1
ATOM 5989 C CA . ALA A 1 746 ? 5.918 -30.749 38.752 1.00 90.31 746 ALA A CA 1
ATOM 5990 C C . ALA A 1 746 ? 7.099 -30.429 39.680 1.00 90.31 746 ALA A C 1
ATOM 5992 O O . ALA A 1 746 ? 6.909 -30.297 40.893 1.00 90.31 746 ALA A O 1
ATOM 5993 N N . LYS A 1 747 ? 8.290 -30.209 39.103 1.00 87.88 747 LYS A N 1
ATOM 5994 C CA . LYS A 1 747 ? 9.508 -29.799 39.824 1.00 87.88 747 LYS A CA 1
ATOM 5995 C C . LYS A 1 747 ? 9.443 -28.365 40.353 1.00 87.88 747 LYS A C 1
ATOM 5997 O O . LYS A 1 747 ? 9.962 -28.098 41.436 1.00 87.88 747 LYS A O 1
ATOM 6002 N N . ALA A 1 748 ? 8.811 -27.441 39.625 1.00 89.81 748 ALA A N 1
ATOM 6003 C CA . ALA A 1 748 ? 8.614 -26.066 40.090 1.00 89.81 748 ALA A CA 1
ATOM 6004 C C . ALA A 1 748 ? 7.579 -25.970 41.228 1.00 89.81 748 ALA A C 1
ATOM 6006 O O . ALA A 1 748 ? 7.717 -25.131 42.121 1.00 89.81 748 ALA A O 1
ATOM 6007 N N . TYR A 1 749 ? 6.568 -26.845 41.224 1.00 92.50 749 TYR A N 1
ATOM 6008 C CA . TYR A 1 749 ? 5.436 -26.810 42.148 1.00 92.50 749 TYR A CA 1
ATOM 6009 C C . TYR A 1 749 ? 5.228 -28.143 42.900 1.00 92.50 749 TYR A C 1
ATOM 6011 O O . TYR A 1 749 ? 4.144 -28.721 42.811 1.00 92.50 749 TYR A O 1
ATOM 6019 N N . PRO A 1 750 ? 6.177 -28.598 43.747 1.00 90.00 750 PRO A N 1
ATOM 6020 C CA . PRO A 1 750 ? 6.130 -29.895 44.453 1.00 90.00 750 PRO A CA 1
ATOM 6021 C C . PRO A 1 750 ? 5.038 -30.015 45.542 1.00 90.00 750 PRO A C 1
ATOM 6023 O O . PRO A 1 750 ? 5.085 -30.892 46.400 1.00 90.00 750 PRO A O 1
ATOM 6026 N N . LYS A 1 751 ? 4.064 -29.097 45.556 1.00 90.44 751 LYS A N 1
ATOM 6027 C CA . LYS A 1 751 ? 2.860 -29.115 46.406 1.00 90.44 751 LYS A CA 1
ATOM 6028 C C . LYS A 1 751 ? 1.555 -29.197 45.607 1.00 90.44 751 LYS A C 1
ATOM 6030 O O . LYS A 1 751 ? 0.500 -29.322 46.220 1.00 90.44 751 LYS A O 1
ATOM 6035 N N . LYS A 1 752 ? 1.627 -29.078 44.280 1.00 92.88 752 LYS A N 1
ATOM 6036 C CA . LYS A 1 752 ? 0.505 -29.227 43.348 1.00 92.88 752 LYS A CA 1
ATOM 6037 C C . LYS A 1 752 ? 0.576 -30.623 42.729 1.00 92.88 752 LYS A C 1
ATOM 6039 O O . LYS A 1 752 ? 1.683 -31.138 42.549 1.00 92.88 752 LYS A O 1
ATOM 6044 N N . SER A 1 753 ? -0.572 -31.227 42.437 1.00 93.19 753 SER A N 1
ATOM 6045 C CA . SER A 1 753 ? -0.644 -32.516 41.745 1.00 93.19 753 SER A CA 1
ATOM 6046 C C . SER A 1 753 ? -0.794 -32.321 40.237 1.00 93.19 753 SER A C 1
ATOM 6048 O O . SER A 1 753 ? -1.406 -31.351 39.778 1.00 93.19 753 SER A O 1
ATOM 6050 N N . PHE A 1 754 ? -0.216 -33.243 39.475 1.00 93.69 754 PHE A N 1
ATOM 6051 C CA . PHE A 1 754 ? -0.194 -33.212 38.020 1.00 93.69 754 PHE A CA 1
ATOM 6052 C C . PHE A 1 754 ? -0.570 -34.580 37.450 1.00 93.69 754 PHE A C 1
ATOM 6054 O O . PHE A 1 754 ? -0.084 -35.611 37.917 1.00 93.69 754 PHE A O 1
ATOM 6061 N N . LEU A 1 755 ? -1.410 -34.573 36.420 1.00 92.50 755 LEU A N 1
ATOM 6062 C CA . LEU A 1 755 ? -1.797 -35.740 35.641 1.00 92.50 755 LEU A CA 1
ATOM 6063 C C . LEU A 1 755 ? -1.504 -35.458 34.164 1.00 92.50 755 LEU A C 1
ATOM 6065 O O . LEU A 1 755 ? -2.180 -34.634 33.554 1.00 92.50 755 LEU A O 1
ATOM 6069 N N . GLY A 1 756 ? -0.505 -36.134 33.602 1.00 91.69 756 GLY A N 1
ATOM 6070 C CA . GLY A 1 756 ? -0.285 -36.181 32.159 1.00 91.69 756 GLY A CA 1
ATOM 6071 C C . GLY A 1 756 ? -1.140 -37.277 31.521 1.00 91.69 756 GLY A C 1
ATOM 6072 O O . GLY A 1 756 ? -1.167 -38.408 32.015 1.00 91.69 756 GLY A O 1
ATOM 6073 N N . VAL A 1 757 ? -1.837 -36.952 30.434 1.00 89.06 757 VAL A N 1
ATOM 6074 C CA . VAL A 1 757 ? -2.575 -37.921 29.615 1.00 89.06 757 VAL A CA 1
ATOM 6075 C C . VAL A 1 757 ? -2.146 -37.801 28.159 1.00 89.06 757 VAL A C 1
ATOM 6077 O O . VAL A 1 757 ? -2.224 -36.725 27.573 1.00 89.06 757 VAL A O 1
ATOM 6080 N N . ASP A 1 758 ? -1.748 -38.919 27.565 1.00 85.69 758 ASP A N 1
ATOM 60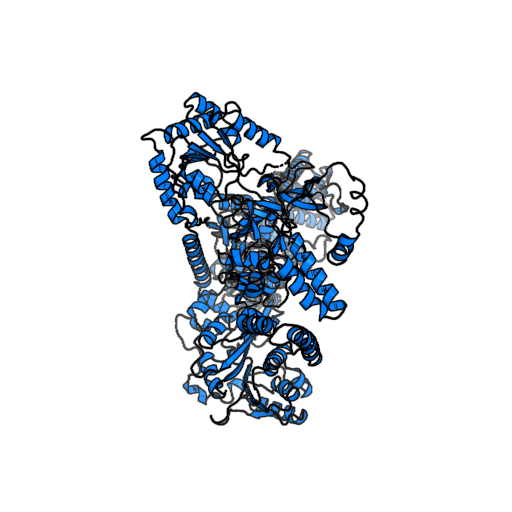81 C CA . ASP A 1 758 ? -1.468 -39.082 26.137 1.00 85.69 758 ASP A CA 1
ATOM 6082 C C . ASP A 1 758 ? -1.969 -40.467 25.717 1.00 85.69 758 ASP A C 1
ATOM 6084 O O . ASP A 1 758 ? -1.926 -41.400 26.514 1.00 85.69 758 ASP A O 1
ATOM 6088 N N . ILE A 1 759 ? -2.487 -40.614 24.499 1.00 80.25 759 ILE A N 1
ATOM 6089 C CA . ILE A 1 759 ? -3.087 -41.880 24.056 1.00 80.25 759 ILE A CA 1
ATOM 6090 C C . ILE A 1 759 ? -2.035 -42.955 23.740 1.00 80.25 759 ILE A C 1
ATOM 6092 O O . ILE A 1 759 ? -2.345 -44.143 23.801 1.00 80.25 759 ILE A O 1
ATOM 6096 N N . SER A 1 760 ? -0.790 -42.566 23.440 1.00 78.62 760 SER A N 1
ATOM 6097 C CA . SER A 1 760 ? 0.293 -43.497 23.110 1.00 78.62 760 SER A CA 1
ATOM 6098 C C . SER A 1 760 ? 0.839 -44.203 24.362 1.00 78.62 760 SER A C 1
ATOM 6100 O O . SER A 1 760 ? 1.422 -43.544 25.232 1.00 78.62 760 SER A O 1
ATOM 6102 N N . PRO A 1 761 ? 0.751 -45.547 24.456 1.00 80.06 761 PRO A N 1
ATOM 6103 C CA . PRO A 1 761 ? 1.342 -46.287 25.570 1.00 80.06 761 PRO A CA 1
ATOM 6104 C C . PRO A 1 761 ? 2.863 -46.122 25.635 1.00 80.06 761 PRO A C 1
ATOM 6106 O O . PRO A 1 761 ? 3.407 -45.953 26.718 1.00 80.06 761 PRO A O 1
ATOM 6109 N N . GLU A 1 762 ? 3.544 -46.084 24.486 1.00 81.25 762 GLU A N 1
ATOM 6110 C CA . GLU A 1 762 ? 5.007 -45.956 24.404 1.00 81.25 762 GLU A CA 1
ATOM 6111 C C . GLU A 1 762 ? 5.507 -44.613 24.962 1.00 81.25 762 GLU A C 1
ATOM 6113 O O . GLU A 1 762 ? 6.495 -44.568 25.700 1.00 81.25 762 GLU A O 1
ATOM 6118 N N . LYS A 1 763 ? 4.793 -43.515 24.667 1.00 82.69 763 LYS A N 1
ATOM 6119 C CA . LYS A 1 763 ? 5.088 -42.184 25.224 1.00 82.69 763 LYS A CA 1
ATOM 6120 C C . LYS A 1 763 ? 4.848 -42.139 26.732 1.00 82.69 763 LYS A C 1
ATOM 6122 O O . LYS A 1 763 ? 5.669 -41.583 27.461 1.00 82.69 763 LYS A O 1
ATOM 6127 N N . ILE A 1 764 ? 3.766 -42.758 27.206 1.00 86.06 764 ILE A N 1
ATOM 6128 C CA . ILE A 1 764 ? 3.425 -42.841 28.634 1.00 86.06 764 ILE A CA 1
ATOM 6129 C C . ILE A 1 764 ? 4.410 -43.734 29.404 1.00 86.06 764 ILE A C 1
ATOM 6131 O O . ILE A 1 764 ? 4.801 -43.385 30.518 1.00 86.06 764 ILE A O 1
ATOM 6135 N N . ASP A 1 765 ? 4.885 -44.834 28.823 1.00 85.19 765 ASP A N 1
ATOM 6136 C CA . ASP A 1 765 ? 5.930 -45.670 29.421 1.00 85.19 765 ASP A CA 1
ATOM 6137 C C . ASP A 1 765 ? 7.265 -44.916 29.501 1.00 85.19 765 ASP A C 1
ATOM 6139 O O . ASP A 1 765 ? 7.913 -44.928 30.553 1.00 85.19 765 ASP A O 1
ATOM 6143 N N . LEU A 1 766 ? 7.660 -44.179 28.454 1.00 82.62 766 LEU A N 1
ATOM 6144 C CA . LEU A 1 766 ? 8.822 -43.284 28.519 1.00 82.62 766 LEU A CA 1
ATOM 6145 C C . LEU A 1 766 ? 8.639 -42.203 29.600 1.00 82.62 766 LEU A C 1
ATOM 6147 O O . LEU A 1 766 ? 9.554 -41.978 30.394 1.00 82.62 766 LEU A O 1
ATOM 6151 N N . ALA A 1 767 ? 7.459 -41.585 29.692 1.00 85.75 767 ALA A N 1
ATOM 6152 C CA . ALA A 1 767 ? 7.149 -40.592 30.718 1.00 85.75 767 ALA A CA 1
ATOM 6153 C C . ALA A 1 767 ? 7.277 -41.172 32.140 1.00 85.75 767 ALA A C 1
ATOM 6155 O O . ALA A 1 767 ? 7.943 -40.581 32.988 1.00 85.75 767 ALA A O 1
ATOM 6156 N N . ASN A 1 768 ? 6.735 -42.363 32.408 1.00 87.50 768 ASN A N 1
ATOM 6157 C CA . ASN A 1 768 ? 6.891 -43.018 33.711 1.00 87.50 768 ASN A CA 1
ATOM 6158 C C . ASN A 1 768 ? 8.374 -43.268 34.055 1.00 87.50 768 ASN A C 1
ATOM 6160 O O . ASN A 1 768 ? 8.814 -42.898 35.144 1.00 87.50 768 ASN A O 1
ATOM 6164 N N . ASN A 1 769 ? 9.174 -43.769 33.103 1.00 83.62 769 ASN A N 1
ATOM 6165 C CA . ASN A 1 769 ? 10.624 -43.946 33.286 1.00 83.62 769 ASN A CA 1
ATOM 6166 C C . ASN A 1 769 ? 11.362 -42.620 33.573 1.00 83.62 769 ASN A C 1
ATOM 6168 O O . ASN A 1 769 ? 12.287 -42.585 34.389 1.00 83.62 769 ASN A O 1
ATOM 6172 N N . ILE A 1 770 ? 10.961 -41.514 32.932 1.00 82.12 770 ILE A N 1
ATOM 6173 C CA . ILE A 1 770 ? 11.516 -40.182 33.221 1.00 82.12 770 ILE A CA 1
ATOM 6174 C C . ILE A 1 770 ? 11.082 -39.712 34.620 1.00 82.12 770 ILE A C 1
ATOM 6176 O O . ILE A 1 770 ? 11.906 -39.139 35.330 1.00 82.12 770 ILE A O 1
ATOM 6180 N N . SER A 1 771 ? 9.843 -39.975 35.053 1.00 83.75 771 SER A N 1
ATOM 6181 C CA . SER A 1 771 ? 9.338 -39.584 36.381 1.00 83.75 771 SER A CA 1
ATOM 6182 C C . SER A 1 771 ? 10.086 -40.281 37.519 1.00 83.75 771 SER A C 1
ATOM 6184 O O . SER A 1 771 ? 10.543 -39.610 38.448 1.00 83.75 771 SER A O 1
ATOM 6186 N N . ASP A 1 772 ? 10.312 -41.592 37.394 1.00 83.00 772 ASP A N 1
ATOM 6187 C CA . ASP A 1 772 ? 11.102 -42.384 38.347 1.00 83.00 772 ASP A CA 1
ATOM 6188 C C . ASP A 1 772 ? 12.559 -41.895 38.428 1.00 83.00 772 ASP A C 1
ATOM 6190 O O . ASP A 1 772 ? 13.134 -41.804 39.514 1.00 83.00 772 ASP A O 1
ATOM 6194 N N . TYR A 1 773 ? 13.158 -41.505 37.296 1.00 80.44 773 TYR A N 1
ATOM 6195 C CA . TYR A 1 773 ? 14.489 -40.882 37.266 1.00 80.44 773 TYR A CA 1
ATOM 6196 C C . TYR A 1 773 ? 14.509 -39.464 37.871 1.00 80.44 773 TYR A C 1
ATOM 6198 O O . TYR A 1 773 ? 15.548 -38.996 38.345 1.00 80.44 773 TYR A O 1
ATOM 6206 N N . CYS A 1 774 ? 13.379 -38.756 37.838 1.00 78.12 774 CYS A N 1
ATOM 6207 C CA . CYS A 1 774 ? 13.262 -37.356 38.242 1.00 78.12 774 CYS A CA 1
ATOM 6208 C C . CYS A 1 774 ? 12.848 -37.128 39.701 1.00 78.12 774 CYS A C 1
ATOM 6210 O O . CYS A 1 774 ? 12.909 -35.973 40.130 1.00 78.12 774 CYS A O 1
ATOM 6212 N N . ASP A 1 775 ? 12.427 -38.174 40.422 1.00 83.25 775 ASP A N 1
ATOM 6213 C CA . ASP A 1 775 ? 11.820 -38.107 41.763 1.00 83.25 775 ASP A CA 1
ATOM 6214 C C . ASP A 1 775 ? 10.673 -37.075 41.828 1.00 83.25 775 ASP A C 1
ATOM 6216 O O . ASP A 1 775 ? 10.691 -36.109 42.594 1.00 83.25 775 ASP A O 1
ATOM 6220 N N . THR A 1 776 ? 9.671 -37.258 40.957 1.00 84.56 776 THR A N 1
ATOM 6221 C CA . THR A 1 776 ? 8.467 -36.409 40.862 1.00 84.56 776 THR A CA 1
ATOM 6222 C C . THR A 1 776 ? 7.194 -37.128 41.347 1.00 84.56 776 THR A C 1
ATOM 6224 O O . THR A 1 776 ? 6.281 -37.360 40.557 1.00 84.56 776 THR A O 1
ATOM 6227 N N . PRO A 1 777 ? 7.061 -37.458 42.652 1.00 85.00 777 PRO A N 1
ATOM 6228 C CA . PRO A 1 777 ? 5.927 -38.223 43.195 1.00 85.00 777 PRO A CA 1
ATOM 6229 C C . PRO A 1 777 ? 4.587 -37.461 43.206 1.00 85.00 777 PRO A C 1
ATOM 6231 O O . PRO A 1 777 ? 3.562 -38.014 43.600 1.00 85.00 777 PRO A O 1
ATOM 6234 N N . ASN A 1 778 ? 4.580 -36.185 42.810 1.00 90.19 778 ASN A N 1
ATOM 6235 C CA . ASN A 1 778 ? 3.383 -35.365 42.615 1.00 90.19 778 ASN A CA 1
ATOM 6236 C C . ASN A 1 778 ? 2.867 -35.366 41.160 1.00 90.19 778 ASN A C 1
ATOM 6238 O O . ASN A 1 778 ? 1.941 -34.614 40.852 1.00 90.19 778 ASN A O 1
ATOM 6242 N N . LEU A 1 779 ? 3.461 -36.183 40.285 1.00 92.81 779 LEU A N 1
ATOM 6243 C CA . LEU A 1 779 ? 3.132 -36.311 38.868 1.00 92.81 779 LEU A CA 1
ATOM 6244 C C . LEU A 1 779 ? 2.790 -37.768 38.528 1.00 92.81 779 LEU A C 1
ATOM 6246 O O . LEU A 1 779 ? 3.556 -38.682 38.829 1.00 92.81 779 LEU A O 1
ATOM 6250 N N . LEU A 1 780 ? 1.641 -37.967 37.885 1.00 91.75 780 LEU A N 1
ATOM 6251 C CA . LEU A 1 780 ? 1.161 -39.252 37.378 1.00 91.75 780 LEU A CA 1
ATOM 6252 C C . LEU A 1 780 ? 0.958 -39.181 35.861 1.00 91.75 780 LEU A C 1
ATOM 6254 O O . LEU A 1 780 ? 0.587 -38.131 35.338 1.00 91.75 780 LEU A O 1
ATOM 6258 N N . PHE A 1 781 ? 1.125 -40.312 35.177 1.00 91.06 781 PHE A N 1
ATOM 6259 C CA . PHE A 1 781 ? 0.833 -40.461 33.750 1.00 91.06 781 PHE A CA 1
ATOM 6260 C C . PHE A 1 781 ? -0.216 -41.554 33.512 1.00 91.06 781 PHE A C 1
ATOM 6262 O O . PHE A 1 781 ? -0.251 -42.560 34.226 1.00 91.06 781 PHE A O 1
ATOM 6269 N N . ALA A 1 782 ? -1.082 -41.369 32.514 1.00 87.25 782 ALA A N 1
ATOM 6270 C CA . ALA A 1 782 ? -2.099 -42.347 32.132 1.00 87.25 782 ALA A CA 1
ATOM 6271 C C . ALA A 1 782 ? -2.405 -42.309 30.627 1.00 87.25 782 ALA A C 1
ATOM 6273 O O . ALA A 1 782 ? -2.426 -41.245 30.022 1.00 87.25 782 ALA A O 1
ATOM 6274 N N . THR A 1 783 ? -2.750 -43.460 30.044 1.00 82.12 783 THR A N 1
ATOM 6275 C CA . THR A 1 783 ? -3.185 -43.555 28.636 1.00 82.12 783 THR A CA 1
ATOM 6276 C C . THR A 1 783 ? -4.627 -43.095 28.386 1.00 82.12 783 THR A C 1
ATOM 6278 O O . THR A 1 783 ? -5.118 -43.117 27.263 1.00 82.12 783 THR A O 1
ATOM 6281 N N . SER A 1 784 ? -5.365 -42.749 29.445 1.00 81.75 784 SER A N 1
ATOM 6282 C CA . SER A 1 784 ? -6.778 -42.357 29.387 1.00 81.75 784 SER A CA 1
ATOM 6283 C C . SER A 1 784 ? -7.226 -41.673 30.680 1.00 81.75 784 SER A C 1
ATOM 6285 O O . SER A 1 784 ? -6.736 -41.985 31.769 1.00 81.75 784 SER A O 1
ATOM 6287 N N . LEU A 1 785 ? -8.207 -40.772 30.566 1.00 81.00 785 LEU A N 1
ATOM 6288 C CA . LEU A 1 785 ? -8.949 -40.249 31.714 1.00 81.00 785 LEU A CA 1
ATOM 6289 C C . LEU A 1 785 ? -9.878 -41.340 32.262 1.00 81.00 785 LEU A C 1
ATOM 6291 O O . LEU A 1 785 ? -10.584 -42.005 31.505 1.00 81.00 785 LEU A O 1
ATOM 6295 N N . LYS A 1 786 ? -9.871 -41.533 33.585 1.00 63.91 786 LYS A N 1
ATOM 6296 C CA . LYS A 1 786 ? -10.671 -42.562 34.258 1.00 63.91 786 LYS A CA 1
ATOM 6297 C C . LYS A 1 786 ? -11.814 -41.921 35.037 1.00 63.91 786 LYS A C 1
ATOM 6299 O O . LYS A 1 786 ? -11.582 -41.328 36.087 1.00 63.91 786 LYS A O 1
ATOM 6304 N N . ASP A 1 787 ? -13.020 -42.145 34.517 1.00 58.72 787 ASP A N 1
ATOM 6305 C CA . ASP A 1 787 ? -14.324 -41.769 35.076 1.00 58.72 787 ASP A CA 1
ATOM 6306 C C . ASP A 1 787 ? -14.600 -40.254 35.207 1.00 58.72 787 ASP A C 1
ATOM 6308 O O . ASP A 1 787 ? -13.726 -39.445 35.530 1.00 58.72 787 ASP A O 1
ATOM 6312 N N . ASP A 1 788 ? -15.865 -39.874 34.999 1.00 57.50 788 ASP A N 1
ATOM 6313 C CA . ASP A 1 788 ? -16.335 -38.479 35.013 1.00 57.50 788 ASP A CA 1
ATOM 6314 C C . ASP A 1 788 ? -16.194 -37.819 36.397 1.00 57.50 788 ASP A C 1
ATOM 6316 O O . ASP A 1 788 ? -16.285 -36.593 36.523 1.00 57.50 788 ASP A O 1
ATOM 6320 N N . SER A 1 789 ? -15.967 -38.614 37.447 1.00 56.97 789 SER A N 1
ATOM 6321 C CA . SER A 1 789 ? -15.712 -38.148 38.812 1.00 56.97 789 SER A CA 1
ATOM 6322 C C . SER A 1 789 ? -14.364 -37.434 38.987 1.00 56.97 789 SER A C 1
ATOM 6324 O O . SER A 1 789 ? -14.214 -36.657 39.934 1.00 56.97 789 SER A O 1
ATOM 6326 N N . THR A 1 790 ? -13.404 -37.624 38.074 1.00 68.19 790 THR A N 1
ATOM 6327 C CA . THR A 1 790 ? -12.120 -36.909 38.095 1.00 68.19 790 THR A CA 1
ATOM 6328 C C . THR A 1 790 ? -12.332 -35.439 37.717 1.00 68.19 790 THR A C 1
ATOM 6330 O O . THR A 1 790 ? -12.661 -35.135 36.570 1.00 68.19 790 THR A O 1
ATOM 6333 N N . LYS A 1 791 ? -12.130 -34.513 38.668 1.00 87.12 791 LYS A N 1
ATOM 6334 C CA . LYS A 1 791 ? -12.178 -33.059 38.430 1.00 87.12 791 LYS A CA 1
ATOM 6335 C C . LYS A 1 791 ? -10.867 -32.367 38.805 1.00 87.12 791 LYS A C 1
ATOM 6337 O O . LYS A 1 791 ? -10.286 -32.670 39.845 1.00 87.12 791 LYS A O 1
ATOM 6342 N N . VAL A 1 792 ? -10.431 -31.422 37.970 1.00 92.44 792 VAL A N 1
ATOM 6343 C CA . VAL A 1 792 ? -9.190 -30.643 38.137 1.00 92.44 792 VAL A CA 1
ATOM 6344 C C . VAL A 1 792 ? -9.444 -29.135 38.199 1.00 92.44 792 VAL A C 1
ATOM 6346 O O . VAL A 1 792 ? -10.457 -28.637 37.699 1.00 92.44 792 VAL A O 1
ATOM 6349 N N . ASP A 1 793 ? -8.492 -28.402 38.780 1.00 94.06 793 ASP A N 1
ATOM 6350 C CA . ASP A 1 793 ? -8.544 -26.939 38.902 1.00 94.06 793 ASP A CA 1
ATOM 6351 C C . ASP A 1 793 ? -7.996 -26.242 37.647 1.00 94.06 793 ASP A C 1
ATOM 6353 O O . ASP A 1 793 ? -8.315 -25.079 37.387 1.00 94.06 793 ASP A O 1
ATOM 6357 N N . CYS A 1 794 ? -7.151 -26.940 36.879 1.00 95.19 794 CYS A N 1
ATOM 6358 C CA . CYS A 1 794 ? -6.556 -26.453 35.639 1.00 95.19 794 CYS A CA 1
ATOM 6359 C C . CYS A 1 794 ? -6.467 -27.559 34.574 1.00 95.19 794 CYS A C 1
ATOM 6361 O O . CYS A 1 794 ? -6.006 -28.662 34.871 1.00 95.19 794 CYS A O 1
ATOM 6363 N N . LEU A 1 795 ? -6.853 -27.235 33.339 1.00 94.44 795 LEU A N 1
ATOM 6364 C CA . LEU A 1 795 ? -6.566 -28.013 32.128 1.00 94.44 795 LEU A CA 1
ATOM 6365 C C . LEU A 1 795 ? -5.518 -27.278 31.287 1.00 94.44 795 LEU A C 1
ATOM 6367 O O . LEU A 1 795 ? -5.694 -26.099 30.979 1.00 94.44 795 LEU A O 1
ATOM 6371 N N . ILE A 1 796 ? -4.474 -27.993 30.880 1.00 95.06 796 ILE A N 1
ATOM 6372 C CA . ILE A 1 796 ? -3.517 -27.610 29.845 1.00 95.06 796 ILE A CA 1
ATOM 6373 C C . ILE A 1 796 ? -3.820 -28.445 28.596 1.00 95.06 796 ILE A C 1
ATOM 6375 O O . ILE A 1 796 ? -4.035 -29.655 28.681 1.00 95.06 796 ILE A O 1
ATOM 6379 N N . LEU A 1 797 ? -3.847 -27.780 27.443 1.00 91.25 797 LEU A N 1
ATOM 6380 C CA . LEU A 1 797 ? -4.027 -28.394 26.133 1.00 91.25 797 LEU A CA 1
ATOM 6381 C C . LEU A 1 797 ? -3.004 -27.788 25.163 1.00 91.25 797 LEU A C 1
ATOM 6383 O O . LEU A 1 797 ? -3.197 -26.667 24.685 1.00 91.25 797 LEU A O 1
ATOM 6387 N N . SER A 1 798 ? -1.896 -28.491 24.913 1.00 90.19 798 SER A N 1
ATOM 6388 C CA . SER A 1 798 ? -0.800 -28.003 24.063 1.00 90.19 798 SER A CA 1
ATOM 6389 C C . SER A 1 798 ? -0.789 -28.711 22.715 1.00 90.19 798 SER A C 1
ATOM 6391 O O . SER A 1 798 ? -0.569 -29.911 22.655 1.00 90.19 798 SER A O 1
ATOM 6393 N N . GLU A 1 799 ? -0.987 -27.953 21.636 1.00 87.06 799 GLU A N 1
ATOM 6394 C CA . GLU A 1 799 ? -0.784 -28.382 20.242 1.00 87.06 799 GLU A CA 1
ATOM 6395 C C . GLU A 1 799 ? -1.646 -29.601 19.851 1.00 87.06 799 GLU A C 1
ATOM 6397 O O . GLU A 1 799 ? -1.230 -30.452 19.074 1.00 87.06 799 GLU A O 1
ATOM 6402 N N . MET A 1 800 ? -2.863 -29.678 20.404 1.00 84.94 800 MET A N 1
ATOM 6403 C CA . MET A 1 800 ? -3.817 -30.779 20.202 1.00 84.94 800 MET A CA 1
ATOM 6404 C C . MET A 1 800 ? -5.048 -30.406 19.364 1.00 84.94 800 MET A C 1
ATOM 6406 O O . MET A 1 800 ? -5.709 -31.302 18.837 1.00 84.94 800 MET A O 1
ATOM 6410 N N . LEU A 1 801 ? -5.396 -29.117 19.246 1.00 87.44 801 LEU A N 1
ATOM 6411 C CA . LEU A 1 801 ? -6.624 -28.671 18.561 1.00 87.44 801 LEU A CA 1
ATOM 6412 C C . LEU A 1 801 ? -6.502 -28.759 17.036 1.00 87.44 801 LEU A C 1
ATOM 6414 O O . LEU A 1 801 ? -7.487 -28.987 16.339 1.00 87.44 801 LEU A O 1
ATOM 6418 N N . GLU A 1 802 ? -5.283 -28.609 16.534 1.00 87.94 802 GLU A N 1
ATOM 6419 C CA . GLU A 1 802 ? -4.895 -28.632 15.123 1.00 87.94 802 GLU A CA 1
ATOM 6420 C C . GLU A 1 802 ? -5.177 -29.985 14.461 1.00 87.94 802 GLU A C 1
ATOM 6422 O O . GLU A 1 802 ? -5.350 -30.063 13.246 1.00 87.94 802 GLU A O 1
ATOM 6427 N N . TYR A 1 803 ? -5.230 -31.042 15.272 1.00 84.38 803 TYR A N 1
ATOM 6428 C CA . TYR A 1 803 ? -5.416 -32.434 14.868 1.00 84.38 803 TYR A CA 1
ATOM 6429 C C . TYR A 1 803 ? -6.873 -32.912 14.994 1.00 84.38 803 TYR A C 1
ATOM 6431 O O . TYR A 1 803 ? -7.165 -34.065 14.689 1.00 84.38 803 TYR A O 1
ATOM 6439 N N . GLN A 1 804 ? -7.797 -32.048 15.433 1.00 83.69 804 GLN A N 1
ATOM 6440 C CA . GLN A 1 804 ? -9.219 -32.375 15.584 1.00 83.69 804 GLN A CA 1
ATOM 6441 C C . GLN A 1 804 ? -10.025 -31.818 14.412 1.00 83.69 804 GLN A C 1
ATOM 6443 O O . GLN A 1 804 ? -9.908 -30.638 14.100 1.00 83.69 804 GLN A O 1
ATOM 6448 N N . GLU A 1 805 ? -10.928 -32.602 13.817 1.00 83.31 805 GLU A N 1
ATOM 6449 C CA . GLU A 1 805 ? -11.868 -32.083 12.805 1.00 83.31 805 GLU A CA 1
ATOM 6450 C C . GLU A 1 805 ? -12.718 -30.932 13.382 1.00 83.31 805 GLU A C 1
ATOM 6452 O O . GLU A 1 805 ? -12.945 -29.914 12.729 1.00 83.31 805 GLU A O 1
ATOM 6457 N N . LYS A 1 806 ? -13.129 -31.064 14.651 1.00 86.31 806 LYS A N 1
ATOM 6458 C CA . LYS A 1 806 ? -14.005 -30.121 15.356 1.00 86.31 806 LYS A CA 1
ATOM 6459 C C . LYS A 1 806 ? -13.411 -29.658 16.696 1.00 86.31 806 LYS A C 1
ATOM 6461 O O . LYS A 1 806 ? -13.863 -30.099 17.759 1.00 86.31 806 LYS A O 1
ATOM 6466 N N . PRO A 1 807 ? -12.422 -28.749 16.688 1.00 89.94 807 PRO A N 1
ATOM 6467 C CA . PRO A 1 807 ? -11.706 -28.339 17.898 1.00 89.94 807 PRO A CA 1
ATOM 6468 C C . PRO A 1 807 ? -12.612 -27.750 18.995 1.00 89.94 807 PRO A C 1
ATOM 6470 O O . PRO A 1 807 ? -12.323 -27.916 20.175 1.00 89.94 807 PRO A O 1
ATOM 6473 N N . TRP A 1 808 ? -13.743 -27.128 18.639 1.00 92.00 808 TRP A N 1
ATOM 6474 C CA . TRP A 1 808 ? -14.721 -26.597 19.601 1.00 92.00 808 TRP A CA 1
ATOM 6475 C C . TRP A 1 808 ? -15.494 -27.689 20.367 1.00 92.00 808 TRP A C 1
ATOM 6477 O O . TRP A 1 808 ? -15.689 -27.561 21.573 1.00 92.00 808 TRP A O 1
ATOM 6487 N N . GLU A 1 809 ? -15.915 -28.766 19.694 1.00 89.50 809 GLU A N 1
ATOM 6488 C CA . GLU A 1 809 ? -16.623 -29.899 20.319 1.00 89.50 809 GLU A CA 1
ATOM 6489 C C . GLU A 1 809 ? -15.668 -30.705 21.213 1.00 89.50 809 GLU A C 1
ATOM 6491 O O . GLU A 1 809 ? -16.032 -31.079 22.328 1.00 89.50 809 GLU A O 1
ATOM 6496 N N . PHE A 1 810 ? -14.424 -30.893 20.766 1.00 87.19 810 PHE A N 1
ATOM 6497 C CA . PHE A 1 810 ? -13.362 -31.536 21.541 1.00 87.19 810 PHE A CA 1
ATOM 6498 C C . PHE A 1 810 ? -12.990 -30.738 22.805 1.00 87.19 810 PHE A C 1
ATOM 6500 O O . PHE A 1 810 ? -12.915 -31.302 23.897 1.00 87.19 810 PHE A O 1
ATOM 6507 N N . LEU A 1 811 ? -12.832 -29.416 22.688 1.00 90.12 811 LEU A N 1
ATOM 6508 C CA . LEU A 1 811 ? -12.512 -28.536 23.815 1.00 90.12 811 LEU A CA 1
ATOM 6509 C C . LEU A 1 811 ? -13.621 -28.508 24.877 1.00 90.12 811 LEU A C 1
ATOM 6511 O O . LEU A 1 811 ? -13.334 -28.654 26.064 1.00 90.12 811 LEU A O 1
ATOM 6515 N N . ASP A 1 812 ? -14.887 -28.383 24.466 1.00 89.06 812 ASP A N 1
ATOM 6516 C CA . ASP A 1 812 ? -16.026 -28.453 25.392 1.00 89.06 812 ASP A CA 1
ATOM 6517 C C . ASP A 1 812 ? -16.152 -29.836 26.067 1.00 89.06 812 ASP A C 1
ATOM 6519 O O . ASP A 1 812 ? -16.672 -29.926 27.182 1.00 89.06 812 ASP A O 1
ATOM 6523 N N . SER A 1 813 ? -15.677 -30.908 25.418 1.00 86.56 813 SER A N 1
ATOM 6524 C CA . SER A 1 813 ? -15.608 -32.253 26.003 1.00 86.56 813 SER A CA 1
ATOM 6525 C C . SER A 1 813 ? -14.539 -32.336 27.099 1.00 86.56 813 SER A C 1
ATOM 6527 O O . SER A 1 813 ? -14.838 -32.751 28.220 1.00 86.56 813 SER A O 1
ATOM 6529 N N . LEU A 1 814 ? -13.315 -31.859 26.837 1.00 87.50 814 LEU A N 1
ATOM 6530 C CA . LEU A 1 814 ? -12.240 -31.830 27.840 1.00 87.50 814 LEU A CA 1
ATOM 6531 C C . LEU A 1 814 ? -12.543 -30.876 29.008 1.00 87.50 814 LEU A C 1
ATOM 6533 O O . LEU A 1 814 ? -12.219 -31.180 30.157 1.00 87.50 814 LEU A O 1
ATOM 6537 N N . GLU A 1 815 ? -13.248 -29.770 28.760 1.00 89.44 815 GLU A N 1
ATOM 6538 C CA . GLU A 1 815 ? -13.736 -28.881 29.821 1.00 89.44 815 GLU A CA 1
ATOM 6539 C C . GLU A 1 815 ? -14.669 -29.573 30.822 1.00 89.44 815 GLU A C 1
ATOM 6541 O O . GLU A 1 815 ? -14.804 -29.091 31.950 1.00 89.44 815 GLU A O 1
ATOM 6546 N N . SER A 1 816 ? -15.297 -30.705 30.486 1.00 86.94 816 SER A N 1
ATOM 6547 C CA . SER A 1 816 ? -16.129 -31.454 31.440 1.00 86.94 816 SER A CA 1
ATOM 6548 C C . SER A 1 816 ? -15.343 -31.940 32.670 1.00 86.94 816 SER A C 1
ATOM 6550 O O . SER A 1 816 ? -15.925 -32.052 33.752 1.00 86.94 816 SER A O 1
ATOM 6552 N N . TYR A 1 817 ? -14.024 -32.134 32.552 1.00 89.06 817 TYR A N 1
ATOM 6553 C CA . TYR A 1 817 ? -13.126 -32.539 33.643 1.00 89.06 817 TYR A CA 1
ATOM 6554 C C . TYR A 1 817 ? -12.614 -31.360 34.491 1.00 89.06 817 TYR A C 1
ATOM 6556 O O . TYR A 1 817 ? -12.022 -31.574 35.544 1.00 89.06 817 TYR A O 1
ATOM 6564 N N . VAL A 1 818 ? -12.871 -30.110 34.099 1.00 91.50 818 VAL A N 1
ATOM 6565 C CA . VAL A 1 818 ? -12.484 -28.913 34.871 1.00 91.50 818 VAL A CA 1
ATOM 6566 C C . VAL A 1 818 ? -13.639 -28.476 35.783 1.00 91.50 818 VAL A C 1
ATOM 6568 O O . VAL A 1 818 ? -14.806 -28.558 35.391 1.00 91.50 818 VAL A O 1
ATOM 6571 N N . ILE A 1 819 ? -13.356 -27.992 36.994 1.00 91.94 819 ILE A N 1
ATOM 6572 C CA . ILE A 1 819 ? -14.384 -27.396 37.874 1.00 91.94 819 ILE A CA 1
ATOM 6573 C C . ILE A 1 819 ? -14.948 -26.080 37.295 1.00 91.94 819 ILE A C 1
ATOM 6575 O O . ILE A 1 819 ? -14.261 -25.379 36.551 1.00 91.94 819 ILE A O 1
ATOM 6579 N N . ASP A 1 820 ? -16.185 -25.694 37.637 1.00 90.25 820 ASP A N 1
ATOM 6580 C CA . ASP A 1 820 ? -16.654 -24.328 37.340 1.00 90.25 820 ASP A CA 1
ATOM 6581 C C . ASP A 1 820 ? -15.810 -23.309 38.122 1.00 90.25 820 ASP A C 1
ATOM 6583 O O . ASP A 1 820 ? -15.532 -23.497 39.308 1.00 90.25 820 ASP A O 1
ATOM 6587 N N . GLY A 1 821 ? -15.348 -22.250 37.454 1.00 89.25 821 GLY A N 1
ATOM 6588 C CA . GLY A 1 821 ? -14.338 -21.355 38.021 1.00 89.25 821 GLY A CA 1
ATOM 6589 C C . GLY A 1 821 ? -12.892 -21.862 37.912 1.00 89.25 821 GLY A C 1
ATOM 6590 O O . GLY A 1 821 ? -11.981 -21.111 38.256 1.00 89.25 821 GLY A O 1
ATOM 6591 N N . GLY A 1 822 ? -12.665 -23.080 37.408 1.00 91.50 822 GLY A N 1
ATOM 6592 C CA . GLY A 1 822 ? -11.335 -23.603 37.088 1.00 91.50 822 GLY A CA 1
ATOM 6593 C C . GLY A 1 822 ? -10.716 -22.927 35.860 1.00 91.50 822 GLY A C 1
ATOM 6594 O O . GLY A 1 822 ? -11.386 -22.211 35.112 1.00 91.50 822 GLY A O 1
ATOM 6595 N N . THR A 1 823 ? -9.420 -23.139 35.653 1.00 93.38 823 THR A N 1
ATOM 6596 C CA . THR A 1 823 ? -8.636 -22.510 34.577 1.00 93.38 823 THR A CA 1
ATOM 6597 C C . THR A 1 823 ? -8.500 -23.444 33.374 1.00 93.38 823 THR A C 1
ATOM 6599 O O . THR A 1 823 ? -8.284 -24.642 33.531 1.00 93.38 823 THR A O 1
ATOM 6602 N N . VAL A 1 824 ? -8.578 -22.896 32.164 1.00 94.25 824 VAL A N 1
ATOM 6603 C CA . VAL A 1 824 ? -8.218 -23.596 30.923 1.00 94.25 824 VAL A CA 1
ATOM 6604 C C . VAL A 1 824 ? -7.091 -22.826 30.247 1.00 94.25 824 VAL A C 1
ATOM 6606 O O . VAL A 1 824 ? -7.199 -21.611 30.064 1.00 94.25 824 VAL A O 1
ATOM 6609 N N . LEU A 1 825 ? -6.015 -23.529 29.899 1.00 95.50 825 LEU A N 1
ATOM 6610 C CA . LEU A 1 825 ? -4.826 -23.028 29.216 1.00 95.50 825 LEU A CA 1
ATOM 6611 C C . LEU A 1 825 ? -4.663 -23.783 27.895 1.00 95.50 825 LEU A C 1
ATOM 6613 O O . LEU A 1 825 ? -4.526 -25.004 27.893 1.00 95.50 825 LEU A O 1
ATOM 6617 N N . ILE A 1 826 ? -4.653 -23.061 26.777 1.00 95.06 826 ILE A N 1
ATOM 6618 C CA . ILE A 1 826 ? -4.485 -23.642 25.441 1.00 95.06 826 ILE A CA 1
ATOM 6619 C C . ILE A 1 826 ? -3.230 -23.046 24.810 1.00 95.06 826 ILE A C 1
ATOM 6621 O O . ILE A 1 826 ? -3.063 -21.823 24.780 1.00 95.06 826 ILE A O 1
ATOM 6625 N N . ILE A 1 827 ? -2.373 -23.911 24.279 1.00 93.31 827 ILE A N 1
ATOM 6626 C CA . ILE A 1 827 ? -1.264 -23.546 23.397 1.00 93.31 827 ILE A CA 1
ATOM 6627 C C . ILE A 1 827 ? -1.591 -24.156 22.033 1.00 93.31 827 ILE A C 1
ATOM 6629 O O . ILE A 1 827 ? -1.891 -25.339 21.946 1.00 93.31 827 ILE A O 1
ATOM 6633 N N . SER A 1 828 ? -1.595 -23.348 20.979 1.00 91.12 828 SER A N 1
ATOM 6634 C CA . SER A 1 828 ? -2.089 -23.721 19.646 1.00 91.12 828 SER A CA 1
ATOM 6635 C C . SER A 1 828 ? -1.150 -23.161 18.576 1.00 91.12 828 SER A C 1
ATOM 6637 O O . SER A 1 828 ? -0.609 -22.076 18.772 1.00 91.12 828 SER A O 1
ATOM 6639 N N . THR A 1 829 ? -0.888 -23.872 17.480 1.00 88.31 829 THR A N 1
ATOM 6640 C CA . THR A 1 829 ? 0.133 -23.471 16.492 1.00 88.31 829 THR A CA 1
ATOM 6641 C C . THR A 1 829 ? -0.407 -22.555 15.396 1.00 88.31 829 THR A C 1
ATOM 6643 O O . THR A 1 829 ? -1.535 -22.722 14.938 1.00 88.31 829 THR A O 1
ATOM 6646 N N . PHE A 1 830 ? 0.446 -21.660 14.894 1.00 87.50 830 PHE A N 1
ATOM 6647 C CA . PHE A 1 830 ? 0.233 -20.945 13.632 1.00 87.50 830 PHE A CA 1
ATOM 6648 C C . PHE A 1 830 ? 1.488 -20.971 12.752 1.00 87.50 830 PHE A C 1
ATOM 6650 O O . PHE A 1 830 ? 2.615 -20.985 13.261 1.00 87.50 830 PHE A O 1
ATOM 6657 N N . GLY A 1 831 ? 1.282 -20.886 11.438 1.00 84.19 831 GLY A N 1
ATOM 6658 C CA . GLY A 1 831 ? 2.332 -20.894 10.421 1.00 84.19 831 GLY A CA 1
ATOM 6659 C C . GLY A 1 831 ? 2.586 -22.297 9.855 1.00 84.19 831 GLY A C 1
ATOM 6660 O O . GLY A 1 831 ? 2.101 -23.283 10.403 1.00 84.19 831 GLY A O 1
ATOM 6661 N N . PRO A 1 832 ? 3.353 -22.417 8.758 1.00 83.12 832 PRO A N 1
ATOM 6662 C CA . PRO A 1 832 ? 3.517 -23.671 8.025 1.00 83.12 832 PRO A CA 1
ATOM 6663 C C . PRO A 1 832 ? 4.551 -24.593 8.702 1.00 83.12 832 PRO A C 1
ATOM 6665 O O . PRO A 1 832 ? 5.609 -24.877 8.138 1.00 83.12 832 PRO A O 1
ATOM 6668 N N . TRP A 1 833 ? 4.259 -25.054 9.923 1.00 80.62 833 TRP A N 1
ATOM 6669 C CA . TRP A 1 833 ? 5.143 -25.893 10.751 1.00 80.62 833 TRP A CA 1
ATOM 6670 C C . TRP A 1 833 ? 5.644 -27.146 10.030 1.00 80.62 833 TRP A C 1
ATOM 6672 O O . TRP A 1 833 ? 6.805 -27.527 10.170 1.00 80.62 833 TRP A O 1
ATOM 6682 N N . GLU A 1 834 ? 4.797 -27.741 9.194 1.00 77.81 834 GLU A N 1
ATOM 6683 C CA . GLU A 1 834 ? 5.112 -28.929 8.399 1.00 77.81 834 GLU A CA 1
ATOM 6684 C C . GLU A 1 834 ? 6.282 -28.699 7.424 1.00 77.81 834 GLU A C 1
ATOM 6686 O O . GLU A 1 834 ? 6.999 -29.637 7.097 1.00 77.81 834 GLU A O 1
ATOM 6691 N N . LYS A 1 835 ? 6.560 -27.449 7.021 1.00 77.62 835 LYS A N 1
ATOM 6692 C CA . LYS A 1 835 ? 7.697 -27.103 6.147 1.00 77.62 835 LYS A CA 1
ATOM 6693 C C . LYS A 1 835 ? 9.058 -27.109 6.859 1.00 77.62 835 LYS A C 1
ATOM 6695 O O . LYS A 1 835 ? 10.079 -26.958 6.187 1.00 77.62 835 LYS A O 1
ATOM 6700 N N . MET A 1 836 ? 9.099 -27.299 8.184 1.00 73.88 836 MET A N 1
ATOM 6701 C CA . MET A 1 836 ? 10.346 -27.609 8.900 1.00 73.88 836 MET A CA 1
ATOM 6702 C C . MET A 1 836 ? 10.746 -29.084 8.816 1.00 73.88 836 MET A C 1
ATOM 6704 O O . MET A 1 836 ? 11.915 -29.390 9.040 1.00 73.88 836 MET A O 1
ATOM 6708 N N . ARG A 1 837 ? 9.813 -29.993 8.510 1.00 67.25 837 ARG A N 1
ATOM 6709 C CA . ARG A 1 837 ? 10.115 -31.419 8.358 1.00 67.25 837 ARG A CA 1
ATOM 6710 C C . ARG A 1 837 ? 10.461 -31.751 6.902 1.00 67.25 837 ARG A C 1
ATOM 6712 O O . ARG A 1 837 ? 10.149 -30.998 5.980 1.00 67.25 837 ARG A O 1
ATOM 6719 N N . ASP A 1 838 ? 11.124 -32.889 6.719 1.00 57.81 838 ASP A N 1
ATOM 6720 C CA . ASP A 1 838 ? 11.388 -33.504 5.410 1.00 57.81 838 ASP A CA 1
ATOM 6721 C C . ASP A 1 838 ? 10.412 -34.665 5.107 1.00 57.81 838 ASP A C 1
ATOM 6723 O O . ASP A 1 838 ? 10.581 -35.371 4.113 1.00 57.81 838 ASP A O 1
ATOM 6727 N N . ASP A 1 839 ? 9.389 -34.889 5.948 1.00 55.47 839 ASP A N 1
ATOM 6728 C CA . ASP A 1 839 ? 8.365 -35.910 5.712 1.00 55.47 839 ASP A CA 1
ATOM 6729 C C . ASP A 1 839 ? 7.228 -35.412 4.799 1.00 55.47 839 ASP A C 1
ATOM 6731 O O . ASP A 1 839 ? 6.820 -34.254 4.806 1.00 55.47 839 ASP A O 1
ATOM 6735 N N . ALA A 1 840 ? 6.729 -36.311 3.947 1.00 44.12 840 ALA A N 1
ATOM 6736 C CA . ALA A 1 840 ? 5.842 -35.960 2.833 1.00 44.12 840 ALA A CA 1
ATOM 6737 C C . ALA A 1 840 ? 4.340 -35.921 3.191 1.00 44.12 840 ALA A C 1
ATOM 6739 O O . ALA A 1 840 ? 3.508 -35.690 2.313 1.00 44.12 840 ALA A O 1
ATOM 6740 N N . ALA A 1 841 ? 3.976 -36.193 4.447 1.00 48.25 841 ALA A N 1
ATOM 6741 C CA . ALA A 1 841 ? 2.593 -36.380 4.879 1.00 48.25 841 ALA A CA 1
ATOM 6742 C C . ALA A 1 841 ? 2.154 -35.257 5.840 1.00 48.25 841 ALA A C 1
ATOM 6744 O O . ALA A 1 841 ? 2.668 -35.211 6.958 1.00 48.25 841 ALA A O 1
ATOM 6745 N N . PRO A 1 842 ? 1.199 -34.384 5.459 1.00 53.41 842 PRO A N 1
ATOM 6746 C CA . PRO A 1 842 ? 0.674 -33.358 6.354 1.00 53.41 842 PRO A CA 1
ATOM 6747 C C . PRO A 1 842 ? -0.156 -34.001 7.475 1.00 53.41 842 PRO A C 1
ATOM 6749 O O . PRO A 1 842 ? -1.128 -34.727 7.217 1.00 53.41 842 PRO A O 1
ATOM 6752 N N . LYS A 1 843 ? 0.258 -33.744 8.717 1.00 69.19 843 LYS A N 1
ATOM 6753 C CA . LYS A 1 843 ? -0.267 -34.333 9.957 1.00 69.19 843 LYS A CA 1
ATOM 6754 C C . LYS A 1 843 ? -1.329 -33.442 10.605 1.00 69.19 843 LYS A C 1
ATOM 6756 O O . LYS A 1 843 ? -2.231 -33.976 11.245 1.00 69.19 843 LYS A O 1
ATOM 6761 N N . GLN A 1 844 ? -1.242 -32.119 10.443 1.00 78.38 844 GLN A N 1
ATOM 6762 C CA . GLN A 1 844 ? -2.255 -31.188 10.953 1.00 78.38 844 GLN A CA 1
ATOM 6763 C C . GLN A 1 844 ? -3.503 -31.192 10.052 1.00 78.38 844 GLN A C 1
ATOM 6765 O O . GLN A 1 844 ? -3.421 -31.418 8.844 1.00 78.38 844 GLN A O 1
ATOM 6770 N N . LEU A 1 845 ? -4.678 -30.962 10.646 1.00 83.75 845 LEU A N 1
ATOM 6771 C CA . LEU A 1 845 ? -5.942 -30.766 9.923 1.00 83.75 845 LEU A CA 1
ATOM 6772 C C . LEU A 1 845 ? -6.256 -29.274 9.741 1.00 83.75 845 LEU A C 1
ATOM 6774 O O . LEU A 1 845 ? -6.811 -28.885 8.712 1.00 83.75 845 LEU A O 1
ATOM 6778 N N . TRP A 1 846 ? -5.866 -28.449 10.715 1.00 86.94 846 TRP A N 1
ATOM 6779 C CA . TRP A 1 846 ? -6.025 -26.996 10.715 1.00 86.94 846 TRP A CA 1
ATOM 6780 C C . TRP A 1 846 ? -4.681 -26.282 10.870 1.00 86.94 846 TRP A C 1
ATOM 6782 O O . TRP A 1 846 ? -3.888 -26.639 11.740 1.00 86.94 846 TRP A O 1
ATOM 6792 N N . ASN A 1 847 ? -4.508 -25.171 10.150 1.00 89.94 847 ASN A N 1
ATOM 6793 C CA . ASN A 1 847 ? -3.607 -24.093 10.558 1.00 89.94 847 ASN A CA 1
ATOM 6794 C C . ASN A 1 847 ? -4.480 -22.892 10.938 1.00 89.94 847 ASN A C 1
ATOM 6796 O O . ASN A 1 847 ? -5.098 -22.244 10.081 1.00 89.94 847 ASN A O 1
ATOM 6800 N N . PHE A 1 848 ? -4.561 -22.606 12.236 1.00 89.56 848 PHE A N 1
ATOM 6801 C CA . PHE A 1 848 ? -5.450 -21.567 12.735 1.00 89.56 848 PHE A CA 1
ATOM 6802 C C . PHE A 1 848 ? -4.951 -20.166 12.368 1.00 89.56 848 PHE A C 1
ATOM 6804 O O . PHE A 1 848 ? -3.783 -19.820 12.557 1.00 89.56 848 PHE A O 1
ATOM 6811 N N . ASP A 1 849 ? -5.866 -19.323 11.893 1.00 86.50 849 ASP A N 1
ATOM 6812 C CA . ASP A 1 849 ? -5.684 -17.878 11.881 1.00 86.50 849 ASP A CA 1
ATOM 6813 C C . ASP A 1 849 ? -6.168 -17.254 13.207 1.00 86.50 849 ASP A C 1
ATOM 6815 O O . ASP A 1 849 ? -6.872 -17.861 14.020 1.00 86.50 849 ASP A O 1
ATOM 6819 N N . ARG A 1 850 ? -5.777 -16.001 13.458 1.00 85.75 850 ARG A N 1
ATOM 6820 C CA . ARG A 1 850 ? -6.102 -15.299 14.710 1.00 85.75 850 ARG A CA 1
ATOM 6821 C C . ARG A 1 850 ? -7.611 -15.093 14.928 1.00 85.75 850 ARG A C 1
ATOM 6823 O O . ARG A 1 850 ? -8.028 -14.844 16.060 1.00 85.75 850 ARG A O 1
ATOM 6830 N N . HIS A 1 851 ? -8.428 -15.111 13.882 1.00 87.94 851 HIS A N 1
ATOM 6831 C CA . HIS A 1 851 ? -9.884 -15.037 13.976 1.00 87.94 851 HIS A CA 1
ATOM 6832 C C . HIS A 1 851 ? -10.528 -16.409 14.155 1.00 87.94 851 HIS A C 1
ATOM 6834 O O . HIS A 1 851 ? -11.554 -16.450 14.817 1.00 87.94 851 HIS A O 1
ATOM 6840 N N . ASP A 1 852 ? -9.930 -17.511 13.695 1.00 91.44 852 ASP A N 1
ATOM 6841 C CA . ASP A 1 852 ? -10.422 -18.864 14.018 1.00 91.44 852 ASP A CA 1
ATOM 6842 C C . ASP A 1 852 ? -10.505 -19.059 15.537 1.00 91.44 852 ASP A C 1
ATOM 6844 O O . ASP A 1 852 ? -11.533 -19.468 16.081 1.00 91.44 852 ASP A O 1
ATOM 6848 N N . ILE A 1 853 ? -9.445 -18.649 16.240 1.00 91.31 853 ILE A N 1
ATOM 6849 C CA . ILE A 1 853 ? -9.405 -18.649 17.704 1.00 91.31 853 ILE A CA 1
ATOM 6850 C C . ILE A 1 853 ? -10.472 -17.708 18.292 1.00 91.31 853 ILE A C 1
ATOM 6852 O O . ILE A 1 853 ? -11.113 -18.062 19.279 1.00 91.31 853 ILE A O 1
ATOM 6856 N N . LYS A 1 854 ? -10.729 -16.532 17.694 1.00 90.19 854 LYS A N 1
ATOM 6857 C CA . LYS A 1 854 ? -11.812 -15.636 18.155 1.00 90.19 854 LYS A CA 1
ATOM 6858 C C . LYS A 1 854 ? -13.190 -16.248 17.945 1.00 90.19 854 LYS A C 1
ATOM 6860 O O . LYS A 1 854 ? -14.029 -16.091 18.825 1.00 90.19 854 LYS A O 1
ATOM 6865 N N . ASP A 1 855 ? -13.430 -16.897 16.808 1.00 92.38 855 ASP A N 1
ATOM 6866 C CA . ASP A 1 855 ? -14.705 -17.524 16.469 1.00 92.38 855 ASP A CA 1
ATOM 6867 C C . ASP A 1 855 ? -15.016 -18.603 17.512 1.00 92.38 855 ASP A C 1
ATOM 6869 O O . ASP A 1 855 ? -16.052 -18.515 18.181 1.00 92.38 855 ASP A O 1
ATOM 6873 N N . MET A 1 856 ? -14.061 -19.509 17.767 1.00 93.62 856 MET A N 1
ATOM 6874 C CA . MET A 1 856 ? -14.168 -20.528 18.819 1.00 93.62 856 MET A CA 1
ATOM 6875 C C . MET A 1 856 ? -14.376 -19.925 20.210 1.00 93.62 856 MET A C 1
ATOM 6877 O O . MET A 1 856 ? -15.308 -20.314 20.918 1.00 93.62 856 MET A O 1
ATOM 6881 N N . MET A 1 857 ? -13.547 -18.951 20.599 1.00 93.00 857 MET A N 1
ATOM 6882 C CA . MET A 1 857 ? -13.623 -18.320 21.921 1.00 93.00 857 MET A CA 1
ATOM 6883 C C . MET A 1 857 ? -14.809 -17.353 22.070 1.00 93.00 857 MET A C 1
ATOM 6885 O O . MET A 1 857 ? -15.085 -16.911 23.179 1.00 93.00 857 MET A O 1
ATOM 6889 N N . SER A 1 858 ? -15.563 -17.037 21.010 1.00 90.62 858 SER A N 1
ATOM 6890 C CA . SER A 1 858 ? -16.667 -16.059 21.057 1.00 90.62 858 SER A CA 1
ATOM 6891 C C . SER A 1 858 ? -17.880 -16.498 21.892 1.00 90.62 858 SER A C 1
ATOM 6893 O O . SER A 1 858 ? -18.836 -15.729 22.037 1.00 90.62 858 SER A O 1
ATOM 6895 N N . GLY A 1 859 ? -17.910 -17.745 22.372 1.00 86.56 859 GLY A N 1
ATOM 6896 C CA . GLY A 1 859 ? -18.873 -18.224 23.370 1.00 86.56 859 GLY A CA 1
ATOM 6897 C C . GLY A 1 859 ? -18.320 -18.290 24.801 1.00 86.56 859 GLY A C 1
ATOM 6898 O O . GLY A 1 859 ? -19.113 -18.360 25.739 1.00 86.56 859 GLY A O 1
ATOM 6899 N N . LYS A 1 860 ? -16.993 -18.196 24.976 1.00 87.06 860 LYS A N 1
ATOM 6900 C CA . LYS A 1 860 ? -16.307 -18.080 26.271 1.00 87.06 860 LYS A CA 1
ATOM 6901 C C . LYS A 1 860 ? -16.258 -16.604 26.697 1.00 87.06 860 LYS A C 1
ATOM 6903 O O . LYS A 1 860 ? -16.155 -15.706 25.862 1.00 87.06 860 LYS A O 1
ATOM 6908 N N . GLU A 1 861 ? -16.318 -16.327 27.997 1.00 75.62 861 GLU A N 1
ATOM 6909 C CA . GLU A 1 861 ? -16.227 -14.955 28.520 1.00 75.62 861 GLU A CA 1
ATOM 6910 C C . GLU A 1 861 ? -14.809 -14.622 29.004 1.00 75.62 861 GLU A C 1
ATOM 6912 O O . GLU A 1 861 ? -14.137 -15.453 29.605 1.00 75.62 861 GLU A O 1
ATOM 6917 N N . ALA A 1 862 ? -14.376 -13.378 28.761 1.00 75.56 862 ALA A N 1
ATOM 6918 C CA . ALA A 1 862 ? -13.162 -12.774 29.326 1.00 75.56 862 ALA A CA 1
ATOM 6919 C C . ALA A 1 862 ? -11.845 -13.576 29.157 1.00 75.56 862 ALA A C 1
ATOM 6921 O O . ALA A 1 862 ? -10.994 -13.562 30.044 1.00 75.56 862 ALA A O 1
ATOM 6922 N N . TYR A 1 863 ? -11.650 -14.234 28.009 1.00 89.62 863 TYR A N 1
ATOM 6923 C CA . TYR A 1 863 ? -10.395 -14.924 27.693 1.00 89.62 863 TYR A CA 1
ATOM 6924 C C . TYR A 1 863 ? -9.231 -13.955 27.410 1.00 89.62 863 TYR A C 1
ATOM 6926 O O . TYR A 1 863 ? -9.404 -12.904 26.786 1.00 89.62 863 TYR A O 1
ATOM 6934 N N . CYS A 1 864 ? -8.022 -14.345 27.816 1.00 87.19 864 CYS A N 1
ATOM 6935 C CA . CYS A 1 864 ? -6.771 -13.734 27.368 1.00 87.19 864 CYS A CA 1
ATOM 6936 C C . CYS A 1 864 ? -6.282 -14.431 26.092 1.00 87.19 864 CYS A C 1
ATOM 6938 O O . CYS A 1 864 ? -6.460 -15.638 25.930 1.00 87.19 864 CYS A O 1
ATOM 6940 N N . PHE A 1 865 ? -5.629 -13.679 25.205 1.00 88.31 865 PHE A N 1
ATOM 6941 C CA . PHE A 1 865 ? -5.039 -14.184 23.966 1.00 88.31 865 PHE A CA 1
ATOM 6942 C C . PHE A 1 865 ? -3.703 -13.487 23.711 1.00 88.31 865 PHE A C 1
ATOM 6944 O O . PHE A 1 865 ? -3.642 -12.255 23.638 1.00 88.31 865 PHE A O 1
ATOM 6951 N N . HIS A 1 866 ? -2.652 -14.279 23.525 1.00 84.62 866 HIS A N 1
ATOM 6952 C CA . HIS A 1 866 ? -1.306 -13.824 23.199 1.00 84.62 866 HIS A CA 1
ATOM 6953 C C . HIS A 1 866 ? -0.743 -14.620 22.017 1.00 84.62 866 HIS A C 1
ATOM 6955 O O . HIS A 1 866 ? -1.217 -15.704 21.689 1.00 84.62 866 HIS A O 1
ATOM 6961 N N . THR A 1 867 ? 0.288 -14.076 21.380 1.00 84.38 867 THR A N 1
ATOM 6962 C CA . THR A 1 867 ? 1.002 -14.705 20.263 1.00 84.38 867 THR A CA 1
ATOM 6963 C C . THR A 1 867 ? 2.487 -14.669 20.597 1.00 84.38 867 THR A C 1
ATOM 6965 O O . THR A 1 867 ? 2.989 -13.619 21.000 1.00 84.38 867 THR A O 1
ATOM 6968 N N . GLY A 1 868 ? 3.179 -15.800 20.478 1.00 81.94 868 GLY A N 1
ATOM 6969 C CA . GLY A 1 868 ? 4.616 -15.905 20.730 1.00 81.94 868 GLY A CA 1
ATOM 6970 C C . GLY A 1 868 ? 5.301 -16.701 19.629 1.00 81.94 868 GLY A C 1
ATOM 6971 O O . GLY A 1 868 ? 4.800 -17.740 19.207 1.00 81.94 868 GLY A O 1
ATOM 6972 N N . PHE A 1 869 ? 6.434 -16.195 19.155 1.00 81.56 869 PHE A N 1
ATOM 6973 C CA . PHE A 1 869 ? 7.137 -16.730 17.993 1.00 81.56 869 PHE A CA 1
ATOM 6974 C C . PHE A 1 869 ? 8.072 -17.876 18.375 1.00 81.56 869 PHE A C 1
ATOM 6976 O O . PHE A 1 869 ? 8.748 -17.809 19.402 1.00 81.56 869 PHE A O 1
ATOM 6983 N N . ALA A 1 870 ? 8.106 -18.905 17.530 1.00 80.75 870 ALA A N 1
ATOM 6984 C CA . ALA A 1 870 ? 9.123 -19.950 17.559 1.00 80.75 870 ALA A CA 1
ATOM 6985 C C . ALA A 1 870 ? 10.328 -19.544 16.698 1.00 80.75 870 ALA A C 1
ATOM 6987 O O . ALA A 1 870 ? 11.471 -19.699 17.115 1.00 80.75 870 ALA A O 1
ATOM 6988 N N . GLY A 1 871 ? 10.063 -18.969 15.520 1.00 80.12 871 GLY A N 1
ATOM 6989 C CA . GLY A 1 871 ? 11.088 -18.522 14.582 1.00 80.12 871 GLY A CA 1
ATOM 6990 C C . GLY A 1 871 ? 10.550 -18.411 13.157 1.00 80.12 871 GLY A C 1
ATOM 6991 O O . GLY A 1 871 ? 9.362 -18.150 12.943 1.00 80.12 871 GLY A O 1
ATOM 6992 N N . GLU A 1 872 ? 11.438 -18.637 12.194 1.00 81.50 872 GLU A N 1
ATOM 6993 C CA . GLU A 1 872 ? 11.142 -18.713 10.763 1.00 81.50 872 GLU A CA 1
ATOM 6994 C C . GLU A 1 872 ? 11.581 -20.071 10.216 1.00 81.50 872 GLU A C 1
ATOM 6996 O O . GLU A 1 872 ? 12.609 -20.612 10.622 1.00 81.50 872 GLU A O 1
ATOM 7001 N N . VAL A 1 873 ? 10.798 -20.624 9.292 1.00 78.25 873 VAL A N 1
ATOM 7002 C CA . VAL A 1 873 ? 11.157 -21.830 8.545 1.00 78.25 873 VAL A CA 1
ATOM 7003 C C . VAL A 1 873 ? 12.264 -21.449 7.566 1.00 78.25 873 VAL A C 1
ATOM 7005 O O . VAL A 1 873 ? 11.982 -20.852 6.529 1.00 78.25 873 VAL A O 1
ATOM 7008 N N . GLU A 1 874 ? 13.512 -21.793 7.896 1.00 69.88 874 GLU A N 1
ATOM 7009 C CA . GLU A 1 874 ? 14.732 -21.364 7.186 1.00 69.88 874 GLU A CA 1
ATOM 7010 C C . GLU A 1 874 ? 14.640 -21.512 5.659 1.00 69.88 874 GLU A C 1
ATOM 7012 O O . GLU A 1 874 ? 15.033 -20.608 4.927 1.00 69.88 874 GLU A O 1
ATOM 7017 N N . LYS A 1 875 ? 14.039 -22.610 5.177 1.00 65.38 875 LYS A N 1
ATOM 7018 C CA . LYS A 1 875 ? 13.836 -22.872 3.745 1.00 65.38 875 LYS A CA 1
ATOM 7019 C C . LYS A 1 875 ? 12.988 -21.797 3.042 1.00 65.38 875 LYS A C 1
ATOM 7021 O O . LYS A 1 875 ? 13.292 -21.467 1.905 1.00 65.38 875 LYS A O 1
ATOM 7026 N N . VAL A 1 876 ? 11.927 -21.278 3.678 1.00 69.75 876 VAL A N 1
ATOM 7027 C CA . VAL A 1 876 ? 10.865 -20.479 3.013 1.00 69.75 876 VAL A CA 1
ATOM 7028 C C . VAL A 1 876 ? 10.606 -19.087 3.615 1.00 69.75 876 VAL A C 1
ATOM 7030 O O . VAL A 1 876 ? 9.788 -18.342 3.079 1.00 69.75 876 VAL A O 1
ATOM 7033 N N . GLY A 1 877 ? 11.244 -18.721 4.732 1.00 70.75 877 GLY A N 1
ATOM 7034 C CA . GLY A 1 877 ? 11.076 -17.411 5.389 1.00 70.75 877 GLY A CA 1
ATOM 7035 C C . GLY A 1 877 ? 9.701 -17.167 6.037 1.00 70.75 877 GLY A C 1
ATOM 7036 O O . GLY A 1 877 ? 9.392 -16.055 6.473 1.00 70.75 877 GLY A O 1
ATOM 7037 N N . GLU A 1 878 ? 8.844 -18.188 6.114 1.00 77.88 878 GLU A N 1
ATOM 7038 C CA . GLU A 1 878 ? 7.559 -18.082 6.805 1.00 77.88 878 GLU A CA 1
ATOM 7039 C C . GLU A 1 878 ? 7.730 -18.252 8.317 1.00 77.88 878 GLU A C 1
ATOM 7041 O O . GLU A 1 878 ? 8.496 -19.087 8.787 1.00 77.88 878 GLU A O 1
ATOM 7046 N N . LYS A 1 879 ? 6.991 -17.454 9.095 1.00 79.31 879 LYS A N 1
ATOM 7047 C CA . LYS A 1 879 ? 7.087 -17.453 10.566 1.00 79.31 879 LYS A CA 1
ATOM 7048 C C . LYS A 1 879 ? 6.122 -18.450 11.145 1.00 79.31 879 LYS A C 1
ATOM 7050 O O . LYS A 1 879 ? 4.973 -18.525 10.709 1.00 79.31 879 LYS A O 1
ATOM 7055 N N . ILE A 1 880 ? 6.600 -19.088 12.193 1.00 84.31 880 ILE A N 1
ATOM 7056 C CA . ILE A 1 880 ? 5.915 -20.097 12.974 1.00 84.31 880 ILE A CA 1
ATOM 7057 C C . ILE A 1 880 ? 5.921 -19.688 14.445 1.00 84.31 880 ILE A C 1
ATOM 7059 O O . ILE A 1 880 ? 6.821 -18.993 14.934 1.00 84.31 880 ILE A O 1
ATOM 7063 N N . GLY A 1 881 ? 4.897 -20.113 15.165 1.00 87.12 881 GLY A N 1
ATOM 7064 C CA . GLY A 1 881 ? 4.771 -19.848 16.587 1.00 87.12 881 GLY A CA 1
ATOM 7065 C C . GLY A 1 881 ? 3.479 -20.401 17.153 1.00 87.12 881 GLY A C 1
ATOM 7066 O O . GLY A 1 881 ? 2.818 -21.241 16.538 1.00 87.12 881 GLY A O 1
ATOM 7067 N N . TRP A 1 882 ? 3.128 -19.891 18.328 1.00 89.75 882 TRP A N 1
ATOM 7068 C CA . TRP A 1 882 ? 1.964 -20.326 19.077 1.00 89.75 882 TRP A CA 1
ATOM 7069 C C . TRP A 1 882 ? 1.040 -19.168 19.455 1.00 89.75 882 TRP A C 1
ATOM 7071 O O . TRP A 1 882 ? 1.483 -18.083 19.854 1.00 89.75 882 TRP A O 1
ATOM 7081 N N . PHE A 1 883 ? -0.258 -19.432 19.386 1.00 91.25 883 PHE A N 1
ATOM 7082 C CA . PHE A 1 883 ? -1.279 -18.739 20.151 1.00 91.25 883 PHE A CA 1
ATOM 7083 C C . PHE A 1 883 ? -1.334 -19.321 21.562 1.00 91.25 883 PHE A C 1
ATOM 7085 O O . PHE A 1 883 ? -1.377 -20.535 21.748 1.00 91.25 883 PHE A O 1
ATOM 7092 N N . TYR A 1 884 ? -1.364 -18.435 22.550 1.00 92.75 884 TYR A N 1
ATOM 7093 C CA . TYR A 1 884 ? -1.499 -18.771 23.960 1.00 92.75 884 TYR A CA 1
ATOM 7094 C C . TYR A 1 884 ? -2.820 -18.182 24.454 1.00 92.75 884 TYR A C 1
ATOM 7096 O O . TYR A 1 884 ? -2.989 -16.957 24.466 1.00 92.75 884 TYR A O 1
ATOM 7104 N N . ILE A 1 885 ? -3.765 -19.043 24.823 1.00 94.12 885 ILE A N 1
ATOM 7105 C CA . ILE A 1 885 ? -5.107 -18.668 25.277 1.00 94.12 885 ILE A CA 1
ATOM 7106 C C . ILE A 1 885 ? -5.284 -19.112 26.728 1.00 94.12 885 ILE A C 1
ATOM 7108 O O . ILE A 1 885 ? -4.857 -20.201 27.107 1.00 94.12 885 ILE A O 1
ATOM 7112 N N . SER A 1 886 ? -5.936 -18.285 27.545 1.00 93.00 886 SER A N 1
ATOM 7113 C CA . SER A 1 886 ? -6.341 -18.677 28.900 1.00 93.00 886 SER A CA 1
ATOM 7114 C C . SER A 1 886 ? -7.696 -18.095 29.279 1.00 93.00 886 SER A C 1
ATOM 7116 O O . SER A 1 886 ? -7.938 -16.910 29.039 1.00 93.00 886 SER A O 1
ATOM 7118 N N . TYR A 1 887 ? -8.549 -18.878 29.933 1.00 92.81 887 TYR A N 1
ATOM 7119 C CA . TYR A 1 887 ? -9.825 -18.402 30.477 1.00 92.81 887 TYR A CA 1
ATOM 7120 C C . TYR A 1 887 ? -10.267 -19.205 31.701 1.00 92.81 887 TYR A C 1
ATOM 7122 O O . TYR A 1 887 ? -9.734 -20.269 32.012 1.00 92.81 887 TYR A O 1
ATOM 7130 N N . THR A 1 888 ? -11.266 -18.673 32.399 1.00 91.38 888 THR A N 1
ATOM 7131 C CA . THR A 1 888 ? -11.971 -19.361 33.480 1.00 91.38 888 THR A CA 1
ATOM 7132 C C . THR A 1 888 ? -13.169 -20.117 32.903 1.00 91.38 888 THR A C 1
ATOM 7134 O O . THR A 1 888 ? -14.004 -19.507 32.232 1.00 91.38 888 THR A O 1
ATOM 7137 N N . LYS A 1 889 ? -13.291 -21.421 33.176 1.00 91.31 889 LYS A N 1
ATOM 7138 C CA . LYS A 1 889 ? -14.455 -22.223 32.768 1.00 91.31 889 LYS A CA 1
ATOM 7139 C C . LYS A 1 889 ? -15.742 -21.666 33.390 1.00 91.31 889 LYS A C 1
ATOM 7141 O O . LYS A 1 889 ? -15.772 -21.350 34.583 1.00 91.31 889 LYS A O 1
ATOM 7146 N N . ARG A 1 890 ? -16.811 -21.624 32.584 1.00 88.50 890 ARG A N 1
ATOM 7147 C CA . ARG A 1 890 ? -18.199 -21.401 33.017 1.00 88.50 890 ARG A CA 1
ATOM 7148 C C . ARG A 1 890 ? -19.142 -22.363 32.300 1.00 88.50 890 ARG A C 1
ATOM 7150 O O . ARG A 1 890 ? -19.131 -22.394 31.075 1.00 88.50 890 ARG A O 1
ATOM 7157 N N . GLU A 1 891 ? -19.963 -23.117 33.030 1.00 76.94 891 GLU A N 1
ATOM 7158 C CA . GLU A 1 891 ? -20.774 -24.207 32.441 1.00 76.94 891 GLU A CA 1
ATOM 7159 C C . GLU A 1 891 ? -21.744 -23.764 31.326 1.00 76.94 891 GLU A C 1
ATOM 7161 O O . GLU A 1 891 ? -21.943 -24.493 30.356 1.00 76.94 891 GLU A O 1
ATOM 7166 N N . GLU A 1 892 ? -22.294 -22.548 31.395 1.00 75.62 892 GLU A N 1
ATOM 7167 C CA . GLU A 1 892 ? -23.176 -21.994 30.350 1.00 75.62 892 GLU A CA 1
ATOM 7168 C C . GLU A 1 892 ? -22.429 -21.497 29.088 1.00 75.62 892 GLU A C 1
ATOM 7170 O O . GLU A 1 892 ? -23.056 -21.005 28.146 1.00 75.62 892 GLU A O 1
ATOM 7175 N N . LYS A 1 893 ? -21.090 -21.555 29.061 1.00 85.06 893 LYS A N 1
ATOM 7176 C CA . LYS A 1 893 ? -20.242 -20.876 28.068 1.00 85.06 893 LYS A CA 1
ATOM 7177 C C . LYS A 1 893 ? -19.454 -21.886 27.237 1.00 85.06 893 LYS A C 1
ATOM 7179 O O . LYS A 1 893 ? -18.346 -22.289 27.584 1.00 85.06 893 LYS A O 1
ATOM 7184 N N . LYS A 1 894 ? -20.042 -22.286 26.112 1.00 89.62 894 LYS A N 1
ATOM 7185 C CA . LYS A 1 894 ? -19.478 -23.242 25.147 1.00 89.62 894 LYS A CA 1
ATOM 7186 C C . LYS A 1 894 ? -18.589 -22.591 24.088 1.00 89.62 894 LYS A C 1
ATOM 7188 O O . LYS A 1 894 ? -18.718 -21.397 23.815 1.00 89.62 894 LYS A O 1
ATOM 7193 N N . ALA A 1 895 ? -17.687 -23.367 23.494 1.00 92.12 895 ALA A N 1
ATOM 7194 C CA . ALA A 1 895 ? -16.963 -22.963 22.290 1.00 92.12 895 ALA A CA 1
ATOM 7195 C C . ALA A 1 895 ? -17.915 -22.939 21.073 1.00 92.12 895 ALA A C 1
ATOM 7197 O O . ALA A 1 895 ? -19.033 -23.457 21.132 1.00 92.12 895 ALA A O 1
ATOM 7198 N N . LYS A 1 896 ? -17.505 -22.312 19.963 1.00 94.25 896 LYS A N 1
ATOM 7199 C CA . LYS A 1 896 ? -18.310 -22.254 18.725 1.00 94.25 896 LYS A CA 1
ATOM 7200 C C . LYS A 1 896 ? -17.548 -22.758 17.492 1.00 94.25 896 LYS A C 1
ATOM 7202 O O . LYS A 1 896 ? -16.321 -22.716 17.492 1.00 94.25 896 LYS A O 1
ATOM 7207 N N . PRO A 1 897 ? -18.252 -23.169 16.422 1.00 92.06 897 PRO A N 1
ATOM 7208 C CA . PRO A 1 897 ? -17.636 -23.425 15.125 1.00 92.06 897 PRO A CA 1
ATOM 7209 C C . PRO A 1 897 ? -16.875 -22.215 14.573 1.00 92.06 897 PRO A C 1
ATOM 7211 O O . PRO A 1 897 ? -17.287 -21.067 14.758 1.00 92.06 897 PRO A O 1
ATOM 7214 N N . ILE A 1 898 ? -15.789 -22.490 13.851 1.00 92.38 898 ILE A N 1
ATOM 7215 C CA . ILE A 1 898 ? -15.014 -21.487 13.111 1.00 92.38 898 ILE A CA 1
ATOM 7216 C C . ILE A 1 898 ? -15.850 -20.975 11.926 1.00 92.38 898 ILE A C 1
ATOM 7218 O O . ILE A 1 898 ? -16.471 -21.767 11.212 1.00 92.38 898 ILE A O 1
ATOM 7222 N N . ASN A 1 899 ? -15.868 -19.661 11.678 1.00 90.31 899 ASN A N 1
ATOM 7223 C CA . ASN A 1 899 ? -16.606 -19.097 10.549 1.00 90.31 899 ASN A CA 1
ATOM 7224 C C . ASN A 1 899 ? -15.833 -19.322 9.241 1.00 90.31 899 ASN A C 1
ATOM 7226 O O . ASN A 1 899 ? -14.926 -18.562 8.899 1.00 90.31 899 ASN A O 1
ATOM 7230 N N . MET A 1 900 ? -16.214 -20.356 8.491 1.00 86.69 900 MET A N 1
ATOM 7231 C CA . MET A 1 900 ? -15.481 -20.745 7.286 1.00 86.69 900 MET A CA 1
ATOM 7232 C C . MET A 1 900 ? -15.698 -19.805 6.095 1.00 86.69 900 MET A C 1
ATOM 7234 O O . MET A 1 900 ? -14.772 -19.609 5.318 1.00 86.69 900 MET A O 1
ATOM 7238 N N . GLN A 1 901 ? -16.849 -19.127 6.008 1.00 84.12 901 GLN A N 1
ATOM 7239 C CA . GLN A 1 901 ? -17.065 -18.067 5.012 1.00 84.12 901 GLN A CA 1
ATOM 7240 C C . GLN A 1 901 ? -16.114 -16.888 5.258 1.00 84.12 901 GLN A C 1
ATOM 7242 O O . GLN A 1 901 ? -15.454 -16.424 4.330 1.00 84.12 901 GLN A O 1
ATOM 7247 N N . ARG A 1 902 ? -15.955 -16.463 6.524 1.00 87.50 902 ARG A N 1
ATOM 7248 C CA . ARG A 1 902 ? -14.908 -15.501 6.906 1.00 87.50 902 ARG A CA 1
ATOM 7249 C C . ARG A 1 902 ? -13.528 -16.054 6.555 1.00 87.50 902 ARG A C 1
ATOM 7251 O O . ARG A 1 902 ? -12.769 -15.341 5.908 1.00 87.50 902 ARG A O 1
ATOM 7258 N N . LYS A 1 903 ? -13.182 -17.276 6.987 1.00 88.62 903 LYS A N 1
ATOM 7259 C CA . LYS A 1 903 ? -11.831 -17.831 6.784 1.00 88.62 903 LYS A CA 1
ATOM 7260 C C . LYS A 1 903 ? -11.451 -17.878 5.307 1.00 88.62 903 LYS A C 1
ATOM 7262 O O . LYS A 1 903 ? -10.313 -17.555 4.993 1.00 88.62 903 LYS A O 1
ATOM 7267 N N . GLN A 1 904 ? -12.382 -18.228 4.422 1.00 86.50 904 GLN A N 1
ATOM 7268 C CA . GLN A 1 904 ? -12.185 -18.223 2.970 1.00 86.50 904 GLN A CA 1
ATOM 7269 C C . GLN A 1 904 ? -11.958 -16.799 2.438 1.00 86.50 904 GLN A C 1
ATOM 7271 O O . GLN A 1 904 ? -10.955 -16.565 1.769 1.00 86.50 904 GLN A O 1
ATOM 7276 N N . LEU A 1 905 ? -12.821 -15.848 2.814 1.00 82.88 905 LEU A N 1
ATOM 7277 C CA . LEU A 1 905 ? -12.769 -14.446 2.378 1.00 82.88 905 LEU A CA 1
ATOM 7278 C C . LEU A 1 905 ? -11.518 -13.679 2.851 1.00 82.88 905 LEU A C 1
ATOM 7280 O O . LEU A 1 905 ? -11.013 -12.824 2.132 1.00 82.88 905 LEU A O 1
ATOM 7284 N N . VAL A 1 906 ? -10.997 -13.953 4.054 1.00 82.62 906 VAL A N 1
ATOM 7285 C CA . VAL A 1 906 ? -9.852 -13.204 4.625 1.00 82.62 906 VAL A CA 1
ATOM 7286 C C . VAL A 1 906 ? -8.489 -13.849 4.339 1.00 82.62 906 VAL A C 1
ATOM 7288 O O . VAL A 1 906 ? -7.562 -13.750 5.146 1.00 82.62 906 VAL A O 1
ATOM 7291 N N . GLN A 1 907 ? -8.327 -14.511 3.190 1.00 85.75 907 GLN A N 1
ATOM 7292 C CA . GLN A 1 907 ? -7.013 -14.964 2.716 1.00 85.75 907 GLN A CA 1
ATOM 7293 C C . GLN A 1 907 ? -6.409 -14.043 1.660 1.00 85.75 907 GLN A C 1
ATOM 7295 O O . GLN A 1 907 ? -7.090 -13.264 1.012 1.00 85.75 907 GLN A O 1
ATOM 7300 N N . ARG A 1 908 ? -5.088 -14.167 1.493 1.00 83.25 908 ARG A N 1
ATOM 7301 C CA . ARG A 1 908 ? -4.316 -13.519 0.428 1.00 83.25 908 ARG A CA 1
ATOM 7302 C C . ARG A 1 908 ? -3.542 -14.597 -0.332 1.00 83.25 908 ARG A C 1
ATOM 7304 O O . ARG A 1 908 ? -2.332 -14.732 -0.118 1.00 83.25 908 ARG A O 1
ATOM 7311 N N . PRO A 1 909 ? -4.238 -15.437 -1.117 1.00 86.06 909 PRO A N 1
ATOM 7312 C CA . PRO A 1 909 ? -3.611 -16.553 -1.802 1.00 86.06 909 PRO A CA 1
ATOM 7313 C C . PRO A 1 909 ? -2.603 -16.037 -2.834 1.00 86.06 909 PRO A C 1
ATOM 7315 O O . PRO A 1 909 ? -2.920 -15.155 -3.635 1.00 86.06 909 PRO A O 1
ATOM 7318 N N . ARG A 1 910 ? -1.370 -16.562 -2.809 1.00 88.12 910 ARG A N 1
ATOM 7319 C CA . ARG A 1 910 ? -0.346 -16.157 -3.785 1.00 88.12 910 ARG A CA 1
ATOM 7320 C C . ARG A 1 910 ? -0.770 -16.558 -5.195 1.00 88.12 910 ARG A C 1
ATOM 7322 O O . ARG A 1 910 ? -1.394 -17.598 -5.384 1.00 88.12 910 ARG A O 1
ATOM 7329 N N . HIS A 1 911 ? -0.395 -15.756 -6.181 1.00 89.00 911 HIS A N 1
ATOM 7330 C CA . HIS A 1 911 ? -0.528 -16.119 -7.588 1.00 89.00 911 HIS A CA 1
ATOM 7331 C C . HIS A 1 911 ? 0.287 -17.386 -7.877 1.00 89.00 911 HIS A C 1
ATOM 7333 O O . HIS A 1 911 ? 1.321 -17.641 -7.249 1.00 89.00 911 HIS A O 1
ATOM 7339 N N . THR A 1 912 ? -0.203 -18.184 -8.815 1.00 89.69 912 THR A N 1
ATOM 7340 C CA . THR A 1 912 ? 0.429 -19.425 -9.267 1.00 89.69 912 THR A CA 1
ATOM 7341 C C . THR A 1 912 ? 1.585 -19.152 -10.231 1.00 89.69 912 THR A C 1
ATOM 7343 O O . THR A 1 912 ? 1.587 -18.144 -10.939 1.00 89.69 912 THR A O 1
ATOM 7346 N N . LEU A 1 913 ? 2.579 -20.040 -10.258 1.00 93.88 913 LEU A N 1
ATOM 7347 C CA . LEU A 1 913 ? 3.774 -19.927 -11.095 1.00 93.88 913 LEU A CA 1
ATOM 7348 C C . LEU A 1 913 ? 4.030 -21.230 -11.858 1.00 93.88 913 LEU A C 1
ATOM 7350 O O . LEU A 1 913 ? 4.196 -22.282 -11.244 1.00 93.88 913 LEU A O 1
ATOM 7354 N N . ALA A 1 914 ? 4.131 -21.147 -13.182 1.00 96.06 914 ALA A N 1
ATOM 7355 C CA . ALA A 1 914 ? 4.565 -22.250 -14.031 1.00 96.06 914 ALA A CA 1
ATOM 7356 C C . ALA A 1 914 ? 6.047 -22.133 -14.405 1.00 96.06 914 ALA A C 1
ATOM 7358 O O . ALA A 1 914 ? 6.532 -21.038 -14.689 1.00 96.06 914 ALA A O 1
ATOM 7359 N N . LEU A 1 915 ? 6.745 -23.266 -14.507 1.00 97.75 915 LEU A N 1
ATOM 7360 C CA . LEU A 1 915 ? 7.993 -23.364 -15.264 1.00 97.75 915 LEU A CA 1
ATOM 7361 C C . LEU A 1 915 ? 7.691 -23.572 -16.754 1.00 97.75 915 LEU A C 1
ATOM 7363 O O . LEU A 1 915 ? 7.038 -24.545 -17.128 1.00 97.75 915 LEU A O 1
ATOM 7367 N N . SER A 1 916 ? 8.253 -22.713 -17.600 1.00 96.56 916 SER A N 1
ATOM 7368 C CA . SER A 1 916 ? 8.339 -22.873 -19.052 1.00 96.56 916 SER A CA 1
ATOM 7369 C C . SER A 1 916 ? 9.769 -23.248 -19.449 1.00 96.56 916 SER A C 1
ATOM 7371 O O . SER A 1 916 ? 10.641 -22.375 -19.510 1.00 96.56 916 SER A O 1
ATOM 7373 N N . MET A 1 917 ? 10.013 -24.521 -19.774 1.00 96.06 917 MET A N 1
ATOM 7374 C CA . MET A 1 917 ? 11.333 -25.012 -20.187 1.00 96.06 917 MET A CA 1
ATOM 7375 C C . MET A 1 917 ? 11.298 -25.642 -21.587 1.00 96.06 917 MET A C 1
ATOM 7377 O O . MET A 1 917 ? 10.375 -26.378 -21.935 1.00 96.06 917 MET A O 1
ATOM 7381 N N . ILE A 1 918 ? 12.343 -25.390 -22.381 1.00 95.88 918 ILE A N 1
ATOM 7382 C CA . ILE A 1 918 ? 12.635 -26.129 -23.617 1.00 95.88 918 ILE A CA 1
ATOM 7383 C C . ILE A 1 918 ? 13.843 -27.039 -23.362 1.00 95.88 918 ILE A C 1
ATOM 7385 O O . ILE A 1 918 ? 14.790 -26.622 -22.695 1.00 95.88 918 ILE A O 1
ATOM 7389 N N . VAL A 1 919 ? 13.828 -28.273 -23.870 1.00 95.62 919 VAL A N 1
ATOM 7390 C CA . VAL A 1 919 ? 14.910 -29.248 -23.639 1.00 95.62 919 VAL A CA 1
ATOM 7391 C C . VAL A 1 919 ? 15.337 -29.968 -24.916 1.00 95.62 919 VAL A C 1
ATOM 7393 O O . VAL A 1 919 ? 14.569 -30.089 -25.880 1.00 95.62 919 VAL A O 1
ATOM 7396 N N . LYS A 1 920 ? 16.589 -30.437 -24.910 1.00 94.25 920 LYS A N 1
ATOM 7397 C CA . LYS A 1 920 ? 17.130 -31.448 -25.823 1.00 94.25 920 LYS A CA 1
ATOM 7398 C C . LYS A 1 920 ? 18.420 -32.046 -25.260 1.00 94.25 920 LYS A C 1
ATOM 7400 O O . LYS A 1 920 ? 19.315 -31.272 -24.931 1.00 94.25 920 LYS A O 1
ATOM 7405 N N . ASP A 1 921 ? 18.517 -33.377 -25.234 1.00 94.50 921 ASP A N 1
ATOM 7406 C CA . ASP A 1 921 ? 19.737 -34.154 -24.932 1.00 94.50 921 ASP A CA 1
ATOM 7407 C C . ASP A 1 921 ? 20.508 -33.609 -23.700 1.00 94.50 921 ASP A C 1
ATOM 7409 O O . ASP A 1 921 ? 21.658 -33.167 -23.798 1.00 94.50 921 ASP A O 1
ATOM 7413 N N . SER A 1 922 ? 19.822 -33.542 -22.553 1.00 91.69 922 SER A N 1
ATOM 7414 C CA . SER A 1 922 ? 20.234 -32.828 -21.335 1.00 91.69 922 SER A CA 1
ATOM 7415 C C . SER A 1 922 ? 20.139 -33.683 -20.057 1.00 91.69 922 SER A C 1
ATOM 7417 O O . SER A 1 922 ? 20.001 -33.151 -18.950 1.00 91.69 922 SER A O 1
ATOM 7419 N N . GLU A 1 923 ? 20.229 -35.016 -20.162 1.00 93.12 923 GLU A N 1
ATOM 7420 C CA . GLU A 1 923 ? 20.061 -35.929 -19.016 1.00 93.12 923 GLU A CA 1
ATOM 7421 C C . GLU A 1 923 ? 20.989 -35.618 -17.826 1.00 93.12 923 GLU A C 1
ATOM 7423 O O . GLU A 1 923 ? 20.592 -35.756 -16.670 1.00 93.12 923 GLU A O 1
ATOM 7428 N N . GLY A 1 924 ? 22.204 -35.128 -18.099 1.00 88.12 924 GLY A N 1
ATOM 7429 C CA . GLY A 1 924 ? 23.199 -34.786 -17.080 1.00 88.12 924 GLY A CA 1
ATOM 7430 C C . GLY A 1 924 ? 22.979 -33.451 -16.357 1.00 88.12 924 GLY A C 1
ATOM 7431 O O . GLY A 1 924 ? 23.691 -33.185 -15.390 1.00 88.12 924 GLY A O 1
ATOM 7432 N N . LEU A 1 925 ? 22.042 -32.605 -16.808 1.00 90.56 925 LEU A N 1
ATOM 7433 C CA . LEU A 1 925 ? 21.811 -31.260 -16.251 1.00 90.56 925 LEU A CA 1
ATOM 7434 C C . LEU A 1 925 ? 20.349 -31.017 -15.837 1.00 90.56 925 LEU A C 1
ATOM 7436 O O . LEU A 1 925 ? 20.106 -30.269 -14.892 1.00 90.56 925 LEU A O 1
ATOM 7440 N N . LEU A 1 926 ? 19.376 -31.680 -16.473 1.00 94.50 926 LEU A N 1
ATOM 7441 C CA . LEU A 1 926 ? 17.951 -31.417 -16.245 1.00 94.50 926 LEU A CA 1
ATOM 7442 C C . LEU A 1 926 ? 17.497 -31.638 -14.787 1.00 94.50 926 LEU A C 1
ATOM 7444 O O . LEU A 1 926 ? 16.689 -30.856 -14.290 1.00 94.50 926 LEU A O 1
ATOM 7448 N N . HIS A 1 927 ? 18.020 -32.659 -14.092 1.00 92.81 927 HIS A N 1
ATOM 7449 C CA . HIS A 1 927 ? 17.614 -32.981 -12.712 1.00 92.81 927 HIS A CA 1
ATOM 7450 C C . HIS A 1 927 ? 17.790 -31.784 -11.773 1.00 92.81 927 HIS A C 1
ATOM 7452 O O . HIS A 1 927 ? 16.816 -31.318 -11.193 1.00 92.81 927 HIS A O 1
ATOM 7458 N N . ARG A 1 928 ? 19.008 -31.227 -11.694 1.00 92.75 928 ARG A N 1
ATOM 7459 C CA . ARG A 1 928 ? 19.331 -30.081 -10.824 1.00 92.75 928 ARG A CA 1
ATOM 7460 C C . ARG A 1 928 ? 18.520 -28.822 -11.167 1.00 92.75 928 ARG A C 1
ATOM 7462 O O . ARG A 1 928 ? 18.232 -28.026 -10.279 1.00 92.75 928 ARG A O 1
ATOM 7469 N N . ALA A 1 929 ? 18.147 -28.638 -12.437 1.00 94.62 929 ALA A N 1
ATOM 7470 C CA . ALA A 1 929 ? 17.362 -27.489 -12.876 1.00 94.62 929 ALA A CA 1
ATOM 7471 C C . ALA A 1 929 ? 15.921 -27.599 -12.352 1.00 94.62 929 ALA A C 1
ATOM 7473 O O . ALA A 1 929 ? 15.446 -26.684 -11.678 1.00 94.62 929 ALA A O 1
ATOM 7474 N N . LEU A 1 930 ? 15.265 -28.747 -12.570 1.00 95.50 930 LEU A N 1
ATOM 7475 C CA . LEU A 1 930 ? 13.912 -29.031 -12.069 1.00 95.50 930 LEU A CA 1
ATOM 7476 C C . LEU A 1 930 ? 13.867 -29.083 -10.531 1.00 95.50 930 LEU A C 1
ATOM 7478 O O . LEU A 1 930 ? 12.988 -28.491 -9.908 1.00 95.50 930 LEU A O 1
ATOM 7482 N N . GLU A 1 931 ? 14.868 -29.703 -9.911 1.00 92.81 931 GLU A N 1
ATOM 7483 C CA . GLU A 1 931 ? 15.060 -29.769 -8.459 1.00 92.81 931 GLU A CA 1
ATOM 7484 C C . GLU A 1 931 ? 15.215 -28.382 -7.810 1.00 92.81 931 GLU A C 1
ATOM 7486 O O . GLU A 1 931 ? 14.721 -28.174 -6.704 1.00 92.81 931 GLU A O 1
ATOM 7491 N N . SER A 1 932 ? 15.810 -27.408 -8.513 1.00 93.44 932 SER A N 1
ATOM 7492 C CA . SER A 1 932 ? 15.937 -26.022 -8.030 1.00 93.44 932 SER A CA 1
ATOM 7493 C C . SER A 1 932 ? 14.648 -25.190 -8.097 1.00 93.44 932 SER A C 1
ATOM 7495 O O . SER A 1 932 ? 14.587 -24.123 -7.489 1.00 93.44 932 SER A O 1
ATOM 7497 N N . VAL A 1 933 ? 13.613 -25.657 -8.811 1.00 92.50 933 VAL A N 1
ATOM 7498 C CA . VAL A 1 933 ? 12.345 -24.917 -8.995 1.00 92.50 933 VAL A CA 1
ATOM 7499 C C . VAL A 1 933 ? 11.110 -25.635 -8.444 1.00 92.50 933 VAL A C 1
ATOM 7501 O O . VAL A 1 933 ? 10.126 -24.964 -8.139 1.00 92.50 933 VAL A O 1
ATOM 7504 N N . GLN A 1 934 ? 11.149 -26.959 -8.248 1.00 86.38 934 GLN A N 1
ATOM 7505 C CA . GLN A 1 934 ? 10.004 -27.766 -7.780 1.00 86.38 934 GLN A CA 1
ATOM 7506 C C . GLN A 1 934 ? 9.385 -27.293 -6.448 1.00 86.38 934 GLN A C 1
ATOM 7508 O O . GLN A 1 934 ? 8.213 -27.548 -6.197 1.00 86.38 934 GLN A O 1
ATOM 7513 N N . GLY A 1 935 ? 10.150 -26.597 -5.597 1.00 81.62 935 GLY A N 1
ATOM 7514 C CA . GLY A 1 935 ? 9.652 -26.033 -4.337 1.00 81.62 935 GLY A CA 1
ATOM 7515 C C . GLY A 1 935 ? 8.729 -24.820 -4.510 1.00 81.62 935 GLY A C 1
ATOM 7516 O O . GLY A 1 935 ? 7.912 -24.548 -3.629 1.00 81.62 935 GLY A O 1
ATOM 7517 N N . VAL A 1 936 ? 8.806 -24.110 -5.646 1.00 86.44 936 VAL A N 1
ATOM 7518 C CA . VAL A 1 936 ? 8.146 -22.804 -5.856 1.00 86.44 936 VAL A CA 1
ATOM 7519 C C . VAL A 1 936 ? 7.159 -22.735 -7.014 1.00 86.44 936 VAL A C 1
ATOM 7521 O O . VAL A 1 936 ? 6.342 -21.814 -7.032 1.00 86.44 936 VAL A O 1
ATOM 7524 N N . VAL A 1 937 ? 7.217 -23.671 -7.961 1.00 91.25 937 VAL A N 1
ATOM 7525 C CA . VAL A 1 937 ? 6.290 -23.724 -9.101 1.00 91.25 937 VAL A CA 1
ATOM 7526 C C . VAL A 1 937 ? 5.099 -24.636 -8.802 1.00 91.25 937 VAL A C 1
ATOM 7528 O O . VAL A 1 937 ? 5.249 -25.700 -8.210 1.00 91.25 937 VAL A O 1
ATOM 7531 N N . ASP A 1 938 ? 3.909 -24.218 -9.224 1.00 88.44 938 ASP A N 1
ATOM 7532 C CA . ASP A 1 938 ? 2.665 -25.000 -9.138 1.00 88.44 938 ASP A CA 1
ATOM 7533 C C . ASP A 1 938 ? 2.447 -25.870 -10.385 1.00 88.44 938 ASP A C 1
ATOM 7535 O O . ASP A 1 938 ? 1.615 -26.775 -10.399 1.00 88.44 938 ASP A O 1
ATOM 7539 N N . GLU A 1 939 ? 3.176 -25.562 -11.457 1.00 92.94 939 GLU A N 1
ATOM 7540 C CA . GLU A 1 939 ? 3.041 -26.157 -12.778 1.00 92.94 939 GLU A CA 1
ATOM 7541 C C . GLU A 1 939 ? 4.420 -26.243 -13.450 1.00 92.94 939 GLU A C 1
ATOM 7543 O O . GLU A 1 939 ? 5.253 -25.350 -13.311 1.00 92.94 939 GLU A O 1
ATOM 7548 N N . ILE A 1 940 ? 4.673 -27.307 -14.214 1.00 97.06 940 ILE A N 1
ATOM 7549 C CA . ILE A 1 940 ? 5.892 -27.455 -15.018 1.00 97.06 940 ILE A CA 1
ATOM 7550 C C . ILE A 1 940 ? 5.487 -27.902 -16.421 1.00 97.06 940 ILE A C 1
ATOM 7552 O O . ILE A 1 940 ? 4.834 -28.935 -16.573 1.00 97.06 940 ILE A O 1
ATOM 7556 N N . VAL A 1 941 ? 5.898 -27.146 -17.439 1.00 97.69 941 VAL A N 1
ATOM 7557 C CA . VAL A 1 941 ? 5.702 -27.451 -18.862 1.00 97.69 941 VAL A CA 1
ATOM 7558 C C . VAL A 1 941 ? 7.065 -27.584 -19.534 1.00 97.69 941 VAL A C 1
ATOM 7560 O O . VAL A 1 941 ? 7.866 -26.646 -19.546 1.00 97.69 941 VAL A O 1
ATOM 7563 N N . VAL A 1 942 ? 7.316 -28.763 -20.107 1.00 97.88 942 VAL A N 1
ATOM 7564 C CA . VAL A 1 942 ? 8.569 -29.102 -20.792 1.00 97.88 942 VAL A CA 1
ATOM 7565 C C . VAL A 1 942 ? 8.286 -29.348 -22.268 1.00 97.88 942 VAL A C 1
ATOM 7567 O O . VAL A 1 942 ? 7.544 -30.265 -22.618 1.00 97.88 942 VAL A O 1
ATOM 7570 N N . ILE A 1 943 ? 8.910 -28.555 -23.138 1.00 97.75 943 ILE A N 1
ATOM 7571 C CA . ILE A 1 943 ? 8.889 -28.767 -24.587 1.00 97.75 943 ILE A CA 1
ATOM 7572 C C . ILE A 1 943 ? 10.159 -29.514 -24.994 1.00 97.75 943 ILE A C 1
ATOM 7574 O O . ILE A 1 943 ? 11.246 -28.934 -25.061 1.00 97.75 943 ILE A O 1
ATOM 7578 N N . ASP A 1 944 ? 10.023 -30.807 -25.276 1.00 97.31 944 ASP A N 1
ATOM 7579 C CA . ASP A 1 944 ? 11.104 -31.619 -25.824 1.00 97.31 944 ASP A CA 1
ATOM 7580 C C . ASP A 1 944 ? 11.270 -31.347 -27.321 1.00 97.31 944 ASP A C 1
ATOM 7582 O O . ASP A 1 944 ? 10.363 -31.585 -28.119 1.00 97.31 944 ASP A O 1
ATOM 7586 N N . THR A 1 945 ? 12.449 -30.873 -27.722 1.00 96.06 945 THR A N 1
ATOM 7587 C CA . THR A 1 945 ? 12.755 -30.536 -29.125 1.00 96.06 945 THR A CA 1
ATOM 7588 C C . THR A 1 945 ? 13.458 -31.687 -29.866 1.00 96.06 945 THR A C 1
ATOM 7590 O O . THR A 1 945 ? 14.264 -31.484 -30.783 1.00 96.06 945 THR A O 1
ATOM 7593 N N . GLY A 1 946 ? 13.129 -32.921 -29.466 1.00 94.69 946 GLY A N 1
ATOM 7594 C CA . GLY A 1 946 ? 13.612 -34.183 -30.015 1.00 94.69 946 GLY A CA 1
ATOM 7595 C C . GLY A 1 946 ? 14.852 -34.710 -29.298 1.00 94.69 946 GLY A C 1
ATOM 7596 O O . GLY A 1 946 ? 15.891 -34.834 -29.949 1.00 94.69 946 GLY A O 1
ATOM 7597 N N . SER A 1 947 ? 14.768 -34.992 -27.995 1.00 95.50 947 SER A N 1
ATOM 7598 C CA . SER A 1 947 ? 15.833 -35.705 -27.264 1.00 95.50 947 SER A CA 1
ATOM 7599 C C . SER A 1 947 ? 15.946 -37.172 -27.685 1.00 95.50 947 SER A C 1
ATOM 7601 O O . SER A 1 947 ? 14.996 -37.780 -28.183 1.00 95.50 947 SER A O 1
ATOM 7603 N N . THR A 1 948 ? 17.124 -37.744 -27.455 1.00 95.75 948 THR A N 1
ATOM 7604 C CA . THR A 1 948 ? 17.475 -39.142 -27.756 1.00 95.75 948 THR A CA 1
ATOM 7605 C C . THR A 1 948 ? 18.086 -39.893 -26.566 1.00 95.75 948 THR A C 1
ATOM 7607 O O . THR A 1 948 ? 18.410 -41.073 -26.688 1.00 95.75 948 THR A O 1
ATOM 7610 N N . ASP A 1 949 ? 18.214 -39.214 -25.425 1.00 96.00 949 ASP A N 1
ATOM 7611 C CA . ASP A 1 949 ? 18.773 -39.683 -24.156 1.00 96.00 949 ASP A CA 1
ATOM 7612 C C . ASP A 1 949 ? 17.678 -39.812 -23.067 1.00 96.00 949 ASP A C 1
ATOM 7614 O O . ASP A 1 949 ? 16.476 -39.785 -23.357 1.00 96.00 949 ASP A O 1
ATOM 7618 N N . SER A 1 950 ? 18.070 -39.910 -21.793 1.00 95.56 950 SER A N 1
ATOM 7619 C CA . SER A 1 950 ? 17.139 -40.061 -20.662 1.00 95.56 950 SER A CA 1
ATOM 7620 C C . SER A 1 950 ? 16.321 -38.796 -20.324 1.00 95.56 950 SER A C 1
ATOM 7622 O O . SER A 1 950 ? 15.534 -38.821 -19.374 1.00 95.56 950 SER A O 1
ATOM 7624 N N . THR A 1 951 ? 16.464 -37.683 -21.060 1.00 96.31 951 THR A N 1
ATOM 7625 C CA . THR A 1 951 ? 15.832 -36.377 -20.752 1.00 96.31 951 THR A CA 1
ATOM 7626 C C . THR A 1 951 ? 14.318 -36.479 -20.547 1.00 96.31 951 THR A C 1
ATOM 7628 O O . THR A 1 951 ? 13.786 -35.932 -19.580 1.00 96.31 951 THR A O 1
ATOM 7631 N N . ILE A 1 952 ? 13.615 -37.218 -21.412 1.00 96.31 952 ILE A N 1
ATOM 7632 C CA . ILE A 1 952 ? 12.149 -37.366 -21.341 1.00 96.31 952 ILE A CA 1
ATOM 7633 C C . ILE A 1 952 ? 11.731 -38.189 -20.111 1.00 96.31 952 ILE A C 1
ATOM 7635 O O . ILE A 1 952 ? 10.708 -37.894 -19.492 1.00 96.31 952 ILE A O 1
ATOM 7639 N N . GLU A 1 953 ? 12.516 -39.198 -19.723 1.00 96.44 953 GLU A N 1
ATOM 7640 C CA . GLU A 1 953 ? 12.258 -40.005 -18.521 1.00 96.44 953 GLU A CA 1
ATOM 7641 C C . GLU A 1 953 ? 12.544 -39.233 -17.229 1.00 96.44 953 GLU A C 1
ATOM 7643 O O . GLU A 1 953 ? 11.886 -39.458 -16.215 1.00 96.44 953 GLU A O 1
ATOM 7648 N N . ILE A 1 954 ? 13.503 -38.303 -17.259 1.00 96.06 954 ILE A N 1
ATOM 7649 C CA . ILE A 1 954 ? 13.782 -37.388 -16.147 1.00 96.06 954 ILE A CA 1
ATOM 7650 C C . ILE A 1 954 ? 12.648 -36.368 -16.016 1.00 96.06 954 ILE A C 1
ATOM 7652 O O . ILE A 1 954 ? 12.083 -36.249 -14.933 1.00 96.06 954 ILE A O 1
ATOM 7656 N N . ALA A 1 955 ? 12.249 -35.697 -17.103 1.00 95.81 955 ALA A N 1
ATOM 7657 C CA . ALA A 1 955 ? 11.163 -34.711 -17.091 1.00 95.81 955 ALA A CA 1
ATOM 7658 C C . ALA A 1 955 ? 9.844 -35.289 -16.536 1.00 95.81 955 ALA A C 1
ATOM 7660 O O . ALA A 1 955 ? 9.187 -34.657 -15.706 1.00 95.81 955 ALA A O 1
ATOM 7661 N N . LYS A 1 956 ? 9.509 -36.531 -16.913 1.00 96.12 956 LYS A N 1
ATOM 7662 C CA . LYS A 1 956 ? 8.304 -37.248 -16.453 1.00 96.12 956 LYS A CA 1
ATOM 7663 C C . LYS A 1 956 ? 8.270 -37.596 -14.961 1.00 96.12 956 LYS A C 1
ATOM 7665 O O . LYS A 1 956 ? 7.231 -38.029 -14.478 1.00 96.12 956 LYS A O 1
ATOM 7670 N N . LYS A 1 957 ? 9.364 -37.401 -14.216 1.00 95.31 957 LYS A N 1
ATOM 7671 C CA . LYS A 1 957 ? 9.366 -37.515 -12.743 1.00 95.31 957 LYS A CA 1
ATOM 7672 C C . LYS A 1 957 ? 8.830 -36.257 -12.054 1.00 95.31 957 LYS A C 1
ATOM 7674 O O . LYS A 1 957 ? 8.476 -36.332 -10.884 1.00 95.31 957 LYS A O 1
ATOM 7679 N N . TYR A 1 958 ? 8.767 -35.132 -12.772 1.00 93.44 958 TYR A N 1
ATOM 7680 C CA . TYR A 1 958 ? 8.339 -33.830 -12.251 1.00 93.44 958 TYR A CA 1
ATOM 7681 C C . TYR A 1 958 ? 7.038 -33.319 -12.894 1.00 93.44 958 TYR A C 1
ATOM 7683 O O . TYR A 1 958 ? 6.375 -32.469 -12.307 1.00 93.44 958 TYR A O 1
ATOM 7691 N N . THR A 1 959 ? 6.662 -33.790 -14.092 1.00 94.69 959 THR A N 1
ATOM 7692 C CA . THR A 1 959 ? 5.414 -33.378 -14.761 1.00 94.69 959 THR A CA 1
ATOM 7693 C C . THR A 1 959 ? 4.914 -34.371 -15.810 1.00 94.69 959 THR A C 1
ATOM 7695 O O . THR A 1 959 ? 5.701 -34.974 -16.539 1.00 94.69 959 THR A O 1
ATOM 7698 N N . ASP A 1 960 ? 3.592 -34.457 -15.966 1.00 94.12 960 ASP A N 1
ATOM 7699 C CA . ASP A 1 960 ? 2.946 -35.099 -17.118 1.00 94.12 960 ASP A CA 1
ATOM 7700 C C . ASP A 1 960 ? 2.979 -34.218 -18.386 1.00 94.12 960 ASP A C 1
ATOM 7702 O O . ASP A 1 960 ? 2.874 -34.732 -19.504 1.00 94.12 960 ASP A O 1
ATOM 7706 N N . LYS A 1 961 ? 3.152 -32.891 -18.253 1.00 96.69 961 LYS A N 1
ATOM 7707 C CA . LYS A 1 961 ? 3.173 -31.927 -19.373 1.00 96.69 961 LYS A CA 1
ATOM 7708 C C . LYS A 1 961 ? 4.539 -31.887 -20.080 1.00 96.69 961 LYS A C 1
ATOM 7710 O O . LYS A 1 961 ? 5.184 -30.840 -20.170 1.00 96.69 961 LYS A O 1
ATOM 7715 N N . VAL A 1 962 ? 4.966 -33.038 -20.605 1.00 97.44 962 VAL A N 1
ATOM 7716 C CA . VAL A 1 962 ? 6.128 -33.172 -21.502 1.00 97.44 962 VAL A CA 1
ATOM 7717 C C . VAL A 1 962 ? 5.631 -33.297 -22.946 1.00 97.44 962 VAL A C 1
ATOM 7719 O O . VAL A 1 962 ? 5.158 -34.355 -23.364 1.00 97.44 962 VAL A O 1
ATOM 7722 N N . ILE A 1 963 ? 5.711 -32.203 -23.702 1.00 97.56 963 ILE A N 1
ATOM 7723 C CA . ILE A 1 963 ? 5.154 -32.057 -25.057 1.00 97.56 963 ILE A CA 1
ATOM 7724 C C . ILE A 1 963 ? 6.286 -32.094 -26.092 1.00 97.56 963 ILE A C 1
ATOM 7726 O O . ILE A 1 963 ? 7.346 -31.514 -25.876 1.00 97.56 963 ILE A O 1
ATOM 7730 N N . SER A 1 964 ? 6.071 -32.746 -27.238 1.00 96.44 964 SER A N 1
ATOM 7731 C CA . SER A 1 964 ? 7.040 -32.720 -28.344 1.00 96.44 964 SER A CA 1
ATOM 7732 C C . SER A 1 964 ? 6.901 -31.431 -29.159 1.00 96.44 964 SER A C 1
ATOM 7734 O O . SER A 1 964 ? 5.803 -31.088 -29.599 1.00 96.44 964 SER A O 1
ATOM 7736 N N . GLY A 1 965 ? 8.010 -30.721 -29.362 1.00 93.31 965 GLY A N 1
ATOM 7737 C CA . GLY A 1 965 ? 8.072 -29.425 -30.031 1.00 93.31 965 GLY A CA 1
ATOM 7738 C C . GLY A 1 965 ? 9.054 -29.364 -31.202 1.00 93.31 965 GLY A C 1
ATOM 7739 O O . GLY A 1 965 ? 9.836 -30.274 -31.474 1.00 93.31 965 GLY A O 1
ATOM 7740 N N . SER A 1 966 ? 9.010 -28.240 -31.916 1.00 94.00 966 SER A N 1
ATOM 7741 C CA . SER A 1 966 ? 9.833 -28.001 -33.106 1.00 94.00 966 SER A CA 1
ATOM 7742 C C . SER A 1 966 ? 11.309 -27.767 -32.769 1.00 94.00 966 SER A C 1
ATOM 7744 O O . SER A 1 966 ? 11.632 -27.061 -31.817 1.00 94.00 966 SER A O 1
ATOM 7746 N N . CYS A 1 967 ? 12.216 -28.297 -33.597 1.00 92.75 967 CYS A N 1
ATOM 7747 C CA . CYS A 1 967 ? 13.657 -28.089 -33.434 1.00 92.75 967 CYS A CA 1
ATOM 7748 C C . CYS A 1 967 ? 14.030 -26.596 -33.591 1.00 92.75 967 CYS A C 1
ATOM 7750 O O . CYS A 1 967 ? 13.828 -26.032 -34.677 1.00 92.75 967 CYS A O 1
ATOM 7752 N N . PRO A 1 968 ? 14.633 -25.948 -32.574 1.00 92.12 968 PRO A N 1
ATOM 7753 C CA . PRO A 1 968 ? 14.927 -24.515 -32.616 1.00 92.12 968 PRO A CA 1
ATOM 7754 C C . PRO A 1 968 ? 16.003 -24.156 -33.648 1.00 92.12 968 PRO A C 1
ATOM 7756 O O . PRO A 1 968 ? 16.033 -23.039 -34.152 1.00 92.12 968 PRO A O 1
ATOM 7759 N N . LEU A 1 969 ? 16.846 -25.116 -34.047 1.00 90.69 969 LEU A N 1
ATOM 7760 C CA . LEU A 1 969 ? 17.854 -24.919 -35.097 1.00 90.69 969 LEU A CA 1
ATOM 7761 C C . LEU A 1 969 ? 17.254 -24.865 -36.516 1.00 90.69 969 LEU A C 1
ATOM 7763 O O . LEU A 1 969 ? 17.974 -24.574 -37.468 1.00 90.69 969 LEU A O 1
ATOM 7767 N N . THR A 1 970 ? 15.958 -25.160 -36.667 1.00 90.25 970 THR A N 1
ATOM 7768 C CA . THR A 1 970 ? 15.225 -25.101 -37.944 1.00 90.25 970 THR A CA 1
ATOM 7769 C C . THR A 1 970 ? 14.183 -23.984 -37.963 1.00 90.25 970 THR A C 1
ATOM 7771 O O . THR A 1 970 ? 13.986 -23.365 -39.004 1.00 90.25 970 THR A O 1
ATOM 7774 N N . TYR A 1 971 ? 13.530 -23.710 -36.827 1.00 91.12 971 TYR A N 1
ATOM 7775 C CA . TYR A 1 971 ? 12.401 -22.771 -36.747 1.00 91.12 971 TYR A CA 1
ATOM 7776 C C . TYR A 1 971 ? 12.659 -21.530 -35.872 1.00 91.12 971 TYR A C 1
ATOM 7778 O O . TYR A 1 971 ? 11.830 -20.620 -35.859 1.00 91.12 971 TYR A O 1
ATOM 7786 N N . GLY A 1 972 ? 13.808 -21.471 -35.191 1.00 93.69 972 GLY A N 1
ATOM 7787 C CA . GLY A 1 972 ? 14.135 -20.460 -34.186 1.00 93.69 972 GLY A CA 1
ATOM 7788 C C . GLY A 1 972 ? 13.784 -20.899 -32.761 1.00 93.69 972 GLY A C 1
ATOM 7789 O O . GLY A 1 972 ? 12.913 -21.748 -32.555 1.00 93.69 972 GLY A O 1
ATOM 7790 N N . PHE A 1 973 ? 14.500 -20.352 -31.776 1.00 94.75 973 PHE A N 1
ATOM 7791 C CA . PHE A 1 973 ? 14.302 -20.634 -30.352 1.00 94.75 973 PHE A CA 1
ATOM 7792 C C . PHE A 1 973 ? 12.996 -20.050 -29.787 1.00 94.75 973 PHE A C 1
ATOM 7794 O O . PHE A 1 973 ? 12.415 -20.652 -28.885 1.00 94.75 973 PHE A O 1
ATOM 7801 N N . GLU A 1 974 ? 12.466 -18.959 -30.348 1.00 95.19 974 GLU A N 1
ATOM 7802 C CA . GLU A 1 974 ? 11.147 -18.438 -29.968 1.00 95.19 974 GLU A CA 1
ATOM 7803 C C . GLU A 1 974 ? 9.999 -19.391 -30.324 1.00 95.19 974 GLU A C 1
ATOM 7805 O O . GLU A 1 974 ? 8.963 -19.374 -29.668 1.00 95.19 974 GLU A O 1
ATOM 7810 N N . THR A 1 975 ? 10.157 -20.247 -31.338 1.00 95.94 975 THR A N 1
ATOM 7811 C CA . THR A 1 975 ? 9.097 -21.173 -31.770 1.00 95.94 975 THR A CA 1
ATOM 7812 C C . THR A 1 975 ? 8.691 -22.183 -30.679 1.00 95.94 975 THR A C 1
ATOM 7814 O O . THR A 1 975 ? 7.513 -22.195 -30.319 1.00 95.94 975 THR A O 1
ATOM 7817 N N . PRO A 1 976 ? 9.590 -23.008 -30.096 1.00 95.88 976 PRO A N 1
ATOM 7818 C CA . PRO A 1 976 ? 9.224 -23.892 -28.984 1.00 95.88 976 PRO A CA 1
ATOM 7819 C C . PRO A 1 976 ? 8.902 -23.132 -27.684 1.00 95.88 976 PRO A C 1
ATOM 7821 O O . PRO A 1 976 ? 8.100 -23.624 -26.895 1.00 95.88 976 PRO A O 1
ATOM 7824 N N . ARG A 1 977 ? 9.452 -21.925 -27.470 1.00 95.44 977 ARG A N 1
ATOM 7825 C CA . ARG A 1 977 ? 9.098 -21.069 -26.319 1.00 95.44 977 ARG A CA 1
ATOM 7826 C C . ARG A 1 977 ? 7.675 -20.505 -26.423 1.00 95.44 977 ARG A C 1
ATOM 7828 O O . ARG A 1 977 ? 6.984 -20.419 -25.423 1.00 95.44 977 ARG A O 1
ATOM 7835 N N . ASN A 1 978 ? 7.205 -20.164 -27.621 1.00 95.31 978 ASN A N 1
ATOM 7836 C CA . ASN A 1 978 ? 5.815 -19.755 -27.853 1.00 95.31 978 ASN A CA 1
ATOM 7837 C C . ASN A 1 978 ? 4.837 -20.936 -27.843 1.00 95.31 978 ASN A C 1
ATOM 7839 O O . ASN A 1 978 ? 3.642 -20.738 -27.629 1.00 95.31 978 ASN A O 1
ATOM 7843 N N . GLU A 1 979 ? 5.323 -22.160 -28.066 1.00 95.69 979 GLU A N 1
ATOM 7844 C CA . GLU A 1 979 ? 4.511 -23.361 -27.883 1.00 95.69 979 GLU A CA 1
ATOM 7845 C C . GLU A 1 979 ? 4.264 -23.643 -26.394 1.00 95.69 979 GLU A C 1
ATOM 7847 O O . GLU A 1 979 ? 3.118 -23.896 -26.038 1.00 95.69 979 GLU A O 1
ATOM 7852 N N . SER A 1 980 ? 5.265 -23.523 -25.505 1.00 94.62 980 SER A N 1
ATOM 7853 C CA . SER A 1 980 ? 5.069 -23.767 -24.060 1.00 94.62 980 SER A CA 1
ATOM 7854 C C . SER A 1 980 ? 3.978 -22.886 -23.447 1.00 94.62 980 SER A C 1
ATOM 7856 O O . SER A 1 980 ? 3.141 -23.403 -22.708 1.00 94.62 980 SER A O 1
ATOM 7858 N N . LEU A 1 981 ? 3.918 -21.600 -23.823 1.00 94.00 981 LEU A N 1
ATOM 7859 C CA . LEU A 1 981 ? 2.895 -20.648 -23.361 1.00 94.00 981 LEU A CA 1
ATOM 7860 C C . LEU A 1 981 ? 1.457 -21.160 -23.567 1.00 94.00 981 LEU A C 1
ATOM 7862 O O . LEU A 1 981 ? 0.578 -20.852 -22.769 1.00 94.00 981 LEU A O 1
ATOM 7866 N N . ARG A 1 982 ? 1.205 -21.976 -24.600 1.00 92.75 982 ARG A N 1
ATOM 7867 C CA . ARG A 1 982 ? -0.133 -22.507 -24.935 1.00 92.75 982 ARG A CA 1
ATOM 7868 C C . ARG A 1 982 ? -0.620 -23.606 -23.994 1.00 92.75 982 ARG A C 1
ATOM 7870 O O . ARG A 1 982 ? -1.817 -23.878 -23.957 1.00 92.75 982 ARG A O 1
ATOM 7877 N N . HIS A 1 983 ? 0.294 -24.250 -23.270 1.00 94.62 983 HIS A N 1
ATOM 7878 C CA . HIS A 1 983 ? -0.009 -25.368 -22.369 1.00 94.62 983 HIS A CA 1
ATOM 7879 C C . HIS A 1 983 ? -0.016 -24.951 -20.895 1.00 94.62 983 HIS A C 1
ATOM 7881 O O . HIS A 1 983 ? -0.344 -25.781 -20.044 1.00 94.62 983 HIS A O 1
ATOM 7887 N N . ILE A 1 984 ? 0.335 -23.692 -20.604 1.00 93.88 984 ILE A N 1
ATOM 7888 C CA . ILE A 1 984 ? 0.481 -23.135 -19.256 1.00 93.88 984 ILE A CA 1
ATOM 7889 C C . ILE A 1 984 ? -0.829 -22.510 -18.769 1.00 93.88 984 ILE A C 1
ATOM 7891 O O . ILE A 1 984 ? -1.470 -21.723 -19.465 1.00 93.88 984 ILE A O 1
ATOM 7895 N N . THR A 1 985 ? -1.197 -22.845 -17.536 1.00 91.12 985 THR A N 1
ATOM 7896 C CA . THR A 1 985 ? -2.441 -22.430 -16.871 1.00 91.12 985 THR A CA 1
ATOM 7897 C C . THR A 1 985 ? -2.237 -21.512 -15.662 1.00 91.12 985 THR A C 1
ATOM 7899 O O . THR A 1 985 ? -3.196 -20.876 -15.230 1.00 91.12 985 THR A O 1
ATOM 7902 N N . ALA A 1 986 ? -1.017 -21.416 -15.130 1.00 90.31 986 ALA A N 1
ATOM 7903 C CA . ALA A 1 986 ? -0.675 -20.543 -14.008 1.00 90.31 986 ALA A CA 1
ATOM 7904 C C . ALA A 1 986 ? -0.790 -19.033 -14.320 1.00 90.31 986 ALA A C 1
ATOM 7906 O O . ALA A 1 986 ? -0.729 -18.613 -15.476 1.00 90.31 986 ALA A O 1
ATOM 7907 N N . ASP A 1 987 ? -0.895 -18.218 -13.264 1.00 91.00 987 ASP A N 1
ATOM 7908 C CA . ASP A 1 987 ? -0.962 -16.747 -13.307 1.00 91.00 987 ASP A CA 1
ATOM 7909 C C . ASP A 1 987 ? 0.356 -16.105 -13.815 1.00 91.00 987 ASP A C 1
ATOM 7911 O O . ASP A 1 987 ? 0.342 -15.064 -14.479 1.00 91.00 987 ASP A O 1
ATOM 7915 N N . TRP A 1 988 ? 1.503 -16.721 -13.503 1.00 95.06 988 TRP A N 1
ATOM 7916 C CA . TRP A 1 988 ? 2.851 -16.286 -13.891 1.00 95.06 988 TRP A CA 1
ATOM 7917 C C . TRP A 1 988 ? 3.660 -17.422 -14.523 1.00 95.06 988 TRP A C 1
ATOM 7919 O O . TRP A 1 988 ? 3.412 -18.604 -14.285 1.00 95.06 988 TRP A O 1
ATOM 7929 N N . ILE A 1 989 ? 4.689 -17.047 -15.281 1.00 96.94 989 ILE A N 1
ATOM 7930 C CA . ILE A 1 989 ? 5.561 -17.938 -16.045 1.00 96.94 989 ILE A CA 1
ATOM 7931 C C . ILE A 1 989 ? 7.019 -17.594 -15.737 1.00 96.94 989 ILE A C 1
ATOM 7933 O O . ILE A 1 989 ? 7.487 -16.513 -16.089 1.00 96.94 989 ILE A O 1
ATOM 7937 N N . LEU A 1 990 ? 7.733 -18.517 -15.091 1.00 97.88 990 LEU A N 1
ATOM 7938 C CA . LEU A 1 990 ? 9.191 -18.534 -14.954 1.00 97.88 990 LEU A CA 1
ATOM 7939 C C . LEU A 1 990 ? 9.794 -19.275 -16.152 1.00 97.88 990 LEU A C 1
ATOM 7941 O O . LEU A 1 990 ? 9.321 -20.354 -16.507 1.00 97.88 990 LEU A O 1
ATOM 7945 N N . TRP A 1 991 ? 10.891 -18.770 -16.715 1.00 95.94 991 TRP A N 1
ATOM 7946 C CA . TRP A 1 991 ? 11.706 -19.533 -17.662 1.00 95.94 991 TRP A CA 1
ATOM 7947 C C . TRP A 1 991 ? 13.176 -19.611 -17.227 1.00 95.94 991 TRP A C 1
ATOM 7949 O O . TRP A 1 991 ? 13.833 -18.605 -16.938 1.00 95.94 991 TRP A O 1
ATOM 7959 N N . ILE A 1 992 ? 13.692 -20.838 -17.224 1.00 94.31 992 ILE A N 1
ATOM 7960 C CA . ILE A 1 992 ? 15.114 -21.164 -17.096 1.00 94.31 992 ILE A CA 1
ATOM 7961 C C . ILE A 1 992 ? 15.466 -22.269 -18.093 1.00 94.31 992 ILE A C 1
ATOM 7963 O O . ILE A 1 992 ? 14.599 -23.055 -18.491 1.00 94.31 992 ILE A O 1
ATOM 7967 N N . ASP A 1 993 ? 16.730 -22.323 -18.491 1.00 92.81 993 ASP A N 1
ATOM 7968 C CA . ASP A 1 993 ? 17.261 -23.379 -19.351 1.00 92.81 993 ASP A CA 1
ATOM 7969 C C . ASP A 1 993 ? 17.784 -24.564 -18.520 1.00 92.81 993 ASP A C 1
ATOM 7971 O O . ASP A 1 993 ? 18.056 -24.449 -17.327 1.00 92.81 993 ASP A O 1
ATOM 7975 N N . SER A 1 994 ? 17.914 -25.745 -19.132 1.00 92.44 994 SER A N 1
ATOM 7976 C CA . SER A 1 994 ? 18.332 -26.959 -18.402 1.00 92.44 994 SER A CA 1
ATOM 7977 C C . SER A 1 994 ? 19.774 -26.913 -17.865 1.00 92.44 994 SER A C 1
ATOM 7979 O O . SER A 1 994 ? 20.138 -27.716 -17.012 1.00 92.44 994 SER A O 1
ATOM 7981 N N . ASP A 1 995 ? 20.600 -25.979 -18.344 1.00 90.81 995 ASP A N 1
ATOM 7982 C CA . ASP A 1 995 ? 21.943 -25.676 -17.837 1.00 90.81 995 ASP A CA 1
ATOM 7983 C C . ASP A 1 995 ? 21.970 -24.492 -16.844 1.00 90.81 995 ASP A C 1
ATOM 7985 O O . ASP A 1 995 ? 23.032 -23.955 -16.520 1.00 90.81 995 ASP A O 1
ATOM 7989 N N . GLU A 1 996 ? 20.811 -24.136 -16.292 1.00 93.62 996 GLU A N 1
ATOM 7990 C CA . GLU A 1 996 ? 20.646 -23.126 -15.249 1.00 93.62 996 GLU A CA 1
ATOM 7991 C C . GLU A 1 996 ? 20.136 -23.731 -13.933 1.00 93.62 996 GLU A C 1
ATOM 7993 O O . GLU A 1 996 ? 19.522 -24.798 -13.900 1.00 93.62 996 GLU A O 1
ATOM 7998 N N . VAL A 1 997 ? 20.420 -23.043 -12.827 1.00 93.50 997 VAL A N 1
ATOM 7999 C CA . VAL A 1 997 ? 19.981 -23.401 -11.471 1.00 93.50 997 VAL A CA 1
ATOM 8000 C C . VAL A 1 997 ? 19.456 -22.143 -10.789 1.00 93.50 997 VAL A C 1
ATOM 8002 O O . VAL A 1 997 ? 20.145 -21.118 -10.758 1.00 93.50 997 VAL A O 1
ATOM 8005 N N . LEU A 1 998 ? 18.247 -22.215 -10.233 1.00 93.56 998 LEU A N 1
ATOM 8006 C CA . LEU A 1 998 ? 17.649 -21.113 -9.487 1.00 93.56 998 LEU A CA 1
ATOM 8007 C C . LEU A 1 998 ? 18.218 -21.070 -8.058 1.00 93.56 998 LEU A C 1
ATOM 8009 O O . LEU A 1 998 ? 18.223 -22.068 -7.341 1.00 93.56 998 LEU A O 1
ATOM 8013 N N . LEU A 1 999 ? 18.718 -19.906 -7.649 1.00 91.62 999 LEU A N 1
ATOM 8014 C CA . LEU A 1 999 ? 19.359 -19.669 -6.356 1.00 91.62 999 LEU A CA 1
ATOM 8015 C C . LEU A 1 999 ? 18.437 -18.818 -5.476 1.00 91.62 999 LEU A C 1
ATOM 8017 O O . LEU A 1 999 ? 17.932 -17.786 -5.921 1.00 91.62 999 LEU A O 1
ATOM 8021 N N . ASN A 1 1000 ? 18.245 -19.259 -4.228 1.00 88.69 1000 ASN A N 1
ATOM 8022 C CA . ASN A 1 1000 ? 17.218 -18.755 -3.307 1.00 88.69 1000 ASN A CA 1
ATOM 8023 C C . ASN A 1 1000 ? 15.797 -18.730 -3.933 1.00 88.69 1000 ASN A C 1
ATOM 8025 O O . ASN A 1 1000 ? 15.154 -17.678 -3.974 1.00 88.69 1000 ASN A O 1
ATOM 8029 N N . PRO A 1 1001 ? 15.297 -19.870 -4.457 1.00 89.12 1001 PRO A N 1
ATOM 8030 C CA . PRO A 1 1001 ? 14.051 -19.916 -5.226 1.00 89.12 1001 PRO A CA 1
ATOM 8031 C C . PRO A 1 1001 ? 12.842 -19.405 -4.434 1.00 89.12 1001 PRO A C 1
ATOM 8033 O O . PRO A 1 1001 ? 12.026 -18.650 -4.962 1.00 89.12 1001 PRO A O 1
ATOM 8036 N N . GLU A 1 1002 ? 12.747 -19.764 -3.151 1.00 83.25 1002 GLU A N 1
ATOM 8037 C CA . GLU A 1 1002 ? 11.614 -19.449 -2.269 1.00 83.25 1002 GLU A CA 1
ATOM 8038 C C . GLU A 1 1002 ? 11.391 -17.933 -2.096 1.00 83.25 1002 GLU A C 1
ATOM 8040 O O . GLU A 1 1002 ? 10.254 -17.491 -1.904 1.00 83.25 1002 GLU A O 1
ATOM 8045 N N . GLY A 1 1003 ? 12.434 -17.114 -2.305 1.00 85.69 1003 GLY A N 1
ATOM 8046 C CA . GLY A 1 1003 ? 12.347 -15.651 -2.348 1.00 85.69 1003 GLY A CA 1
ATOM 8047 C C . GLY A 1 1003 ? 11.365 -15.105 -3.396 1.00 85.69 1003 GLY A C 1
ATOM 8048 O O . GLY A 1 1003 ? 10.820 -14.016 -3.205 1.00 85.69 1003 GLY A O 1
ATOM 8049 N N . ILE A 1 1004 ? 11.047 -15.868 -4.452 1.00 90.38 1004 ILE A N 1
ATOM 8050 C CA . ILE A 1 1004 ? 10.044 -15.495 -5.467 1.00 90.38 1004 ILE A CA 1
ATOM 8051 C C . ILE A 1 1004 ? 8.639 -15.352 -4.855 1.00 90.38 1004 ILE A C 1
ATOM 8053 O O . ILE A 1 1004 ? 7.878 -14.467 -5.258 1.00 90.38 1004 ILE A O 1
ATOM 8057 N N . ARG A 1 1005 ? 8.274 -16.185 -3.868 1.00 86.12 1005 ARG A N 1
ATOM 8058 C CA . ARG A 1 1005 ? 6.881 -16.359 -3.397 1.00 86.12 1005 ARG A CA 1
ATOM 8059 C C . ARG A 1 1005 ? 6.188 -15.067 -2.963 1.00 86.12 1005 ARG A C 1
ATOM 8061 O O . ARG A 1 1005 ? 4.976 -14.943 -3.124 1.00 86.12 1005 ARG A O 1
ATOM 8068 N N . LYS A 1 1006 ? 6.939 -14.104 -2.423 1.00 84.69 1006 LYS A N 1
ATOM 8069 C CA . LYS A 1 1006 ? 6.415 -12.812 -1.947 1.00 84.69 1006 LYS A CA 1
ATOM 8070 C C . LYS A 1 1006 ? 6.028 -11.839 -3.066 1.00 84.69 1006 LYS A C 1
ATOM 8072 O O . LYS A 1 1006 ? 5.209 -10.958 -2.819 1.00 84.69 1006 LYS A O 1
ATOM 8077 N N . TYR A 1 1007 ? 6.587 -12.016 -4.265 1.00 89.25 1007 TYR A N 1
ATOM 8078 C CA . TYR A 1 1007 ? 6.310 -11.204 -5.455 1.00 89.25 1007 TYR A CA 1
ATOM 8079 C C . TYR A 1 1007 ? 5.097 -11.716 -6.252 1.00 89.25 1007 TYR A C 1
ATOM 8081 O O . TYR A 1 1007 ? 4.455 -10.948 -6.965 1.00 89.25 1007 TYR A O 1
ATOM 8089 N N . LEU A 1 1008 ? 4.740 -12.997 -6.100 1.00 89.31 1008 LEU A N 1
ATOM 8090 C CA . LEU A 1 1008 ? 3.599 -13.638 -6.766 1.00 89.31 1008 LEU A CA 1
ATOM 8091 C C . LEU A 1 1008 ? 2.262 -13.209 -6.133 1.00 89.31 1008 LEU A C 1
ATOM 8093 O O . LEU A 1 1008 ? 1.617 -13.974 -5.414 1.00 89.31 1008 LEU A O 1
ATOM 8097 N N . ARG A 1 1009 ? 1.848 -11.963 -6.355 1.00 84.69 1009 ARG A N 1
ATOM 8098 C CA . ARG A 1 1009 ? 0.605 -11.374 -5.826 1.00 84.69 1009 ARG A CA 1
ATOM 8099 C C . ARG A 1 1009 ? -0.038 -10.449 -6.861 1.00 84.69 1009 ARG A C 1
ATOM 8101 O O . ARG A 1 1009 ? 0.568 -10.130 -7.887 1.00 84.69 1009 ARG A O 1
ATOM 8108 N N . ASP A 1 1010 ? -1.243 -9.972 -6.574 1.00 79.88 1010 ASP A N 1
ATOM 8109 C CA . ASP A 1 1010 ? -1.782 -8.801 -7.260 1.00 79.88 1010 ASP A CA 1
ATOM 8110 C C . ASP A 1 1010 ? -0.894 -7.598 -6.928 1.00 79.88 1010 ASP A C 1
ATOM 8112 O O . ASP A 1 1010 ? -0.628 -7.303 -5.767 1.00 79.88 1010 ASP A O 1
ATOM 8116 N N . ASN A 1 1011 ? -0.315 -7.007 -7.969 1.00 83.94 1011 ASN A N 1
ATOM 8117 C CA . ASN A 1 1011 ? 0.555 -5.839 -7.923 1.00 83.94 1011 ASN A CA 1
ATOM 8118 C C . ASN A 1 1011 ? 0.783 -5.339 -9.356 1.00 83.94 1011 ASN A C 1
ATOM 8120 O O . ASN A 1 1011 ? 0.562 -6.076 -10.322 1.00 83.94 1011 ASN A O 1
ATOM 8124 N N . ALA A 1 1012 ? 1.281 -4.111 -9.479 1.00 83.19 1012 ALA A N 1
ATOM 8125 C CA . ALA A 1 1012 ? 1.387 -3.392 -10.746 1.00 83.19 1012 ALA A CA 1
ATOM 8126 C C . ALA A 1 1012 ? 2.305 -4.030 -11.813 1.00 83.19 1012 ALA A C 1
ATOM 8128 O O . ALA A 1 1012 ? 2.248 -3.623 -12.970 1.00 83.19 1012 ALA A O 1
ATOM 8129 N N . TYR A 1 1013 ? 3.192 -4.971 -11.462 1.00 87.00 1013 TYR A N 1
ATOM 8130 C CA . TYR A 1 1013 ? 4.207 -5.485 -12.390 1.00 87.00 1013 TYR A CA 1
ATOM 8131 C C . TYR A 1 1013 ? 3.667 -6.528 -13.380 1.00 87.00 1013 TYR A C 1
ATOM 8133 O O . TYR A 1 1013 ? 2.843 -7.373 -13.028 1.00 87.00 1013 TYR A O 1
ATOM 8141 N N . LYS A 1 1014 ? 4.189 -6.507 -14.617 1.00 87.75 1014 LYS A N 1
ATOM 8142 C CA . LYS A 1 1014 ? 3.981 -7.555 -15.638 1.00 87.75 1014 LYS A CA 1
ATOM 8143 C C . LYS A 1 1014 ? 5.125 -8.563 -15.710 1.00 87.75 1014 LYS A C 1
ATOM 8145 O O . LYS A 1 1014 ? 4.933 -9.654 -16.239 1.00 87.75 1014 LYS A O 1
ATOM 8150 N N . GLY A 1 1015 ? 6.306 -8.218 -15.196 1.00 91.25 1015 GLY A N 1
ATOM 8151 C CA . GLY A 1 1015 ? 7.459 -9.113 -15.203 1.00 91.25 1015 GLY A CA 1
ATOM 8152 C C . GLY A 1 1015 ? 8.527 -8.776 -14.170 1.00 91.25 1015 GLY A C 1
ATOM 8153 O O . GLY A 1 1015 ? 8.616 -7.653 -13.670 1.00 91.25 1015 GLY A O 1
ATOM 8154 N N . TYR A 1 1016 ? 9.359 -9.767 -13.875 1.00 94.06 1016 TYR A N 1
ATOM 8155 C CA . TYR A 1 1016 ? 10.488 -9.655 -12.968 1.00 94.06 1016 TYR A CA 1
ATOM 8156 C C . TYR A 1 1016 ? 11.792 -10.026 -13.672 1.00 94.06 1016 TYR A C 1
ATOM 8158 O O . TYR A 1 1016 ? 11.915 -11.097 -14.278 1.00 94.06 1016 TYR A O 1
ATOM 8166 N N . ALA A 1 1017 ? 12.773 -9.132 -13.576 1.00 93.56 1017 ALA A N 1
ATOM 8167 C CA . ALA A 1 1017 ? 14.147 -9.425 -13.945 1.00 93.56 1017 ALA A CA 1
ATOM 8168 C C . ALA A 1 1017 ? 14.827 -10.208 -12.817 1.00 93.56 1017 ALA A C 1
ATOM 8170 O O . ALA A 1 1017 ? 14.608 -9.920 -11.639 1.00 93.56 1017 ALA A O 1
ATOM 8171 N N . ILE A 1 1018 ? 15.662 -11.182 -13.179 1.00 93.75 1018 ILE A N 1
ATOM 8172 C CA . ILE A 1 1018 ? 16.466 -11.977 -12.240 1.00 93.75 1018 ILE A CA 1
ATOM 8173 C C . ILE A 1 1018 ? 17.912 -11.949 -12.728 1.00 93.75 1018 ILE A C 1
ATOM 8175 O O . ILE A 1 1018 ? 18.168 -12.137 -13.917 1.00 93.75 1018 ILE A O 1
ATOM 8179 N N . ALA A 1 1019 ? 18.854 -11.699 -11.816 1.00 90.50 1019 ALA A N 1
ATOM 8180 C CA . ALA A 1 1019 ? 20.268 -11.608 -12.157 1.00 90.50 1019 ALA A CA 1
ATOM 8181 C C . ALA A 1 1019 ? 20.847 -12.988 -12.517 1.00 90.50 1019 ALA A C 1
ATOM 8183 O O . ALA A 1 1019 ? 20.845 -13.908 -11.696 1.00 90.50 1019 ALA A O 1
ATOM 8184 N N . GLN A 1 1020 ? 21.347 -13.123 -13.746 1.00 88.88 1020 GLN A N 1
ATOM 8185 C CA . GLN A 1 1020 ? 21.967 -14.339 -14.274 1.00 88.88 1020 GLN A CA 1
ATOM 8186 C C . GLN A 1 1020 ? 23.496 -14.232 -14.199 1.00 88.88 1020 GLN A C 1
ATOM 8188 O O . GLN A 1 1020 ? 24.111 -13.381 -14.848 1.00 88.88 1020 GLN A O 1
ATOM 8193 N N . HIS A 1 1021 ? 24.117 -15.118 -13.422 1.00 85.44 1021 HIS A N 1
ATOM 8194 C CA . HIS A 1 1021 ? 25.561 -15.174 -13.206 1.00 85.44 1021 HIS A CA 1
ATOM 8195 C C . HIS A 1 1021 ? 26.191 -16.273 -14.072 1.00 85.44 1021 HIS A C 1
ATOM 8197 O O . HIS A 1 1021 ? 25.920 -17.460 -13.885 1.00 85.44 1021 HIS A O 1
ATOM 8203 N N . HIS A 1 1022 ? 27.059 -15.879 -15.009 1.00 76.25 1022 HIS A N 1
ATOM 8204 C CA . HIS A 1 1022 ? 27.751 -16.802 -15.917 1.00 76.25 1022 HIS A CA 1
ATOM 8205 C C . HIS A 1 1022 ? 29.076 -17.282 -15.317 1.00 76.25 1022 HIS A C 1
ATOM 8207 O O . HIS A 1 1022 ? 30.064 -16.542 -15.301 1.00 76.25 1022 HIS A O 1
ATOM 8213 N N . PHE A 1 1023 ? 29.137 -18.543 -14.889 1.00 69.75 1023 PHE A N 1
ATOM 8214 C CA . PHE A 1 1023 ? 30.366 -19.152 -14.373 1.00 69.75 1023 PHE A CA 1
ATOM 8215 C C . PHE A 1 1023 ? 31.327 -19.494 -15.525 1.00 69.75 1023 PHE A C 1
ATOM 8217 O O . PHE A 1 1023 ? 31.329 -20.597 -16.070 1.00 69.75 1023 PHE A O 1
ATOM 8224 N N . SER A 1 1024 ? 32.130 -18.504 -15.928 1.00 59.91 1024 SER A N 1
ATOM 8225 C CA . SER A 1 1024 ? 33.010 -18.552 -17.103 1.00 59.91 1024 SER A CA 1
ATOM 8226 C C . SER A 1 1024 ? 34.476 -18.249 -16.769 1.00 59.91 1024 SER A C 1
ATOM 8228 O O . SER A 1 1024 ? 34.796 -17.605 -15.771 1.00 59.91 1024 SER A O 1
ATOM 8230 N N . VAL A 1 1025 ? 35.394 -18.709 -17.625 1.00 51.25 1025 VAL A N 1
ATOM 8231 C CA . VAL A 1 1025 ? 36.849 -18.677 -17.375 1.00 51.25 1025 VAL A CA 1
ATOM 8232 C C . VAL A 1 1025 ? 37.498 -17.346 -17.811 1.00 51.25 1025 VAL A C 1
ATOM 8234 O O . VAL A 1 1025 ? 38.521 -17.353 -18.490 1.00 51.25 1025 VAL A O 1
ATOM 8237 N N . VAL A 1 1026 ? 36.928 -16.212 -17.365 1.00 45.94 1026 VAL A N 1
ATOM 8238 C CA . VAL A 1 1026 ? 37.472 -14.830 -17.485 1.00 45.94 1026 VAL A CA 1
ATOM 8239 C C . VAL A 1 1026 ? 37.410 -14.268 -18.933 1.00 45.94 1026 VAL A C 1
ATOM 8241 O O . VAL A 1 1026 ? 37.805 -14.936 -19.887 1.00 45.94 1026 VAL A O 1
ATOM 8244 N N . PRO A 1 1027 ? 36.849 -13.056 -19.157 1.00 43.84 1027 PRO A N 1
ATOM 8245 C CA . PRO A 1 1027 ? 37.596 -11.794 -18.976 1.00 43.84 1027 PRO A CA 1
ATOM 8246 C C . PRO A 1 1027 ? 37.330 -11.077 -17.637 1.00 43.84 1027 PRO A C 1
ATOM 8248 O O . PRO A 1 1027 ? 36.316 -11.352 -17.003 1.00 43.84 1027 PRO A O 1
ATOM 8251 N N . PRO A 1 1028 ? 38.179 -10.122 -17.198 1.00 38.00 1028 PRO A N 1
ATOM 8252 C CA . PRO A 1 1028 ? 38.063 -9.503 -15.867 1.00 38.00 1028 PRO A CA 1
ATOM 8253 C C . PRO A 1 1028 ? 36.737 -8.781 -15.572 1.00 38.00 1028 PRO A C 1
ATOM 8255 O O . PRO A 1 1028 ? 36.343 -8.685 -14.416 1.00 38.00 1028 PRO A O 1
ATOM 8258 N N . ASN A 1 1029 ? 36.018 -8.324 -16.603 1.00 39.56 1029 ASN A N 1
ATOM 8259 C CA . ASN A 1 1029 ? 34.724 -7.645 -16.454 1.00 39.56 1029 ASN A CA 1
ATOM 8260 C C . ASN A 1 1029 ? 33.519 -8.618 -16.434 1.00 39.56 1029 ASN A C 1
ATOM 8262 O O . ASN A 1 1029 ? 32.376 -8.166 -16.384 1.00 39.56 1029 ASN A O 1
ATOM 8266 N N . ALA A 1 1030 ? 33.739 -9.939 -16.486 1.00 43.75 1030 ALA A N 1
ATOM 8267 C CA . ALA A 1 1030 ? 32.684 -10.952 -16.641 1.00 43.75 1030 ALA A CA 1
ATOM 8268 C C . ALA A 1 1030 ? 31.791 -11.176 -15.400 1.00 43.75 1030 ALA A C 1
ATOM 8270 O O . ALA A 1 1030 ? 30.890 -12.006 -15.443 1.00 43.75 1030 ALA A O 1
ATOM 8271 N N . PHE A 1 1031 ? 32.006 -10.436 -14.307 1.00 49.12 1031 PHE A N 1
ATOM 8272 C CA . PHE A 1 1031 ? 31.172 -10.496 -13.098 1.00 49.12 1031 PHE A CA 1
ATOM 8273 C C . PHE A 1 1031 ? 29.929 -9.582 -13.139 1.00 49.12 1031 PHE A C 1
ATOM 8275 O O . PHE A 1 1031 ? 29.156 -9.566 -12.181 1.00 49.12 1031 PHE A O 1
ATOM 8282 N N . LYS A 1 1032 ? 29.694 -8.839 -14.232 1.00 60.59 1032 LYS A N 1
ATOM 8283 C CA . LYS A 1 1032 ? 28.407 -8.163 -14.469 1.00 60.59 1032 LYS A CA 1
ATOM 8284 C C . LYS A 1 1032 ? 27.368 -9.215 -14.880 1.00 60.59 1032 LYS A C 1
ATOM 8286 O O . LYS A 1 1032 ? 27.474 -9.775 -15.966 1.00 60.59 1032 LYS A O 1
ATOM 8291 N N . ALA A 1 1033 ? 26.386 -9.468 -14.017 1.00 68.12 1033 ALA A N 1
ATOM 8292 C CA . ALA A 1 1033 ? 25.258 -10.345 -14.325 1.00 68.12 1033 ALA A CA 1
ATOM 8293 C C . ALA A 1 1033 ? 24.369 -9.757 -15.436 1.00 68.12 1033 ALA A C 1
ATOM 8295 O O . ALA A 1 1033 ? 24.188 -8.536 -15.508 1.00 68.12 1033 ALA A O 1
ATOM 8296 N N . ASP A 1 1034 ? 23.781 -10.626 -16.260 1.00 78.38 1034 ASP A N 1
ATOM 8297 C CA . ASP A 1 1034 ? 22.707 -10.229 -17.175 1.00 78.38 1034 ASP A CA 1
ATOM 8298 C C . ASP A 1 1034 ? 21.396 -10.064 -16.389 1.00 78.38 1034 ASP A C 1
ATOM 8300 O O . ASP A 1 1034 ? 21.163 -10.770 -15.407 1.00 78.38 1034 ASP A O 1
ATOM 8304 N N . LEU A 1 1035 ? 20.532 -9.136 -16.819 1.00 86.38 1035 LEU A N 1
ATOM 8305 C CA . LEU A 1 1035 ? 19.266 -8.798 -16.143 1.00 86.38 1035 LEU A CA 1
ATOM 8306 C C . LEU A 1 1035 ? 18.016 -9.014 -17.038 1.00 86.38 1035 LEU A C 1
ATOM 8308 O O . LEU A 1 1035 ? 17.208 -8.093 -17.175 1.00 86.38 1035 LEU A O 1
ATOM 8312 N N . PRO A 1 1036 ? 17.841 -10.178 -17.697 1.00 88.44 1036 PRO A N 1
ATOM 8313 C CA . PRO A 1 1036 ? 16.660 -10.449 -18.517 1.00 88.44 1036 PRO A CA 1
ATOM 8314 C C . PRO A 1 1036 ? 15.394 -10.581 -17.657 1.00 88.44 1036 PRO A C 1
ATOM 8316 O O . PRO A 1 1036 ? 15.457 -10.991 -16.497 1.00 88.44 1036 PRO A O 1
ATOM 8319 N N . ILE A 1 1037 ? 14.227 -10.311 -18.251 1.00 93.06 1037 ILE A N 1
ATOM 8320 C CA . ILE A 1 1037 ? 12.927 -10.675 -17.667 1.00 93.06 1037 ILE A CA 1
ATOM 8321 C C . ILE A 1 1037 ? 12.830 -12.204 -17.645 1.00 93.06 1037 ILE A C 1
ATOM 8323 O O . ILE A 1 1037 ? 12.807 -12.834 -18.702 1.00 93.06 1037 ILE A O 1
ATOM 8327 N N . ARG A 1 1038 ? 12.806 -12.794 -16.444 1.00 95.56 1038 ARG A N 1
ATOM 8328 C CA . ARG A 1 1038 ? 12.784 -14.252 -16.218 1.00 95.56 1038 ARG A CA 1
ATOM 8329 C C . ARG A 1 1038 ? 11.457 -14.774 -15.703 1.00 95.56 1038 ARG A C 1
ATOM 8331 O O . ARG A 1 1038 ? 11.152 -15.940 -15.930 1.00 95.56 1038 ARG A O 1
ATOM 8338 N N . ILE A 1 1039 ? 10.673 -13.916 -15.058 1.00 96.31 1039 ILE A N 1
ATOM 8339 C CA . ILE A 1 1039 ? 9.278 -14.194 -14.720 1.00 96.31 1039 ILE A CA 1
ATOM 8340 C C . ILE A 1 1039 ? 8.409 -13.166 -15.441 1.00 96.31 1039 ILE A C 1
ATOM 8342 O O . ILE A 1 1039 ? 8.741 -11.982 -15.431 1.00 96.31 1039 ILE A O 1
ATOM 8346 N N . HIS A 1 1040 ? 7.300 -13.580 -16.042 1.00 94.94 1040 HIS A N 1
ATOM 8347 C CA . HIS A 1 1040 ? 6.288 -12.674 -16.591 1.00 94.94 1040 HIS A CA 1
ATOM 8348 C C . HIS A 1 1040 ? 4.873 -13.182 -16.304 1.00 94.94 1040 HIS A C 1
ATOM 8350 O O . HIS A 1 1040 ? 4.694 -14.360 -15.997 1.00 94.94 1040 HIS A O 1
ATOM 8356 N N . ARG A 1 1041 ? 3.864 -12.307 -16.350 1.00 91.56 1041 ARG A N 1
ATOM 8357 C CA . ARG A 1 1041 ? 2.460 -12.734 -16.243 1.00 91.56 1041 ARG A CA 1
ATOM 8358 C C . ARG A 1 1041 ? 2.084 -13.617 -17.437 1.00 91.56 1041 ARG A C 1
ATOM 8360 O O . ARG A 1 1041 ? 2.632 -13.458 -18.530 1.00 91.56 1041 ARG A O 1
ATOM 8367 N N . ASN A 1 1042 ? 1.154 -14.540 -17.221 1.00 89.31 1042 ASN A N 1
ATOM 8368 C CA . ASN A 1 1042 ? 0.486 -15.255 -18.302 1.00 89.31 1042 ASN A CA 1
ATOM 8369 C C . ASN A 1 1042 ? -0.565 -14.329 -18.952 1.00 89.31 1042 ASN A C 1
ATOM 8371 O O . ASN A 1 1042 ? -1.184 -13.515 -18.267 1.00 89.31 1042 ASN A O 1
ATOM 8375 N N . GLY A 1 1043 ? -0.748 -14.411 -20.271 1.00 73.81 1043 GLY A N 1
ATOM 8376 C CA . GLY A 1 1043 ? -1.521 -13.423 -21.034 1.00 73.81 1043 GLY A CA 1
ATOM 8377 C C . GLY A 1 1043 ? -0.816 -12.061 -21.182 1.00 73.81 1043 GLY A C 1
ATOM 8378 O O . GLY A 1 1043 ? 0.410 -11.984 -21.225 1.00 73.81 1043 GLY A O 1
ATOM 8379 N N . HIS A 1 1044 ? -1.602 -10.980 -21.288 1.00 64.25 1044 HIS A N 1
ATOM 8380 C CA . HIS A 1 1044 ? -1.133 -9.599 -21.532 1.00 64.25 1044 HIS A CA 1
ATOM 8381 C C . HIS A 1 1044 ? -0.284 -9.413 -22.809 1.00 64.25 1044 HIS A C 1
ATOM 8383 O O . HIS A 1 1044 ? 0.652 -8.613 -22.817 1.00 64.25 1044 HIS A O 1
ATOM 8389 N N . ASP A 1 1045 ? -0.592 -10.178 -23.862 1.00 82.25 1045 ASP A N 1
ATOM 8390 C CA . ASP A 1 1045 ? 0.055 -10.140 -25.188 1.00 82.25 1045 ASP A CA 1
ATOM 8391 C C . ASP A 1 1045 ? 1.575 -10.426 -25.196 1.00 82.25 1045 ASP A C 1
ATOM 8393 O O . ASP A 1 1045 ? 2.240 -10.319 -26.224 1.00 82.25 1045 ASP A O 1
ATOM 8397 N N . ILE A 1 1046 ? 2.127 -10.879 -24.064 1.00 90.69 1046 ILE A N 1
ATOM 8398 C CA . ILE A 1 1046 ? 3.543 -11.225 -23.918 1.00 90.69 1046 ILE A CA 1
ATOM 8399 C C . ILE A 1 1046 ? 3.862 -12.464 -24.761 1.00 90.69 1046 ILE A C 1
ATOM 8401 O O . ILE A 1 1046 ? 3.323 -13.548 -24.534 1.00 90.69 1046 ILE A O 1
ATOM 8405 N N . THR A 1 1047 ? 4.783 -12.312 -25.711 1.00 92.56 1047 THR A N 1
ATOM 8406 C CA . THR A 1 1047 ? 5.192 -13.380 -26.629 1.00 92.56 1047 THR A CA 1
ATOM 8407 C C . THR A 1 1047 ? 6.695 -13.332 -26.894 1.00 92.56 1047 THR A C 1
ATOM 8409 O O . THR A 1 1047 ? 7.361 -12.316 -26.677 1.00 92.56 1047 THR A O 1
ATOM 8412 N N . TRP A 1 1048 ? 7.265 -14.451 -27.331 1.00 94.62 1048 TRP A N 1
ATOM 8413 C CA . TRP A 1 1048 ? 8.691 -14.550 -27.619 1.00 94.62 1048 TRP A CA 1
ATOM 8414 C C . TRP A 1 1048 ? 9.014 -14.079 -29.033 1.00 94.62 1048 TRP A C 1
ATOM 8416 O O . TRP A 1 1048 ? 8.445 -14.573 -30.012 1.00 94.62 1048 TRP A O 1
ATOM 8426 N N . TYR A 1 1049 ? 10.015 -13.208 -29.143 1.00 94.19 1049 TYR A N 1
ATOM 8427 C CA . TYR A 1 1049 ? 10.615 -12.803 -30.412 1.00 94.19 1049 TYR A CA 1
ATOM 8428 C C . TYR A 1 1049 ? 12.094 -13.174 -30.450 1.00 94.19 1049 TYR A C 1
ATOM 8430 O O . TYR A 1 1049 ? 12.837 -12.920 -29.503 1.00 94.19 1049 TYR A O 1
ATOM 8438 N N . GLY A 1 1050 ? 12.529 -13.717 -31.587 1.00 93.75 1050 GLY A N 1
ATOM 8439 C CA . GLY A 1 1050 ? 13.934 -13.935 -31.921 1.00 93.75 1050 GLY A CA 1
ATOM 8440 C C . GLY A 1 1050 ? 14.277 -15.388 -32.252 1.00 93.75 1050 GLY A C 1
ATOM 8441 O O . GLY A 1 1050 ? 13.997 -16.287 -31.465 1.00 93.75 1050 GLY A O 1
ATOM 8442 N N . LEU A 1 1051 ? 14.953 -15.641 -33.377 1.00 94.06 1051 LEU A N 1
ATOM 8443 C CA . LEU A 1 1051 ? 15.382 -17.011 -33.727 1.00 94.06 1051 LEU A CA 1
ATOM 8444 C C . LEU A 1 1051 ? 16.485 -17.529 -32.802 1.00 94.06 1051 LEU A C 1
ATOM 8446 O O . LEU A 1 1051 ? 16.698 -18.735 -32.719 1.00 94.06 1051 LEU A O 1
ATOM 8450 N N . VAL A 1 1052 ? 17.222 -16.624 -32.164 1.00 90.25 1052 VAL A N 1
ATOM 8451 C CA . VAL A 1 1052 ? 18.261 -16.891 -31.170 1.00 90.25 1052 VAL A CA 1
ATOM 8452 C C . VAL A 1 1052 ? 18.451 -15.628 -30.337 1.00 90.25 1052 VAL A C 1
ATOM 8454 O O . VAL A 1 1052 ? 18.278 -14.527 -30.864 1.00 90.25 1052 VAL A O 1
ATOM 8457 N N . HIS A 1 1053 ? 18.795 -15.771 -29.053 1.00 87.50 1053 HIS A N 1
ATOM 8458 C CA . HIS A 1 1053 ? 18.682 -14.662 -28.094 1.00 87.50 1053 HIS A CA 1
ATOM 8459 C C . HIS A 1 1053 ? 17.247 -14.108 -28.100 1.00 87.50 1053 HIS A C 1
ATOM 8461 O O . HIS A 1 1053 ? 16.978 -12.903 -28.182 1.00 87.50 1053 HIS A O 1
ATOM 8467 N N . GLU A 1 1054 ? 16.322 -15.057 -28.071 1.00 91.81 1054 GLU A N 1
ATOM 8468 C CA . GLU A 1 1054 ? 14.900 -14.860 -27.923 1.00 91.81 1054 GLU A CA 1
ATOM 8469 C C . GLU A 1 1054 ? 14.612 -14.129 -26.607 1.00 91.81 1054 GLU A C 1
ATOM 8471 O O . GLU A 1 1054 ? 15.286 -14.366 -25.605 1.00 91.81 1054 GLU A O 1
ATOM 8476 N N . HIS A 1 1055 ? 13.682 -13.178 -26.616 1.00 91.62 1055 HIS A N 1
ATOM 8477 C CA . HIS A 1 1055 ? 13.224 -12.471 -25.414 1.00 91.62 1055 HIS A CA 1
ATOM 8478 C C . HIS A 1 1055 ? 11.698 -12.373 -25.439 1.00 91.62 1055 HIS A C 1
ATOM 8480 O O . HIS A 1 1055 ? 11.091 -12.401 -26.511 1.00 91.62 1055 HIS A O 1
ATOM 8486 N N . VAL A 1 1056 ? 11.099 -12.238 -24.255 1.00 92.62 1056 VAL A N 1
ATOM 8487 C CA . VAL A 1 1056 ? 9.687 -11.877 -24.104 1.00 92.62 1056 VAL A CA 1
ATOM 8488 C C . VAL A 1 1056 ? 9.503 -10.373 -24.308 1.00 92.62 1056 VAL A C 1
ATOM 8490 O O . VAL A 1 1056 ? 10.183 -9.561 -23.678 1.00 92.62 1056 VAL A O 1
ATOM 8493 N N . GLU A 1 1057 ? 8.596 -10.009 -25.209 1.00 91.88 1057 GLU A N 1
ATOM 8494 C CA . GLU A 1 1057 ? 8.255 -8.633 -25.592 1.00 91.88 1057 GLU A CA 1
ATOM 8495 C C . GLU A 1 1057 ? 6.706 -8.576 -25.707 1.00 91.88 1057 GLU A C 1
ATOM 8497 O O . GLU A 1 1057 ? 6.091 -9.576 -26.083 1.00 91.88 1057 GLU A O 1
ATOM 8502 N N . THR A 1 1058 ? 6.039 -7.473 -25.335 1.00 88.62 1058 THR A N 1
ATOM 8503 C CA . THR A 1 1058 ? 4.557 -7.353 -25.469 1.00 88.62 1058 THR A CA 1
ATOM 8504 C C . THR A 1 1058 ? 4.134 -7.053 -26.907 1.00 88.62 1058 THR A C 1
ATOM 8506 O O . THR A 1 1058 ? 3.064 -7.432 -27.358 1.00 88.62 1058 THR A O 1
ATOM 8509 N N . GLU A 1 1059 ? 5.009 -6.367 -27.633 1.00 89.44 1059 GLU A N 1
ATOM 8510 C CA . GLU A 1 1059 ? 4.992 -6.165 -29.078 1.00 89.44 1059 GLU A CA 1
ATOM 8511 C C . GLU A 1 1059 ? 6.456 -6.169 -29.543 1.00 89.44 1059 GLU A C 1
ATOM 8513 O O . GLU A 1 1059 ? 7.369 -6.061 -28.722 1.00 89.44 1059 GLU A O 1
ATOM 8518 N N . LEU A 1 1060 ? 6.720 -6.248 -30.848 1.00 90.00 1060 LEU A N 1
ATOM 8519 C CA . LEU A 1 1060 ? 8.095 -6.239 -31.357 1.00 90.00 1060 LEU A CA 1
ATOM 8520 C C . LEU A 1 1060 ? 8.825 -4.930 -30.981 1.00 90.00 1060 LEU A C 1
ATOM 8522 O O . LEU A 1 1060 ? 8.477 -3.857 -31.475 1.00 90.00 1060 LEU A O 1
ATOM 8526 N N . ASN A 1 1061 ? 9.899 -5.043 -30.191 1.00 87.88 1061 ASN A N 1
ATOM 8527 C CA . ASN A 1 1061 ? 10.655 -3.968 -29.522 1.00 87.88 1061 ASN A CA 1
ATOM 8528 C C . ASN A 1 1061 ? 10.006 -3.328 -28.278 1.00 87.88 1061 ASN A C 1
ATOM 8530 O O . ASN A 1 1061 ? 10.595 -2.393 -27.725 1.00 87.88 1061 ASN A O 1
ATOM 8534 N N . ALA A 1 1062 ? 8.851 -3.803 -27.812 1.00 86.94 1062 ALA A N 1
ATOM 8535 C CA . ALA A 1 1062 ? 8.220 -3.325 -26.584 1.00 86.94 1062 ALA A CA 1
ATOM 8536 C C . ALA A 1 1062 ? 8.571 -4.247 -25.405 1.00 86.94 1062 ALA A C 1
ATOM 8538 O O . ALA A 1 1062 ? 8.084 -5.373 -25.293 1.00 86.94 1062 ALA A O 1
ATOM 8539 N N . SER A 1 1063 ? 9.437 -3.760 -24.513 1.00 82.38 1063 SER A N 1
ATOM 8540 C CA . SER A 1 1063 ? 9.803 -4.452 -23.272 1.00 82.38 1063 SER A CA 1
ATOM 8541 C C . SER A 1 1063 ? 8.571 -4.800 -22.431 1.00 82.38 1063 SER A C 1
ATOM 8543 O O . SER A 1 1063 ? 7.621 -4.024 -22.376 1.00 82.38 1063 SER A O 1
ATOM 8545 N N . VAL A 1 1064 ? 8.621 -5.912 -21.687 1.00 86.19 1064 VAL A N 1
ATOM 8546 C CA . VAL A 1 1064 ? 7.597 -6.259 -20.684 1.00 86.19 1064 VAL A CA 1
ATOM 8547 C C . VAL A 1 1064 ? 7.649 -5.255 -19.525 1.00 86.19 1064 VAL A C 1
ATOM 8549 O O . VAL A 1 1064 ? 8.306 -5.482 -18.511 1.00 86.19 1064 VAL A O 1
ATOM 8552 N N . THR A 1 1065 ? 6.979 -4.115 -19.690 1.00 78.50 1065 THR A N 1
ATOM 8553 C CA . THR A 1 1065 ? 6.886 -3.046 -18.690 1.00 78.50 1065 THR A CA 1
ATOM 8554 C C . THR A 1 1065 ? 5.458 -2.882 -18.171 1.00 78.50 1065 THR A C 1
ATOM 8556 O O . THR A 1 1065 ? 4.510 -3.021 -18.947 1.00 78.50 1065 THR A O 1
ATOM 8559 N N . PRO A 1 1066 ? 5.279 -2.540 -16.886 1.00 79.75 1066 PRO A N 1
ATOM 8560 C CA . PRO A 1 1066 ? 6.319 -2.366 -15.863 1.00 79.75 1066 PRO A CA 1
ATOM 8561 C C . PRO A 1 1066 ? 7.000 -3.665 -15.414 1.00 79.75 1066 PRO A C 1
ATOM 8563 O O . PRO A 1 1066 ? 6.373 -4.722 -15.322 1.00 79.75 1066 PRO A O 1
ATOM 8566 N N . SER A 1 1067 ? 8.276 -3.544 -15.039 1.00 84.50 1067 SER A N 1
ATOM 8567 C CA . SER A 1 1067 ? 9.092 -4.635 -14.499 1.00 84.50 1067 SER A CA 1
ATOM 8568 C C . SER A 1 1067 ? 9.893 -4.229 -13.262 1.00 84.50 1067 SER A C 1
ATOM 8570 O O . SER A 1 1067 ? 10.329 -3.081 -13.162 1.00 84.50 1067 SER A O 1
ATOM 8572 N N . HIS A 1 1068 ? 10.165 -5.183 -12.372 1.00 87.75 1068 HIS A N 1
ATOM 8573 C CA . HIS A 1 1068 ? 11.017 -4.999 -11.189 1.00 87.75 1068 HIS A CA 1
ATOM 8574 C C . HIS A 1 1068 ? 12.180 -6.007 -11.184 1.00 87.75 1068 HIS A C 1
ATOM 8576 O O . HIS A 1 1068 ? 12.029 -7.123 -11.671 1.00 87.75 1068 HIS A O 1
ATOM 8582 N N . LEU A 1 1069 ? 13.344 -5.629 -10.653 1.00 89.25 1069 LEU A N 1
ATOM 8583 C CA . LEU A 1 1069 ? 14.486 -6.537 -10.480 1.00 89.25 1069 LEU A CA 1
ATOM 8584 C C . LEU A 1 1069 ? 14.383 -7.216 -9.114 1.00 89.25 1069 LEU A C 1
ATOM 8586 O O . LEU A 1 1069 ? 14.367 -6.515 -8.105 1.00 89.25 1069 LEU A O 1
ATOM 8590 N N . LEU A 1 1070 ? 14.355 -8.551 -9.072 1.00 90.25 1070 LEU A N 1
ATOM 8591 C CA . LEU A 1 1070 ? 14.424 -9.277 -7.802 1.00 90.25 1070 LEU A CA 1
ATOM 8592 C C . LEU A 1 1070 ? 15.855 -9.156 -7.239 1.00 90.25 1070 LEU A C 1
ATOM 8594 O O . LEU A 1 1070 ? 16.802 -9.565 -7.915 1.00 90.25 1070 LEU A O 1
ATOM 8598 N N . PRO A 1 1071 ? 16.048 -8.577 -6.039 1.00 86.31 1071 PRO A N 1
ATOM 8599 C CA . PRO A 1 1071 ? 17.378 -8.323 -5.484 1.00 86.31 1071 PRO A CA 1
ATOM 8600 C C . PRO A 1 1071 ? 17.977 -9.543 -4.770 1.00 86.31 1071 PRO A C 1
ATOM 8602 O O . PRO A 1 1071 ? 19.174 -9.557 -4.501 1.00 86.31 1071 PRO A O 1
ATOM 8605 N N . ASP A 1 1072 ? 17.148 -10.531 -4.434 1.00 86.56 1072 ASP A N 1
ATOM 8606 C CA . ASP A 1 1072 ? 17.455 -11.657 -3.547 1.00 86.56 1072 ASP A CA 1
ATOM 8607 C C . ASP A 1 1072 ? 17.232 -13.034 -4.191 1.00 86.56 1072 ASP A C 1
ATOM 8609 O O . ASP A 1 1072 ? 17.401 -14.055 -3.529 1.00 86.56 1072 ASP A O 1
ATOM 8613 N N . VAL A 1 1073 ? 16.874 -13.064 -5.476 1.00 90.75 1073 VAL A N 1
ATOM 8614 C CA . VAL A 1 1073 ? 16.747 -14.274 -6.296 1.00 90.75 1073 VAL A CA 1
ATOM 8615 C C . VAL A 1 1073 ? 17.739 -14.158 -7.449 1.00 90.75 1073 VAL A C 1
ATOM 8617 O O . VAL A 1 1073 ? 17.836 -13.104 -8.087 1.00 90.75 1073 VAL A O 1
ATOM 8620 N N . HIS A 1 1074 ? 18.480 -15.228 -7.730 1.00 92.62 1074 HIS A N 1
ATOM 8621 C CA . HIS A 1 1074 ? 19.527 -15.240 -8.755 1.00 92.62 1074 HIS A CA 1
ATOM 8622 C C . HIS A 1 1074 ? 19.479 -16.527 -9.584 1.00 92.62 1074 HIS A C 1
ATOM 8624 O O . HIS A 1 1074 ? 18.965 -17.546 -9.134 1.00 92.62 1074 HIS A O 1
ATOM 8630 N N . ILE A 1 1075 ? 20.054 -16.505 -10.785 1.00 92.88 1075 ILE A N 1
ATOM 8631 C CA . ILE A 1 1075 ? 20.263 -17.702 -11.608 1.00 92.88 1075 ILE A CA 1
ATOM 8632 C C . ILE A 1 1075 ? 21.762 -17.959 -11.730 1.00 92.88 1075 ILE A C 1
ATOM 8634 O O . ILE A 1 1075 ? 22.518 -17.087 -12.164 1.00 92.88 1075 ILE A O 1
ATOM 8638 N N . GLY A 1 1076 ? 22.192 -19.166 -11.372 1.00 89.62 1076 GLY A N 1
ATOM 8639 C CA . GLY A 1 1076 ? 23.513 -19.679 -11.714 1.00 89.62 1076 GLY A CA 1
ATOM 8640 C C . GLY A 1 1076 ? 23.475 -20.365 -13.077 1.00 89.62 1076 GLY A C 1
ATOM 8641 O O . GLY A 1 1076 ? 22.627 -21.226 -13.296 1.00 89.62 1076 GLY A O 1
ATOM 8642 N N . HIS A 1 1077 ? 24.384 -20.007 -13.984 1.00 86.25 1077 HIS A N 1
ATOM 8643 C CA . HIS A 1 1077 ? 24.446 -20.571 -15.336 1.00 86.25 1077 HIS A CA 1
ATOM 8644 C C . HIS A 1 1077 ? 25.869 -21.043 -15.674 1.00 86.25 1077 HIS A C 1
ATOM 8646 O O . HIS A 1 1077 ? 26.835 -20.279 -15.560 1.00 86.25 1077 HIS A O 1
ATOM 8652 N N . ASP A 1 1078 ? 26.001 -22.304 -16.100 1.00 76.31 1078 ASP A N 1
ATOM 8653 C CA . ASP A 1 1078 ? 27.292 -22.967 -16.348 1.00 76.31 1078 ASP A CA 1
ATOM 8654 C C . ASP A 1 1078 ? 27.506 -23.417 -17.811 1.00 76.31 1078 ASP A C 1
ATOM 8656 O O . ASP A 1 1078 ? 28.561 -23.955 -18.164 1.00 76.31 1078 ASP A O 1
ATOM 8660 N N . GLY A 1 1079 ? 26.585 -23.073 -18.719 1.00 65.44 1079 GLY A N 1
ATOM 8661 C CA . GLY A 1 1079 ? 26.654 -23.374 -20.156 1.00 65.44 1079 GLY A CA 1
ATOM 8662 C C . GLY A 1 1079 ? 27.864 -22.799 -20.916 1.00 65.44 1079 GLY A C 1
ATOM 8663 O O . GLY A 1 1079 ? 28.034 -23.067 -22.110 1.00 65.44 1079 GLY A O 1
ATOM 8664 N N . TYR A 1 1080 ? 28.731 -22.035 -20.239 1.00 66.56 1080 TYR A N 1
ATOM 8665 C CA . TYR A 1 1080 ? 29.981 -21.465 -20.755 1.00 66.56 1080 TYR A CA 1
ATOM 8666 C C . TYR A 1 1080 ? 31.244 -21.850 -19.953 1.00 66.56 1080 TYR A C 1
ATOM 8668 O O . TYR A 1 1080 ? 32.281 -21.202 -20.111 1.00 66.56 1080 TYR A O 1
ATOM 8676 N N . LEU A 1 1081 ? 31.206 -22.943 -19.175 1.00 66.75 1081 LEU A N 1
ATOM 8677 C CA . LEU A 1 1081 ? 32.336 -23.466 -18.378 1.00 66.75 1081 LEU A CA 1
ATOM 8678 C C . LEU A 1 1081 ? 33.664 -23.663 -19.140 1.00 66.75 1081 LEU A C 1
ATOM 8680 O O . LEU A 1 1081 ? 34.722 -23.696 -18.516 1.00 66.75 1081 LEU A O 1
ATOM 8684 N N . THR A 1 1082 ? 33.656 -23.805 -20.473 1.00 71.75 1082 THR A N 1
ATOM 8685 C CA . THR A 1 1082 ? 34.897 -23.818 -21.271 1.00 71.75 1082 THR A CA 1
ATOM 8686 C C . THR A 1 1082 ? 34.773 -23.033 -22.575 1.00 71.75 1082 THR A C 1
ATOM 8688 O O . THR A 1 1082 ? 33.733 -23.048 -23.240 1.00 71.75 1082 THR A O 1
ATOM 8691 N N . GLU A 1 1083 ? 35.896 -22.457 -23.019 1.00 72.88 1083 GLU A N 1
ATOM 8692 C CA . GLU A 1 1083 ? 36.043 -21.841 -24.347 1.00 72.88 1083 GLU A CA 1
ATOM 8693 C C . GLU A 1 1083 ? 35.602 -22.765 -25.491 1.00 72.88 1083 GLU A C 1
ATOM 8695 O O . GLU A 1 1083 ? 35.055 -22.302 -26.490 1.00 72.88 1083 GLU A O 1
ATOM 8700 N N . SER A 1 1084 ? 35.803 -24.080 -25.355 1.00 74.06 1084 SER A N 1
ATOM 8701 C CA . SER A 1 1084 ? 35.418 -25.044 -26.390 1.00 74.06 1084 SER A CA 1
ATOM 8702 C C . SER A 1 1084 ? 33.896 -25.156 -26.554 1.00 74.06 1084 SER A C 1
ATOM 8704 O O . SER A 1 1084 ? 33.403 -25.255 -27.680 1.00 74.06 1084 SER A O 1
ATOM 8706 N N . ILE A 1 1085 ? 33.148 -25.080 -25.448 1.00 75.38 1085 ILE A N 1
ATOM 8707 C CA . ILE A 1 1085 ? 31.680 -25.108 -25.430 1.00 75.38 1085 ILE A CA 1
ATOM 8708 C C . ILE A 1 1085 ? 31.147 -23.757 -25.911 1.00 75.38 1085 ILE A C 1
ATOM 8710 O O . ILE A 1 1085 ? 30.324 -23.721 -26.828 1.00 75.38 1085 ILE A O 1
ATOM 8714 N N . ARG A 1 1086 ? 31.688 -22.651 -25.380 1.00 77.25 1086 ARG A N 1
ATOM 8715 C CA . ARG A 1 1086 ? 31.351 -21.280 -25.798 1.00 77.25 1086 ARG A CA 1
ATOM 8716 C C . ARG A 1 1086 ? 31.515 -21.088 -27.307 1.00 77.25 1086 ARG A C 1
ATOM 8718 O O . ARG A 1 1086 ? 30.580 -20.637 -27.962 1.00 77.25 1086 ARG A O 1
ATOM 8725 N N . ARG A 1 1087 ? 32.655 -21.486 -27.884 1.00 77.50 1087 ARG A N 1
ATOM 8726 C CA . ARG A 1 1087 ? 32.919 -21.360 -29.331 1.00 77.50 1087 ARG A CA 1
ATOM 8727 C C . ARG A 1 1087 ? 31.988 -22.241 -30.173 1.00 77.50 1087 ARG A C 1
ATOM 8729 O O . ARG A 1 1087 ? 31.523 -21.781 -31.210 1.00 77.50 1087 ARG A O 1
ATOM 8736 N N . LYS A 1 1088 ? 31.648 -23.459 -29.726 1.00 81.56 1088 LYS A N 1
ATOM 8737 C CA . LYS A 1 1088 ? 30.639 -24.306 -30.401 1.00 81.56 1088 LYS A CA 1
ATOM 8738 C C . LYS A 1 1088 ? 29.245 -23.663 -30.389 1.00 81.56 1088 LYS A C 1
ATOM 8740 O O . LYS A 1 1088 ? 28.614 -23.584 -31.441 1.00 81.56 1088 LYS A O 1
ATOM 8745 N N . ARG A 1 1089 ? 28.782 -23.176 -29.228 1.00 81.75 1089 ARG A N 1
ATOM 8746 C CA . ARG A 1 1089 ? 27.488 -22.479 -29.084 1.00 81.75 1089 ARG A CA 1
ATOM 8747 C C . ARG A 1 1089 ? 27.433 -21.208 -29.938 1.00 81.75 1089 ARG A C 1
ATOM 8749 O O . ARG A 1 1089 ? 26.453 -21.005 -30.644 1.00 81.75 1089 ARG A O 1
ATOM 8756 N N . PHE A 1 1090 ? 28.501 -20.410 -29.941 1.00 84.31 1090 PHE A N 1
ATOM 8757 C CA . PHE A 1 1090 ? 28.606 -19.200 -30.759 1.00 84.31 1090 PHE A CA 1
ATOM 8758 C C . PHE A 1 1090 ? 28.474 -19.491 -32.262 1.00 84.31 1090 PHE A C 1
ATOM 8760 O O . PHE A 1 1090 ? 27.600 -18.927 -32.913 1.00 84.31 1090 PHE A O 1
ATOM 8767 N N . MET A 1 1091 ? 29.269 -20.419 -32.811 1.00 83.88 1091 MET A N 1
ATOM 8768 C CA . MET A 1 1091 ? 29.230 -20.717 -34.253 1.00 83.88 1091 MET A CA 1
ATOM 8769 C C . MET A 1 1091 ? 27.876 -21.307 -34.689 1.00 83.88 1091 MET A C 1
ATOM 8771 O O . MET A 1 1091 ? 27.397 -20.983 -35.769 1.00 83.88 1091 MET A O 1
ATOM 8775 N N . ARG A 1 1092 ? 27.217 -22.102 -33.828 1.00 85.75 1092 ARG A N 1
ATOM 8776 C CA . ARG A 1 1092 ? 25.830 -22.572 -34.027 1.00 85.75 1092 ARG A CA 1
ATOM 8777 C C . ARG A 1 1092 ? 24.828 -21.410 -34.088 1.00 85.75 1092 ARG A C 1
ATOM 8779 O O . ARG A 1 1092 ? 23.910 -21.431 -34.901 1.00 85.75 1092 ARG A O 1
ATOM 8786 N N . ASN A 1 1093 ? 24.986 -20.415 -33.217 1.00 88.94 1093 ASN A N 1
ATOM 8787 C CA . ASN A 1 1093 ? 24.081 -19.269 -33.122 1.00 88.94 1093 ASN A CA 1
ATOM 8788 C C . ASN A 1 1093 ? 24.301 -18.235 -34.246 1.00 88.94 1093 ASN A C 1
ATOM 8790 O O . ASN A 1 1093 ? 23.354 -17.549 -34.627 1.00 88.94 1093 ASN A O 1
ATOM 8794 N N . TYR A 1 1094 ? 25.512 -18.130 -34.804 1.00 88.56 1094 TYR A N 1
ATOM 8795 C CA . TYR A 1 1094 ? 25.866 -17.076 -35.765 1.00 88.56 1094 TYR A CA 1
ATOM 8796 C C . TYR A 1 1094 ? 25.115 -17.167 -37.110 1.00 88.56 1094 TYR A C 1
ATOM 8798 O O . TYR A 1 1094 ? 24.866 -16.146 -37.750 1.00 88.56 1094 TYR A O 1
ATOM 8806 N N . ASP A 1 1095 ? 24.671 -18.354 -37.529 1.00 88.31 1095 ASP A N 1
ATOM 8807 C CA . ASP A 1 1095 ? 23.783 -18.479 -38.695 1.00 88.31 1095 ASP A CA 1
ATOM 8808 C C . ASP A 1 1095 ? 22.294 -18.331 -38.340 1.00 88.31 1095 ASP A C 1
ATOM 8810 O O . ASP A 1 1095 ? 21.491 -18.004 -39.216 1.00 88.31 1095 ASP A O 1
ATOM 8814 N N . LEU A 1 1096 ? 21.911 -18.486 -37.066 1.00 91.44 1096 LEU A N 1
ATOM 8815 C CA . LEU A 1 1096 ? 20.558 -18.169 -36.594 1.00 91.44 1096 LEU A CA 1
ATOM 8816 C C . LEU A 1 1096 ? 20.346 -16.655 -36.478 1.00 91.44 1096 LEU A C 1
ATOM 8818 O O . LEU A 1 1096 ? 19.309 -16.175 -36.925 1.00 91.44 1096 LEU A O 1
ATOM 8822 N N . ILE A 1 1097 ? 21.326 -15.876 -35.996 1.00 92.06 1097 ILE A N 1
ATOM 8823 C CA . ILE A 1 1097 ? 21.185 -14.408 -35.945 1.00 92.06 1097 ILE A CA 1
ATOM 8824 C C . ILE A 1 1097 ? 21.065 -13.815 -37.361 1.00 92.06 1097 ILE A C 1
ATOM 8826 O O . ILE A 1 1097 ? 20.199 -12.982 -37.601 1.00 92.06 1097 ILE A O 1
ATOM 8830 N N . LYS A 1 1098 ? 21.791 -14.332 -38.364 1.00 89.50 1098 LYS A N 1
ATOM 8831 C CA . LYS A 1 1098 ? 21.617 -13.931 -39.783 1.00 89.50 1098 LYS A CA 1
ATOM 8832 C C . LYS A 1 1098 ? 20.236 -14.268 -40.366 1.00 89.50 1098 LYS A C 1
ATOM 8834 O O . LYS A 1 1098 ? 19.833 -13.672 -41.367 1.00 89.50 1098 LYS A O 1
ATOM 8839 N N . GLN A 1 1099 ? 19.529 -15.242 -39.792 1.00 91.62 1099 GLN A N 1
ATOM 8840 C CA . GLN A 1 1099 ? 18.140 -15.554 -40.143 1.00 91.62 1099 GLN A CA 1
ATOM 8841 C C . GLN A 1 1099 ? 17.159 -14.682 -39.343 1.00 91.62 1099 GLN A C 1
ATOM 8843 O O . GLN A 1 1099 ? 16.160 -14.233 -39.903 1.00 91.62 1099 GLN A O 1
ATOM 8848 N N . ASP A 1 1100 ? 17.487 -14.344 -38.091 1.00 93.44 1100 ASP A N 1
ATOM 8849 C CA . ASP A 1 1100 ? 16.742 -13.399 -37.251 1.00 93.44 1100 ASP A CA 1
ATOM 8850 C C . ASP A 1 1100 ? 16.539 -12.059 -37.951 1.00 93.44 1100 ASP A C 1
ATOM 8852 O O . ASP A 1 1100 ? 15.410 -11.598 -38.100 1.00 93.44 1100 ASP A O 1
ATOM 8856 N N . ARG A 1 1101 ? 17.609 -11.501 -38.528 1.00 92.38 1101 ARG A N 1
ATOM 8857 C CA . ARG A 1 1101 ? 17.545 -10.239 -39.284 1.00 92.38 1101 ARG A CA 1
ATOM 8858 C C . ARG A 1 1101 ? 16.651 -10.297 -40.529 1.00 92.38 1101 ARG A C 1
ATOM 8860 O O . ARG A 1 1101 ? 16.261 -9.247 -41.030 1.00 92.38 1101 ARG A O 1
ATOM 8867 N N . LYS A 1 1102 ? 16.321 -11.493 -41.034 1.00 93.25 1102 LYS A N 1
ATOM 8868 C CA . LYS A 1 1102 ? 15.404 -11.688 -42.173 1.00 93.25 1102 LYS A CA 1
ATOM 8869 C C . LYS A 1 1102 ? 13.946 -11.844 -41.734 1.00 93.25 1102 LYS A C 1
ATOM 8871 O O . LYS A 1 1102 ? 13.066 -11.409 -42.467 1.00 93.25 1102 LYS A O 1
ATOM 8876 N N . LYS A 1 1103 ? 13.689 -12.456 -40.570 1.00 93.69 1103 LYS A N 1
ATOM 8877 C CA . LYS A 1 1103 ? 12.333 -12.622 -40.007 1.00 93.69 1103 LYS A CA 1
ATOM 8878 C C . LYS A 1 1103 ? 11.873 -11.371 -39.250 1.00 93.69 1103 LYS A C 1
ATOM 8880 O O . LYS A 1 1103 ? 10.719 -10.976 -39.374 1.00 93.69 1103 LYS A O 1
ATOM 8885 N N . TYR A 1 1104 ? 12.787 -10.728 -38.523 1.00 93.75 1104 TYR A N 1
ATOM 8886 C CA . TYR A 1 1104 ? 12.546 -9.539 -37.705 1.00 93.75 1104 TYR A CA 1
ATOM 8887 C C . TYR A 1 1104 ? 13.567 -8.419 -38.018 1.00 93.75 1104 TYR A C 1
ATOM 8889 O O . TYR A 1 1104 ? 14.366 -8.037 -37.154 1.00 93.75 1104 TYR A O 1
ATOM 8897 N N . PRO A 1 1105 ? 13.577 -7.851 -39.243 1.00 92.00 1105 PRO A N 1
ATOM 8898 C CA . PRO A 1 1105 ? 14.536 -6.808 -39.633 1.00 92.00 1105 PRO A CA 1
ATOM 8899 C C . PRO A 1 1105 ? 14.521 -5.598 -38.687 1.00 92.00 1105 PRO A C 1
ATOM 8901 O O . PRO A 1 1105 ? 15.589 -5.087 -38.331 1.00 92.00 1105 PRO A O 1
ATOM 8904 N N . GLU A 1 1106 ? 13.347 -5.225 -38.168 1.00 91.25 1106 GLU A N 1
ATOM 8905 C CA . GLU A 1 1106 ? 13.174 -4.114 -37.223 1.00 91.25 1106 GLU A CA 1
ATOM 8906 C C . GLU A 1 1106 ? 13.384 -4.465 -35.744 1.00 91.25 1106 GLU A C 1
ATOM 8908 O O . GLU A 1 1106 ? 13.239 -3.591 -34.895 1.00 91.25 1106 GLU A O 1
ATOM 8913 N N . ARG A 1 1107 ? 13.793 -5.696 -35.397 1.00 91.56 1107 ARG A N 1
ATOM 8914 C CA . ARG A 1 1107 ? 14.166 -6.033 -34.012 1.00 91.56 1107 ARG A CA 1
ATOM 8915 C C . ARG A 1 1107 ? 15.482 -5.349 -33.628 1.00 91.56 1107 ARG A C 1
ATOM 8917 O O . ARG A 1 1107 ? 16.563 -5.795 -34.015 1.00 91.56 1107 ARG A O 1
ATOM 8924 N N . ARG A 1 1108 ? 15.390 -4.273 -32.846 1.00 89.50 1108 ARG A N 1
ATOM 8925 C CA . ARG A 1 1108 ? 16.484 -3.426 -32.335 1.00 89.50 1108 ARG A CA 1
ATOM 8926 C C . ARG A 1 1108 ? 17.480 -4.233 -31.504 1.00 89.50 1108 ARG A C 1
ATOM 8928 O O . ARG A 1 1108 ? 18.681 -4.126 -31.731 1.00 89.50 1108 ARG A O 1
ATOM 8935 N N . LEU A 1 1109 ? 16.988 -5.104 -30.618 1.00 89.12 1109 LEU A N 1
ATOM 8936 C CA . LEU A 1 1109 ? 17.837 -6.010 -29.836 1.00 89.12 1109 LEU A CA 1
ATOM 8937 C C . LEU A 1 1109 ? 18.573 -7.012 -30.745 1.00 89.12 1109 LEU A C 1
ATOM 8939 O O . LEU A 1 1109 ? 19.789 -7.145 -30.646 1.00 89.12 1109 LEU A O 1
ATOM 8943 N N . GLY A 1 1110 ? 17.882 -7.631 -31.709 1.00 90.31 1110 GLY A N 1
ATOM 8944 C CA . GLY A 1 1110 ? 18.508 -8.497 -32.721 1.00 90.31 1110 GLY A CA 1
ATOM 8945 C C . GLY A 1 1110 ? 19.584 -7.778 -33.550 1.00 90.31 1110 GLY A C 1
ATOM 8946 O O . GLY A 1 1110 ? 20.623 -8.358 -33.856 1.00 90.31 1110 GLY A O 1
ATOM 8947 N N . ARG A 1 1111 ? 19.387 -6.486 -33.845 1.00 91.81 1111 ARG A N 1
ATOM 8948 C CA . ARG A 1 1111 ? 20.355 -5.618 -34.541 1.00 91.81 1111 ARG A CA 1
ATOM 8949 C C . ARG A 1 1111 ? 21.595 -5.296 -33.692 1.00 91.81 1111 ARG A C 1
ATOM 8951 O O . ARG A 1 1111 ? 22.702 -5.263 -34.222 1.00 91.81 1111 ARG A O 1
ATOM 8958 N N . PHE A 1 1112 ? 21.436 -5.108 -32.381 1.00 91.69 1112 PHE A N 1
ATOM 8959 C CA . PHE A 1 1112 ? 22.557 -4.958 -31.441 1.00 91.69 1112 PHE A CA 1
ATOM 8960 C C . PHE A 1 1112 ? 23.351 -6.267 -31.290 1.00 91.69 1112 PHE A C 1
ATOM 8962 O O . PHE A 1 1112 ? 24.582 -6.265 -31.296 1.00 91.69 1112 PHE A O 1
ATOM 8969 N N . LEU A 1 1113 ? 22.649 -7.397 -31.203 1.00 90.50 1113 LEU A N 1
ATOM 8970 C CA . LEU A 1 1113 ? 23.252 -8.723 -31.068 1.00 90.50 1113 LEU A CA 1
ATOM 8971 C C . LEU A 1 1113 ? 23.997 -9.152 -32.342 1.00 90.50 1113 LEU A C 1
ATOM 8973 O O . LEU A 1 1113 ? 25.071 -9.738 -32.242 1.00 90.50 1113 LEU A O 1
ATOM 8977 N N . GLU A 1 1114 ? 23.493 -8.786 -33.523 1.00 92.25 1114 GLU A N 1
ATOM 8978 C CA . GLU A 1 1114 ? 24.220 -8.889 -34.796 1.00 92.25 1114 GLU A CA 1
ATOM 8979 C C . GLU A 1 1114 ? 25.534 -8.090 -34.767 1.00 92.25 1114 GLU A C 1
ATOM 8981 O O . GLU A 1 1114 ? 26.584 -8.645 -35.074 1.00 92.25 1114 GLU A O 1
ATOM 8986 N N . VAL A 1 1115 ? 25.506 -6.826 -34.323 1.00 92.75 1115 VAL A N 1
ATOM 8987 C CA . VAL A 1 1115 ? 26.715 -5.988 -34.174 1.00 92.75 1115 VAL A CA 1
ATOM 8988 C C . VAL A 1 1115 ? 27.743 -6.619 -33.227 1.00 92.75 1115 VAL A C 1
ATOM 8990 O O . VAL A 1 1115 ? 28.937 -6.653 -33.536 1.00 92.75 1115 VAL A O 1
ATOM 8993 N N . ARG A 1 1116 ? 27.288 -7.147 -32.085 1.00 90.88 1116 ARG A N 1
ATOM 8994 C CA . ARG A 1 1116 ? 28.122 -7.884 -31.123 1.00 90.88 1116 ARG A CA 1
ATOM 8995 C C . ARG A 1 1116 ? 28.759 -9.116 -31.774 1.00 90.88 1116 ARG A C 1
ATOM 8997 O O . ARG A 1 1116 ? 29.960 -9.347 -31.620 1.00 90.88 1116 ARG A O 1
ATOM 9004 N N . ASP A 1 1117 ? 27.959 -9.918 -32.470 1.00 90.56 1117 ASP A N 1
ATOM 9005 C CA . ASP A 1 1117 ? 28.385 -11.225 -32.964 1.00 90.56 1117 ASP A CA 1
ATOM 9006 C C . ASP A 1 1117 ? 29.220 -11.147 -34.244 1.00 90.56 1117 ASP A C 1
ATOM 9008 O O . ASP A 1 1117 ? 30.153 -11.937 -34.382 1.00 90.56 1117 ASP A O 1
ATOM 9012 N N . ASP A 1 1118 ? 29.013 -10.149 -35.104 1.00 92.75 1118 ASP A N 1
ATOM 9013 C CA . ASP A 1 1118 ? 29.932 -9.851 -36.209 1.00 92.75 1118 ASP A CA 1
ATOM 9014 C C . ASP A 1 1118 ? 31.341 -9.521 -35.673 1.00 92.75 1118 ASP A C 1
ATOM 9016 O O . ASP A 1 1118 ? 32.329 -10.078 -36.153 1.00 92.75 1118 ASP A O 1
ATOM 9020 N N . ILE A 1 1119 ? 31.467 -8.697 -34.620 1.00 92.19 1119 ILE A N 1
ATOM 9021 C CA . ILE A 1 1119 ? 32.776 -8.400 -34.000 1.00 92.19 1119 ILE A CA 1
ATOM 9022 C C . ILE A 1 1119 ? 33.365 -9.618 -33.279 1.00 92.19 1119 ILE A C 1
ATOM 9024 O O . ILE A 1 1119 ? 34.575 -9.850 -33.353 1.00 92.19 1119 ILE A O 1
ATOM 9028 N N . HIS A 1 1120 ? 32.547 -10.452 -32.631 1.00 88.38 1120 HIS A N 1
ATOM 9029 C CA . HIS A 1 1120 ? 33.018 -11.726 -32.076 1.00 88.38 1120 HIS A CA 1
ATOM 9030 C C . HIS A 1 1120 ? 33.506 -12.705 -33.158 1.00 88.38 1120 HIS A C 1
ATOM 9032 O O . HIS A 1 1120 ? 34.522 -13.375 -32.954 1.00 88.38 1120 HIS A O 1
ATOM 9038 N N . TYR A 1 1121 ? 32.848 -12.749 -34.318 1.00 89.00 1121 TYR A N 1
ATOM 9039 C CA . TYR A 1 1121 ? 33.281 -13.543 -35.466 1.00 89.00 1121 TYR A CA 1
ATOM 9040 C C . TYR A 1 1121 ? 34.583 -12.992 -36.065 1.00 89.00 1121 TYR A C 1
ATOM 9042 O O . TYR A 1 1121 ? 35.526 -13.754 -36.271 1.00 89.00 1121 TYR A O 1
ATOM 9050 N N . VAL A 1 1122 ? 34.703 -11.668 -36.232 1.00 90.44 1122 VAL A N 1
ATOM 9051 C CA . VAL A 1 1122 ? 35.951 -11.025 -36.680 1.00 90.44 1122 VAL A CA 1
ATOM 9052 C C . VAL A 1 1122 ? 37.106 -11.321 -35.718 1.00 90.44 1122 VAL A C 1
ATOM 9054 O O . VAL A 1 1122 ? 38.165 -11.748 -36.176 1.00 90.44 1122 VAL A O 1
ATOM 9057 N N . ARG A 1 1123 ? 36.913 -11.195 -34.395 1.00 87.12 1123 ARG A N 1
ATOM 9058 C CA . ARG A 1 1123 ? 37.914 -11.603 -33.384 1.00 87.12 1123 ARG A CA 1
ATOM 9059 C C . ARG A 1 1123 ? 38.352 -13.058 -33.570 1.00 87.12 1123 ARG A C 1
ATOM 9061 O O . ARG A 1 1123 ? 39.549 -13.323 -33.660 1.00 87.12 1123 ARG A O 1
ATOM 9068 N N . TYR A 1 1124 ? 37.402 -13.989 -33.678 1.00 85.38 1124 TYR A N 1
ATOM 9069 C CA . TYR A 1 1124 ? 37.682 -15.416 -33.879 1.00 85.38 1124 TYR A CA 1
ATOM 9070 C C . TYR A 1 1124 ? 38.484 -15.679 -35.166 1.00 85.38 1124 TYR A C 1
ATOM 9072 O O . TYR A 1 1124 ? 39.443 -16.456 -35.161 1.00 85.38 1124 TYR A O 1
ATOM 9080 N N . CYS A 1 1125 ? 38.131 -15.014 -36.266 1.00 88.31 1125 CYS A N 1
ATOM 9081 C CA . CYS A 1 1125 ? 38.841 -15.137 -37.535 1.00 88.31 1125 CYS A CA 1
ATOM 9082 C C . CYS A 1 1125 ? 40.245 -14.514 -37.481 1.00 88.31 1125 CYS A C 1
ATOM 9084 O O . CYS A 1 1125 ? 41.172 -15.088 -38.049 1.00 88.31 1125 CYS A O 1
ATOM 9086 N N . LEU A 1 1126 ? 40.443 -13.412 -36.748 1.00 87.94 1126 LEU A N 1
ATOM 9087 C CA . LEU A 1 1126 ? 41.765 -12.819 -36.518 1.00 87.94 1126 LEU A CA 1
ATOM 9088 C C . LEU A 1 1126 ? 42.653 -13.710 -35.636 1.00 87.94 1126 LEU A C 1
ATOM 9090 O O . LEU A 1 1126 ? 43.822 -13.897 -35.971 1.00 87.94 1126 LEU A O 1
ATOM 9094 N N . GLU A 1 1127 ? 42.117 -14.322 -34.573 1.00 85.75 1127 GLU A N 1
ATOM 9095 C CA . GLU A 1 1127 ? 42.830 -15.341 -33.781 1.00 85.75 1127 GLU A CA 1
ATOM 9096 C C . GLU A 1 1127 ? 43.290 -16.514 -34.664 1.00 85.75 1127 GLU A C 1
ATOM 9098 O O . GLU A 1 1127 ? 44.436 -16.958 -34.579 1.00 85.75 1127 GLU A O 1
ATOM 9103 N N . LYS A 1 1128 ? 42.407 -17.005 -35.545 1.00 83.69 1128 LYS A N 1
ATOM 9104 C CA . LYS A 1 1128 ? 42.695 -18.101 -36.484 1.00 83.69 1128 LYS A CA 1
ATOM 9105 C C . LYS A 1 1128 ? 43.684 -17.717 -37.587 1.00 83.69 1128 LYS A C 1
ATOM 9107 O O . LYS A 1 1128 ? 44.494 -18.551 -37.981 1.00 83.69 1128 LYS A O 1
ATOM 9112 N N . GLY A 1 1129 ? 43.605 -16.486 -38.087 1.00 82.12 1129 GLY A N 1
ATOM 9113 C CA . GLY A 1 1129 ? 44.392 -15.958 -39.204 1.00 82.12 1129 GLY A CA 1
ATOM 9114 C C . GLY A 1 1129 ? 45.694 -15.258 -38.803 1.00 82.12 1129 GLY A C 1
ATOM 9115 O O . GLY A 1 1129 ? 46.257 -14.530 -39.617 1.00 82.12 1129 GLY A O 1
ATOM 9116 N N . GLY A 1 1130 ? 46.157 -15.403 -37.556 1.00 81.81 1130 GLY A N 1
ATOM 9117 C CA . GLY A 1 1130 ? 47.396 -14.767 -37.086 1.00 81.81 1130 GLY A CA 1
ATOM 9118 C C . GLY A 1 1130 ? 47.357 -13.232 -37.097 1.00 81.81 1130 GLY A C 1
ATOM 9119 O O . GLY A 1 1130 ? 48.388 -12.591 -37.284 1.00 81.81 1130 GLY A O 1
ATOM 9120 N N . GLY A 1 1131 ? 46.170 -12.638 -36.944 1.00 81.81 1131 GLY A N 1
ATOM 9121 C CA . GLY A 1 1131 ? 45.944 -11.192 -36.986 1.00 81.81 1131 GLY A CA 1
ATOM 9122 C C . GLY A 1 1131 ? 45.815 -10.585 -38.390 1.00 81.81 1131 GLY A C 1
ATOM 9123 O O . GLY A 1 1131 ? 45.747 -9.360 -38.503 1.00 81.81 1131 GLY A O 1
ATOM 9124 N N . MET A 1 1132 ? 45.775 -11.392 -39.458 1.00 84.38 1132 MET A N 1
ATOM 9125 C CA . MET A 1 1132 ? 45.547 -10.892 -40.819 1.00 84.38 1132 MET A CA 1
ATOM 9126 C C . MET A 1 1132 ? 44.077 -10.514 -41.044 1.00 84.38 1132 MET A C 1
ATOM 9128 O O . MET A 1 1132 ? 43.190 -11.362 -40.985 1.00 84.38 1132 MET A O 1
ATOM 9132 N N . ILE A 1 1133 ? 43.826 -9.239 -41.351 1.00 87.62 1133 ILE A N 1
ATOM 9133 C CA . ILE A 1 1133 ? 42.508 -8.737 -41.759 1.00 87.62 1133 ILE A CA 1
ATOM 9134 C C . ILE A 1 1133 ? 42.316 -9.056 -43.248 1.00 87.62 1133 ILE A C 1
ATOM 9136 O O . ILE A 1 1133 ? 43.097 -8.593 -44.080 1.00 87.62 1133 ILE A O 1
ATOM 9140 N N . THR A 1 1134 ? 41.289 -9.837 -43.588 1.00 91.12 1134 THR A N 1
ATOM 9141 C CA . THR A 1 1134 ? 40.853 -10.048 -44.980 1.00 91.12 1134 THR A CA 1
ATOM 9142 C C . THR A 1 1134 ? 39.813 -8.998 -45.381 1.00 91.12 1134 THR A C 1
ATOM 9144 O O . THR A 1 1134 ? 39.241 -8.332 -44.517 1.00 91.12 1134 THR A O 1
ATOM 9147 N N . ASN A 1 1135 ? 39.522 -8.871 -46.681 1.00 89.94 1135 ASN A N 1
ATOM 9148 C CA . ASN A 1 1135 ? 38.474 -7.966 -47.171 1.00 89.94 1135 ASN A CA 1
ATOM 9149 C C . ASN A 1 1135 ? 37.108 -8.264 -46.522 1.00 89.94 1135 ASN A C 1
ATOM 9151 O O . ASN A 1 1135 ? 36.447 -7.343 -46.067 1.00 89.94 1135 ASN A O 1
ATOM 9155 N N . GLU A 1 1136 ? 36.742 -9.542 -46.378 1.00 90.88 1136 GLU A N 1
ATOM 9156 C CA . GLU A 1 1136 ? 35.504 -9.985 -45.714 1.00 90.88 1136 GLU A CA 1
ATOM 9157 C C . GLU A 1 1136 ? 35.424 -9.514 -44.248 1.00 90.88 1136 GLU A C 1
ATOM 9159 O O . GLU A 1 1136 ? 34.396 -9.007 -43.803 1.00 90.88 1136 GLU A O 1
ATOM 9164 N N . LEU A 1 1137 ? 36.528 -9.610 -43.493 1.00 92.75 1137 LEU A N 1
ATOM 9165 C CA . LEU A 1 1137 ? 36.574 -9.117 -42.110 1.00 92.75 1137 LEU A CA 1
ATOM 9166 C C . LEU A 1 1137 ? 36.566 -7.583 -42.035 1.00 92.75 1137 LEU A C 1
ATOM 9168 O O . LEU A 1 1137 ? 36.064 -7.019 -41.062 1.00 92.75 1137 LEU A O 1
ATOM 9172 N N . ALA A 1 1138 ? 37.112 -6.902 -43.045 1.00 93.00 1138 ALA A N 1
ATOM 9173 C CA . ALA A 1 1138 ? 37.015 -5.453 -43.152 1.00 93.00 1138 ALA A CA 1
ATOM 9174 C C . ALA A 1 1138 ? 35.571 -5.016 -43.451 1.00 93.00 1138 ALA A C 1
ATOM 9176 O O . ALA A 1 1138 ? 35.055 -4.146 -42.758 1.00 93.00 1138 ALA A O 1
ATOM 9177 N N . GLU A 1 1139 ? 34.893 -5.669 -44.398 1.00 95.25 1139 GLU A N 1
ATOM 9178 C CA . GLU A 1 1139 ? 33.486 -5.427 -44.748 1.00 95.25 1139 GLU A CA 1
ATOM 9179 C C . GLU A 1 1139 ? 32.540 -5.653 -43.555 1.00 95.25 1139 GLU A C 1
ATOM 9181 O O . GLU A 1 1139 ? 31.626 -4.854 -43.348 1.00 95.25 1139 GLU A O 1
ATOM 9186 N N . LEU A 1 1140 ? 32.791 -6.661 -42.708 1.00 93.75 1140 LEU A N 1
ATOM 9187 C CA . LEU A 1 1140 ? 32.059 -6.843 -41.445 1.00 93.75 1140 LEU A CA 1
ATOM 9188 C C . LEU A 1 1140 ? 32.299 -5.695 -40.448 1.00 93.75 1140 LEU A C 1
ATOM 9190 O O . LEU A 1 1140 ? 31.349 -5.213 -39.834 1.00 93.75 1140 LEU A O 1
ATOM 9194 N N . CYS A 1 1141 ? 33.533 -5.200 -40.311 1.00 95.94 1141 CYS A N 1
ATOM 9195 C CA . CYS A 1 1141 ? 33.808 -4.021 -39.481 1.00 95.94 1141 CYS A CA 1
ATOM 9196 C C . CYS A 1 1141 ? 33.135 -2.747 -40.030 1.00 95.94 1141 CYS A C 1
ATOM 9198 O O . CYS A 1 1141 ? 32.600 -1.966 -39.246 1.00 95.94 1141 CYS A O 1
ATOM 9200 N N . GLU A 1 1142 ? 33.115 -2.542 -41.351 1.00 96.25 1142 GLU A N 1
ATOM 9201 C CA . GLU A 1 1142 ? 32.409 -1.418 -41.989 1.00 96.25 1142 GLU A CA 1
ATOM 9202 C C . GLU A 1 1142 ? 30.889 -1.515 -41.786 1.00 96.25 1142 GLU A C 1
ATOM 9204 O O . GLU A 1 1142 ? 30.244 -0.521 -41.447 1.00 96.25 1142 GLU A O 1
ATOM 9209 N N . LYS A 1 1143 ? 30.316 -2.721 -41.921 1.00 95.56 1143 LYS A N 1
ATOM 9210 C CA . LYS A 1 1143 ? 28.910 -3.010 -41.599 1.00 95.56 1143 LYS A CA 1
ATOM 9211 C C . LYS A 1 1143 ? 28.603 -2.632 -40.149 1.00 95.56 1143 LYS A C 1
ATOM 9213 O O . LYS A 1 1143 ? 27.658 -1.886 -39.920 1.00 95.56 1143 LYS A O 1
ATOM 9218 N N . VAL A 1 1144 ? 29.419 -3.072 -39.189 1.00 95.56 1144 VAL A N 1
ATOM 9219 C CA . VAL A 1 1144 ? 29.257 -2.735 -37.763 1.00 95.56 1144 VAL A CA 1
ATOM 9220 C C . VAL A 1 1144 ? 29.322 -1.226 -37.528 1.00 95.56 1144 VAL A C 1
ATOM 9222 O O . VAL A 1 1144 ? 28.447 -0.683 -36.852 1.00 95.56 1144 VAL A O 1
ATOM 9225 N N . ILE A 1 1145 ? 30.309 -0.534 -38.108 1.00 95.69 1145 ILE A N 1
ATOM 9226 C CA . ILE A 1 1145 ? 30.438 0.927 -37.996 1.00 95.69 1145 ILE A CA 1
ATOM 9227 C C . ILE A 1 1145 ? 29.169 1.606 -38.511 1.00 95.69 1145 ILE A C 1
ATOM 9229 O O . ILE A 1 1145 ? 28.562 2.394 -37.785 1.00 95.69 1145 ILE A O 1
ATOM 9233 N N . LYS A 1 1146 ? 28.723 1.245 -39.717 1.00 95.31 1146 LYS A N 1
ATOM 9234 C CA . LYS A 1 1146 ? 27.501 1.771 -40.327 1.00 95.31 1146 LYS A CA 1
ATOM 9235 C C . LYS A 1 1146 ? 26.267 1.511 -39.453 1.00 95.31 1146 LYS A C 1
ATOM 9237 O O . LYS A 1 1146 ? 25.564 2.456 -39.111 1.00 95.31 1146 LYS A O 1
ATOM 9242 N N . THR A 1 1147 ? 26.030 0.265 -39.040 1.00 93.56 1147 THR A N 1
ATOM 9243 C CA . THR A 1 1147 ? 24.862 -0.127 -38.232 1.00 93.56 1147 THR A CA 1
ATOM 9244 C C . THR A 1 1147 ? 24.822 0.592 -36.881 1.00 93.56 1147 THR A C 1
ATOM 9246 O O . THR A 1 1147 ? 23.743 0.979 -36.434 1.00 93.56 1147 THR A O 1
ATOM 9249 N N . VAL A 1 1148 ? 25.973 0.826 -36.239 1.00 92.56 1148 VAL A N 1
ATOM 9250 C CA . VAL A 1 1148 ? 26.026 1.600 -34.988 1.00 92.56 1148 VAL A CA 1
ATOM 9251 C C . VAL A 1 1148 ? 25.761 3.086 -35.229 1.00 92.56 1148 VAL A C 1
ATOM 9253 O O . VAL A 1 1148 ? 24.989 3.673 -34.470 1.00 92.56 1148 VAL A O 1
ATOM 9256 N N . ARG A 1 1149 ? 26.303 3.683 -36.298 1.00 92.31 1149 ARG A N 1
ATOM 9257 C CA . ARG A 1 1149 ? 26.037 5.090 -36.651 1.00 92.31 1149 ARG A CA 1
ATOM 9258 C C . ARG A 1 1149 ? 24.572 5.342 -37.033 1.00 92.31 1149 ARG A C 1
ATOM 9260 O O . ARG A 1 1149 ? 23.999 6.325 -36.585 1.00 92.31 1149 ARG A O 1
ATOM 9267 N N . GLU A 1 1150 ? 23.947 4.442 -37.790 1.00 91.50 1150 GLU A N 1
ATOM 9268 C CA . GLU A 1 1150 ? 22.564 4.601 -38.270 1.00 91.50 1150 GLU A CA 1
ATOM 9269 C C . GLU A 1 1150 ? 21.481 4.300 -37.215 1.00 91.50 1150 GLU A C 1
ATOM 9271 O O . GLU A 1 1150 ? 20.336 4.723 -37.393 1.00 91.50 1150 GLU A O 1
ATOM 9276 N N . HIS A 1 1151 ? 21.795 3.559 -36.140 1.00 89.88 1151 HIS A N 1
ATOM 9277 C CA . HIS A 1 1151 ? 20.761 3.037 -35.228 1.00 89.88 1151 HIS A CA 1
ATOM 9278 C C . HIS A 1 1151 ? 21.041 3.137 -33.723 1.00 89.88 1151 HIS A C 1
ATOM 9280 O O . HIS A 1 1151 ? 20.091 3.023 -32.955 1.00 89.88 1151 HIS A O 1
ATOM 9286 N N . PHE A 1 1152 ? 22.289 3.338 -33.285 1.00 89.12 1152 PHE A N 1
ATOM 9287 C CA . PHE A 1 1152 ? 22.644 3.340 -31.855 1.00 89.12 1152 PHE A CA 1
ATOM 9288 C C . PHE A 1 1152 ? 23.382 4.618 -31.414 1.00 89.12 1152 PHE A C 1
ATOM 9290 O O . PHE A 1 1152 ? 23.210 5.072 -30.284 1.00 89.12 1152 PHE A O 1
ATOM 9297 N N . LEU A 1 1153 ? 24.124 5.283 -32.306 1.00 86.50 1153 LEU A N 1
ATOM 9298 C CA . LEU A 1 1153 ? 24.622 6.659 -32.129 1.00 86.50 1153 LEU A CA 1
ATOM 9299 C C . LEU A 1 1153 ? 23.558 7.696 -32.533 1.00 86.50 1153 LEU A C 1
ATOM 9301 O O . LEU A 1 1153 ? 23.845 8.684 -33.200 1.00 86.50 1153 LEU A O 1
ATOM 9305 N N . VAL A 1 1154 ? 22.318 7.459 -32.107 1.00 82.00 1154 VAL A N 1
ATOM 9306 C CA . VAL A 1 1154 ? 21.172 8.362 -32.268 1.00 82.00 1154 VAL A CA 1
ATOM 9307 C C . VAL A 1 1154 ? 20.745 8.918 -30.905 1.00 82.00 1154 VAL A C 1
ATOM 9309 O O . VAL A 1 1154 ? 21.213 8.466 -29.855 1.00 82.00 1154 VAL A O 1
ATOM 9312 N N . LYS A 1 1155 ? 19.866 9.922 -30.895 1.00 68.25 1155 LYS A N 1
ATOM 9313 C CA . LYS A 1 1155 ? 19.306 10.461 -29.649 1.00 68.25 1155 LYS A CA 1
ATOM 9314 C C . LYS A 1 1155 ? 18.465 9.390 -28.926 1.00 68.25 1155 LYS A C 1
ATOM 9316 O O . LYS A 1 1155 ? 17.835 8.562 -29.576 1.00 68.25 1155 LYS A O 1
ATOM 9321 N N . GLU A 1 1156 ? 18.495 9.397 -27.591 1.00 67.25 1156 GLU A N 1
ATOM 9322 C CA . GLU A 1 1156 ? 17.660 8.549 -26.711 1.00 67.25 1156 GLU A CA 1
ATOM 9323 C C . GLU A 1 1156 ? 17.810 7.013 -26.863 1.00 67.25 1156 GLU A C 1
ATOM 93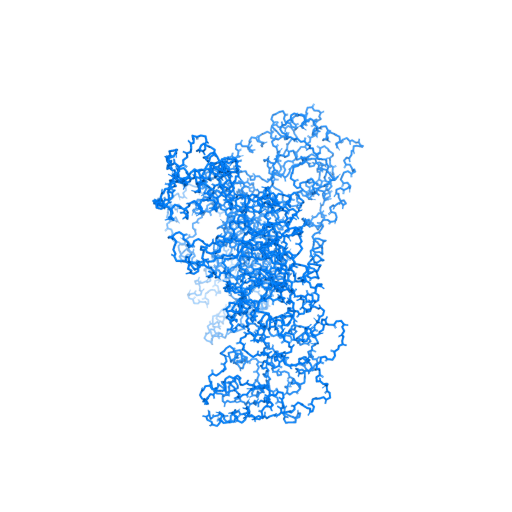25 O O . GLU A 1 1156 ? 16.985 6.245 -26.363 1.00 67.25 1156 GLU A O 1
ATOM 9330 N N . ASP A 1 1157 ? 18.891 6.513 -27.476 1.00 74.88 1157 ASP A N 1
ATOM 9331 C CA . ASP A 1 1157 ? 19.172 5.071 -27.474 1.00 74.88 1157 ASP A CA 1
ATOM 9332 C C . ASP A 1 1157 ? 19.825 4.590 -26.158 1.00 74.88 1157 ASP A C 1
ATOM 9334 O O . ASP A 1 1157 ? 20.837 5.127 -25.697 1.00 74.88 1157 ASP A O 1
ATOM 9338 N N . HIS A 1 1158 ? 19.238 3.551 -25.550 1.00 72.75 1158 HIS A N 1
ATOM 9339 C CA . HIS A 1 1158 ? 19.692 2.980 -24.277 1.00 72.75 1158 HIS A CA 1
ATOM 9340 C C . HIS A 1 1158 ? 20.809 1.929 -24.428 1.00 72.75 1158 HIS A C 1
ATOM 9342 O O . HIS A 1 1158 ? 21.630 1.799 -23.524 1.00 72.75 1158 HIS A O 1
ATOM 9348 N N . MET A 1 1159 ? 20.886 1.228 -25.566 1.00 80.12 1159 MET A N 1
ATOM 9349 C CA . MET A 1 1159 ? 21.970 0.290 -25.911 1.00 80.12 1159 MET A CA 1
ATOM 9350 C C . MET A 1 1159 ? 23.220 1.006 -26.450 1.00 80.12 1159 MET A C 1
ATOM 9352 O O . MET A 1 1159 ? 24.277 0.392 -26.572 1.00 80.12 1159 MET A O 1
ATOM 9356 N N . GLN A 1 1160 ? 23.133 2.310 -26.731 1.00 82.44 1160 GLN A N 1
ATOM 9357 C CA . GLN A 1 1160 ? 24.202 3.180 -27.229 1.00 82.44 1160 GLN A CA 1
ATOM 9358 C C . GLN A 1 1160 ? 25.571 2.957 -26.572 1.00 82.44 1160 GLN A C 1
ATOM 9360 O O . GLN A 1 1160 ? 26.581 2.964 -27.270 1.00 82.44 1160 GLN A O 1
ATOM 9365 N N . MET A 1 1161 ? 25.631 2.764 -25.249 1.00 77.75 1161 MET A N 1
ATOM 9366 C CA . MET A 1 1161 ? 26.907 2.573 -24.542 1.00 77.75 1161 MET A CA 1
ATOM 9367 C C . MET A 1 1161 ? 27.520 1.192 -24.780 1.00 77.75 1161 MET A C 1
ATOM 9369 O O . MET A 1 1161 ? 28.733 1.090 -24.956 1.00 77.75 1161 MET A O 1
ATOM 9373 N N . ASP A 1 1162 ? 26.700 0.143 -24.817 1.00 80.69 1162 ASP A N 1
ATOM 9374 C CA . ASP A 1 1162 ? 27.154 -1.217 -25.099 1.00 80.69 1162 ASP A CA 1
ATOM 9375 C C . ASP A 1 1162 ? 27.509 -1.365 -26.594 1.00 80.69 1162 ASP A C 1
ATOM 9377 O O . ASP A 1 1162 ? 28.542 -1.940 -26.939 1.00 80.69 1162 ASP A O 1
ATOM 9381 N N . ALA A 1 1163 ? 26.728 -0.746 -27.490 1.00 86.56 1163 ALA A N 1
ATOM 9382 C CA . ALA A 1 1163 ? 26.991 -0.680 -28.932 1.00 86.56 1163 ALA A CA 1
ATOM 9383 C C . ALA A 1 1163 ? 28.278 0.099 -29.271 1.00 86.56 1163 ALA A C 1
ATOM 9385 O O . ALA A 1 1163 ? 29.047 -0.314 -30.146 1.00 86.56 1163 ALA A O 1
ATOM 9386 N N . LEU A 1 1164 ? 28.554 1.191 -28.543 1.00 87.00 1164 LEU A N 1
ATOM 9387 C CA . LEU A 1 1164 ? 29.773 1.993 -28.690 1.00 87.00 1164 LEU A CA 1
ATOM 9388 C C . LEU A 1 1164 ? 31.040 1.149 -28.496 1.00 87.00 1164 LEU A C 1
ATOM 9390 O O . LEU A 1 1164 ? 32.027 1.398 -29.184 1.00 87.00 1164 LEU A O 1
ATOM 9394 N N . GLY A 1 1165 ? 31.020 0.133 -27.625 1.00 86.56 1165 GLY A N 1
ATOM 9395 C CA . GLY A 1 1165 ? 32.155 -0.774 -27.423 1.00 86.56 1165 GLY A CA 1
ATOM 9396 C C . GLY A 1 1165 ? 32.567 -1.513 -28.702 1.00 86.56 1165 GLY A C 1
ATOM 9397 O O . GLY A 1 1165 ? 33.745 -1.509 -29.065 1.00 86.56 1165 GLY A O 1
ATOM 9398 N N . PHE A 1 1166 ? 31.596 -2.075 -29.427 1.00 91.75 1166 PHE A N 1
ATOM 9399 C CA . PHE A 1 1166 ? 31.825 -2.833 -30.665 1.00 91.75 1166 PHE A CA 1
ATOM 9400 C C . PHE A 1 1166 ? 32.225 -1.929 -31.843 1.00 91.75 1166 PHE A C 1
ATOM 9402 O O . PHE A 1 1166 ? 33.131 -2.267 -32.601 1.00 91.75 1166 PHE A O 1
ATOM 9409 N N . TYR A 1 1167 ? 31.637 -0.734 -31.947 1.00 93.44 1167 TYR A N 1
ATOM 9410 C CA . TYR A 1 1167 ? 32.035 0.305 -32.913 1.00 93.44 1167 TYR A CA 1
ATOM 9411 C C . TYR A 1 1167 ? 33.469 0.819 -32.673 1.00 93.44 1167 TYR A C 1
ATOM 9413 O O . TYR A 1 1167 ? 34.292 0.880 -33.590 1.00 93.44 1167 TYR A O 1
ATOM 9421 N N . SER A 1 1168 ? 33.796 1.109 -31.412 1.00 91.56 1168 SER A N 1
ATOM 9422 C CA . SER A 1 1168 ? 35.120 1.530 -30.933 1.00 91.56 1168 SER A CA 1
ATOM 9423 C C . SER A 1 1168 ? 36.184 0.458 -31.220 1.00 91.56 1168 SER A C 1
ATOM 9425 O O . SER A 1 1168 ? 37.334 0.775 -31.533 1.00 91.56 1168 SER A O 1
ATOM 9427 N N . GLU A 1 1169 ? 35.804 -0.823 -31.191 1.00 91.75 1169 GLU A N 1
ATOM 9428 C CA . GLU A 1 1169 ? 36.649 -1.949 -31.596 1.00 91.75 1169 GLU A CA 1
ATOM 9429 C C . GLU A 1 1169 ? 36.778 -2.117 -33.118 1.00 91.75 1169 GLU A C 1
ATOM 9431 O O . GLU A 1 1169 ? 37.900 -2.276 -33.601 1.00 91.75 1169 GLU A O 1
ATOM 9436 N N . ALA A 1 1170 ? 35.695 -2.002 -33.892 1.00 94.56 1170 ALA A N 1
ATOM 9437 C CA . ALA A 1 1170 ? 35.740 -2.043 -35.358 1.00 94.56 1170 ALA A CA 1
ATOM 9438 C C . ALA A 1 1170 ? 36.731 -1.003 -35.923 1.00 94.56 1170 ALA A C 1
ATOM 9440 O O . ALA A 1 1170 ? 37.584 -1.316 -36.757 1.00 94.56 1170 ALA A O 1
ATOM 9441 N N . LEU A 1 1171 ? 36.709 0.217 -35.374 1.00 94.62 1171 LEU A N 1
ATOM 9442 C CA . LEU A 1 1171 ? 37.652 1.295 -35.692 1.00 94.62 1171 LEU A CA 1
ATOM 9443 C C . LEU A 1 1171 ? 39.094 1.021 -35.220 1.00 94.62 1171 LEU A C 1
ATOM 9445 O O . LEU A 1 1171 ? 40.058 1.538 -35.798 1.00 94.62 1171 LEU A O 1
ATOM 9449 N N . ARG A 1 1172 ? 39.296 0.205 -34.178 1.00 92.50 1172 ARG A N 1
ATOM 9450 C CA . ARG A 1 1172 ? 40.635 -0.270 -33.779 1.00 92.50 1172 ARG A CA 1
ATOM 9451 C C . ARG A 1 1172 ? 41.155 -1.327 -34.754 1.00 92.50 1172 ARG A C 1
ATOM 9453 O O . ARG A 1 1172 ? 42.300 -1.201 -35.185 1.00 92.50 1172 ARG A O 1
ATOM 9460 N N . ILE A 1 1173 ? 40.317 -2.280 -35.165 1.00 91.69 1173 ILE A N 1
ATOM 9461 C CA . ILE A 1 1173 ? 40.646 -3.328 -36.147 1.00 91.69 1173 ILE A CA 1
ATOM 9462 C C . ILE A 1 1173 ? 41.000 -2.699 -37.503 1.00 91.69 1173 ILE A C 1
ATOM 9464 O O . ILE A 1 1173 ? 42.113 -2.893 -37.990 1.00 91.69 1173 ILE A O 1
ATOM 9468 N N . LEU A 1 1174 ? 40.128 -1.848 -38.056 1.00 93.25 1174 LEU A N 1
ATOM 9469 C CA . LEU A 1 1174 ? 40.374 -1.100 -39.302 1.00 93.25 1174 LEU A CA 1
ATOM 9470 C C . LEU A 1 1174 ? 41.444 -0.000 -39.171 1.00 93.25 1174 LEU A C 1
ATOM 9472 O O . LEU A 1 1174 ? 41.790 0.656 -40.151 1.00 93.25 1174 LEU A O 1
ATOM 9476 N N . ARG A 1 1175 ? 41.947 0.253 -37.957 1.00 90.75 1175 ARG A N 1
ATOM 9477 C CA . ARG A 1 1175 ? 42.914 1.308 -37.600 1.00 90.75 1175 ARG A CA 1
ATOM 9478 C C . ARG A 1 1175 ? 42.455 2.758 -37.882 1.00 90.75 1175 ARG A C 1
ATOM 9480 O O . ARG A 1 1175 ? 43.170 3.677 -37.488 1.00 90.75 1175 ARG A O 1
ATOM 9487 N N . ARG A 1 1176 ? 41.249 2.989 -38.421 1.00 90.69 1176 ARG A N 1
ATOM 9488 C CA . ARG A 1 1176 ? 40.626 4.307 -38.699 1.00 90.69 1176 ARG A CA 1
ATOM 9489 C C . ARG A 1 1176 ? 40.093 5.015 -37.439 1.00 90.69 1176 ARG A C 1
ATOM 9491 O O . ARG A 1 1176 ? 39.820 4.365 -36.437 1.00 90.69 1176 ARG A O 1
ATOM 9498 N N . GLY A 1 1177 ? 39.934 6.339 -37.485 1.00 90.38 1177 GLY A N 1
ATOM 9499 C CA . GLY A 1 1177 ? 39.344 7.140 -36.403 1.00 90.38 1177 GLY A CA 1
ATOM 9500 C C . GLY A 1 1177 ? 40.335 7.582 -35.318 1.00 90.38 1177 GLY A C 1
ATOM 9501 O O . GLY A 1 1177 ? 41.509 7.206 -35.339 1.00 90.38 1177 GLY A O 1
ATOM 9502 N N . PHE A 1 1178 ? 39.854 8.367 -34.355 1.00 91.38 1178 PHE A N 1
ATOM 9503 C CA . PHE A 1 1178 ? 40.630 8.974 -33.263 1.00 91.38 1178 PHE A CA 1
ATOM 9504 C C . PHE A 1 1178 ? 40.076 8.565 -31.891 1.00 91.38 1178 PHE A C 1
ATOM 9506 O O . PHE A 1 1178 ? 38.893 8.262 -31.766 1.00 91.38 1178 PHE A O 1
ATOM 9513 N N . GLU A 1 1179 ? 40.920 8.520 -30.857 1.00 89.00 1179 GLU A N 1
ATOM 9514 C CA . GLU A 1 1179 ? 40.467 8.208 -29.494 1.00 89.00 1179 GLU A CA 1
ATOM 9515 C C . GLU A 1 1179 ? 40.041 9.470 -28.735 1.00 89.00 1179 GLU A C 1
ATOM 9517 O O . GLU A 1 1179 ? 40.735 10.487 -28.753 1.00 89.00 1179 GLU A O 1
ATOM 9522 N N . VAL A 1 1180 ? 38.921 9.373 -28.018 1.00 83.81 1180 VAL A N 1
ATOM 9523 C CA . VAL A 1 1180 ? 38.421 10.385 -27.085 1.00 83.81 1180 VAL A CA 1
ATOM 9524 C C . VAL A 1 1180 ? 38.352 9.770 -25.693 1.00 83.81 1180 VAL A C 1
ATOM 9526 O O . VAL A 1 1180 ? 37.848 8.659 -25.507 1.00 83.81 1180 VAL A O 1
ATOM 9529 N N . ARG A 1 1181 ? 38.848 10.517 -24.704 1.00 78.44 1181 ARG A N 1
ATOM 9530 C CA . ARG A 1 1181 ? 38.677 10.212 -23.283 1.00 78.44 1181 ARG A CA 1
ATOM 9531 C C . ARG A 1 1181 ? 37.743 11.232 -22.668 1.00 78.44 1181 ARG A C 1
ATOM 9533 O O . ARG A 1 1181 ? 38.017 12.427 -22.745 1.00 78.44 1181 ARG A O 1
ATOM 9540 N N . PHE A 1 1182 ? 36.670 10.758 -22.053 1.00 69.25 1182 PHE A N 1
ATOM 9541 C CA . PHE A 1 1182 ? 35.741 11.602 -21.313 1.00 69.25 1182 PHE A CA 1
ATOM 9542 C C . PHE A 1 1182 ? 35.245 10.874 -20.063 1.00 69.25 1182 PHE A C 1
ATOM 9544 O O . PHE A 1 1182 ? 35.059 9.655 -20.057 1.00 69.25 1182 PHE A O 1
ATOM 9551 N N . GLY A 1 1183 ? 35.052 11.650 -19.004 1.00 62.22 1183 GLY A N 1
ATOM 9552 C CA . GLY A 1 1183 ? 34.428 11.245 -17.752 1.00 62.22 1183 GLY A CA 1
ATOM 9553 C C . GLY A 1 1183 ? 33.472 12.352 -17.324 1.00 62.22 1183 GLY A C 1
ATOM 9554 O O . GLY A 1 1183 ? 33.703 13.523 -17.629 1.00 62.22 1183 GLY A O 1
ATOM 9555 N N . ILE A 1 1184 ? 32.379 11.978 -16.669 1.00 57.53 1184 ILE A N 1
ATOM 9556 C CA . ILE A 1 1184 ? 31.293 12.886 -16.294 1.00 57.53 1184 ILE A CA 1
ATOM 9557 C C . ILE A 1 1184 ? 31.178 12.861 -14.768 1.00 57.53 1184 ILE A C 1
ATOM 9559 O O . ILE A 1 1184 ? 31.055 11.790 -14.178 1.00 57.53 1184 ILE A O 1
ATOM 9563 N N . ALA A 1 1185 ? 31.261 14.031 -14.130 1.00 52.72 1185 ALA A N 1
ATOM 9564 C CA . ALA A 1 1185 ? 31.327 14.175 -12.675 1.00 52.72 1185 ALA A CA 1
ATOM 9565 C C . ALA A 1 1185 ? 30.160 15.013 -12.130 1.00 52.72 1185 ALA A C 1
ATOM 9567 O O . ALA A 1 1185 ? 29.655 15.910 -12.805 1.00 52.72 1185 ALA A O 1
ATOM 9568 N N . VAL A 1 1186 ? 29.742 14.714 -10.897 1.00 45.91 1186 VAL A N 1
ATOM 9569 C CA . VAL A 1 1186 ? 28.527 15.250 -10.265 1.00 45.91 1186 VAL A CA 1
ATOM 9570 C C . VAL A 1 1186 ? 28.839 15.735 -8.846 1.00 45.91 1186 VAL A C 1
ATOM 9572 O O . VAL A 1 1186 ? 29.184 14.934 -7.980 1.00 45.91 1186 VAL A O 1
ATOM 9575 N N . GLY A 1 1187 ? 28.669 17.039 -8.604 1.00 44.84 1187 GLY A N 1
ATOM 9576 C CA . GLY A 1 1187 ? 28.915 17.690 -7.308 1.00 44.84 1187 GLY A CA 1
ATOM 9577 C C . GLY A 1 1187 ? 30.334 18.257 -7.138 1.00 44.84 1187 GLY A C 1
ATOM 9578 O O . GLY A 1 1187 ? 31.221 17.988 -7.944 1.00 44.84 1187 GLY A O 1
ATOM 9579 N N . ARG A 1 1188 ? 30.540 19.079 -6.096 1.00 39.06 1188 ARG A N 1
ATOM 9580 C CA . ARG A 1 1188 ? 31.859 19.660 -5.758 1.00 39.06 1188 ARG A CA 1
ATOM 9581 C C . ARG A 1 1188 ? 32.711 18.772 -4.845 1.00 39.06 1188 ARG A C 1
ATOM 9583 O O . ARG A 1 1188 ? 33.929 18.804 -4.963 1.00 39.06 1188 ARG A O 1
ATOM 9590 N N . ASP A 1 1189 ? 32.077 17.963 -3.997 1.00 41.81 1189 ASP A N 1
ATOM 9591 C CA . ASP A 1 1189 ? 32.733 17.248 -2.896 1.00 41.81 1189 ASP A CA 1
ATOM 9592 C C . ASP A 1 1189 ? 32.421 15.741 -2.929 1.00 41.81 1189 ASP A C 1
ATOM 9594 O O . ASP A 1 1189 ? 31.740 15.204 -2.057 1.00 41.81 1189 ASP A O 1
ATOM 9598 N N . ASN A 1 1190 ? 32.908 15.039 -3.959 1.00 36.53 1190 ASN A N 1
ATOM 9599 C CA . ASN A 1 1190 ? 32.871 13.574 -4.016 1.00 36.53 1190 ASN A CA 1
ATOM 9600 C C . ASN A 1 1190 ? 34.282 13.003 -4.270 1.00 36.53 1190 ASN A C 1
ATOM 9602 O O . ASN A 1 1190 ? 34.786 13.117 -5.389 1.00 36.53 1190 ASN A O 1
ATOM 9606 N N . PRO A 1 1191 ? 34.927 12.366 -3.270 1.00 36.34 1191 PRO A N 1
ATOM 9607 C CA . PRO A 1 1191 ? 36.262 11.781 -3.423 1.00 36.34 1191 PRO A CA 1
ATOM 9608 C C . PRO A 1 1191 ? 36.346 10.587 -4.388 1.00 36.34 1191 PRO A C 1
ATOM 9610 O O . PRO A 1 1191 ? 37.448 10.196 -4.763 1.00 36.34 1191 PRO A O 1
ATOM 9613 N N . LEU A 1 1192 ? 35.217 9.991 -4.794 1.00 37.44 1192 LEU A N 1
ATOM 9614 C CA . LEU A 1 1192 ? 35.170 8.770 -5.612 1.00 37.44 1192 LEU A CA 1
ATOM 9615 C C . LEU A 1 1192 ? 35.325 9.021 -7.125 1.00 37.44 1192 LEU A C 1
ATOM 9617 O O . LEU A 1 1192 ? 34.717 8.338 -7.945 1.00 37.44 1192 LEU A O 1
ATOM 9621 N N . LEU A 1 1193 ? 36.208 9.948 -7.507 1.00 39.69 1193 LEU A N 1
ATOM 9622 C CA . LEU A 1 1193 ? 36.837 9.931 -8.832 1.00 39.69 1193 LEU A CA 1
ATOM 9623 C C . LEU A 1 1193 ? 38.009 8.935 -8.828 1.00 39.69 1193 LEU A C 1
ATOM 9625 O O . LEU A 1 1193 ? 39.177 9.308 -8.961 1.00 39.69 1193 LEU A O 1
ATOM 9629 N N . THR A 1 1194 ? 37.692 7.643 -8.681 1.00 39.22 1194 THR A N 1
ATOM 9630 C CA . THR A 1 1194 ? 38.632 6.584 -9.070 1.00 39.22 1194 THR A CA 1
ATOM 9631 C C . THR A 1 1194 ? 38.857 6.652 -10.585 1.00 39.22 1194 THR A C 1
ATOM 9633 O O . THR A 1 1194 ? 38.028 7.162 -11.344 1.00 39.22 1194 THR A O 1
ATOM 9636 N N . GLN A 1 1195 ? 39.999 6.149 -11.061 1.00 40.00 1195 GLN A N 1
ATOM 9637 C CA . GLN A 1 1195 ? 40.377 6.241 -12.483 1.00 40.00 1195 GLN A CA 1
ATOM 9638 C C . GLN A 1 1195 ? 39.444 5.450 -13.427 1.00 40.00 1195 GLN A C 1
ATOM 9640 O O . GLN A 1 1195 ? 39.536 5.587 -14.645 1.00 40.00 1195 GLN A O 1
ATOM 9645 N N . GLU A 1 1196 ? 38.532 4.655 -12.868 1.00 39.84 1196 GLU A N 1
ATOM 9646 C CA . GLU A 1 1196 ? 37.579 3.782 -13.559 1.00 39.84 1196 GLU A CA 1
ATOM 9647 C C . GLU A 1 1196 ? 36.448 4.558 -14.258 1.00 39.84 1196 GLU A C 1
ATOM 9649 O O . GLU A 1 1196 ? 35.865 4.063 -15.219 1.00 39.84 1196 GLU A O 1
ATOM 9654 N N . GLY A 1 1197 ? 36.161 5.796 -13.830 1.00 44.84 1197 GLY A N 1
ATOM 9655 C CA . GLY A 1 1197 ? 35.093 6.637 -14.395 1.00 44.84 1197 GLY A CA 1
ATOM 9656 C C . GLY A 1 1197 ? 35.395 7.287 -15.757 1.00 44.84 1197 GLY A C 1
ATOM 9657 O O . GLY A 1 1197 ? 34.587 8.079 -16.244 1.00 44.84 1197 GLY A O 1
ATOM 9658 N N . ILE A 1 1198 ? 36.552 7.007 -16.370 1.00 53.62 1198 ILE A N 1
ATOM 9659 C CA . ILE A 1 1198 ? 36.991 7.620 -17.635 1.00 53.62 1198 ILE A CA 1
ATOM 9660 C C . ILE A 1 1198 ? 36.852 6.606 -18.775 1.00 53.62 1198 ILE A C 1
ATOM 9662 O O . ILE A 1 1198 ? 37.669 5.694 -18.911 1.00 53.62 1198 ILE A O 1
ATOM 9666 N N . SER A 1 1199 ? 35.863 6.794 -19.652 1.00 62.34 1199 SER A N 1
ATOM 9667 C CA . SER A 1 1199 ? 35.737 5.952 -20.848 1.00 62.34 1199 SER A CA 1
ATOM 9668 C C . SER A 1 1199 ? 36.735 6.390 -21.929 1.00 62.34 1199 SER A C 1
ATOM 9670 O O . SER A 1 1199 ? 36.949 7.586 -22.138 1.00 62.34 1199 SER A O 1
ATOM 9672 N N . CYS A 1 1200 ? 37.366 5.426 -22.608 1.00 76.38 1200 CYS A N 1
ATOM 9673 C CA . CYS A 1 1200 ? 38.358 5.660 -23.663 1.00 76.38 1200 CYS A CA 1
ATOM 9674 C C . CYS A 1 1200 ? 37.916 4.963 -24.955 1.00 76.38 1200 CYS A C 1
ATOM 9676 O O . CYS A 1 1200 ? 38.201 3.780 -25.177 1.00 76.38 1200 CYS A O 1
ATOM 9678 N N . ASN A 1 1201 ? 37.192 5.696 -25.799 1.00 84.12 1201 ASN A N 1
ATOM 9679 C CA . ASN A 1 1201 ? 36.540 5.156 -26.989 1.00 84.12 1201 ASN A CA 1
ATOM 9680 C C . ASN A 1 1201 ? 37.074 5.779 -28.276 1.00 84.12 1201 ASN A C 1
ATOM 9682 O O . ASN A 1 1201 ? 37.515 6.928 -28.285 1.00 84.12 1201 ASN A O 1
ATOM 9686 N N . LYS A 1 1202 ? 37.056 4.997 -29.357 1.00 91.25 1202 LYS A N 1
ATOM 9687 C CA . LYS A 1 1202 ? 37.496 5.428 -30.682 1.00 91.25 1202 LYS A CA 1
ATOM 9688 C C . LYS A 1 1202 ? 36.289 5.829 -31.527 1.00 91.25 1202 LYS A C 1
ATOM 9690 O O . LYS A 1 1202 ? 35.288 5.121 -31.524 1.00 91.25 1202 LYS A O 1
ATOM 9695 N N . PHE A 1 1203 ? 36.406 6.949 -32.232 1.00 91.00 1203 PHE A N 1
ATOM 9696 C CA . PHE A 1 1203 ? 35.345 7.553 -33.035 1.00 91.00 1203 PHE A CA 1
ATOM 9697 C C . PHE A 1 1203 ? 35.820 7.808 -34.463 1.00 91.00 1203 PHE A C 1
ATOM 9699 O O . PHE A 1 1203 ? 36.994 8.098 -34.706 1.00 91.00 1203 PHE A O 1
ATOM 9706 N N . GLU A 1 1204 ? 34.903 7.670 -35.414 1.00 93.44 1204 GLU A N 1
ATOM 9707 C CA . GLU A 1 1204 ? 35.148 7.915 -36.832 1.00 93.44 1204 GLU A CA 1
ATOM 9708 C C . GLU A 1 1204 ? 35.174 9.413 -37.137 1.00 93.44 1204 GLU A C 1
ATOM 9710 O O . GLU A 1 1204 ? 36.109 9.903 -37.775 1.00 93.44 1204 GLU A O 1
ATOM 9715 N N . SER A 1 1205 ? 34.175 10.141 -36.640 1.00 91.94 1205 SER A N 1
ATOM 9716 C CA . SER A 1 1205 ? 33.992 11.571 -36.863 1.00 91.94 1205 SER A CA 1
ATOM 9717 C C . SER A 1 1205 ? 33.778 12.338 -35.554 1.00 91.94 1205 SER A C 1
ATOM 9719 O O . SER A 1 1205 ? 33.562 11.765 -34.487 1.00 91.94 1205 SER A O 1
ATOM 9721 N N . ARG A 1 1206 ? 33.837 13.671 -35.640 1.00 87.69 1206 ARG A N 1
ATOM 9722 C CA . ARG A 1 1206 ? 33.485 14.569 -34.530 1.00 87.69 1206 ARG A CA 1
ATOM 9723 C C . ARG A 1 1206 ? 31.979 14.556 -34.231 1.00 87.69 1206 ARG A C 1
ATOM 9725 O O . ARG A 1 1206 ? 31.602 14.648 -33.070 1.00 87.69 1206 ARG A O 1
ATOM 9732 N N . GLU A 1 1207 ? 31.155 14.383 -35.259 1.00 88.44 1207 GLU A N 1
ATOM 9733 C CA . GLU A 1 1207 ? 29.692 14.299 -35.172 1.00 88.44 1207 GLU A CA 1
ATOM 9734 C C . GLU A 1 1207 ? 29.248 13.130 -34.275 1.00 88.44 1207 GLU A C 1
ATOM 9736 O O . GLU A 1 1207 ? 28.403 13.307 -33.404 1.00 88.44 1207 GLU A O 1
ATOM 9741 N N . ASP A 1 1208 ? 29.906 11.970 -34.382 1.00 89.62 1208 ASP A N 1
ATOM 9742 C CA . ASP A 1 1208 ? 29.634 10.802 -33.526 1.00 89.62 1208 ASP A CA 1
ATOM 9743 C C . ASP A 1 1208 ? 29.883 11.092 -32.031 1.00 89.62 1208 ASP A C 1
ATOM 9745 O O . ASP A 1 1208 ? 29.185 10.574 -31.156 1.00 89.62 1208 ASP A O 1
ATOM 9749 N N . VAL A 1 1209 ? 30.877 11.938 -31.733 1.00 86.62 1209 VAL A N 1
ATOM 9750 C CA . VAL A 1 1209 ? 31.216 12.376 -30.368 1.00 86.62 1209 VAL A CA 1
ATOM 9751 C C . VAL A 1 1209 ? 30.200 13.401 -29.868 1.00 86.62 1209 VAL A C 1
ATOM 9753 O O . VAL A 1 1209 ? 29.755 13.318 -28.726 1.00 86.62 1209 VAL A O 1
ATOM 9756 N N . GLU A 1 1210 ? 29.822 14.364 -30.710 1.00 84.94 1210 GLU A N 1
ATOM 9757 C CA . GLU A 1 1210 ? 28.874 15.426 -30.356 1.00 84.94 1210 GLU A CA 1
ATOM 9758 C C . GLU A 1 1210 ? 27.460 14.868 -30.127 1.00 84.94 1210 GLU A C 1
ATOM 9760 O O . GLU A 1 1210 ? 26.829 15.233 -29.135 1.00 84.94 1210 GLU A O 1
ATOM 9765 N N . THR A 1 1211 ? 27.009 13.904 -30.936 1.00 83.81 1211 THR A N 1
ATOM 9766 C CA . THR A 1 1211 ? 25.724 13.206 -30.749 1.00 83.81 1211 THR A CA 1
ATOM 9767 C C . THR A 1 1211 ? 25.693 12.380 -29.460 1.00 83.81 1211 THR A C 1
ATOM 9769 O O . THR A 1 1211 ? 24.719 12.442 -28.703 1.00 83.81 1211 THR A O 1
ATOM 9772 N N . LEU A 1 1212 ? 26.777 11.653 -29.155 1.00 82.25 1212 LEU A N 1
ATOM 9773 C CA . LEU A 1 1212 ? 26.911 10.919 -27.893 1.00 82.25 1212 LEU A CA 1
ATOM 9774 C C . LEU A 1 1212 ? 26.887 11.869 -26.686 1.00 82.25 1212 LEU A C 1
ATOM 9776 O O . LEU A 1 1212 ? 26.179 11.607 -25.712 1.00 82.25 1212 LEU A O 1
ATOM 9780 N N . LEU A 1 1213 ? 27.639 12.972 -26.739 1.00 78.31 1213 LEU A N 1
ATOM 9781 C CA . LEU A 1 1213 ? 27.686 13.947 -25.649 1.00 78.31 1213 LEU A CA 1
ATOM 9782 C C . LEU A 1 1213 ? 26.338 14.645 -25.448 1.00 78.31 1213 LEU A C 1
ATOM 9784 O O . LEU A 1 1213 ? 25.905 14.737 -24.303 1.00 78.31 1213 LEU A O 1
ATOM 9788 N N . ALA A 1 1214 ? 25.652 15.071 -26.513 1.00 75.44 1214 ALA A N 1
ATOM 9789 C CA . ALA A 1 1214 ? 24.317 15.668 -26.422 1.00 75.44 1214 ALA A CA 1
ATOM 9790 C C . ALA A 1 1214 ? 23.335 14.726 -25.705 1.00 75.44 1214 ALA A C 1
ATOM 9792 O O . ALA A 1 1214 ? 22.782 15.087 -24.666 1.00 75.44 1214 ALA A O 1
ATOM 9793 N N . SER A 1 1215 ? 23.246 13.473 -26.169 1.00 71.25 1215 SER A N 1
ATOM 9794 C CA . SER A 1 1215 ? 22.432 12.423 -25.545 1.00 71.25 1215 SER A CA 1
ATOM 9795 C C . SER A 1 1215 ? 22.763 12.232 -24.056 1.00 71.25 1215 SER A C 1
ATOM 9797 O O . SER A 1 1215 ? 21.853 12.135 -23.230 1.00 71.25 1215 SER A O 1
ATOM 9799 N N . LYS A 1 1216 ? 24.046 12.221 -23.660 1.00 68.88 1216 LYS A N 1
ATOM 9800 C CA . LYS A 1 1216 ? 24.429 12.071 -22.241 1.00 68.88 1216 LYS A CA 1
ATOM 9801 C C . LYS A 1 1216 ? 24.214 13.327 -21.398 1.00 68.88 1216 LYS A C 1
ATOM 9803 O O . LYS A 1 1216 ? 23.891 13.179 -20.220 1.00 68.88 1216 LYS A O 1
ATOM 9808 N N . PHE A 1 1217 ? 24.334 14.527 -21.961 1.00 67.06 1217 PHE A N 1
ATOM 9809 C CA . PHE A 1 1217 ? 23.990 15.757 -21.248 1.00 67.06 1217 PHE A CA 1
ATOM 9810 C C . PHE A 1 1217 ? 22.483 15.871 -21.014 1.00 67.06 1217 PHE A C 1
ATOM 9812 O O . PHE A 1 1217 ? 22.099 16.179 -19.893 1.00 67.06 1217 PHE A O 1
ATOM 9819 N N . GLU A 1 1218 ? 21.636 15.546 -21.992 1.00 63.19 1218 GLU A N 1
ATOM 9820 C CA . GLU A 1 1218 ? 20.171 15.590 -21.843 1.00 63.19 1218 GLU A CA 1
ATOM 9821 C C . GLU A 1 1218 ? 19.648 14.503 -20.887 1.00 63.19 1218 GLU A C 1
ATOM 9823 O O . GLU A 1 1218 ? 18.876 14.808 -19.980 1.00 63.19 1218 GLU A O 1
ATOM 9828 N N . ASN A 1 1219 ? 20.148 13.262 -20.990 1.00 57.56 1219 ASN A N 1
ATOM 9829 C CA . ASN A 1 1219 ? 19.820 12.194 -20.030 1.00 57.56 1219 ASN A CA 1
ATOM 9830 C C . ASN A 1 1219 ? 20.269 12.538 -18.597 1.00 57.56 1219 ASN A C 1
ATOM 9832 O O . ASN A 1 1219 ? 19.590 12.188 -17.630 1.00 57.56 1219 ASN A O 1
ATOM 9836 N N . MET A 1 1220 ? 21.402 13.236 -18.437 1.00 58.12 1220 MET A N 1
ATOM 9837 C CA . MET A 1 1220 ? 21.748 13.824 -17.143 1.00 58.12 1220 MET A CA 1
ATOM 9838 C C . MET A 1 1220 ? 20.790 14.944 -16.757 1.00 58.12 1220 MET A C 1
ATOM 9840 O O . MET A 1 1220 ? 20.408 14.997 -15.596 1.00 58.12 1220 MET A O 1
ATOM 9844 N N . PHE A 1 1221 ? 20.411 15.834 -17.674 1.00 53.97 1221 PHE A N 1
ATOM 9845 C CA . PHE A 1 1221 ? 19.572 16.987 -17.357 1.00 53.97 1221 PHE A CA 1
ATOM 9846 C C . PHE A 1 1221 ? 18.201 16.554 -16.822 1.00 53.97 1221 PHE A C 1
ATOM 9848 O O . PHE A 1 1221 ? 17.821 17.044 -15.768 1.00 53.97 1221 PHE A O 1
ATOM 9855 N N . GLU A 1 1222 ? 17.540 15.539 -17.402 1.00 47.94 1222 GLU A N 1
ATOM 9856 C CA . GLU A 1 1222 ? 16.325 14.942 -16.799 1.00 47.94 1222 GLU A CA 1
ATOM 9857 C C . GLU A 1 1222 ? 16.582 14.405 -15.375 1.00 47.94 1222 GLU A C 1
ATOM 9859 O O . GLU A 1 1222 ? 15.794 14.629 -14.452 1.00 47.94 1222 GLU A O 1
ATOM 9864 N N . TYR A 1 1223 ? 17.699 13.696 -15.177 1.00 43.12 1223 TYR A N 1
ATOM 9865 C CA . TYR A 1 1223 ? 18.091 13.125 -13.881 1.00 43.12 1223 TYR A CA 1
ATOM 9866 C C . TYR A 1 1223 ? 18.494 14.191 -12.842 1.00 43.12 1223 TYR A C 1
ATOM 9868 O O . TYR A 1 1223 ? 18.402 13.944 -11.636 1.00 43.12 1223 TYR A O 1
ATOM 9876 N N . PHE A 1 1224 ? 18.927 15.370 -13.291 1.00 44.09 1224 PHE A N 1
ATOM 9877 C CA . PHE A 1 1224 ? 19.288 16.516 -12.459 1.00 44.09 1224 PHE A CA 1
ATOM 9878 C C . PHE A 1 1224 ? 18.092 17.426 -12.175 1.00 44.09 1224 PHE A C 1
ATOM 9880 O O . PHE A 1 1224 ? 17.916 17.794 -11.020 1.00 44.09 1224 PHE A O 1
ATOM 9887 N N . GLU A 1 1225 ? 17.238 17.744 -13.150 1.00 39.62 1225 GLU A N 1
ATOM 9888 C CA . GLU A 1 1225 ? 15.982 18.470 -12.917 1.00 39.62 1225 GLU A CA 1
ATOM 9889 C C . GLU A 1 1225 ? 15.096 17.685 -11.950 1.00 39.62 1225 GLU A C 1
ATOM 9891 O O . GLU A 1 1225 ? 14.709 18.220 -10.916 1.00 39.62 1225 GLU A O 1
ATOM 9896 N N . GLY A 1 1226 ? 14.935 16.369 -12.143 1.00 36.09 1226 GLY A N 1
ATOM 9897 C CA . GLY A 1 1226 ? 14.251 15.489 -11.182 1.00 36.09 1226 GLY A CA 1
ATOM 9898 C C . GLY A 1 1226 ? 14.868 15.434 -9.769 1.00 36.09 1226 GLY A C 1
ATOM 9899 O O . GLY A 1 1226 ? 14.335 14.745 -8.895 1.00 36.09 1226 GLY A O 1
ATOM 9900 N N . ARG A 1 1227 ? 15.981 16.141 -9.529 1.00 30.48 1227 ARG A N 1
ATOM 9901 C CA . ARG A 1 1227 ? 16.740 16.193 -8.272 1.00 30.48 1227 ARG A CA 1
ATOM 9902 C C . ARG A 1 1227 ? 17.005 17.616 -7.750 1.00 30.48 1227 ARG A C 1
ATOM 9904 O O . ARG A 1 1227 ? 17.326 17.744 -6.570 1.00 30.48 1227 ARG A O 1
ATOM 9911 N N . TYR A 1 1228 ? 16.873 18.640 -8.597 1.00 30.61 1228 TYR A N 1
ATOM 9912 C CA . TYR A 1 1228 ? 17.234 20.041 -8.338 1.00 30.61 1228 TYR A CA 1
ATOM 9913 C C . TYR A 1 1228 ? 16.281 21.075 -8.976 1.00 30.61 1228 TYR A C 1
ATOM 9915 O O . TYR A 1 1228 ? 16.570 22.264 -8.885 1.00 30.61 1228 TYR A O 1
ATOM 9923 N N . SER A 1 1229 ? 15.159 20.676 -9.591 1.00 24.70 1229 SER A N 1
ATOM 9924 C CA . SER A 1 1229 ? 14.097 21.619 -9.963 1.00 24.70 1229 SER A CA 1
ATOM 9925 C C . SER A 1 1229 ? 13.380 22.115 -8.699 1.00 24.70 1229 SER A C 1
ATOM 9927 O O . SER A 1 1229 ? 12.499 21.428 -8.170 1.00 24.70 1229 SER A O 1
ATOM 9929 N N . PHE A 1 1230 ? 13.794 23.288 -8.225 1.00 22.62 1230 PHE A N 1
ATOM 9930 C CA . PHE A 1 1230 ? 13.147 24.114 -7.208 1.00 22.62 1230 PHE A CA 1
ATOM 9931 C C . PHE A 1 1230 ? 13.128 25.561 -7.707 1.00 22.62 1230 PHE A C 1
ATOM 9933 O O . PHE A 1 1230 ? 14.162 25.975 -8.281 1.00 22.62 1230 PHE A O 1
#

Sequence (1230 aa):
MHVFSDCSDHKTGGPGRHDGVLYKPIQQTRDWLDGCDQDILIAQRSLSPFANQVRSKLNILWNHDICGKSFRQVYHTALWNIDYITGLSEFHINQQKETLRIDDTFGDIFWQTRNGIDLADFKYSTAKKKRKHLVYSSRPERGLENLVKPDGIMEKLLKIDPEITLFVAGYDHTVPDLQNYYDMLNGRIAELPNCTHVGHLPKHRLYKLFSGAAIYAYPSDFEEISCVTGDTLIDCPRDYIKYPSGIPINVLAEGKEKVDFVYAYDIEKQEIAMGKVKWVAKTKKKAEVWKLILDDGTEIKATPDHKFMLRGSDYKELKDLKCGDSLMPLYKHARIDVNLNNGKWTSESRFIMQQIIGRKLEPKEHVHHIDGNTFNNSPSNLEILSASDHAQKTFKGRKKSPQSKQKQSDSYKKFYISLTEEERKELNKNKYNGGRALWNSFKNEDERAEFIAKRTSCVSKDGRKRQKEALLKVCHKGGIACQTPEKRNTQSEYMKNGGSKKANKIRWGEEATLNNHKVASIEFYGYEDVYDMEVEKYHNFAANGVIIHNCITAMECLRSKVAILASDVGAIGETVGDCAILLDGPTSAPEYQDKFISHLLDLMKEGGPWKGIIERGYSRAEGMGWASVAQEWEDKFFGFLEAQTENKARLKSHFLYYGDRIAADQMDEKGKDTLFLKPDDLAAFNDDYFLAHGPDPFPETVKDAIAYCHPSKAYFVKAMMDNKDADINNVLDFGCDFGSLVFDLAKAYPKKSFLGVDISPEKIDLANNISDYCDTPNLLFATSLKDDSTKVDCLILSEMLEYQEKPWEFLDSLESYVIDGGTVLIISTFGPWEKMRDDAAPKQLWNFDRHDIKDMMSGKEAYCFHTGFAGEVEKVGEKIGWFYISYTKREEKKAKPINMQRKQLVQRPRHTLALSMIVKDSEGLLHRALESVQGVVDEIVVIDTGSTDSTIEIAKKYTDKVISGSCPLTYGFETPRNESLRHITADWILWIDSDEVLLNPEGIRKYLRDNAYKGYAIAQHHFSVVPPNAFKADLPIRIHRNGHDITWYGLVHEHVETELNASVTPSHLLPDVHIGHDGYLTESIRRKRFMRNYDLIKQDRKKYPERRLGRFLEVRDDIHYVRYCLEKGGGMITNELAELCEKVIKTVREHFLVKEDHMQMDALGFYSEALRILRRGFEVRFGIAVGRDNPLLTQEGISCNKFESREDVETLLASKFENMFEYFEGRYSF

Foldseek 3Di:
DEDFFFPVQAAFAFCAADPRYHFAFLVCVVVVQVFAAAQEDEAEPDLVSQLDFGNHLAAEDEYEAADFLLCLVVCQNRQLRHQAYEYQFPLNVVSVCVSNVPDCLLDDRYDHFHAFDALVLLPLLDADADLLEEEEEEDCLQPLCQCQPVVHLLVVLCVVPVVRAYEYQYQQADFQVCCVPVVNSVVSQVVRRRRDYPHHDFLSVVLNSLSHYAAYETAGPDDDFWFWFFQWFFAHQFLCVVPVQGATQSSRTGTHTYFNWFFFAPLVVRWTATFHFPDKHFGDFQAFKKWFAAPVRLIIMTHSAFWFAFCVSRIYGARSQDFFTFFNFWDDAPLQWTDGSPRDIDGLLQRLVCNVVVHHDDPQWDWDQQVNDSNNSGNVRTDIDGVVVSVVVVCVPDPDDPVVVPVVPPLVVQLLVLDDPVRNVVCVVCVPVDCPVVCVVDPDVVSVVVNVVSSLVSDDPVSVVVVVVVVVVVVVPDDDDDDDPPPDCCVVPVVVVDDVVVVVCVVRHPPDDPGRRGGRDMGRDGTRGTMDTDTPRRQWTQISRGITGDDDPDLSSLLSLHAYEYEPDGCNCVSQPQLHHYDDDNSPDPVNSVVSSVVSVQSSDDVHPSVVSSVVSNVVSVCRHPVNSVVVVVVVSLVVLCVLQVPLVLLLVQCVQQLAQLLNLVSDPPPDDDPDPDPVCPVVPDDDLVVPDPDPPDQPDLVVLLVPDDVVLLVLVVVVVPDPVAPFQEEEEEQCFLNNNVLSVLVVCVRGAYEYEDLDPVRQVSNVVSCVVSVRPRYHYDNDDDDLPQAGLEYEYEAPLQQDSFSQVVVLVVCSRYDQQGKYKYKHKAGNPVLLDPDDDRRGNRHDHPVQVVQFCVQPPDKDWDWDWPAASVLQRMTMTIIIIMDGDDNRGGTHGGDSVVVSSSRNRFFAEEEQEEDEQQPPQQQQALVQALVRHPYYAYEYQDYDDCNQVSVVVRDPRHHYFHHLLVVAPLRSSQVSLVVDDTFKYFYDYSQKHKDSNSLCRSSRGNGSAFFEWAWEQEPADDDPVSRRTDTAGGMGGRDLCFGWAFSPPIHTASDQVHRRPPYYYRPRMHMYGHCHHDPVSVVVVLVSCLVRLVVSCVVCVPRLVSLLVNLVSLLVVLVVVCVVVVNDQDPVNLVSLVVLLVSCVVRQLAAPHPCNVVSQVSNQVSCVSVVAFDKDKDFDDDDDDDPPPDVVRIDIGGDRDPSSVVSVVVNVVVVVVVVVCSPPVD

pLDDT: mean 76.42, std 17.56, range [22.62, 97.88]

Secondary structure (DSSP, 8-state):
-EE-S-TT-TBS-SSSEETTEEE--SHHHHHHHHHS-EEEEEEES--TTTTS---EEEEEEE--SPPPGGGHHHHTTTGGG-SEEEESSHHHHHHHHHHHT--GGG-S-EEE----B-TTGGGG-----EEEEEEE-S-TTTTHHHHHSTT-HHHHHHTT-TT-EEEE---S---TTSHHHHHHHHHHHHHSTTEEE-----HHHHHHHHHHEEEEEE---------EETT-EE--S-BTTT-SS-EESSTTTSSS---B-EEEEETTTTEEEEE-EEEEEEEEEEEEEEEEEETTS-EEEE-TT-EEEBTTS-EEETTT--TT-BB-B--EETTTEEE-SSS-EEEHHHHHHHHHTSSPPPTTEEEEETTS-TTB--GGGEEEEEHHHHHHHHHTT----THHHHHHHHHHHHHHHHS-HHHHHHHHHTTTT-THHHHHHS-SHHHHHHHHHHHHHTS-HHHHHHHHHHHHHHHTTS-------SS-TTHHHHSTT-SHHHHHHTTS-TT------BEEEEEEEEEEEEEEEEETTT-EEEETTEEEE---THHHHHHTTPEEEEE--TTHHHHHGGGEEEE-S-TTSHHHHHHHHHHHHHHHSTTSTHHHHHHHHHHHGGGGBHHHHHHHHHHHHHHHHHHHH--HHHHHHHHHHTT-HHHHHTT-SS--------GGGGGS-SSHHHHT-PPS---SSHHHHTT-S-HHHHHHHHHHHT-TTS---EEEEET-TTSHHHHHHHHH-TTSEEEEE-S-HHHHHHHHHHHHHHT-TTEEEESS---TT--EEEEEEES-GGG-S-HHHHHHHHGGGEEEEEEEEEEEEES-GGGGS--SS---S----HHHHHHHHTTSSS-EEEEEEEEEETTTTEEEEEEEEEEE--TT-------HHHHHHT--PPPPEEEEEEESS-HHHHHHHHHTTTTT-SEEEEEES---STHHHHHTTT-S-EEE---HHHH-THHHHHHHGGG--SSEEE---TTEEEESGGGGGGTSSSSS-SEEEEEEEE--S--TTTT--B--EEEEESSTT-EEE-SSS-EEEEETTEE--SEEEEEEEEEEE-TTSSHHHHHHHHHHHHHHHHHHHHH-TT-HHHHHHHHHHHHHHHHHHHHHTTTPPPHHHHHHHHHHHHHHHHHTSSTT-SSHHHHHHHHHHHHHHT--SEEEEE----SS------GGG-EEEEESSHHHHHHHHHHHHHHHHHHHHHHH--

Radius of gyration: 40.85 Å; chains: 1; bounding box: 81×107×128 Å